Protein AF-0000000066858018 (afdb_homodimer)

Structure (mmCIF, N/CA/C/O backbone):
data_AF-0000000066858018-model_v1
#
loop_
_entity.id
_entity.type
_entity.pdbx_description
1 polymer Lipoxygenase
#
loop_
_atom_site.group_PDB
_atom_site.id
_atom_site.type_symbol
_atom_site.label_atom_id
_atom_site.label_alt_id
_atom_site.label_comp_id
_atom_site.label_asym_id
_atom_site.label_entity_id
_atom_site.label_seq_id
_atom_site.pdbx_PDB_ins_code
_atom_site.Cartn_x
_atom_site.Cartn_y
_atom_site.Cartn_z
_atom_site.occupancy
_atom_site.B_iso_or_equiv
_atom_site.auth_seq_id
_atom_site.auth_comp_id
_atom_site.auth_asym_id
_atom_site.auth_atom_id
_atom_site.pdbx_PDB_model_num
ATOM 1 N N . MET A 1 1 ? 3.594 65 8.43 1 32.03 1 MET A N 1
ATOM 2 C CA . MET A 1 1 ? 4.879 64.75 9.07 1 32.03 1 MET A CA 1
ATOM 3 C C . MET A 1 1 ? 4.898 63.344 9.711 1 32.03 1 MET A C 1
ATOM 5 O O . MET A 1 1 ? 4.059 63.031 10.555 1 32.03 1 MET A O 1
ATOM 9 N N . ARG A 1 2 ? 5.199 62.438 8.922 1 50.25 2 ARG A N 1
ATOM 10 C CA . ARG A 1 2 ? 5.184 61.031 9.383 1 50.25 2 ARG A CA 1
ATOM 11 C C . ARG A 1 2 ? 6.047 60.875 10.625 1 50.25 2 ARG A C 1
ATOM 13 O O . ARG A 1 2 ? 7.258 61.094 10.586 1 50.25 2 ARG A O 1
ATOM 20 N N . LEU A 1 3 ? 5.473 61.062 11.734 1 61.03 3 LEU A N 1
ATOM 21 C CA . LEU A 1 3 ? 6.168 60.938 13.016 1 61.03 3 LEU A CA 1
ATOM 22 C C . LEU A 1 3 ? 6.844 59.594 13.133 1 61.03 3 LEU A C 1
ATOM 24 O O . LEU A 1 3 ? 6.168 58.562 13.195 1 61.03 3 LEU A O 1
ATOM 28 N N . ILE A 1 4 ? 8.117 59.562 12.773 1 71.19 4 ILE A N 1
ATOM 29 C CA . ILE A 1 4 ? 8.898 58.344 12.594 1 71.19 4 ILE A CA 1
ATOM 30 C C . ILE A 1 4 ? 9.484 57.906 13.93 1 71.19 4 ILE A C 1
ATOM 32 O O . ILE A 1 4 ? 9.758 56.719 14.133 1 71.19 4 ILE A O 1
ATOM 36 N N . GLN A 1 5 ? 9.422 58.875 14.906 1 83.19 5 GLN A N 1
ATOM 37 C CA . GLN A 1 5 ? 10.023 58.5 16.188 1 83.19 5 GLN A CA 1
ATOM 38 C C . GLN A 1 5 ? 8.984 57.906 17.125 1 83.19 5 GLN A C 1
ATOM 40 O O . GLN A 1 5 ? 7.844 58.375 17.188 1 83.19 5 GLN A O 1
ATOM 45 N N . SER A 1 6 ? 9.414 56.906 17.875 1 91.56 6 SER A N 1
ATOM 46 C CA . SER A 1 6 ? 8.547 56.281 18.859 1 91.56 6 SER A CA 1
ATOM 47 C C . SER A 1 6 ? 8.633 56.969 20.219 1 91.56 6 SER A C 1
ATOM 49 O O . SER A 1 6 ? 9.711 57.406 20.625 1 91.56 6 SER A O 1
ATOM 51 N N . TYR A 1 7 ? 7.461 57.125 20.797 1 92.38 7 TYR A N 1
ATOM 52 C CA . TYR A 1 7 ? 7.414 57.719 22.125 1 92.38 7 TYR A CA 1
ATOM 53 C C . TYR A 1 7 ? 6.535 56.906 23.078 1 92.38 7 TYR A C 1
ATOM 55 O O . TYR A 1 7 ? 5.391 56.594 22.734 1 92.38 7 TYR A O 1
ATOM 63 N N . LEU A 1 8 ? 7.078 56.656 24.25 1 93.81 8 LEU A N 1
ATOM 64 C CA . LEU A 1 8 ? 6.191 56.219 25.344 1 93.81 8 LEU A CA 1
ATOM 65 C C . LEU A 1 8 ? 5.227 57.344 25.719 1 93.81 8 LEU A C 1
ATOM 67 O O . LEU A 1 8 ? 5.508 58.531 25.469 1 93.81 8 LEU A O 1
ATOM 71 N N . PRO A 1 9 ? 4.168 56.906 26.312 1 93.5 9 PRO A N 1
ATOM 72 C CA . PRO A 1 9 ? 3.197 57.969 26.641 1 93.5 9 PRO A CA 1
ATOM 73 C C . PRO A 1 9 ? 3.799 59.062 27.5 1 93.5 9 PRO A C 1
ATOM 75 O O . PRO A 1 9 ? 3.568 60.25 27.234 1 93.5 9 PRO A O 1
ATOM 78 N N . SER A 1 10 ? 4.664 58.781 28.453 1 91.62 10 SER A N 1
ATOM 79 C CA . SER A 1 10 ? 5.25 59.75 29.375 1 91.62 10 SER A CA 1
ATOM 80 C C . SER A 1 10 ? 6.301 60.625 28.672 1 91.62 10 SER A C 1
ATOM 82 O O . SER A 1 10 ? 6.66 61.688 29.156 1 91.62 10 SER A O 1
ATOM 84 N N . GLN A 1 11 ? 6.707 60.156 27.516 1 91.75 11 GLN A N 1
ATOM 85 C CA . GLN A 1 11 ? 7.785 60.844 26.812 1 91.75 11 GLN A CA 1
ATOM 86 C C . GLN A 1 11 ? 7.25 61.594 25.609 1 91.75 11 GLN A C 1
ATOM 88 O O . GLN A 1 11 ? 8.023 62.188 24.844 1 91.75 11 GLN A O 1
ATOM 93 N N . THR A 1 12 ? 6.016 61.594 25.5 1 93.75 12 THR A N 1
ATOM 94 C CA . THR A 1 12 ? 5.414 62.281 24.359 1 93.75 12 THR A CA 1
ATOM 95 C C . THR A 1 12 ? 5.605 63.781 24.438 1 93.75 12 THR A C 1
ATOM 97 O O . THR A 1 12 ? 5.23 64.375 25.438 1 93.75 12 THR A O 1
ATOM 100 N N . PRO A 1 13 ? 6.086 64.312 23.344 1 93.31 13 PRO A N 1
ATOM 101 C CA . PRO A 1 13 ? 6.215 65.75 23.344 1 93.31 13 PRO A CA 1
ATOM 102 C C . PRO A 1 13 ? 4.875 66.5 23.5 1 93.31 13 PRO A C 1
ATOM 104 O O . PRO A 1 13 ? 3.855 66 22.984 1 93.31 13 PRO A O 1
ATOM 107 N N . SER A 1 14 ? 4.91 67.688 24.125 1 92.5 14 SER A N 1
ATOM 108 C CA . SER A 1 14 ? 3.695 68.375 24.5 1 92.5 14 SER A CA 1
ATOM 109 C C . SER A 1 14 ? 2.854 68.688 23.266 1 92.5 14 SER A C 1
ATOM 111 O O . SER A 1 14 ? 1.623 68.625 23.312 1 92.5 14 SER A O 1
ATOM 113 N N . GLY A 1 15 ? 3.504 69 22.188 1 91.88 15 GLY A N 1
ATOM 114 C CA . GLY A 1 15 ? 2.793 69.375 20.969 1 91.88 15 GLY A CA 1
ATOM 115 C C . GLY A 1 15 ? 2.088 68.188 20.328 1 91.88 15 GLY A C 1
ATOM 116 O O . GLY A 1 15 ? 1.194 68.375 19.5 1 91.88 15 GLY A O 1
ATOM 117 N N . LEU A 1 16 ? 2.404 67 20.781 1 93.31 16 LEU A N 1
ATOM 118 C CA . LEU A 1 16 ? 1.874 65.812 20.125 1 93.31 16 LEU A CA 1
ATOM 119 C C . LEU A 1 16 ? 0.867 65.062 21.031 1 93.31 16 LEU A C 1
ATOM 121 O O . LEU A 1 16 ? 0.206 64.125 20.609 1 93.31 16 LEU A O 1
ATOM 125 N N . ARG A 1 17 ? 0.722 65.5 22.219 1 93.81 17 ARG A N 1
ATOM 126 C CA . ARG A 1 17 ? -0.115 64.812 23.203 1 93.81 17 ARG A CA 1
ATOM 127 C C . ARG A 1 17 ? -1.58 64.812 22.781 1 93.81 17 ARG A C 1
ATOM 129 O O . ARG A 1 17 ? -2.279 63.812 22.906 1 93.81 17 ARG A O 1
ATOM 136 N N . LYS A 1 18 ? -1.97 66 22.344 1 93.94 18 LYS A N 1
ATOM 137 C CA . LYS A 1 18 ? -3.359 66.062 21.922 1 93.94 18 LYS A CA 1
ATOM 138 C C . LYS A 1 18 ? -3.633 65.188 20.719 1 93.94 18 LYS A C 1
ATOM 140 O O . LYS A 1 18 ? -4.68 64.562 20.656 1 93.94 18 LYS A O 1
ATOM 145 N N . LEU A 1 19 ? -2.738 65.188 19.859 1 93.56 19 LEU A N 1
ATOM 146 C CA . LEU A 1 19 ? -2.873 64.312 18.688 1 93.56 19 LEU A CA 1
ATOM 147 C C . LEU A 1 19 ? -2.912 62.875 19.062 1 93.56 19 LEU A C 1
ATOM 149 O O . LEU A 1 19 ? -3.691 62.094 18.5 1 93.56 19 LEU A O 1
ATOM 153 N N . ARG A 1 20 ? -2.066 62.438 19.906 1 94.56 20 ARG A N 1
ATOM 154 C CA . ARG A 1 20 ? -2.018 61.062 20.438 1 94.56 20 ARG A CA 1
ATOM 155 C C . ARG A 1 20 ? -3.367 60.656 21.016 1 94.56 20 ARG A C 1
ATOM 157 O O . ARG A 1 20 ? -3.896 59.594 20.656 1 94.56 20 ARG A O 1
ATOM 164 N N . GLU A 1 21 ? -3.91 61.469 21.812 1 94.25 21 GLU A N 1
ATOM 165 C CA . GLU A 1 21 ? -5.176 61.188 22.484 1 94.25 21 GLU A CA 1
ATOM 166 C C . GLU A 1 21 ? -6.332 61.188 21.484 1 94.25 21 GLU A C 1
ATOM 168 O O . GLU A 1 21 ? -7.219 60.312 21.562 1 94.25 21 GLU A O 1
ATOM 173 N N . GLU A 1 22 ? -6.328 62.125 20.578 1 94.31 22 GLU A N 1
ATOM 174 C CA . GLU A 1 22 ? -7.406 62.25 19.609 1 94.31 22 GLU A CA 1
ATOM 175 C C . GLU A 1 22 ? -7.434 61.062 18.641 1 94.31 22 GLU A C 1
ATOM 177 O O . GLU A 1 22 ? -8.508 60.594 18.266 1 94.31 22 GLU A O 1
ATOM 182 N N . GLU A 1 23 ? -6.316 60.625 18.25 1 93.44 23 GLU A N 1
ATOM 183 C CA . GLU A 1 23 ? -6.238 59.469 17.359 1 93.44 23 GLU A CA 1
ATOM 184 C C . GLU A 1 23 ? -6.816 58.219 18.031 1 93.44 23 GLU A C 1
ATOM 186 O O . GLU A 1 23 ? -7.539 57.469 17.391 1 93.44 23 GLU A O 1
ATOM 191 N N . LEU A 1 24 ? -6.477 57.969 19.234 1 95.69 24 LEU A N 1
ATOM 192 C CA . LEU A 1 24 ? -6.984 56.812 19.969 1 95.69 24 LEU A CA 1
ATOM 193 C C . LEU A 1 24 ? -8.5 56.875 20.141 1 95.69 24 LEU A C 1
ATOM 195 O O . LEU A 1 24 ? -9.195 55.875 20 1 95.69 24 LEU A O 1
ATOM 199 N N . LYS A 1 25 ? -8.938 58.094 20.438 1 95.06 25 LYS A N 1
ATOM 200 C CA . LYS A 1 25 ? -10.375 58.281 20.594 1 95.06 25 LYS A CA 1
ATOM 201 C C . LYS A 1 25 ? -11.109 58 19.281 1 95.06 25 LYS A C 1
ATOM 203 O O . LYS A 1 25 ? -12.195 57.406 19.297 1 95.06 25 LYS A O 1
ATOM 208 N N . GLN A 1 26 ? -10.555 58.406 18.234 1 93.69 26 GLN A N 1
ATOM 209 C CA . GLN A 1 26 ? -11.148 58.156 16.922 1 93.69 26 GLN A CA 1
ATOM 210 C C . GLN A 1 26 ? -11.211 56.688 16.609 1 93.69 26 GLN A C 1
ATOM 212 O O . GLN A 1 26 ? -12.227 56.188 16.094 1 93.69 26 GLN A O 1
ATOM 217 N N . LYS A 1 27 ? -10.164 55.938 16.859 1 95.94 27 LYS A N 1
ATOM 218 C CA . LYS A 1 27 ? -10.094 54.5 16.562 1 95.94 27 LYS A CA 1
ATOM 219 C C . LYS A 1 27 ? -11.023 53.719 17.469 1 95.94 27 LYS A C 1
ATOM 221 O O . LYS A 1 27 ? -11.531 52.656 17.078 1 95.94 27 LYS A O 1
ATOM 226 N N . ARG A 1 28 ? -11.289 54.156 18.656 1 96.38 28 ARG A N 1
ATOM 227 C CA . ARG A 1 28 ? -12.156 53.469 19.594 1 96.38 28 ARG A CA 1
ATOM 228 C C . ARG A 1 28 ? -13.625 53.625 19.203 1 96.38 28 ARG A C 1
ATOM 230 O O . ARG A 1 28 ? -14.438 52.75 19.453 1 96.38 28 ARG A O 1
ATOM 237 N N . GLY A 1 29 ? -13.938 54.688 18.578 1 91.81 29 GLY A N 1
ATOM 238 C CA . GLY A 1 29 ? -15.328 54.969 18.234 1 91.81 29 GLY A CA 1
ATOM 239 C C . GLY A 1 29 ? -16.203 55.156 19.453 1 91.81 29 GLY A C 1
ATOM 240 O O . GLY A 1 29 ? -15.703 55.375 20.562 1 91.81 29 GLY A O 1
ATOM 241 N N . ASN A 1 30 ? -17.578 55.094 19.234 1 90.88 30 ASN A N 1
ATOM 242 C CA . ASN A 1 30 ? -18.516 55.344 20.297 1 90.88 30 ASN A CA 1
ATOM 243 C C . ASN A 1 30 ? -19.422 54.156 20.547 1 90.88 30 ASN A C 1
ATOM 245 O O . ASN A 1 30 ? -20.406 54.25 21.297 1 90.88 30 ASN A O 1
ATOM 249 N N . GLY A 1 31 ? -19.125 53.031 19.844 1 89.06 31 GLY A N 1
ATOM 250 C CA . GLY A 1 31 ? -19.812 51.781 20.094 1 89.06 31 GLY A CA 1
ATOM 251 C C . GLY A 1 31 ? -21.156 51.688 19.375 1 89.06 31 GLY A C 1
ATOM 252 O O . GLY A 1 31 ? -21.875 50.688 19.531 1 89.06 31 GLY A O 1
ATOM 253 N N . GLU A 1 32 ? -21.469 52.625 18.547 1 90.31 32 GLU A N 1
ATOM 254 C CA . GLU A 1 32 ? -22.797 52.656 17.953 1 90.31 32 GLU A CA 1
ATOM 255 C C . GLU A 1 32 ? -22.719 52.719 16.422 1 90.31 32 GLU A C 1
ATOM 257 O O . GLU A 1 32 ? -21.672 53.062 15.867 1 90.31 32 GLU A O 1
ATOM 262 N N . GLY A 1 33 ? -23.859 52.188 15.82 1 90.56 33 GLY A N 1
ATOM 263 C CA . GLY A 1 33 ? -24.062 52.406 14.398 1 90.56 33 GLY A CA 1
ATOM 264 C C . GLY A 1 33 ? -23.359 51.375 13.539 1 90.56 33 GLY A C 1
ATOM 265 O O . GLY A 1 33 ? -22.469 50.656 14.008 1 90.56 33 GLY A O 1
ATOM 266 N N . GLU A 1 34 ? -23.797 51.312 12.297 1 92.94 34 GLU A N 1
ATOM 267 C CA . GLU A 1 34 ? -23.156 50.469 11.289 1 92.94 34 GLU A CA 1
ATOM 268 C C . GLU A 1 34 ? -21.906 51.125 10.734 1 92.94 34 GLU A C 1
ATOM 270 O O . GLU A 1 34 ? -21.922 52.312 10.383 1 92.94 34 GLU A O 1
ATOM 275 N N . ARG A 1 35 ? -20.859 50.344 10.664 1 93.69 35 ARG A N 1
ATOM 276 C CA . ARG A 1 35 ? -19.578 50.875 10.211 1 93.69 35 ARG A CA 1
ATOM 277 C C . ARG A 1 35 ? -19.562 51.031 8.695 1 93.69 35 ARG A C 1
ATOM 279 O O . ARG A 1 35 ? -20.172 50.219 7.98 1 93.69 35 ARG A O 1
ATOM 286 N N . LYS A 1 36 ? -18.812 51.969 8.25 1 91.88 36 LYS A N 1
ATOM 287 C CA . LYS A 1 36 ? -18.594 52.25 6.832 1 91.88 36 LYS A CA 1
ATOM 288 C C . LYS A 1 36 ? -17.156 51.906 6.418 1 91.88 36 LYS A C 1
ATOM 290 O O . LYS A 1 36 ? -16.25 51.969 7.242 1 91.88 36 LYS A O 1
ATOM 295 N N . SER A 1 37 ? -17.016 51.656 5.176 1 87.12 37 SER A N 1
ATOM 296 C CA . SER A 1 37 ? -15.711 51.25 4.656 1 87.12 37 SER A CA 1
ATOM 297 C C . SER A 1 37 ? -14.656 52.312 4.883 1 87.12 37 SER A C 1
ATOM 299 O O . SER A 1 37 ? -13.453 52.031 4.91 1 87.12 37 SER A O 1
ATOM 301 N N . THR A 1 38 ? -15.055 53.562 5.082 1 89.5 38 THR A N 1
ATOM 302 C CA . THR A 1 38 ? -14.117 54.656 5.254 1 89.5 38 THR A CA 1
ATOM 303 C C . THR A 1 38 ? -13.742 54.844 6.723 1 89.5 38 THR A C 1
ATOM 305 O O . THR A 1 38 ? -12.797 55.562 7.047 1 89.5 38 THR A O 1
ATOM 308 N N . ASP A 1 39 ? -14.445 54.094 7.566 1 92 39 ASP A N 1
ATOM 309 C CA . ASP A 1 39 ? -14.188 54.25 9 1 92 39 ASP A CA 1
ATOM 310 C C . ASP A 1 39 ? -12.844 53.625 9.375 1 92 39 ASP A C 1
ATOM 312 O O . ASP A 1 39 ? -12.352 52.719 8.68 1 92 39 ASP A O 1
ATOM 316 N N . ARG A 1 40 ? -12.25 54.094 10.43 1 94.62 40 ARG A N 1
ATOM 317 C CA . ARG A 1 40 ? -11.031 53.562 11.008 1 94.62 40 ARG A CA 1
ATOM 318 C C . ARG A 1 40 ? -11.266 53.062 12.438 1 94.62 40 ARG A C 1
ATOM 320 O O . ARG A 1 40 ? -10.367 53.125 13.281 1 94.62 40 ARG A O 1
ATOM 327 N N . ILE A 1 41 ? -12.492 52.625 12.703 1 95.88 41 ILE A N 1
ATOM 328 C CA . ILE A 1 41 ? -12.914 52.312 14.062 1 95.88 41 ILE A CA 1
ATOM 329 C C . ILE A 1 41 ? -12.68 50.812 14.336 1 95.88 41 ILE A C 1
ATOM 331 O O . ILE A 1 41 ? -13.047 49.969 13.523 1 95.88 41 ILE A O 1
ATOM 335 N N . TYR A 1 42 ? -12.078 50.562 15.406 1 97.12 42 TYR A N 1
ATOM 336 C CA . TYR A 1 42 ? -11.898 49.219 15.922 1 97.12 42 TYR A CA 1
ATOM 337 C C . TYR A 1 42 ? -12.781 48.969 17.141 1 97.12 42 TYR A C 1
ATOM 339 O O . TYR A 1 42 ? -12.711 49.719 18.125 1 97.12 42 TYR A O 1
ATOM 347 N N . ASP A 1 43 ? -13.625 48 17.031 1 96.69 43 ASP A N 1
ATOM 348 C CA . ASP A 1 43 ? -14.531 47.625 18.125 1 96.69 43 ASP A CA 1
ATOM 349 C C . ASP A 1 43 ? -14.836 46.125 18.094 1 96.69 43 ASP A C 1
ATOM 351 O O . ASP A 1 43 ? -14.422 45.438 17.172 1 96.69 43 ASP A O 1
ATOM 355 N N . TYR A 1 44 ? -15.398 45.688 19.203 1 97.25 44 TYR A N 1
ATOM 356 C CA . TYR A 1 44 ? -15.562 44.25 19.406 1 97.25 44 TYR A CA 1
ATOM 357 C C . TYR A 1 44 ? -17.016 43.812 19.219 1 97.25 44 TYR A C 1
ATOM 359 O O . TYR A 1 44 ? -17.938 44.594 19.516 1 97.25 44 TYR A O 1
ATOM 367 N N . ASP A 1 45 ? -17.188 42.656 18.672 1 97 45 ASP A N 1
ATOM 368 C CA . ASP A 1 45 ? -18.469 41.969 18.688 1 97 45 ASP A CA 1
ATOM 369 C C . ASP A 1 45 ? -18.281 40.438 18.734 1 97 45 ASP A C 1
ATOM 371 O O . ASP A 1 45 ? -17.156 39.938 18.609 1 97 45 ASP A O 1
ATOM 375 N N . VAL A 1 46 ? -19.328 39.75 19.094 1 97.88 46 VAL A N 1
ATOM 376 C CA . VAL A 1 46 ? -19.359 38.281 19.062 1 97.88 46 VAL A CA 1
ATOM 377 C C . VAL A 1 46 ? -19.547 37.812 17.625 1 97.88 46 VAL A C 1
ATOM 379 O O . VAL A 1 46 ? -19.734 38.625 16.719 1 97.88 46 VAL A O 1
ATOM 382 N N . TYR A 1 47 ? -19.391 36.531 17.375 1 98.25 47 TYR A N 1
ATOM 383 C CA . TYR A 1 47 ? -19.641 35.938 16.062 1 98.25 47 TYR A CA 1
ATOM 384 C C . TYR A 1 47 ? -21.141 35.688 15.859 1 98.25 47 TYR A C 1
ATOM 386 O O . TYR A 1 47 ? -21.594 34.562 15.898 1 98.25 47 TYR A O 1
ATOM 394 N N . ASN A 1 48 ? -21.859 36.688 15.68 1 97.5 48 ASN A N 1
ATOM 395 C CA . ASN A 1 48 ? -23.297 36.625 15.422 1 97.5 48 ASN A CA 1
ATOM 396 C C . ASN A 1 48 ? -23.609 36.875 13.953 1 97.5 48 ASN A C 1
ATOM 398 O O . ASN A 1 48 ? -24.734 37.25 13.609 1 97.5 48 ASN A O 1
ATOM 402 N N . ASP A 1 49 ? -22.625 36.75 13.078 1 96 49 ASP A N 1
ATOM 403 C CA . ASP A 1 49 ? -22.766 37.094 11.664 1 96 49 ASP A CA 1
ATOM 404 C C . ASP A 1 49 ? -22.438 35.906 10.766 1 96 49 ASP A C 1
ATOM 406 O O . ASP A 1 49 ? -22.078 36.094 9.602 1 96 49 ASP A O 1
ATOM 410 N N . LEU A 1 50 ? -22.453 34.719 11.289 1 96.06 50 LEU A N 1
ATOM 411 C CA . LEU A 1 50 ? -22.094 33.531 10.508 1 96.06 50 LEU A CA 1
ATOM 412 C C . LEU A 1 50 ? -23.297 32.938 9.789 1 96.06 50 LEU A C 1
ATOM 414 O O . LEU A 1 50 ? -23.156 32.188 8.844 1 96.06 50 LEU A O 1
ATOM 418 N N . GLY A 1 51 ? -24.5 33.219 10.273 1 95.56 51 GLY A N 1
ATOM 419 C CA . GLY A 1 51 ? -25.703 32.656 9.703 1 95.56 51 GLY A CA 1
ATOM 420 C C . GLY A 1 51 ? -26.406 33.625 8.75 1 95.56 51 GLY A C 1
ATOM 421 O O . GLY A 1 51 ? -25.969 34.75 8.562 1 95.56 51 GLY A O 1
ATOM 422 N N . ASP A 1 52 ? -27.5 33.094 8.109 1 93.5 52 ASP A N 1
ATOM 423 C CA . ASP A 1 52 ? -28.375 33.875 7.25 1 93.5 52 ASP A CA 1
ATOM 424 C C . ASP A 1 52 ? -29.828 33.438 7.422 1 93.5 52 ASP A C 1
ATOM 426 O O . ASP A 1 52 ? -30.469 32.969 6.473 1 93.5 52 ASP A O 1
ATOM 430 N N . PRO A 1 53 ? -30.297 33.594 8.586 1 95.94 53 PRO A N 1
ATOM 431 C CA . PRO A 1 53 ? -31.656 33.125 8.875 1 95.94 53 PRO A CA 1
ATOM 432 C C . PRO A 1 53 ? -32.719 33.875 8.078 1 95.94 53 PRO A C 1
ATOM 434 O O . PRO A 1 53 ? -33.844 33.375 7.91 1 95.94 53 PRO A O 1
ATOM 437 N N . ASP A 1 54 ? -32.5 35.094 7.633 1 94.94 54 ASP A N 1
ATOM 438 C CA . ASP A 1 54 ? -33.469 35.875 6.859 1 94.94 54 ASP A CA 1
ATOM 439 C C . ASP A 1 54 ? -33.75 35.219 5.508 1 94.94 54 ASP A C 1
ATOM 441 O O . ASP A 1 54 ? -34.844 35.25 4.992 1 94.94 54 ASP A O 1
ATOM 445 N N . SER A 1 55 ? -32.688 34.688 4.926 1 93.19 55 SER A N 1
ATOM 446 C CA . SER A 1 55 ? -32.844 33.969 3.668 1 93.19 55 SER A CA 1
ATOM 447 C C . SER A 1 55 ? -33.531 32.625 3.891 1 93.19 55 SER A C 1
ATOM 449 O O . SER A 1 55 ? -34.281 32.156 3.037 1 93.19 55 SER A O 1
ATOM 451 N N . ASN A 1 56 ? -33.125 31.891 4.824 1 94.5 56 ASN A N 1
ATOM 452 C CA . ASN A 1 56 ? -33.625 30.594 5.23 1 94.5 56 ASN A CA 1
ATOM 453 C C . ASN A 1 56 ? -33.375 30.312 6.707 1 94.5 56 ASN A C 1
ATOM 455 O O . ASN A 1 56 ? -32.219 30.344 7.156 1 94.5 56 ASN A O 1
ATOM 459 N N . ILE A 1 57 ? -34.375 30.062 7.422 1 95.25 57 ILE A N 1
ATOM 460 C CA . ILE A 1 57 ? -34.281 29.906 8.867 1 95.25 57 ILE A CA 1
ATOM 461 C C . ILE A 1 57 ? -33.312 28.766 9.203 1 95.25 57 ILE A C 1
ATOM 463 O O . ILE A 1 57 ? -32.688 28.766 10.266 1 95.25 57 ILE A O 1
ATOM 467 N N . ASP A 1 58 ? -33.156 27.828 8.297 1 94.25 58 ASP A N 1
ATOM 468 C CA . ASP A 1 58 ? -32.25 26.703 8.508 1 94.25 58 ASP A CA 1
ATOM 469 C C . ASP A 1 58 ? -30.781 27.156 8.492 1 94.25 58 ASP A C 1
ATOM 471 O O . ASP A 1 58 ? -29.906 26.406 8.906 1 94.25 58 ASP A O 1
ATOM 475 N N . LEU A 1 59 ? -30.547 28.312 8.055 1 96.19 59 LEU A N 1
ATOM 476 C CA . LEU A 1 59 ? -29.188 28.844 7.996 1 96.19 59 LEU A CA 1
ATOM 477 C C . LEU A 1 59 ? -28.859 29.641 9.25 1 96.19 59 LEU A C 1
ATOM 479 O O . LEU A 1 59 ? -27.859 30.359 9.289 1 96.19 59 LEU A O 1
ATOM 483 N N . LYS A 1 60 ? -29.734 29.531 10.156 1 96.75 60 LYS A N 1
ATOM 484 C CA . LYS A 1 60 ? -29.406 30.094 11.469 1 96.75 60 LYS A CA 1
ATOM 485 C C . LYS A 1 60 ? -28.234 29.359 12.102 1 96.75 60 LYS A C 1
ATOM 487 O O . LYS A 1 60 ? -28.109 28.141 11.984 1 96.75 60 LYS A O 1
ATOM 492 N N . ARG A 1 61 ? -27.375 30.062 12.734 1 97.38 61 ARG A N 1
ATOM 493 C CA . ARG A 1 61 ? -26.234 29.516 13.492 1 97.38 61 ARG A CA 1
ATOM 494 C C . ARG A 1 61 ? -26.156 30.141 14.875 1 97.38 61 ARG A C 1
ATOM 496 O O . ARG A 1 61 ? -26.547 31.297 15.07 1 97.38 61 ARG A O 1
ATOM 503 N N . PRO A 1 62 ? -25.625 29.375 15.828 1 96.75 62 PRO A N 1
ATOM 504 C CA . PRO A 1 62 ? -25.484 29.969 17.156 1 96.75 62 PRO A CA 1
ATOM 505 C C . PRO A 1 62 ? -24.5 31.141 17.188 1 96.75 62 PRO A C 1
ATOM 507 O O . PRO A 1 62 ? -23.531 31.156 16.406 1 96.75 62 PRO A O 1
ATOM 510 N N . VAL A 1 63 ? -24.797 32.062 18.047 1 97.69 63 VAL A N 1
ATOM 511 C CA . VAL A 1 63 ? -23.844 33.156 18.297 1 97.69 63 VAL A CA 1
ATOM 512 C C . VAL A 1 63 ? -22.656 32.625 19.109 1 97.69 63 VAL A C 1
ATOM 514 O O . VAL A 1 63 ? -22.844 32 20.172 1 97.69 63 VAL A O 1
ATOM 517 N N . LEU A 1 64 ? -21.516 32.812 18.656 1 98.62 64 LEU A N 1
ATOM 518 C CA . LEU A 1 64 ? -20.328 32.375 19.375 1 98.62 64 LEU A CA 1
ATOM 519 C C . LEU A 1 64 ? -19.672 33.531 20.109 1 98.62 64 LEU A C 1
ATOM 521 O O . LEU A 1 64 ? -19.391 34.562 19.5 1 98.62 64 LEU A O 1
ATOM 525 N N . GLY A 1 65 ? -19.406 33.344 21.406 1 98 65 GLY A N 1
ATOM 526 C CA . GLY A 1 65 ? -18.859 34.375 22.266 1 98 65 GLY A CA 1
ATOM 527 C C . GLY A 1 65 ? -19.906 35 23.172 1 98 65 GLY A C 1
ATOM 528 O O . GLY A 1 65 ? -21.062 35.188 22.766 1 98 65 GLY A O 1
ATOM 529 N N . GLY A 1 66 ? -19.578 35.312 24.359 1 95.62 66 GLY A N 1
ATOM 530 C CA . GLY A 1 66 ? -20.438 36.062 25.281 1 95.62 66 GLY A CA 1
ATOM 531 C C . GLY A 1 66 ? -21.312 35.156 26.125 1 95.62 66 GLY A C 1
ATOM 532 O O . GLY A 1 66 ? -22.078 35.656 26.969 1 95.62 66 GLY A O 1
ATOM 533 N N . THR A 1 67 ? -21.219 33.875 25.844 1 95 67 THR A N 1
ATOM 534 C CA . THR A 1 67 ? -21.984 32.938 26.656 1 95 67 THR A CA 1
ATOM 535 C C . THR A 1 67 ? -21.109 31.781 27.125 1 95 67 THR A C 1
ATOM 537 O O . THR A 1 67 ? -20.094 31.484 26.516 1 95 67 THR A O 1
ATOM 540 N N . ARG A 1 68 ? -21.594 31.109 28.156 1 95.06 68 ARG A N 1
ATOM 541 C CA . ARG A 1 68 ? -20.875 29.953 28.688 1 95.06 68 ARG A CA 1
ATOM 542 C C . ARG A 1 68 ? -21.031 28.75 27.781 1 95.06 68 ARG A C 1
ATOM 544 O O . ARG A 1 68 ? -20.141 27.891 27.703 1 95.06 68 ARG A O 1
ATOM 551 N N . GLN A 1 69 ? -22.062 28.75 27.094 1 95.88 69 GLN A N 1
ATOM 552 C CA . GLN A 1 69 ? -22.344 27.625 26.203 1 95.88 69 GLN A CA 1
ATOM 553 C C . GLN A 1 69 ? -21.453 27.656 24.984 1 95.88 69 GLN A C 1
ATOM 555 O O . GLN A 1 69 ? -20.984 26.609 24.516 1 95.88 69 GLN A O 1
ATOM 560 N N . TYR A 1 70 ? -21.25 28.781 24.438 1 97.94 70 TYR A N 1
ATOM 561 C CA . TYR A 1 70 ? -20.438 28.922 23.234 1 97.94 70 TYR A CA 1
ATOM 562 C C . TYR A 1 70 ? -19.422 30.047 23.391 1 97.94 70 TYR A C 1
ATOM 564 O O . TYR A 1 70 ? -19.469 31.047 22.672 1 97.94 70 TYR A O 1
ATOM 572 N N . PRO A 1 71 ? -18.438 29.859 24.281 1 98.62 71 PRO A N 1
ATOM 573 C CA . PRO A 1 71 ? -17.391 30.875 24.406 1 98.62 71 PRO A CA 1
ATOM 574 C C . PRO A 1 71 ? -16.531 30.984 23.156 1 98.62 71 PRO A C 1
ATOM 576 O O . PRO A 1 71 ? -16.359 30 22.422 1 98.62 71 PRO A O 1
ATOM 579 N N . TYR A 1 72 ? -16.094 32.125 22.922 1 98.75 72 TYR A N 1
ATOM 580 C CA . TYR A 1 72 ? -15.312 32.375 21.703 1 98.75 72 TYR A CA 1
ATOM 581 C C . TYR A 1 72 ? -14.641 33.719 21.734 1 98.75 72 TYR A C 1
ATOM 583 O O . TYR A 1 72 ? -15.117 34.656 22.422 1 98.75 72 TYR A O 1
ATOM 591 N N . PRO A 1 73 ? -13.508 33.938 21.062 1 98.62 73 PRO A N 1
ATOM 592 C CA . PRO A 1 73 ? -12.93 35.281 20.953 1 98.62 73 PRO A CA 1
ATOM 593 C C . PRO A 1 73 ? -13.859 36.25 20.234 1 98.62 73 PRO A C 1
ATOM 595 O O . PRO A 1 73 ? -14.766 35.844 19.516 1 98.62 73 PRO A O 1
ATOM 598 N N . ARG A 1 74 ? -13.594 37.562 20.547 1 98.56 74 ARG A N 1
ATOM 599 C CA . ARG A 1 74 ? -14.375 38.562 19.859 1 98.56 74 ARG A CA 1
ATOM 600 C C . ARG A 1 74 ? -13.82 38.844 18.469 1 98.56 74 ARG A C 1
ATOM 602 O O . ARG A 1 74 ? -12.656 38.531 18.188 1 98.56 74 ARG A O 1
ATOM 609 N N . ARG A 1 75 ? -14.672 39.344 17.609 1 97.69 75 ARG A N 1
ATOM 610 C CA . ARG A 1 75 ? -14.297 39.781 16.266 1 97.69 75 ARG A CA 1
ATOM 611 C C . ARG A 1 75 ? -14.594 41.281 16.078 1 97.69 75 ARG A C 1
ATOM 613 O O . ARG A 1 75 ? -15.203 41.906 16.953 1 97.69 75 ARG A O 1
ATOM 620 N N . CYS A 1 76 ? -14.148 41.781 15.023 1 96.69 76 CYS A N 1
ATOM 621 C CA . CYS A 1 76 ? -14.383 43.188 14.727 1 96.69 76 CYS A CA 1
ATOM 622 C C . CYS A 1 76 ? -15.867 43.469 14.492 1 96.69 76 CYS A C 1
ATOM 624 O O . CYS A 1 76 ? -16.516 42.75 13.703 1 96.69 76 CYS A O 1
ATOM 626 N N . ARG A 1 77 ? -16.375 44.438 15.141 1 96.31 77 ARG A N 1
ATOM 627 C CA . ARG A 1 77 ? -17.781 44.812 15.062 1 96.31 77 ARG A CA 1
ATOM 628 C C . ARG A 1 77 ? -18.094 45.469 13.734 1 96.31 77 ARG A C 1
ATOM 630 O O . ARG A 1 77 ? -17.375 46.375 13.297 1 96.31 77 ARG A O 1
ATOM 637 N N . THR A 1 78 ? -19.188 45.062 13.133 1 94.38 78 THR A N 1
ATOM 638 C CA . THR A 1 78 ? -19.672 45.688 11.914 1 94.38 78 THR A CA 1
ATOM 639 C C . THR A 1 78 ? -20.828 46.656 12.227 1 94.38 78 THR A C 1
ATOM 641 O O . THR A 1 78 ? -20.969 47.688 11.594 1 94.38 78 THR A O 1
ATOM 644 N N . GLY A 1 79 ? -21.625 46.188 13.125 1 93.25 79 GLY A N 1
ATOM 645 C CA . GLY A 1 79 ? -22.734 47.031 13.594 1 93.25 79 GLY A CA 1
ATOM 646 C C . GLY A 1 79 ? -23.938 47 12.672 1 93.25 79 GLY A C 1
ATOM 647 O O . GLY A 1 79 ? -24.75 47.906 12.672 1 93.25 79 GLY A O 1
ATOM 648 N N . ARG A 1 80 ? -24.062 46 11.867 1 93.88 80 ARG A N 1
ATOM 649 C CA . ARG A 1 80 ? -25.219 45.844 10.984 1 93.88 80 ARG A CA 1
ATOM 650 C C . ARG A 1 80 ? -26.484 45.594 11.781 1 93.88 80 ARG A C 1
ATOM 652 O O . ARG A 1 80 ? -26.422 45.188 12.945 1 93.88 80 ARG A O 1
ATOM 659 N N . LYS A 1 81 ? -27.641 45.812 11.039 1 94 81 LYS A N 1
ATOM 660 C CA . LYS A 1 81 ? -28.922 45.531 11.688 1 94 81 LYS A CA 1
ATOM 661 C C . LYS A 1 81 ? -29.094 44.062 12.008 1 94 81 LYS A C 1
ATOM 663 O O . LYS A 1 81 ? -28.453 43.219 11.398 1 94 81 LYS A O 1
ATOM 668 N N . HIS A 1 82 ? -29.922 43.875 12.969 1 95.62 82 HIS A N 1
ATOM 669 C CA . HIS A 1 82 ? -30.234 42.5 13.344 1 95.62 82 HIS A CA 1
ATOM 670 C C . HIS A 1 82 ? -31.141 41.844 12.312 1 95.62 82 HIS A C 1
ATOM 672 O O . HIS A 1 82 ? -31.953 42.531 11.68 1 95.62 82 HIS A O 1
ATOM 678 N N . SER A 1 83 ? -30.906 40.594 12.211 1 95.31 83 SER A N 1
ATOM 679 C CA . SER A 1 83 ? -31.781 39.781 11.367 1 95.31 83 SER A CA 1
ATOM 680 C C . SER A 1 83 ? -33.219 39.812 11.852 1 95.31 83 SER A C 1
ATOM 682 O O . SER A 1 83 ? -33.469 39.844 13.062 1 95.31 83 SER A O 1
ATOM 684 N N . GLU A 1 84 ? -34.188 39.781 10.938 1 96.19 84 GLU A N 1
ATOM 685 C CA . GLU A 1 84 ? -35.625 39.75 11.289 1 96.19 84 GLU A CA 1
ATOM 686 C C . GLU A 1 84 ? -36.031 38.406 11.852 1 96.19 84 GLU A C 1
ATOM 688 O O . GLU A 1 84 ? -36.812 38.344 12.812 1 96.19 84 GLU A O 1
ATOM 693 N N . ALA A 1 85 ? -35.531 37.406 11.266 1 96.56 85 ALA A N 1
ATOM 694 C CA . ALA A 1 85 ? -35.906 36.062 11.617 1 96.56 85 ALA A CA 1
ATOM 695 C C . ALA A 1 85 ? -35.219 35.625 12.922 1 96.56 85 ALA A C 1
ATOM 697 O O . ALA A 1 85 ? -35.781 34.781 13.648 1 96.56 85 ALA A O 1
ATOM 698 N N . ASP A 1 86 ? -34.094 36.188 13.258 1 96.12 86 ASP A N 1
ATOM 699 C CA . ASP A 1 86 ? -33.375 35.906 14.484 1 96.12 86 ASP A CA 1
ATOM 700 C C . ASP A 1 86 ? -32.688 37.156 15.023 1 96.12 86 ASP A C 1
ATOM 702 O O . ASP A 1 86 ? -31.531 37.438 14.68 1 96.12 86 ASP A O 1
ATOM 706 N N . PRO A 1 87 ? -33.188 37.781 15.906 1 95.06 87 PRO A N 1
ATOM 707 C CA . PRO A 1 87 ? -32.688 39.062 16.375 1 95.06 87 PRO A CA 1
ATOM 708 C C . PRO A 1 87 ? -31.297 38.969 17.031 1 95.06 87 PRO A C 1
ATOM 710 O O . PRO A 1 87 ? -30.641 39.969 17.234 1 95.06 87 PRO A O 1
ATOM 713 N N . SER A 1 88 ? -30.875 37.844 17.406 1 94.75 88 SER A N 1
ATOM 714 C CA . SER A 1 88 ? -29.547 37.656 18.016 1 94.75 88 SER A CA 1
ATOM 715 C C . SER A 1 88 ? -28.453 37.656 16.953 1 94.75 88 SER A C 1
ATOM 717 O O . SER A 1 88 ? -27.281 37.844 17.281 1 94.75 88 SER A O 1
ATOM 719 N N . SER A 1 89 ? -28.859 37.531 15.695 1 95.38 89 SER A N 1
ATOM 720 C CA . SER A 1 89 ? -27.906 37.5 14.586 1 95.38 89 SER A CA 1
ATOM 721 C C . SER A 1 89 ? -27.844 38.812 13.859 1 95.38 89 SER A C 1
ATOM 723 O O . SER A 1 89 ? -28.859 39.531 13.781 1 95.38 89 SER A O 1
ATOM 725 N N . GLU A 1 90 ? -26.672 39.094 13.352 1 95.06 90 GLU A N 1
ATOM 726 C CA . GLU A 1 90 ? -26.562 40.219 12.445 1 95.06 90 GLU A CA 1
ATOM 727 C C . GLU A 1 90 ? -27.094 39.875 11.055 1 95.06 90 GLU A C 1
ATOM 729 O O . GLU A 1 90 ? -26.906 38.75 10.578 1 95.06 90 GLU A O 1
ATOM 734 N N . LYS A 1 91 ? -27.719 40.906 10.5 1 94 91 LYS A N 1
ATOM 735 C CA . LYS A 1 91 ? -28.188 40.688 9.133 1 94 91 LYS A CA 1
ATOM 736 C C . LYS A 1 91 ? -27.031 40.469 8.172 1 94 91 LYS A C 1
ATOM 738 O O . LYS A 1 91 ? -26.016 41.156 8.234 1 94 91 LYS A O 1
ATOM 743 N N . LYS A 1 92 ? -27.234 39.469 7.355 1 89.81 92 LYS A N 1
ATOM 744 C CA . LYS A 1 92 ? -26.188 39.188 6.383 1 89.81 92 LYS A CA 1
ATOM 745 C C . LYS A 1 92 ? -26.094 40.281 5.332 1 89.81 92 LYS A C 1
ATOM 747 O O . LYS A 1 92 ? -27.109 40.812 4.898 1 89.81 92 LYS A O 1
ATOM 752 N N . ALA A 1 93 ? -24.922 40.719 5.023 1 81.69 93 ALA A N 1
ATOM 753 C CA . ALA A 1 93 ? -24.672 41.688 3.986 1 81.69 93 ALA A CA 1
ATOM 754 C C . ALA A 1 93 ? -23.438 41.312 3.17 1 81.69 93 ALA A C 1
ATOM 756 O O . ALA A 1 93 ? -22.734 40.375 3.49 1 81.69 93 ALA A O 1
ATOM 757 N N . SER A 1 94 ? -23.453 42.094 2.029 1 75.44 94 SER A N 1
ATOM 758 C CA . SER A 1 94 ? -22.25 41.906 1.236 1 75.44 94 SER A CA 1
ATOM 759 C C . SER A 1 94 ? -21.109 42.781 1.756 1 75.44 94 SER A C 1
ATOM 761 O O . SER A 1 94 ? -21.344 43.906 2.219 1 75.44 94 SER A O 1
ATOM 763 N N . ASN A 1 95 ? -19.938 42.312 1.924 1 74.56 95 ASN A N 1
ATOM 764 C CA . ASN A 1 95 ? -18.719 43.031 2.268 1 74.56 95 ASN A CA 1
ATOM 765 C C . ASN A 1 95 ? -18.656 43.344 3.76 1 74.56 95 ASN A C 1
ATOM 767 O O . ASN A 1 95 ? -19.078 44.406 4.188 1 74.56 95 ASN A O 1
ATOM 771 N N . PHE A 1 96 ? -18.125 42.625 4.555 1 83.62 96 PHE A N 1
ATOM 772 C CA . PHE A 1 96 ? -17.953 42.812 5.992 1 83.62 96 PHE A CA 1
ATOM 773 C C . PHE A 1 96 ? -16.938 43.906 6.273 1 83.62 96 PHE A C 1
ATOM 775 O O . PHE A 1 96 ? -15.898 43.969 5.613 1 83.62 96 PHE A O 1
ATOM 782 N N . TYR A 1 97 ? -17.266 44.688 7.148 1 89.06 97 TYR A N 1
ATOM 783 C CA . TYR A 1 97 ? -16.453 45.844 7.523 1 89.06 97 TYR A CA 1
ATOM 784 C C . TYR A 1 97 ? -15.109 45.375 8.078 1 89.06 97 TYR A C 1
ATOM 786 O O . TYR A 1 97 ? -15.047 44.438 8.891 1 89.06 97 TYR A O 1
ATOM 794 N N . VAL A 1 98 ? -14.102 46 7.598 1 91.38 98 VAL A N 1
ATOM 795 C CA . VAL A 1 98 ? -12.758 46.031 8.18 1 91.38 98 VAL A CA 1
ATOM 796 C C . VAL A 1 98 ? -12.25 47.469 8.18 1 91.38 98 VAL A C 1
ATOM 798 O O . VAL A 1 98 ? -12.492 48.219 7.242 1 91.38 98 VAL A O 1
ATOM 801 N N . PRO A 1 99 ? -11.609 47.844 9.273 1 92 99 PRO A N 1
ATOM 802 C CA . PRO A 1 99 ? -11.07 49.219 9.266 1 92 99 PRO A CA 1
ATOM 803 C C . PRO A 1 99 ? -10.219 49.5 8.031 1 92 99 PRO A C 1
ATOM 805 O O . PRO A 1 99 ? -9.453 48.625 7.594 1 92 99 PRO A O 1
ATOM 808 N N . ARG A 1 100 ? -10.336 50.656 7.523 1 86.12 100 ARG A N 1
ATOM 809 C CA . ARG A 1 100 ? -9.688 51.062 6.281 1 86.12 100 ARG A CA 1
ATOM 810 C C . ARG A 1 100 ? -8.188 50.781 6.34 1 86.12 100 ARG A C 1
ATOM 812 O O . ARG A 1 100 ? -7.578 50.406 5.332 1 86.12 100 ARG A O 1
ATOM 819 N N . ASP A 1 101 ? -7.598 50.844 7.441 1 82.44 101 ASP A N 1
ATOM 820 C CA . ASP A 1 101 ? -6.164 50.688 7.633 1 82.44 101 ASP A CA 1
ATOM 821 C C . ASP A 1 101 ? -5.758 49.219 7.41 1 82.44 101 ASP A C 1
ATOM 823 O O . ASP A 1 101 ? -4.574 48.938 7.25 1 82.44 101 ASP A O 1
ATOM 827 N N . GLU A 1 102 ? -6.715 48.406 7.406 1 82.56 102 GLU A N 1
ATOM 828 C CA . GLU A 1 102 ? -6.441 46.969 7.379 1 82.56 102 GLU A CA 1
ATOM 829 C C . GLU A 1 102 ? -6.746 46.375 6.008 1 82.56 102 GLU A C 1
ATOM 831 O O . GLU A 1 102 ? -6.535 45.188 5.785 1 82.56 102 GLU A O 1
ATOM 836 N N . ILE A 1 103 ? -7.168 47.156 5.051 1 74.62 103 ILE A N 1
ATOM 837 C CA . ILE A 1 103 ? -7.586 46.656 3.746 1 74.62 103 ILE A CA 1
ATOM 838 C C . ILE A 1 103 ? -6.359 46.281 2.918 1 74.62 103 ILE A C 1
ATOM 840 O O . ILE A 1 103 ? -5.285 46.844 3.102 1 74.62 103 ILE A O 1
ATOM 844 N N . PHE A 1 104 ? -6.523 45.344 2.004 1 72.5 104 PHE A N 1
ATOM 845 C CA . PHE A 1 104 ? -5.449 44.844 1.149 1 72.5 104 PHE A CA 1
ATOM 846 C C . PHE A 1 104 ? -4.875 45.969 0.298 1 72.5 104 PHE A C 1
ATOM 848 O O . PHE A 1 104 ? -5.594 46.906 -0.079 1 72.5 104 PHE A O 1
ATOM 855 N N . SER A 1 105 ? -3.607 45.75 0.122 1 67.69 105 SER A N 1
ATOM 856 C CA . SER A 1 105 ? -3.047 46.562 -0.963 1 67.69 105 SER A CA 1
ATOM 857 C C . SER A 1 105 ? -3.652 46.156 -2.307 1 67.69 105 SER A C 1
ATOM 859 O O . SER A 1 105 ? -4.305 45.125 -2.422 1 67.69 105 SER A O 1
ATOM 861 N N . GLU A 1 106 ? -3.58 47 -3.242 1 55.81 106 GLU A N 1
ATOM 862 C CA . GLU A 1 106 ? -4.164 46.75 -4.559 1 55.81 106 GLU A CA 1
ATOM 863 C C . GLU A 1 106 ? -3.703 45.406 -5.125 1 55.81 106 GLU A C 1
ATOM 865 O O . GLU A 1 106 ? -4.5 44.656 -5.699 1 55.81 106 GLU A O 1
ATOM 870 N N . ILE A 1 107 ? -2.453 45.125 -4.969 1 50.44 107 ILE A N 1
ATOM 871 C CA . ILE A 1 107 ? -1.875 43.906 -5.516 1 50.44 107 ILE A CA 1
ATOM 872 C C . ILE A 1 107 ? -2.451 42.688 -4.793 1 50.44 107 ILE A C 1
ATOM 874 O O . ILE A 1 107 ? -2.883 41.75 -5.434 1 50.44 107 ILE A O 1
ATOM 878 N N . LYS A 1 108 ? -2.434 42.688 -3.564 1 64.31 108 LYS A N 1
ATOM 879 C CA . LYS A 1 108 ? -2.959 41.562 -2.77 1 64.31 108 LYS A CA 1
ATOM 880 C C . LYS A 1 108 ? -4.461 41.406 -2.986 1 64.31 108 LYS A C 1
ATOM 882 O O . LYS A 1 108 ? -4.965 40.281 -3.029 1 64.31 108 LYS A O 1
ATOM 887 N N . GLN A 1 109 ? -4.992 42.562 -3.146 1 53.5 109 GLN A N 1
ATOM 888 C CA . GLN A 1 109 ? -6.434 42.531 -3.393 1 53.5 109 GLN A CA 1
ATOM 889 C C . GLN A 1 109 ? -6.762 41.781 -4.672 1 53.5 109 GLN A C 1
ATOM 891 O O . GLN A 1 109 ? -7.719 41 -4.711 1 53.5 109 GLN A O 1
ATOM 896 N N . THR A 1 110 ? -5.906 42.062 -5.613 1 49.78 110 THR A N 1
ATOM 897 C CA . THR A 1 110 ? -6.129 41.438 -6.898 1 49.78 110 THR A CA 1
ATOM 898 C C . THR A 1 110 ? -5.914 39.906 -6.789 1 49.78 110 THR A C 1
ATOM 900 O O . THR A 1 110 ? -6.609 39.125 -7.438 1 49.78 110 THR A O 1
ATOM 903 N N . GLN A 1 111 ? -4.98 39.656 -5.969 1 52.75 111 GLN A N 1
ATOM 904 C CA . GLN A 1 111 ? -4.676 38.219 -5.82 1 52.75 111 GLN A CA 1
ATOM 905 C C . GLN A 1 111 ? -5.715 37.531 -4.953 1 52.75 111 GLN A C 1
ATOM 907 O O . GLN A 1 111 ? -6.031 36.344 -5.176 1 52.75 111 GLN A O 1
ATOM 912 N N . PHE A 1 112 ? -5.988 38.25 -3.898 1 49.16 112 PHE A N 1
ATOM 913 C CA . PHE A 1 112 ? -6.898 37.656 -2.92 1 49.16 112 PHE A CA 1
ATOM 914 C C . PHE A 1 112 ? -8.32 38.156 -3.143 1 49.16 112 PHE A C 1
ATOM 916 O O . PHE A 1 112 ? -9.258 37.688 -2.484 1 49.16 112 PHE A O 1
ATOM 923 N N . THR A 1 113 ? -8.531 39.062 -3.826 1 44.31 113 THR A N 1
ATOM 924 C CA . THR A 1 113 ? -9.82 39.75 -3.82 1 44.31 113 THR A CA 1
ATOM 925 C C . THR A 1 113 ? -10.961 38.75 -3.668 1 44.31 113 THR A C 1
ATOM 927 O O . THR A 1 113 ? -10.93 37.656 -4.254 1 44.31 113 THR A O 1
ATOM 930 N N . THR A 1 114 ? -11.75 39.094 -2.486 1 43.66 114 THR A N 1
ATOM 931 C CA . THR A 1 114 ? -13.055 38.562 -2.102 1 43.66 114 THR A CA 1
ATOM 932 C C . THR A 1 114 ? -13.789 38 -3.314 1 43.66 114 THR A C 1
ATOM 934 O O . THR A 1 114 ? -14.406 36.938 -3.232 1 43.66 114 THR A O 1
ATOM 937 N N . THR A 1 115 ? -13.633 38.812 -4.211 1 40.75 115 THR A N 1
ATOM 938 C CA . THR A 1 115 ? -14.25 38.469 -5.488 1 40.75 115 THR A CA 1
ATOM 939 C C . THR A 1 115 ? -13.648 37.188 -6.074 1 40.75 115 THR A C 1
ATOM 941 O O . THR A 1 115 ? -14.352 36.375 -6.668 1 40.75 115 THR A O 1
ATOM 944 N N . THR A 1 116 ? -12.375 37 -5.688 1 45.88 116 THR A N 1
ATOM 945 C CA . THR A 1 116 ? -11.703 35.844 -6.301 1 45.88 116 THR A CA 1
ATOM 946 C C . THR A 1 116 ? -12.055 34.562 -5.559 1 45.88 116 THR A C 1
ATOM 948 O O . THR A 1 116 ? -12.469 33.594 -6.176 1 45.88 116 THR A O 1
ATOM 951 N N . ILE A 1 117 ? -11.867 34.656 -4.176 1 52.66 117 ILE A N 1
ATOM 952 C CA . ILE A 1 117 ? -12.234 33.406 -3.492 1 52.66 117 ILE A CA 1
ATOM 953 C C . ILE A 1 117 ? -13.734 33.188 -3.609 1 52.66 117 ILE A C 1
ATOM 955 O O . ILE A 1 117 ? -14.188 32.062 -3.916 1 52.66 117 ILE A O 1
ATOM 959 N N . SER A 1 118 ? -14.445 34.344 -3.264 1 52.19 118 SER A N 1
ATOM 960 C CA . SER A 1 118 ? -15.898 34.219 -3.361 1 52.19 118 SER A CA 1
ATOM 961 C C . SER A 1 118 ? -16.328 33.906 -4.785 1 52.19 118 SER A C 1
ATOM 963 O O . SER A 1 118 ? -17.188 33.031 -4.992 1 52.19 118 SER A O 1
ATOM 965 N N . SER A 1 119 ? -15.656 34.562 -5.648 1 51 119 SER A N 1
ATOM 966 C CA . SER A 1 119 ? -15.984 34.312 -7.051 1 51 119 SER A CA 1
ATOM 967 C C . SER A 1 119 ? -15.508 32.938 -7.496 1 51 119 SER A C 1
ATOM 969 O O . SER A 1 119 ? -16.219 32.25 -8.227 1 51 119 SER A O 1
ATOM 971 N N . ALA A 1 120 ? -14.352 32.594 -6.883 1 56.22 120 ALA A N 1
ATOM 972 C CA . ALA A 1 120 ? -13.844 31.281 -7.238 1 56.22 120 ALA A CA 1
ATOM 973 C C . ALA A 1 120 ? -14.75 30.172 -6.703 1 56.22 120 ALA A C 1
ATOM 975 O O . ALA A 1 120 ? -15.109 29.25 -7.434 1 56.22 120 ALA A O 1
ATOM 976 N N . VAL A 1 121 ? -15.094 30.391 -5.465 1 59.69 121 VAL A N 1
ATOM 977 C CA . VAL A 1 121 ? -15.977 29.406 -4.848 1 59.69 121 VAL A CA 1
ATOM 978 C C . VAL A 1 121 ? -17.328 29.406 -5.559 1 59.69 121 VAL A C 1
ATOM 980 O O . VAL A 1 121 ? -17.875 28.359 -5.871 1 59.69 121 VAL A O 1
ATOM 983 N N . SER A 1 122 ? -17.766 30.625 -5.695 1 55.84 122 SER A N 1
ATOM 984 C CA . SER A 1 122 ? -19.062 30.719 -6.352 1 55.84 122 SER A CA 1
ATOM 985 C C . SER A 1 122 ? -19.016 30.156 -7.766 1 55.84 122 SER A C 1
ATOM 987 O O . SER A 1 122 ? -19.953 29.469 -8.188 1 55.84 122 SER A O 1
ATOM 989 N N . LEU A 1 123 ? -17.953 30.391 -8.414 1 55.97 123 LEU A N 1
ATOM 990 C CA . LEU A 1 123 ? -17.797 29.891 -9.781 1 55.97 123 LEU A CA 1
ATOM 991 C C . LEU A 1 123 ? -17.688 28.375 -9.789 1 55.97 123 LEU A C 1
ATOM 993 O O . LEU A 1 123 ? -18.266 27.703 -10.648 1 55.97 123 LEU A O 1
ATOM 997 N N . VAL A 1 124 ? -16.859 27.953 -8.875 1 58.78 124 VAL A N 1
ATOM 998 C CA . VAL A 1 124 ? -16.734 26.5 -8.781 1 58.78 124 VAL A CA 1
ATOM 999 C C . VAL A 1 124 ? -18.109 25.891 -8.5 1 58.78 124 VAL A C 1
ATOM 1001 O O . VAL A 1 124 ? -18.5 24.922 -9.156 1 58.78 124 VAL A O 1
ATOM 1004 N N . LEU A 1 125 ? -18.703 26.531 -7.574 1 57.53 125 LEU A N 1
ATOM 1005 C CA . LEU A 1 125 ? -20.016 26 -7.195 1 57.53 125 LEU A CA 1
ATOM 1006 C C . LEU A 1 125 ? -20.984 26.078 -8.367 1 57.53 125 LEU A C 1
ATOM 1008 O O . LEU A 1 125 ? -21.719 25.125 -8.625 1 57.53 125 LEU A O 1
ATOM 1012 N N . GLU A 1 126 ? -21.016 27.141 -8.953 1 57.06 126 GLU A N 1
ATOM 1013 C CA . GLU A 1 126 ? -21.906 27.312 -10.094 1 57.06 126 GLU A CA 1
ATOM 1014 C C . GLU A 1 126 ? -21.562 26.328 -11.211 1 57.06 126 GLU A C 1
ATOM 1016 O O . GLU A 1 126 ? -22.453 25.766 -11.852 1 57.06 126 GLU A O 1
ATOM 1021 N N . SER A 1 127 ? -20.281 26.203 -11.438 1 57.25 127 SER A N 1
ATOM 1022 C CA . SER A 1 127 ? -19.844 25.281 -12.484 1 57.25 127 SER A CA 1
ATOM 1023 C C . SER A 1 127 ? -20.172 23.828 -12.117 1 57.25 127 SER A C 1
ATOM 1025 O O . SER A 1 127 ? -20.609 23.047 -12.969 1 57.25 127 SER A O 1
ATOM 1027 N N . LEU A 1 128 ? -19.891 23.625 -10.945 1 57.41 128 LEU A N 1
ATOM 1028 C CA . LEU A 1 128 ? -20.141 22.25 -10.5 1 57.41 128 LEU A CA 1
ATOM 1029 C C . LEU A 1 128 ? -21.625 21.938 -10.516 1 57.41 128 LEU A C 1
ATOM 1031 O O . LEU A 1 128 ? -22.031 20.844 -10.898 1 57.41 128 LEU A O 1
ATOM 1035 N N . ASP A 1 129 ? -22.359 22.844 -10.016 1 53.41 129 ASP A N 1
ATOM 1036 C CA . ASP A 1 129 ? -23.812 22.672 -10.062 1 53.41 129 ASP A CA 1
ATOM 1037 C C . ASP A 1 129 ? -24.281 22.406 -11.492 1 53.41 129 ASP A C 1
ATOM 1039 O O . ASP A 1 129 ? -25.219 21.641 -11.711 1 53.41 129 ASP A O 1
ATOM 1043 N N . ALA A 1 130 ? -23.641 23.062 -12.32 1 52.53 130 ALA A N 1
ATOM 1044 C CA . ALA A 1 130 ? -24.016 22.875 -13.719 1 52.53 130 ALA A CA 1
ATOM 1045 C C . ALA A 1 130 ? -23.562 21.516 -14.234 1 52.53 130 ALA A C 1
ATOM 1047 O O . ALA A 1 130 ? -24.219 20.906 -15.086 1 52.53 130 ALA A O 1
ATOM 1048 N N . ILE A 1 131 ? -22.438 21.141 -13.891 1 52.34 131 ILE A N 1
ATOM 1049 C CA . ILE A 1 131 ? -21.875 19.906 -14.406 1 52.34 131 ILE A CA 1
ATOM 1050 C C . ILE A 1 131 ? -22.422 18.719 -13.625 1 52.34 131 ILE A C 1
ATOM 1052 O O . ILE A 1 131 ? -22.75 17.672 -14.203 1 52.34 131 ILE A O 1
ATOM 1056 N N . LEU A 1 132 ? -22.391 19.016 -12.289 1 55.66 132 LEU A N 1
ATOM 1057 C CA . LEU A 1 132 ? -22.75 17.859 -11.477 1 55.66 132 LEU A CA 1
ATOM 1058 C C . LEU A 1 132 ? -24.188 17.969 -11 1 55.66 132 LEU A C 1
ATOM 1060 O O . LEU A 1 132 ? -24.531 18.891 -10.258 1 55.66 132 LEU A O 1
ATOM 1064 N N . THR A 1 133 ? -25.125 17.406 -11.641 1 56.91 133 THR A N 1
ATOM 1065 C CA . THR A 1 133 ? -26.547 17.406 -11.289 1 56.91 133 THR A CA 1
ATOM 1066 C C . THR A 1 133 ? -26.75 16.844 -9.883 1 56.91 133 THR A C 1
ATOM 1068 O O . THR A 1 133 ? -27.688 17.25 -9.188 1 56.91 133 THR A O 1
ATOM 1071 N N . ASP A 1 134 ? -25.766 16.016 -9.484 1 74.81 134 ASP A N 1
ATOM 1072 C CA . ASP A 1 134 ? -25.906 15.359 -8.188 1 74.81 134 ASP A CA 1
ATOM 1073 C C . ASP A 1 134 ? -24.734 15.727 -7.266 1 74.81 134 ASP A C 1
ATOM 1075 O O . ASP A 1 134 ? -23.609 15.297 -7.484 1 74.81 134 ASP A O 1
ATOM 1079 N N . GLN A 1 135 ? -25.078 16.547 -6.195 1 75.88 135 GLN A N 1
ATOM 1080 C CA . GLN A 1 135 ? -24.062 17.031 -5.266 1 75.88 135 GLN A CA 1
ATOM 1081 C C . GLN A 1 135 ? -23.453 15.898 -4.461 1 75.88 135 GLN A C 1
ATOM 1083 O O . GLN A 1 135 ? -22.375 16.047 -3.875 1 75.88 135 GLN A O 1
ATOM 1088 N N . SER A 1 136 ? -24.109 14.836 -4.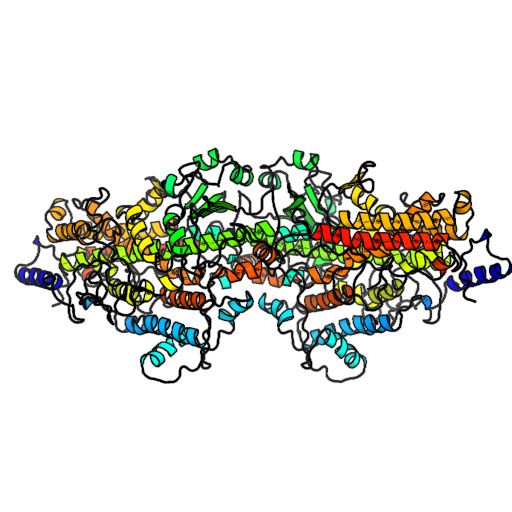469 1 84.69 136 SER A N 1
ATOM 1089 C CA . SER A 1 136 ? -23.641 13.719 -3.656 1 84.69 136 SER A CA 1
ATOM 1090 C C . SER A 1 136 ? -22.891 12.695 -4.5 1 84.69 136 SER A C 1
ATOM 1092 O O . SER A 1 136 ? -22.406 11.688 -3.98 1 84.69 136 SER A O 1
ATOM 1094 N N . LEU A 1 137 ? -22.734 13.039 -5.758 1 88.06 137 LEU A N 1
ATOM 1095 C CA . LEU A 1 137 ? -22.094 12.086 -6.656 1 88.06 137 LEU A CA 1
ATOM 1096 C C . LEU A 1 137 ? -20.625 11.883 -6.285 1 88.06 137 LEU A C 1
ATOM 1098 O O . LEU A 1 137 ? -19.859 12.852 -6.23 1 88.06 137 LEU A O 1
ATOM 1102 N N . GLY A 1 138 ? -20.25 10.625 -5.957 1 91.19 138 GLY A N 1
ATOM 1103 C CA . GLY A 1 138 ? -18.859 10.281 -5.656 1 91.19 138 GLY A CA 1
ATOM 1104 C C . GLY A 1 138 ? -18.062 9.891 -6.883 1 91.19 138 GLY A C 1
ATOM 1105 O O . GLY A 1 138 ? -18.547 10.008 -8.008 1 91.19 138 GLY A O 1
ATOM 1106 N N . PHE A 1 139 ? -16.859 9.57 -6.676 1 92.44 139 PHE A N 1
ATOM 1107 C CA . PHE A 1 139 ? -16 9.062 -7.738 1 92.44 139 PHE A CA 1
ATOM 1108 C C . PHE A 1 139 ? -16.219 7.566 -7.941 1 92.44 139 PHE A C 1
ATOM 1110 O O . PHE A 1 139 ? -16.438 6.828 -6.98 1 92.44 139 PHE A O 1
ATOM 1117 N N . VAL A 1 140 ? -16.094 7.156 -9.203 1 90.94 140 VAL A N 1
ATOM 1118 C CA . VAL A 1 140 ? -16.375 5.758 -9.523 1 90.94 140 VAL A CA 1
ATOM 1119 C C . VAL A 1 140 ? -15.07 4.957 -9.5 1 90.94 140 VAL A C 1
ATOM 1121 O O . VAL A 1 140 ? -15.078 3.75 -9.258 1 90.94 140 VAL A O 1
ATOM 1124 N N . SER A 1 141 ? -14.008 5.621 -9.812 1 91.75 141 SER A N 1
ATOM 1125 C CA . SER A 1 141 ? -12.711 4.961 -9.844 1 91.75 141 SER A CA 1
ATOM 1126 C C . SER A 1 141 ? -11.594 5.926 -9.453 1 91.75 141 SER A C 1
ATOM 1128 O O . SER A 1 141 ? -11.773 7.145 -9.492 1 91.75 141 SER A O 1
ATOM 1130 N N . PHE A 1 142 ? -10.492 5.375 -9.039 1 92.5 142 PHE A N 1
ATOM 1131 C CA . PHE A 1 142 ? -9.328 6.203 -8.734 1 92.5 142 PHE A CA 1
ATOM 1132 C C . PHE A 1 142 ? -8.789 6.863 -9.992 1 92.5 142 PHE A C 1
ATOM 1134 O O . PHE A 1 142 ? -8.172 7.926 -9.922 1 92.5 142 PHE A O 1
ATOM 1141 N N . GLU A 1 143 ? -9.008 6.312 -11.133 1 86.81 143 GLU A N 1
ATOM 1142 C CA . GLU A 1 143 ? -8.641 6.926 -12.398 1 86.81 143 GLU A CA 1
ATOM 1143 C C . GLU A 1 143 ? -9.375 8.25 -12.609 1 86.81 143 GLU A C 1
ATOM 1145 O O . GLU A 1 143 ? -8.805 9.195 -13.156 1 86.81 143 GLU A O 1
ATOM 1150 N N . ASP A 1 144 ? -10.609 8.188 -12.172 1 88.06 144 ASP A N 1
ATOM 1151 C CA . ASP A 1 144 ? -11.383 9.422 -12.266 1 88.06 144 ASP A CA 1
ATOM 1152 C C . ASP A 1 144 ? -10.742 10.531 -11.438 1 88.06 144 ASP A C 1
ATOM 1154 O O . ASP A 1 144 ? -10.75 11.695 -11.836 1 88.06 144 ASP A O 1
ATOM 1158 N N . ILE A 1 145 ? -10.227 10.188 -10.328 1 92.19 145 ILE A N 1
ATOM 1159 C CA . ILE A 1 145 ? -9.555 11.156 -9.469 1 92.19 145 ILE A CA 1
ATOM 1160 C C . ILE A 1 145 ? -8.281 11.656 -10.148 1 92.19 145 ILE A C 1
ATOM 1162 O O . ILE A 1 145 ? -8.008 12.859 -10.164 1 92.19 145 ILE A O 1
ATOM 1166 N N . ASP A 1 146 ? -7.578 10.758 -10.766 1 88.44 146 ASP A N 1
ATOM 1167 C CA . ASP A 1 146 ? -6.324 11.102 -11.422 1 88.44 146 ASP A CA 1
ATOM 1168 C C . ASP A 1 146 ? -6.559 12.07 -12.586 1 88.44 146 ASP A C 1
ATOM 1170 O O . ASP A 1 146 ? -5.699 12.898 -12.898 1 88.44 146 ASP A O 1
ATOM 1174 N N . THR A 1 147 ? -7.691 11.984 -13.227 1 84.19 147 THR A N 1
ATOM 1175 C CA . THR A 1 147 ? -8.016 12.82 -14.367 1 84.19 147 THR A CA 1
ATOM 1176 C C . THR A 1 147 ? -8.086 14.289 -13.961 1 84.19 147 THR A C 1
ATOM 1178 O O . THR A 1 147 ? -7.898 15.18 -14.789 1 84.19 147 THR A O 1
ATOM 1181 N N . LEU A 1 148 ? -8.266 14.523 -12.703 1 85.69 148 LEU A N 1
ATOM 1182 C CA . LEU A 1 148 ? -8.328 15.891 -12.203 1 85.69 148 LEU A CA 1
ATOM 1183 C C . LEU A 1 148 ? -6.992 16.594 -12.375 1 85.69 148 LEU A C 1
ATOM 1185 O O . LEU A 1 148 ? -6.941 17.828 -12.453 1 85.69 148 LEU A O 1
ATOM 1189 N N . TYR A 1 149 ? -5.965 15.844 -12.453 1 87.56 149 TYR A N 1
ATOM 1190 C CA . TYR A 1 149 ? -4.621 16.406 -12.508 1 87.56 149 TYR A CA 1
ATOM 1191 C C . TYR A 1 149 ? -4.039 16.281 -13.914 1 87.56 149 TYR A C 1
ATOM 1193 O O . TYR A 1 149 ? -3.127 17.031 -14.281 1 87.56 149 TYR A O 1
ATOM 1201 N N . LYS A 1 150 ? -4.469 15.336 -14.68 1 81.06 150 LYS A N 1
ATOM 1202 C CA . LYS A 1 150 ? -3.914 15.055 -16 1 81.06 150 LYS A CA 1
ATOM 1203 C C . LYS A 1 150 ? -4.695 15.789 -17.094 1 81.06 150 LYS A C 1
ATOM 1205 O O . LYS A 1 150 ? -4.129 16.578 -17.844 1 81.06 150 LYS A O 1
ATOM 1210 N N . GLU A 1 151 ? -6.043 15.523 -17.188 1 76.38 151 GLU A N 1
ATOM 1211 C CA . GLU A 1 151 ? -6.883 16.031 -18.266 1 76.38 151 GLU A CA 1
ATOM 1212 C C . GLU A 1 151 ? -7.715 17.219 -17.797 1 76.38 151 GLU A C 1
ATOM 1214 O O . GLU A 1 151 ? -7.941 18.172 -18.562 1 76.38 151 GLU A O 1
ATOM 1219 N N . GLY A 1 152 ? -7.977 17.25 -16.578 1 75.12 152 GLY A N 1
ATOM 1220 C CA . GLY A 1 152 ? -8.906 18.25 -16.078 1 75.12 152 GLY A CA 1
ATOM 1221 C C . GLY A 1 152 ? -10.344 18 -16.516 1 75.12 152 GLY A C 1
ATOM 1222 O O . GLY A 1 152 ? -10.648 16.953 -17.078 1 75.12 152 GLY A O 1
ATOM 1223 N N . PHE A 1 153 ? -11.281 18.641 -16.062 1 68.44 153 PHE A N 1
ATOM 1224 C CA . PHE A 1 153 ? -12.664 18.453 -16.5 1 68.44 153 PHE A CA 1
ATOM 1225 C C . PHE A 1 153 ? -13.211 19.75 -17.094 1 68.44 153 PHE A C 1
ATOM 1227 O O . PHE A 1 153 ? -12.797 20.844 -16.703 1 68.44 153 PHE A O 1
ATOM 1234 N N . HIS A 1 154 ? -14 19.562 -18.188 1 63.06 154 HIS A N 1
ATOM 1235 C CA . HIS A 1 154 ? -14.555 20.688 -18.953 1 63.06 154 HIS A CA 1
ATOM 1236 C C . HIS A 1 154 ? -15.57 21.453 -18.125 1 63.06 154 HIS A C 1
ATOM 1238 O O . HIS A 1 154 ? -16.453 20.859 -17.5 1 63.06 154 HIS A O 1
ATOM 1244 N N . VAL A 1 155 ? -15.312 22.719 -17.953 1 59.38 155 VAL A N 1
ATOM 1245 C CA . VAL A 1 155 ? -16.266 23.594 -17.297 1 59.38 155 VAL A CA 1
ATOM 1246 C C . VAL A 1 155 ? -17.203 24.234 -18.328 1 59.38 155 VAL A C 1
ATOM 1248 O O . VAL A 1 155 ? -16.75 24.797 -19.328 1 59.38 155 VAL A O 1
ATOM 1251 N N . PRO A 1 156 ? -18.484 23.875 -18.438 1 53.56 156 PRO A N 1
ATOM 1252 C CA . PRO A 1 156 ? -19.391 24.453 -19.438 1 53.56 156 PRO A CA 1
ATOM 1253 C C . PRO A 1 156 ? -19.281 25.984 -19.516 1 53.56 156 PRO A C 1
ATOM 1255 O O . PRO A 1 156 ? -18.922 26.625 -18.531 1 53.56 156 PRO A O 1
ATOM 1258 N N . ALA A 1 157 ? -19.328 26.484 -20.953 1 47.5 157 ALA A N 1
ATOM 1259 C CA . ALA A 1 157 ? -19.328 27.906 -21.219 1 47.5 157 ALA A CA 1
ATOM 1260 C C . ALA A 1 157 ? -20.375 28.625 -20.359 1 47.5 157 ALA A C 1
ATOM 1262 O O . ALA A 1 157 ? -21.516 28.188 -20.281 1 47.5 157 ALA A O 1
ATOM 1263 N N . LEU A 1 158 ? -19.906 29.156 -19.406 1 44.41 158 LEU A N 1
ATOM 1264 C CA . LEU A 1 158 ? -20.797 29.953 -18.562 1 44.41 158 LEU A CA 1
ATOM 1265 C C . LEU A 1 158 ? -21.641 30.891 -19.406 1 44.41 158 LEU A C 1
ATOM 1267 O O . LEU A 1 158 ? -21.141 31.531 -20.344 1 44.41 158 LEU A O 1
ATOM 1271 N N . GLN A 1 159 ? -22.844 30.672 -19.875 1 40.88 159 GLN A N 1
ATOM 1272 C CA . GLN A 1 159 ? -23.641 31.766 -20.469 1 40.88 159 GLN A CA 1
ATOM 1273 C C . GLN A 1 159 ? -23.219 33.125 -19.875 1 40.88 159 GLN A C 1
ATOM 1275 O O . GLN A 1 159 ? -23.094 33.25 -18.656 1 40.88 159 GLN A O 1
ATOM 1280 N N . ALA A 1 160 ? -22.703 33.969 -20.812 1 37.66 160 ALA A N 1
ATOM 1281 C CA . ALA A 1 160 ? -22.203 35.312 -20.688 1 37.66 160 ALA A CA 1
ATOM 1282 C C . ALA A 1 160 ? -23.078 36.156 -19.766 1 37.66 160 ALA A C 1
ATOM 1284 O O . ALA A 1 160 ? -23.625 37.188 -20.172 1 37.66 160 ALA A O 1
ATOM 1285 N N . ASN A 1 161 ? -23.953 35.812 -19.109 1 31.52 161 ASN A N 1
ATOM 1286 C CA . ASN A 1 161 ? -24.422 37.031 -18.438 1 31.52 161 ASN A CA 1
ATOM 1287 C C . ASN A 1 161 ? -23.297 37.719 -17.672 1 31.52 161 ASN A C 1
ATOM 1289 O O . ASN A 1 161 ? -22.312 37.094 -17.312 1 31.52 161 ASN A O 1
ATOM 1293 N N . GLY A 1 162 ? -23.375 38.969 -17.094 1 30.52 162 GLY A N 1
ATOM 1294 C CA . GLY A 1 162 ? -22.516 40.062 -16.688 1 30.52 162 GLY A CA 1
ATOM 1295 C C . GLY A 1 162 ? -21.266 39.594 -15.953 1 30.52 162 GLY A C 1
ATOM 1296 O O . GLY A 1 162 ? -21.062 38.406 -15.758 1 30.52 162 GLY A O 1
ATOM 1297 N N . ASN A 1 163 ? -20.719 40.344 -14.836 1 32.84 163 ASN A N 1
ATOM 1298 C CA . ASN A 1 163 ? -19.484 41.031 -14.438 1 32.84 163 ASN A CA 1
ATOM 1299 C C . ASN A 1 163 ? -18.516 40.062 -13.75 1 32.84 163 ASN A C 1
ATOM 1301 O O . ASN A 1 163 ? -17.328 40.031 -14.062 1 32.84 163 ASN A O 1
ATOM 1305 N N . ALA A 1 164 ? -18.922 39.5 -12.727 1 33.16 164 ALA A N 1
ATOM 1306 C CA . ALA A 1 164 ? -17.984 38.969 -11.734 1 33.16 164 ALA A CA 1
ATOM 1307 C C . ALA A 1 164 ? -17.359 37.656 -12.203 1 33.16 164 ALA A C 1
ATOM 1309 O O . ALA A 1 164 ? -16.203 37.375 -11.891 1 33.16 164 ALA A O 1
ATOM 1310 N N . LEU A 1 165 ? -18.062 36.969 -13 1 36 165 LEU A N 1
ATOM 1311 C CA . LEU A 1 165 ? -17.625 35.656 -13.469 1 36 165 LEU A CA 1
ATOM 1312 C C . LEU A 1 165 ? -16.484 35.781 -14.469 1 36 165 LEU A C 1
ATOM 1314 O O . LEU A 1 165 ? -15.555 34.969 -14.453 1 36 165 LEU A O 1
ATOM 1318 N N . GLN A 1 166 ? -16.562 36.75 -15.352 1 38.47 166 GLN A N 1
ATOM 1319 C CA . GLN A 1 166 ? -15.586 36.938 -16.406 1 38.47 166 GLN A CA 1
ATOM 1320 C C . GLN A 1 166 ? -14.211 37.312 -15.844 1 38.47 166 GLN A C 1
ATOM 1322 O O . GLN A 1 166 ? -13.188 37.094 -16.5 1 38.47 166 GLN A O 1
ATOM 1327 N N . ARG A 1 167 ? -14.227 37.969 -14.688 1 39.53 167 ARG A N 1
ATOM 1328 C CA . ARG A 1 167 ? -12.953 38.438 -14.148 1 39.53 167 ARG A CA 1
ATOM 1329 C C . ARG A 1 167 ? -12.242 37.344 -13.383 1 39.53 167 ARG A C 1
ATOM 1331 O O . ARG A 1 167 ? -11.016 37.344 -13.258 1 39.53 167 ARG A O 1
ATOM 1338 N N . VAL A 1 168 ? -12.992 36.594 -12.68 1 37.44 168 VAL A N 1
ATOM 1339 C CA . VAL A 1 168 ? -12.422 35.594 -11.781 1 37.44 168 VAL A CA 1
ATOM 1340 C C . VAL A 1 168 ? -12.109 34.312 -12.562 1 37.44 168 VAL A C 1
ATOM 1342 O O . VAL A 1 168 ? -11.195 33.562 -12.195 1 37.44 168 VAL A O 1
ATOM 1345 N N . ILE A 1 169 ? -12.797 34.188 -13.672 1 42.06 169 ILE A N 1
ATOM 1346 C CA . ILE A 1 169 ? -12.641 32.969 -14.477 1 42.06 169 ILE A CA 1
ATOM 1347 C C . ILE A 1 169 ? -11.211 32.906 -15.008 1 42.06 169 ILE A C 1
ATOM 1349 O O . ILE A 1 169 ? -10.578 31.844 -14.953 1 42.06 169 ILE A O 1
ATOM 1353 N N . PRO A 1 170 ? -10.812 34 -15.5 1 39.66 170 PRO A N 1
ATOM 1354 C CA . PRO A 1 170 ? -9.453 33.812 -16.016 1 39.66 170 PRO A CA 1
ATOM 1355 C C . PRO A 1 170 ? -8.461 33.375 -14.93 1 39.66 170 PRO A C 1
ATOM 1357 O O . PRO A 1 170 ? -7.574 32.562 -15.195 1 39.66 170 PRO A O 1
ATOM 1360 N N . LYS A 1 171 ? -8.539 33.875 -13.773 1 40.78 171 LYS A N 1
ATOM 1361 C CA . LYS A 1 171 ? -7.562 33.562 -12.734 1 40.78 171 LYS A CA 1
ATOM 1362 C C . LYS A 1 171 ? -7.781 32.156 -12.203 1 40.78 171 LYS A C 1
ATOM 1364 O O . LYS A 1 171 ? -6.816 31.438 -11.906 1 40.78 171 LYS A O 1
ATOM 1369 N N . LEU A 1 172 ? -9.055 31.891 -11.945 1 43.81 172 LEU A N 1
ATOM 1370 C CA . LEU A 1 172 ? -9.336 30.5 -11.672 1 43.81 172 LEU A CA 1
ATOM 1371 C C . LEU A 1 172 ? -8.828 29.609 -12.805 1 43.81 172 LEU A C 1
ATOM 1373 O O . LEU A 1 172 ? -8.281 28.531 -12.562 1 43.81 172 LEU A O 1
ATOM 1377 N N . LEU A 1 173 ? -9.125 30.219 -13.961 1 44.44 173 LEU A N 1
ATOM 1378 C CA . LEU A 1 173 ? -8.625 29.562 -15.156 1 44.44 173 LEU A CA 1
ATOM 1379 C C . LEU A 1 173 ? -7.098 29.578 -15.188 1 44.44 173 LEU A C 1
ATOM 1381 O O . LEU A 1 173 ? -6.48 28.734 -15.844 1 44.44 173 LEU A O 1
ATOM 1385 N N . SER A 1 174 ? -6.637 30.641 -14.719 1 42.19 174 SER A N 1
ATOM 1386 C CA . SER A 1 174 ? -5.176 30.578 -14.703 1 42.19 174 SER A CA 1
ATOM 1387 C C . SER A 1 174 ? -4.684 29.422 -13.82 1 42.19 174 SER A C 1
ATOM 1389 O O . SER A 1 174 ? -3.523 29.016 -13.922 1 42.19 174 SER A O 1
ATOM 1391 N N . VAL A 1 175 ? -5.32 29.297 -12.633 1 44.25 175 VAL A N 1
ATOM 1392 C CA . VAL A 1 175 ? -5.09 28 -12.008 1 44.25 175 VAL A CA 1
ATOM 1393 C C . VAL A 1 175 ? -5.434 26.875 -12.992 1 44.25 175 VAL A C 1
ATOM 1395 O O . VAL A 1 175 ? -4.883 25.781 -12.914 1 44.25 175 VAL A O 1
ATOM 1398 N N . VAL A 1 176 ? -6.594 27.047 -13.641 1 43 176 VAL A N 1
ATOM 1399 C CA . VAL A 1 176 ? -7.02 26.281 -14.812 1 43 176 VAL A CA 1
ATOM 1400 C C . VAL A 1 176 ? -6.297 26.812 -16.047 1 43 176 VAL A C 1
ATOM 1402 O O . VAL A 1 176 ? -6.453 27.969 -16.438 1 43 176 VAL A O 1
ATOM 1405 N N . ASN A 1 177 ? -5.266 26.422 -16.312 1 40.62 177 ASN A N 1
ATOM 1406 C CA . ASN A 1 177 ? -4.477 26.875 -17.453 1 40.62 177 ASN A CA 1
ATOM 1407 C C . ASN A 1 177 ? -5.367 27.266 -18.625 1 40.62 177 ASN A C 1
ATOM 1409 O O . ASN A 1 177 ? -5.207 28.344 -19.203 1 40.62 177 ASN A O 1
ATOM 1413 N N . ASP A 1 178 ? -5.746 26.281 -19.578 1 42.34 178 ASP A N 1
ATOM 1414 C CA . ASP A 1 178 ? -5.711 26.438 -21.031 1 42.34 178 ASP A CA 1
ATOM 1415 C C . ASP A 1 178 ? -6.996 27.078 -21.547 1 42.34 178 ASP A C 1
ATOM 1417 O O . ASP A 1 178 ? -8.016 27.078 -20.859 1 42.34 178 ASP A O 1
ATOM 1421 N N . LYS A 1 179 ? -7.043 27.719 -22.953 1 45.53 179 LYS A N 1
ATOM 1422 C CA . LYS A 1 179 ? -7.98 28.203 -23.969 1 45.53 179 LYS A CA 1
ATOM 1423 C C . LYS A 1 179 ? -9.227 27.312 -24.016 1 45.53 179 LYS A C 1
ATOM 1425 O O . LYS A 1 179 ? -10.211 27.672 -24.672 1 45.53 179 LYS A O 1
ATOM 1430 N N . GLN A 1 180 ? -9.242 26.156 -23.562 1 50.06 180 GLN A N 1
ATOM 1431 C CA . GLN A 1 180 ? -10.305 25.188 -23.859 1 50.06 180 GLN A CA 1
ATOM 1432 C C . GLN A 1 180 ? -11.242 25.031 -22.656 1 50.06 180 GLN A C 1
ATOM 1434 O O . GLN A 1 180 ? -12 24.047 -22.594 1 50.06 180 GLN A O 1
ATOM 1439 N N . ASN A 1 181 ? -11.477 26.047 -21.672 1 55.69 181 ASN A N 1
ATOM 1440 C CA . ASN A 1 181 ? -12.445 25.953 -20.578 1 55.69 181 ASN A CA 1
ATOM 1441 C C . ASN A 1 181 ? -12.227 24.688 -19.75 1 55.69 181 ASN A C 1
ATOM 1443 O O . ASN A 1 181 ? -13.18 23.969 -19.438 1 55.69 181 ASN A O 1
ATOM 1447 N N . LEU A 1 182 ? -11 24.281 -19.453 1 62.16 182 LEU A N 1
ATOM 1448 C CA . LEU A 1 182 ? -10.641 23.078 -18.719 1 62.16 182 LEU A CA 1
ATOM 1449 C C . LEU A 1 182 ? -10.102 23.422 -17.328 1 62.16 182 LEU A C 1
ATOM 1451 O O . LEU A 1 182 ? -9.234 24.297 -17.203 1 62.16 182 LEU A O 1
ATOM 1455 N N . LEU A 1 183 ? -10.844 22.953 -16.156 1 69.19 183 LEU A N 1
ATOM 1456 C CA . LEU A 1 183 ? -10.297 23.031 -14.812 1 69.19 183 LEU A CA 1
ATOM 1457 C C . LEU A 1 183 ? -9.336 21.875 -14.547 1 69.19 183 LEU A C 1
ATOM 1459 O O . LEU A 1 183 ? -9.75 20.703 -14.516 1 69.19 183 LEU A O 1
ATOM 1463 N N . ARG A 1 184 ? -8.086 22.156 -14.469 1 79.81 184 ARG A N 1
ATOM 1464 C CA . ARG A 1 184 ? -7.051 21.156 -14.203 1 79.81 184 ARG A CA 1
ATOM 1465 C C . ARG A 1 184 ? -6.199 21.562 -13 1 79.81 184 ARG A C 1
ATOM 1467 O O . ARG A 1 184 ? -5.684 22.688 -12.945 1 79.81 184 ARG A O 1
ATOM 1474 N N . PHE A 1 185 ? -6.09 20.766 -12.031 1 85.5 185 PHE A N 1
ATOM 1475 C CA . PHE A 1 185 ? -5.301 21.031 -10.836 1 85.5 185 PHE A CA 1
ATOM 1476 C C . PHE A 1 185 ? -3.852 20.609 -11.039 1 85.5 185 PHE A C 1
ATOM 1478 O O . PHE A 1 185 ? -3.574 19.641 -11.75 1 85.5 185 PHE A O 1
ATOM 1485 N N . ASP A 1 186 ? -2.98 21.391 -10.477 1 87.88 186 ASP A N 1
ATOM 1486 C CA . ASP A 1 186 ? -1.594 20.938 -10.422 1 87.88 186 ASP A CA 1
ATOM 1487 C C . ASP A 1 186 ? -1.446 19.719 -9.516 1 87.88 186 ASP A C 1
ATOM 1489 O O . ASP A 1 186 ? -2.102 19.625 -8.469 1 87.88 186 ASP A O 1
ATOM 1493 N N . THR A 1 187 ? -0.63 18.797 -9.93 1 91.94 187 THR A N 1
ATOM 1494 C CA . THR A 1 187 ? -0.358 17.656 -9.078 1 91.94 187 THR A CA 1
ATOM 1495 C C . THR A 1 187 ? 0.369 18.078 -7.805 1 91.94 187 THR A C 1
ATOM 1497 O O . THR A 1 187 ? 1.401 18.75 -7.867 1 91.94 187 THR A O 1
ATOM 1500 N N . PRO A 1 188 ? -0.137 17.75 -6.66 1 95.44 188 PRO A N 1
ATOM 1501 C CA . PRO A 1 188 ? 0.555 18.109 -5.418 1 95.44 188 PRO A CA 1
ATOM 1502 C C . PRO A 1 188 ? 1.942 17.484 -5.312 1 95.44 188 PRO A C 1
ATOM 1504 O O . PRO A 1 188 ? 2.156 16.359 -5.797 1 95.44 188 PRO A O 1
ATOM 1507 N N . ASP A 1 189 ? 2.811 18.125 -4.613 1 95.38 189 ASP A N 1
ATOM 1508 C CA . ASP A 1 189 ? 4.211 17.734 -4.543 1 95.38 189 ASP A CA 1
ATOM 1509 C C . ASP A 1 189 ? 4.355 16.312 -3.971 1 95.38 189 ASP A C 1
ATOM 1511 O O . ASP A 1 189 ? 5.152 15.523 -4.465 1 95.38 189 ASP A O 1
ATOM 1515 N N . ALA A 1 190 ? 3.66 16.031 -2.883 1 96.5 190 ALA A N 1
ATOM 1516 C CA . ALA A 1 190 ? 3.744 14.711 -2.27 1 96.5 190 ALA A CA 1
ATOM 1517 C C . ALA A 1 190 ? 3.352 13.617 -3.262 1 96.5 190 ALA A C 1
ATOM 1519 O O . ALA A 1 190 ? 3.992 12.57 -3.326 1 96.5 190 ALA A O 1
ATOM 1520 N N . PHE A 1 191 ? 2.301 13.82 -4.066 1 96 191 PHE A N 1
ATOM 1521 C CA . PHE A 1 191 ? 1.812 12.875 -5.07 1 96 191 PHE A CA 1
ATOM 1522 C C . PHE A 1 191 ? 2.811 12.734 -6.211 1 96 191 PHE A C 1
ATOM 1524 O O . PHE A 1 191 ? 3 11.641 -6.746 1 96 191 PHE A O 1
ATOM 1531 N N . LYS A 1 192 ? 3.438 13.797 -6.605 1 94.38 192 LYS A N 1
ATOM 1532 C CA . LYS A 1 192 ? 4.441 13.773 -7.668 1 94.38 192 LYS A CA 1
ATOM 1533 C C . LYS A 1 192 ? 5.633 12.906 -7.277 1 94.38 192 LYS A C 1
ATOM 1535 O O . LYS A 1 192 ? 6.203 12.211 -8.117 1 94.38 192 LYS A O 1
ATOM 1540 N N . ARG A 1 193 ? 5.973 12.953 -6.07 1 95.38 193 ARG A N 1
ATOM 1541 C CA . ARG A 1 193 ? 7.148 12.234 -5.586 1 95.38 193 ARG A CA 1
ATOM 1542 C C . ARG A 1 193 ? 6.848 10.758 -5.387 1 95.38 193 ARG A C 1
ATOM 1544 O O . ARG A 1 193 ? 7.711 9.906 -5.621 1 95.38 193 ARG A O 1
ATOM 1551 N N . ASP A 1 194 ? 5.711 10.469 -4.922 1 96.19 194 ASP A N 1
ATOM 1552 C CA . ASP A 1 194 ? 5.234 9.102 -4.684 1 96.19 194 ASP A CA 1
ATOM 1553 C C . ASP A 1 194 ? 3.719 9.016 -4.836 1 96.19 194 ASP A C 1
ATOM 1555 O O . ASP A 1 194 ? 2.975 9.391 -3.928 1 96.19 194 ASP A O 1
ATOM 1559 N N . ARG A 1 195 ? 3.26 8.469 -5.887 1 94.81 195 ARG A N 1
ATOM 1560 C CA . ARG A 1 195 ? 1.828 8.43 -6.164 1 94.81 195 ARG A CA 1
ATOM 1561 C C . ARG A 1 195 ? 1.101 7.527 -5.172 1 94.81 195 ARG A C 1
ATOM 1563 O O . ARG A 1 195 ? -0.12 7.609 -5.031 1 94.81 195 ARG A O 1
ATOM 1570 N N . PHE A 1 196 ? 1.791 6.645 -4.473 1 96.12 196 PHE A N 1
ATOM 1571 C CA . PHE A 1 196 ? 1.168 5.684 -3.57 1 96.12 196 PHE A CA 1
ATOM 1572 C C . PHE A 1 196 ? 1.323 6.121 -2.119 1 96.12 196 PHE A C 1
ATOM 1574 O O . PHE A 1 196 ? 1.04 5.352 -1.199 1 96.12 196 PHE A O 1
ATOM 1581 N N . PHE A 1 197 ? 1.777 7.363 -1.848 1 96.75 197 PHE A N 1
ATOM 1582 C CA . PHE A 1 197 ? 2.127 7.82 -0.508 1 96.75 197 PHE A CA 1
ATOM 1583 C C . PHE A 1 197 ? 0.92 7.754 0.42 1 96.75 197 PHE A C 1
ATOM 1585 O O . PHE A 1 197 ? 1.065 7.508 1.619 1 96.75 197 PHE A O 1
ATOM 1592 N N . TRP A 1 198 ? -0.277 7.906 -0.117 1 97.19 198 TRP A N 1
ATOM 1593 C CA . TRP A 1 198 ? -1.487 7.996 0.693 1 97.19 198 TRP A CA 1
ATOM 1594 C C . TRP A 1 198 ? -1.862 6.633 1.266 1 97.19 198 TRP A C 1
ATOM 1596 O O . TRP A 1 198 ? -2.619 6.547 2.236 1 97.19 198 TRP A O 1
ATOM 1606 N N . LEU A 1 199 ? -1.326 5.559 0.733 1 96.5 199 LEU A N 1
ATOM 1607 C CA . LEU A 1 199 ? -1.582 4.195 1.191 1 96.5 199 LEU A CA 1
ATOM 1608 C C . LEU A 1 199 ? -0.618 3.809 2.309 1 96.5 199 LEU A C 1
ATOM 1610 O O . LEU A 1 199 ? -0.883 2.871 3.064 1 96.5 199 LEU A O 1
ATOM 1614 N N . SER A 1 200 ? 0.474 4.508 2.445 1 96.19 200 SER A N 1
ATOM 1615 C CA . SER A 1 200 ? 1.605 4.125 3.283 1 96.19 200 SER A CA 1
ATOM 1616 C C . SER A 1 200 ? 1.352 4.473 4.746 1 96.19 200 SER A C 1
ATOM 1618 O O . SER A 1 200 ? 0.963 5.602 5.062 1 96.19 200 SER A O 1
ATOM 1620 N N . ASP A 1 201 ? 1.582 3.508 5.652 1 97.19 201 ASP A N 1
ATOM 1621 C CA . ASP A 1 201 ? 1.527 3.781 7.086 1 97.19 201 ASP A CA 1
ATOM 1622 C C . ASP A 1 201 ? 2.68 4.688 7.52 1 97.19 201 ASP A C 1
ATOM 1624 O O . ASP A 1 201 ? 2.537 5.477 8.453 1 97.19 201 ASP A O 1
ATOM 1628 N N . GLU A 1 202 ? 3.818 4.566 6.836 1 97.25 202 GLU A N 1
ATOM 1629 C CA . GLU A 1 202 ? 4.984 5.395 7.121 1 97.25 202 GLU A CA 1
ATOM 1630 C C . GLU A 1 202 ? 4.688 6.871 6.887 1 97.25 202 GLU A C 1
ATOM 1632 O O . GLU A 1 202 ? 5.016 7.719 7.723 1 97.25 202 GLU A O 1
ATOM 1637 N N . GLN A 1 203 ? 4.008 7.121 5.738 1 97.81 203 GLN A N 1
ATOM 1638 C CA . GLN A 1 203 ? 3.645 8.5 5.426 1 97.81 203 GLN A CA 1
ATOM 1639 C C . GLN A 1 203 ? 2.561 9.008 6.371 1 97.81 203 GLN A C 1
ATOM 1641 O O . GLN A 1 203 ? 2.602 10.164 6.809 1 97.81 203 GLN A O 1
ATOM 1646 N N . PHE A 1 204 ? 1.556 8.148 6.691 1 98.44 204 PHE A N 1
ATOM 1647 C CA . PHE A 1 204 ? 0.481 8.461 7.625 1 98.44 204 PHE A CA 1
ATOM 1648 C C . PHE A 1 204 ? 1.045 8.938 8.961 1 98.44 204 PHE A C 1
ATOM 1650 O O . PHE A 1 204 ? 0.631 9.977 9.484 1 98.44 204 PHE A O 1
ATOM 1657 N N . ALA A 1 205 ? 2.01 8.25 9.453 1 98.5 205 ALA A N 1
ATOM 1658 C CA . ALA A 1 205 ? 2.648 8.578 10.727 1 98.5 205 ALA A CA 1
ATOM 1659 C C . ALA A 1 205 ? 3.539 9.812 10.594 1 98.5 205 ALA A C 1
ATOM 1661 O O . ALA A 1 205 ? 3.521 10.695 11.453 1 98.5 205 ALA A O 1
ATOM 1662 N N . ARG A 1 206 ? 4.332 9.914 9.523 1 98.44 206 ARG A N 1
ATOM 1663 C CA . ARG A 1 206 ? 5.273 11.008 9.312 1 98.44 206 ARG A CA 1
ATOM 1664 C C . ARG A 1 206 ? 4.555 12.352 9.273 1 98.44 206 ARG A C 1
ATOM 1666 O O . ARG A 1 206 ? 5.066 13.352 9.781 1 98.44 206 ARG A O 1
ATOM 1673 N N . GLU A 1 207 ? 3.346 12.383 8.688 1 98.38 207 GLU A N 1
ATOM 1674 C CA . GLU A 1 207 ? 2.621 13.633 8.508 1 98.38 207 GLU A CA 1
ATOM 1675 C C . GLU A 1 207 ? 2.139 14.188 9.844 1 98.38 207 GLU A C 1
ATOM 1677 O O . GLU A 1 207 ? 1.804 15.375 9.945 1 98.38 207 GLU A O 1
ATOM 1682 N N . THR A 1 208 ? 2.1 13.391 10.906 1 98.56 208 THR A N 1
ATOM 1683 C CA . THR A 1 208 ? 1.746 13.914 12.219 1 98.56 208 THR A CA 1
ATOM 1684 C C . THR A 1 208 ? 2.879 14.758 12.789 1 98.56 208 THR A C 1
ATOM 1686 O O . THR A 1 208 ? 2.654 15.602 13.656 1 98.56 208 THR A O 1
ATOM 1689 N N . LEU A 1 209 ? 4.117 14.578 12.305 1 98.56 209 LEU A N 1
ATOM 1690 C CA . LEU A 1 209 ? 5.305 15.266 12.797 1 98.56 209 LEU A CA 1
ATOM 1691 C C . LEU A 1 209 ? 5.738 16.359 11.836 1 98.56 209 LEU A C 1
ATOM 1693 O O . LEU A 1 209 ? 6.305 17.375 12.25 1 98.56 209 LEU A O 1
ATOM 1697 N N . ALA A 1 210 ? 5.52 16.062 10.57 1 98.25 210 ALA A N 1
ATOM 1698 C CA . ALA A 1 210 ? 6.121 16.906 9.531 1 98.25 210 ALA A CA 1
ATOM 1699 C C . ALA A 1 210 ? 5.102 17.266 8.453 1 98.25 210 ALA A C 1
ATOM 1701 O O . ALA A 1 210 ? 5.473 17.625 7.34 1 98.25 210 ALA A O 1
ATOM 1702 N N . GLY A 1 211 ? 3.818 17.094 8.719 1 97.56 211 GLY A N 1
ATOM 1703 C CA . GLY A 1 211 ? 2.76 17.469 7.797 1 97.56 211 GLY A CA 1
ATOM 1704 C C . GLY A 1 211 ? 2.141 18.812 8.117 1 97.56 211 GLY A C 1
ATOM 1705 O O . GLY A 1 211 ? 2.84 19.734 8.523 1 97.56 211 GLY A O 1
ATOM 1706 N N . VAL A 1 212 ? 0.813 18.922 7.902 1 97.38 212 VAL A N 1
ATOM 1707 C CA . VAL A 1 212 ? 0.145 20.219 8 1 97.38 212 VAL A CA 1
ATOM 1708 C C . VAL A 1 212 ? -0.483 20.375 9.383 1 97.38 212 VAL A C 1
ATOM 1710 O O . VAL A 1 212 ? -0.893 21.484 9.766 1 97.38 212 VAL A O 1
ATOM 1713 N N . ASN A 1 213 ? -0.513 19.328 10.164 1 98.31 213 ASN A N 1
ATOM 1714 C CA . ASN A 1 213 ? -1.068 19.422 11.508 1 98.31 213 ASN A CA 1
ATOM 1715 C C . ASN A 1 213 ? -0.135 18.797 12.547 1 98.31 213 ASN A C 1
ATOM 1717 O O . ASN A 1 213 ? -0.535 17.906 13.289 1 98.31 213 ASN A O 1
ATOM 1721 N N . PRO A 1 214 ? 1.034 19.359 12.648 1 98 214 PRO A N 1
ATOM 1722 C CA . PRO A 1 214 ? 2.023 18.797 13.57 1 98 214 PRO A CA 1
ATOM 1723 C C . PRO A 1 214 ? 1.729 19.125 15.031 1 98 214 PRO A C 1
ATOM 1725 O O . PRO A 1 214 ? 2.48 18.719 15.922 1 98 214 PRO A O 1
ATOM 1728 N N . TYR A 1 215 ? 0.627 19.828 15.344 1 97.94 215 TYR A N 1
ATOM 1729 C CA . TYR A 1 215 ? 0.279 20.328 16.672 1 97.94 215 TYR A CA 1
ATOM 1730 C C . TYR A 1 215 ? -0.579 19.312 17.422 1 97.94 215 TYR A C 1
ATOM 1732 O O . TYR A 1 215 ? -0.793 19.438 18.625 1 97.94 215 TYR A O 1
ATOM 1740 N N . SER A 1 216 ? -0.976 18.203 16.75 1 98.25 216 SER A N 1
ATOM 1741 C CA . SER A 1 216 ? -2.008 17.375 17.359 1 98.25 216 SER A CA 1
ATOM 1742 C C . SER A 1 216 ? -1.398 16.156 18.047 1 98.25 216 SER A C 1
ATOM 1744 O O . SER A 1 216 ? -1.978 15.617 19 1 98.25 216 SER A O 1
ATOM 1746 N N . ILE A 1 217 ? -0.245 15.672 17.609 1 98.69 217 ILE A N 1
ATOM 1747 C CA . ILE A 1 217 ? 0.382 14.492 18.188 1 98.69 217 ILE A CA 1
ATOM 1748 C C . ILE A 1 217 ? 0.835 14.789 19.609 1 98.69 217 ILE A C 1
ATOM 1750 O O . ILE A 1 217 ? 1.326 15.883 19.891 1 98.69 217 ILE A O 1
ATOM 1754 N N . GLN A 1 218 ? 0.655 13.898 20.531 1 98.69 218 GLN A N 1
ATOM 1755 C CA . GLN A 1 218 ? 1.039 14.094 21.922 1 98.69 218 GLN A CA 1
ATOM 1756 C C . GLN A 1 218 ? 1.508 12.781 22.562 1 98.69 218 GLN A C 1
ATOM 1758 O O . GLN A 1 218 ? 1.15 11.703 22.094 1 98.69 218 GLN A O 1
ATOM 1763 N N . LEU A 1 219 ? 2.236 12.891 23.562 1 98.62 219 LEU A N 1
ATOM 1764 C CA . LEU A 1 219 ? 2.709 11.75 24.344 1 98.62 219 LEU A CA 1
ATOM 1765 C C . LEU A 1 219 ? 1.568 11.125 25.141 1 98.62 219 LEU A C 1
ATOM 1767 O O . LEU A 1 219 ? 0.708 11.828 25.672 1 98.62 219 LEU A O 1
ATOM 1771 N N . VAL A 1 220 ? 1.485 9.805 25.156 1 97.88 220 VAL A N 1
ATOM 1772 C CA . VAL A 1 220 ? 0.555 9.109 26.047 1 97.88 220 VAL A CA 1
ATOM 1773 C C . VAL A 1 220 ? 1.056 9.195 27.5 1 97.88 220 VAL A C 1
ATOM 1775 O O . VAL A 1 220 ? 2.074 8.594 27.844 1 97.88 220 VAL A O 1
ATOM 1778 N N . LYS A 1 221 ? 0.387 9.836 28.328 1 93.5 221 LYS A N 1
ATOM 1779 C CA . LYS A 1 221 ? 0.824 10.078 29.703 1 93.5 221 LYS A CA 1
ATOM 1780 C C . LYS A 1 221 ? 0.099 9.156 30.672 1 93.5 221 LYS A C 1
ATOM 1782 O O . LYS A 1 221 ? 0.59 8.906 31.781 1 93.5 221 LYS A O 1
ATOM 1787 N N . GLU A 1 222 ? -1.072 8.812 30.25 1 92.31 222 GLU A N 1
ATOM 1788 C CA . GLU A 1 222 ? -1.901 7.973 31.109 1 92.31 222 GLU A CA 1
ATOM 1789 C C . GLU A 1 222 ? -2.297 6.68 30.406 1 92.31 222 GLU A C 1
ATOM 1791 O O . GLU A 1 222 ? -2.561 6.68 29.203 1 92.31 222 GLU A O 1
ATOM 1796 N N . TRP A 1 223 ? -2.373 5.625 31.203 1 93.56 223 TRP A N 1
ATOM 1797 C CA . TRP A 1 223 ? -2.779 4.309 30.719 1 93.56 223 TRP A CA 1
ATOM 1798 C C . TRP A 1 223 ? -3.51 3.533 31.812 1 93.56 223 TRP A C 1
ATOM 1800 O O . TRP A 1 223 ? -3.113 3.566 32.969 1 93.56 223 TRP A O 1
ATOM 1810 N N . PRO A 1 224 ? -4.543 2.73 31.531 1 95.12 224 PRO A N 1
ATOM 1811 C CA . PRO A 1 224 ? -5.148 2.617 30.203 1 95.12 224 PRO A CA 1
ATOM 1812 C C . PRO A 1 224 ? -5.84 3.904 29.766 1 95.12 224 PRO A C 1
ATOM 1814 O O . PRO A 1 224 ? -6.145 4.766 30.594 1 95.12 224 PRO A O 1
ATOM 1817 N N . LEU A 1 225 ? -6.047 4.035 28.5 1 96.94 225 LEU A N 1
ATOM 1818 C CA . LEU A 1 225 ? -6.723 5.207 27.953 1 96.94 225 LEU A CA 1
ATOM 1819 C C . LEU A 1 225 ? -8.188 5.238 28.359 1 96.94 225 LEU A C 1
ATOM 1821 O O . LEU A 1 225 ? -8.844 4.195 28.406 1 96.94 225 LEU A O 1
ATOM 1825 N N . ARG A 1 226 ? -8.711 6.41 28.703 1 96.94 226 ARG A N 1
ATOM 1826 C CA . ARG A 1 226 ? -10.086 6.562 29.156 1 96.94 226 ARG A CA 1
ATOM 1827 C C . ARG A 1 226 ? -10.68 7.887 28.688 1 96.94 226 ARG A C 1
ATOM 1829 O O . ARG A 1 226 ? -9.977 8.898 28.625 1 96.94 226 ARG A O 1
ATOM 1836 N N . SER A 1 227 ? -11.945 7.855 28.375 1 97.75 227 SER A N 1
ATOM 1837 C CA . SER A 1 227 ? -12.703 9.07 28.094 1 97.75 227 SER A CA 1
ATOM 1838 C C . SER A 1 227 ? -13.023 9.82 29.391 1 97.75 227 SER A C 1
ATOM 1840 O O . SER A 1 227 ? -13.258 9.211 30.422 1 97.75 227 SER A O 1
ATOM 1842 N N . LYS A 1 228 ? -13.078 11.117 29.328 1 96.88 228 LYS A N 1
ATOM 1843 C CA . LYS A 1 228 ? -13.43 11.938 30.484 1 96.88 228 LYS A CA 1
ATOM 1844 C C . LYS A 1 228 ? -14.898 12.352 30.438 1 96.88 228 LYS A C 1
ATOM 1846 O O . LYS A 1 228 ? -15.383 13.031 31.344 1 96.88 228 LYS A O 1
ATOM 1851 N N . LEU A 1 229 ? -15.625 11.969 29.422 1 97.81 229 LEU A N 1
ATOM 1852 C CA . LEU A 1 229 ? -17.016 12.336 29.25 1 97.81 229 LEU A CA 1
ATOM 1853 C C . LEU A 1 229 ? -17.922 11.523 30.188 1 97.81 229 LEU A C 1
ATOM 1855 O O . LEU A 1 229 ? -17.516 10.477 30.688 1 97.81 229 LEU A O 1
ATOM 1859 N N . ASP A 1 230 ? -19.094 11.992 30.453 1 97.25 230 ASP A N 1
ATOM 1860 C CA . ASP A 1 230 ? -20.062 11.336 31.328 1 97.25 230 ASP A CA 1
ATOM 1861 C C . ASP A 1 230 ? -20.453 9.969 30.781 1 97.25 230 ASP A C 1
ATOM 1863 O O . ASP A 1 230 ? -21.125 9.875 29.75 1 97.25 230 ASP A O 1
ATOM 1867 N N . PRO A 1 231 ? -20.109 8.953 31.484 1 96.38 231 PRO A N 1
ATOM 1868 C CA . PRO A 1 231 ? -20.375 7.602 30.984 1 96.38 231 PRO A CA 1
ATOM 1869 C C . PRO A 1 231 ? -21.875 7.312 30.859 1 96.38 231 PRO A C 1
ATOM 1871 O O . PRO A 1 231 ? -22.281 6.445 30.078 1 96.38 231 PRO A O 1
ATOM 1874 N N . GLN A 1 232 ? -22.703 7.965 31.625 1 95.56 232 GLN A N 1
ATOM 1875 C CA . GLN A 1 232 ? -24.141 7.758 31.531 1 95.56 232 GLN A CA 1
ATOM 1876 C C . GLN A 1 232 ? -24.703 8.227 30.188 1 95.56 232 GLN A C 1
ATOM 1878 O O . GLN A 1 232 ? -25.688 7.688 29.703 1 95.56 232 GLN A O 1
ATOM 1883 N N . ILE A 1 233 ? -23.969 9.164 29.656 1 95.5 233 ILE A N 1
ATOM 1884 C CA . ILE A 1 233 ? -24.438 9.758 28.406 1 95.5 233 ILE A CA 1
ATOM 1885 C C . ILE A 1 233 ? -23.719 9.109 27.234 1 95.5 233 ILE A C 1
ATOM 1887 O O . ILE A 1 233 ? -24.344 8.812 26.203 1 95.5 233 ILE A O 1
ATOM 1891 N N . TYR A 1 234 ? -22.438 8.844 27.359 1 97.06 234 TYR A N 1
ATOM 1892 C CA . TYR A 1 234 ? -21.641 8.523 26.188 1 97.06 234 TYR A CA 1
ATOM 1893 C C . TYR A 1 234 ? -21.172 7.082 26.219 1 97.06 234 TYR A C 1
ATOM 1895 O O . TYR A 1 234 ? -20.547 6.602 25.266 1 97.06 234 TYR A O 1
ATOM 1903 N N . GLY A 1 235 ? -21.453 6.316 27.281 1 96.06 235 GLY A N 1
ATOM 1904 C CA . GLY A 1 235 ? -21.062 4.926 27.406 1 96.06 235 GLY A CA 1
ATOM 1905 C C . GLY A 1 235 ? -19.797 4.734 28.234 1 96.06 235 GLY A C 1
ATOM 1906 O O . GLY A 1 235 ? -19.25 5.703 28.766 1 96.06 235 GLY A O 1
ATOM 1907 N N . PRO A 1 236 ? -19.344 3.447 28.375 1 97 236 PRO A N 1
ATOM 1908 C CA . PRO A 1 236 ? -18.156 3.145 29.203 1 97 236 PRO A CA 1
ATOM 1909 C C . PRO A 1 236 ? -16.922 3.934 28.766 1 97 236 PRO A C 1
ATOM 1911 O O . PRO A 1 236 ? -16.625 4.016 27.578 1 97 236 PRO A O 1
ATOM 1914 N N . PRO A 1 237 ? -16.172 4.477 29.672 1 97.06 237 PRO A N 1
ATOM 1915 C CA . PRO A 1 237 ? -15.078 5.395 29.359 1 97.06 237 PRO A CA 1
ATOM 1916 C C . PRO A 1 237 ? -13.805 4.672 28.906 1 97.06 237 PRO A C 1
ATOM 1918 O O . PRO A 1 237 ? -12.883 5.301 28.391 1 97.06 237 PRO A O 1
ATOM 1921 N N . GLU A 1 238 ? -13.711 3.355 29.156 1 97.12 238 GLU A N 1
ATOM 1922 C CA . GLU A 1 238 ? -12.492 2.615 28.844 1 97.12 238 GLU A CA 1
ATOM 1923 C C . GLU A 1 238 ? -12.281 2.523 27.328 1 97.12 238 GLU A C 1
ATOM 1925 O O . GLU A 1 238 ? -13.211 2.201 26.578 1 97.12 238 GLU A O 1
ATOM 1930 N N . SER A 1 239 ? -11.094 2.787 26.875 1 97.75 239 SER A N 1
ATOM 1931 C CA . SER A 1 239 ? -10.75 2.633 25.469 1 97.75 239 SER A CA 1
ATOM 1932 C C . SER A 1 239 ? -10.688 1.162 25.062 1 97.75 239 SER A C 1
ATOM 1934 O O . SER A 1 239 ? -10.375 0.302 25.891 1 97.75 239 SER A O 1
ATOM 1936 N N . ALA A 1 240 ? -10.992 0.887 23.828 1 97.56 240 ALA A N 1
ATOM 1937 C CA . ALA A 1 240 ? -10.867 -0.464 23.297 1 97.56 240 ALA A CA 1
ATOM 1938 C C . ALA A 1 240 ? -9.414 -0.782 22.953 1 97.56 240 ALA A C 1
ATOM 1940 O O . ALA A 1 240 ? -9.055 -1.943 22.734 1 97.56 240 ALA A O 1
ATOM 1941 N N . ILE A 1 241 ? -8.547 0.187 22.891 1 97.69 241 ILE A N 1
ATOM 1942 C CA . ILE A 1 241 ? -7.117 -0.043 22.75 1 97.69 241 ILE A CA 1
ATOM 1943 C C . ILE A 1 241 ? -6.531 -0.524 24.078 1 97.69 241 ILE A C 1
ATOM 1945 O O . ILE A 1 241 ? -6.223 0.283 24.953 1 97.69 241 ILE A O 1
ATOM 1949 N N . THR A 1 242 ? -6.285 -1.773 24.141 1 95.62 242 THR A N 1
ATOM 1950 C CA . THR A 1 242 ? -5.82 -2.391 25.375 1 95.62 242 THR A CA 1
ATOM 1951 C C . THR A 1 242 ? -4.391 -2.904 25.219 1 95.62 242 THR A C 1
ATOM 1953 O O . THR A 1 242 ? -3.82 -2.85 24.141 1 95.62 242 THR A O 1
ATOM 1956 N N . LYS A 1 243 ? -3.871 -3.342 26.328 1 92.62 243 LYS A N 1
ATOM 1957 C CA . LYS A 1 243 ? -2.541 -3.943 26.344 1 92.62 243 LYS A CA 1
ATOM 1958 C C . LYS A 1 243 ? -2.475 -5.156 25.422 1 92.62 243 LYS A C 1
ATOM 1960 O O . LYS A 1 243 ? -1.481 -5.359 24.719 1 92.62 243 LYS A O 1
ATOM 1965 N N . GLU A 1 244 ? -3.469 -5.941 25.375 1 89.31 244 GLU A N 1
ATOM 1966 C CA . GLU A 1 244 ? -3.527 -7.172 24.594 1 89.31 244 GLU A CA 1
ATOM 1967 C C . GLU A 1 244 ? -3.457 -6.883 23.094 1 89.31 244 GLU A C 1
ATOM 1969 O O . GLU A 1 244 ? -2.922 -7.684 22.328 1 89.31 244 GLU A O 1
ATOM 1974 N N . VAL A 1 245 ? -3.924 -5.703 22.734 1 90 245 VAL A N 1
ATOM 1975 C CA . VAL A 1 245 ? -3.945 -5.312 21.328 1 90 245 VAL A CA 1
ATOM 1976 C C . VAL A 1 245 ? -2.57 -4.797 20.906 1 90 245 VAL A C 1
ATOM 1978 O O . VAL A 1 245 ? -2.109 -5.059 19.797 1 90 245 VAL A O 1
ATOM 1981 N N . ILE A 1 246 ? -1.912 -4.137 21.812 1 90.38 246 ILE A N 1
ATOM 1982 C CA . ILE A 1 246 ? -0.751 -3.334 21.438 1 90.38 246 ILE A CA 1
ATOM 1983 C C . ILE A 1 246 ? 0.526 -4.137 21.672 1 90.38 246 ILE A C 1
ATOM 1985 O O . ILE A 1 246 ? 1.478 -4.047 20.906 1 90.38 246 ILE A O 1
ATOM 1989 N N . GLU A 1 247 ? 0.599 -4.887 22.641 1 86 247 GLU A N 1
ATOM 1990 C CA . GLU A 1 247 ? 1.846 -5.488 23.109 1 86 247 GLU A CA 1
ATOM 1991 C C . GLU A 1 247 ? 2.416 -6.441 22.062 1 86 247 GLU A C 1
ATOM 1993 O O . GLU A 1 247 ? 3.629 -6.48 21.844 1 86 247 GLU A O 1
ATOM 1998 N N . PRO A 1 248 ? 1.616 -7.223 21.453 1 80.81 248 PRO A N 1
ATOM 1999 C CA . PRO A 1 248 ? 2.184 -8.117 20.453 1 80.81 248 PRO A CA 1
ATOM 2000 C C . PRO A 1 248 ? 2.904 -7.359 19.328 1 80.81 248 PRO A C 1
ATOM 2002 O O . PRO A 1 248 ? 3.764 -7.926 18.656 1 80.81 248 PRO A O 1
ATOM 2005 N N . GLN A 1 249 ? 2.602 -6.148 19.172 1 83.75 249 GLN A N 1
ATOM 2006 C CA . GLN A 1 249 ? 3.174 -5.352 18.094 1 83.75 249 GLN A CA 1
ATOM 2007 C C . GLN A 1 249 ? 4.5 -4.727 18.516 1 83.75 249 GLN A C 1
ATOM 2009 O O . GLN A 1 249 ? 5.281 -4.289 17.656 1 83.75 249 GLN A O 1
ATOM 2014 N N . ILE A 1 250 ? 4.781 -4.711 19.844 1 77.12 250 ILE A N 1
ATOM 2015 C CA . ILE A 1 250 ? 5.953 -3.953 20.25 1 77.12 250 ILE A CA 1
ATOM 2016 C C . ILE A 1 250 ? 6.836 -4.816 21.156 1 77.12 250 ILE A C 1
ATOM 2018 O O . ILE A 1 250 ? 7.945 -4.414 21.516 1 77.12 250 ILE A O 1
ATOM 2022 N N . ILE A 1 251 ? 6.41 -5.941 21.484 1 66.44 251 ILE A N 1
ATOM 2023 C CA . ILE A 1 251 ? 7.031 -6.766 22.516 1 66.44 251 ILE A CA 1
ATOM 2024 C C . ILE A 1 251 ? 8.453 -7.137 22.094 1 66.44 251 ILE A C 1
ATOM 2026 O O . ILE A 1 251 ? 9.297 -7.449 22.938 1 66.44 251 ILE A O 1
ATOM 2030 N N . GLY A 1 252 ? 8.664 -7.191 20.875 1 60.03 252 GLY A N 1
ATOM 2031 C CA . GLY A 1 252 ? 10.039 -7.406 20.438 1 60.03 252 GLY A CA 1
ATOM 2032 C C . GLY A 1 252 ? 10.984 -6.324 20.922 1 60.03 252 GLY A C 1
ATOM 2033 O O . GLY A 1 252 ? 12.195 -6.539 20.984 1 60.03 252 GLY A O 1
ATOM 2034 N N . TYR A 1 253 ? 10.406 -5.348 21.359 1 63.16 253 TYR A N 1
ATOM 2035 C CA . TYR A 1 253 ? 11.172 -4.23 21.891 1 63.16 253 TYR A CA 1
ATOM 2036 C C . TYR A 1 253 ? 10.969 -4.098 23.391 1 63.16 253 TYR A C 1
ATOM 2038 O O . TYR A 1 253 ? 11.938 -4.105 24.156 1 63.16 253 TYR A O 1
ATOM 2046 N N . CYS A 1 254 ? 9.633 -4.008 23.703 1 74.94 254 CYS A N 1
ATOM 2047 C CA . CYS A 1 254 ? 9.359 -3.809 25.125 1 74.94 254 CYS A CA 1
ATOM 2048 C C . CYS A 1 254 ? 7.891 -4.07 25.438 1 74.94 254 CYS A C 1
ATOM 2050 O O . CYS A 1 254 ? 7.105 -4.363 24.531 1 74.94 254 CYS A O 1
ATOM 2052 N N . THR A 1 255 ? 7.555 -4.039 26.734 1 83.31 255 THR A N 1
ATOM 2053 C CA . THR A 1 255 ? 6.164 -4.113 27.188 1 83.31 255 THR A CA 1
ATOM 2054 C C . THR A 1 255 ? 5.488 -2.752 27.062 1 83.31 255 THR A C 1
ATOM 2056 O O . THR A 1 255 ? 6.152 -1.738 26.844 1 83.31 255 THR A O 1
ATOM 2059 N N . VAL A 1 256 ? 4.23 -2.738 27.219 1 88.56 256 VAL A N 1
ATOM 2060 C CA . VAL A 1 256 ? 3.488 -1.483 27.156 1 88.56 256 VAL A CA 1
ATOM 2061 C C . VAL A 1 256 ? 3.904 -0.572 28.297 1 88.56 256 VAL A C 1
ATOM 2063 O O . VAL A 1 256 ? 4.062 0.637 28.125 1 88.56 256 VAL A O 1
ATOM 2066 N N . GLU A 1 257 ? 4.062 -1.153 29.453 1 90.25 257 GLU A N 1
ATOM 2067 C CA . GLU A 1 257 ? 4.477 -0.382 30.625 1 90.25 257 GLU A CA 1
ATOM 2068 C C . GLU A 1 257 ? 5.848 0.254 30.406 1 90.25 257 GLU A C 1
ATOM 2070 O O . GLU A 1 257 ? 6.059 1.42 30.75 1 90.25 257 GLU A O 1
ATOM 2075 N N . GLU A 1 258 ? 6.68 -0.499 29.859 1 91.12 258 GLU A N 1
ATOM 2076 C CA . GLU A 1 258 ? 8.008 0.026 29.562 1 91.12 258 GLU A CA 1
ATOM 2077 C C . GLU A 1 258 ? 7.945 1.123 28.5 1 91.12 258 GLU A C 1
ATOM 2079 O O . GLU A 1 258 ? 8.672 2.115 28.578 1 91.12 258 GLU A O 1
ATOM 2084 N N . ALA A 1 259 ? 7.117 0.898 27.531 1 92.5 259 ALA A N 1
ATOM 2085 C CA . ALA A 1 259 ? 6.957 1.89 26.469 1 92.5 259 ALA A CA 1
ATOM 2086 C C . ALA A 1 259 ? 6.457 3.217 27.031 1 92.5 259 ALA A C 1
ATOM 2088 O O . ALA A 1 259 ? 6.891 4.285 26.594 1 92.5 259 ALA A O 1
ATOM 2089 N N . ILE A 1 260 ? 5.578 3.158 27.953 1 93.38 260 ILE A N 1
ATOM 2090 C CA . ILE A 1 260 ? 5.047 4.359 28.594 1 93.38 260 ILE A CA 1
ATOM 2091 C C . ILE A 1 260 ? 6.137 5.031 29.422 1 93.38 260 ILE A C 1
ATOM 2093 O O . ILE A 1 260 ? 6.328 6.246 29.344 1 93.38 260 ILE A O 1
ATOM 2097 N N . LYS A 1 261 ? 6.852 4.262 30.172 1 93.25 261 LYS A N 1
ATOM 2098 C CA . LYS A 1 261 ? 7.926 4.777 31.016 1 93.25 261 LYS A CA 1
ATOM 2099 C C . LYS A 1 261 ? 9.016 5.434 30.172 1 93.25 261 LYS A C 1
ATOM 2101 O O . LYS A 1 261 ? 9.555 6.477 30.547 1 93.25 261 LYS A O 1
ATOM 2106 N N . GLU A 1 262 ? 9.234 4.828 29.062 1 94.25 262 GLU A N 1
ATOM 2107 C CA . GLU A 1 262 ? 10.305 5.316 28.203 1 94.25 262 GLU A CA 1
ATOM 2108 C C . GLU A 1 262 ? 9.781 6.359 27.219 1 94.25 262 GLU A C 1
ATOM 2110 O O . GLU A 1 262 ? 10.523 6.824 26.344 1 94.25 262 GLU A O 1
ATOM 2115 N N . LYS A 1 263 ? 8.539 6.727 27.281 1 95.94 263 LYS A N 1
ATOM 2116 C CA . LYS A 1 263 ? 7.922 7.762 26.453 1 95.94 263 LYS A CA 1
ATOM 2117 C C . LYS A 1 263 ? 7.988 7.398 24.984 1 95.94 263 LYS A C 1
ATOM 2119 O O . LYS A 1 263 ? 8.453 8.195 24.156 1 95.94 263 LYS A O 1
ATOM 2124 N N . LYS A 1 264 ? 7.461 6.238 24.734 1 96.12 264 LYS A N 1
ATOM 2125 C CA . LYS A 1 264 ? 7.551 5.742 23.359 1 96.12 264 LYS A CA 1
ATOM 2126 C C . LYS A 1 264 ? 6.168 5.637 22.719 1 96.12 264 LYS A C 1
ATOM 2128 O O . LYS A 1 264 ? 6.043 5.277 21.547 1 96.12 264 LYS A O 1
ATOM 2133 N N . LEU A 1 265 ? 5.09 5.914 23.422 1 97.31 265 LEU A N 1
ATOM 2134 C CA . LEU A 1 265 ? 3.738 5.855 22.891 1 97.31 265 LEU A CA 1
ATOM 2135 C C . LEU A 1 265 ? 3.17 7.258 22.688 1 97.31 265 LEU A C 1
ATOM 2137 O O . LEU A 1 265 ? 3.227 8.086 23.594 1 97.31 265 LEU A O 1
ATOM 2141 N N . PHE A 1 266 ? 2.688 7.492 21.562 1 98.44 266 PHE A N 1
ATOM 2142 C CA . PHE A 1 266 ? 2.084 8.773 21.203 1 98.44 266 PHE A CA 1
ATOM 2143 C C . PHE A 1 266 ? 0.684 8.57 20.641 1 98.44 266 PHE A C 1
ATOM 2145 O O . PHE A 1 266 ? 0.325 7.457 20.234 1 98.44 266 PHE A O 1
ATOM 2152 N N . MET A 1 267 ? -0.122 9.68 20.594 1 98.44 267 MET A N 1
ATOM 2153 C CA . MET A 1 267 ? -1.49 9.461 20.125 1 98.44 267 MET A CA 1
ATOM 2154 C C . MET A 1 267 ? -2.061 10.734 19.516 1 98.44 267 MET A C 1
ATOM 2156 O O . MET A 1 267 ? -1.646 11.836 19.859 1 98.44 267 MET A O 1
ATOM 2160 N N . LEU A 1 268 ? -2.879 10.617 18.5 1 98.69 268 LEU A N 1
ATOM 2161 C CA . LEU A 1 268 ? -3.918 11.578 18.141 1 98.69 268 LEU A CA 1
ATOM 2162 C C . LEU A 1 268 ? -5.219 11.273 18.859 1 98.69 268 LEU A C 1
ATOM 2164 O O . LEU A 1 268 ? -5.789 10.195 18.703 1 98.69 268 LEU A O 1
ATOM 2168 N N . ASP A 1 269 ? -5.672 12.172 19.656 1 98.38 269 ASP A N 1
ATOM 2169 C CA . ASP A 1 269 ? -6.867 11.945 20.453 1 98.38 269 ASP A CA 1
ATOM 2170 C C . ASP A 1 269 ? -7.977 12.93 20.078 1 98.38 269 ASP A C 1
ATOM 2172 O O . ASP A 1 269 ? -8.023 14.039 20.609 1 98.38 269 ASP A O 1
ATOM 2176 N N . TYR A 1 270 ? -8.883 12.477 19.266 1 98.56 270 TYR A N 1
ATOM 2177 C CA . TYR A 1 270 ? -10.031 13.273 18.844 1 98.56 270 TYR A CA 1
ATOM 2178 C C . TYR A 1 270 ? -11.328 12.734 19.438 1 98.56 270 TYR A C 1
ATOM 2180 O O . TYR A 1 270 ? -12.422 13.148 19.047 1 98.56 270 TYR A O 1
ATOM 2188 N N . HIS A 1 271 ? -11.188 11.828 20.359 1 98.5 271 HIS A N 1
ATOM 2189 C CA . HIS A 1 271 ? -12.312 11.062 20.906 1 98.5 271 HIS A CA 1
ATOM 2190 C C . HIS A 1 271 ? -13.289 11.961 21.641 1 98.5 271 HIS A C 1
ATOM 2192 O O . HIS A 1 271 ? -14.453 12.086 21.234 1 98.5 271 HIS A O 1
ATOM 2198 N N . ASP A 1 272 ? -12.875 12.656 22.672 1 98.25 272 ASP A N 1
ATOM 2199 C CA . ASP A 1 272 ? -13.789 13.367 23.562 1 98.25 272 ASP A CA 1
ATOM 2200 C C . ASP A 1 272 ? -14.297 14.656 22.906 1 98.25 272 ASP A C 1
ATOM 2202 O O . ASP A 1 272 ? -15.383 15.141 23.25 1 98.25 272 ASP A O 1
ATOM 2206 N N . LEU A 1 273 ? -13.492 15.211 22 1 98.31 273 LEU A N 1
ATOM 2207 C CA . LEU A 1 273 ? -13.93 16.438 21.328 1 98.31 273 LEU A CA 1
ATOM 2208 C C . LEU A 1 273 ? -15.07 16.141 20.359 1 98.31 273 LEU A C 1
ATOM 2210 O O . LEU A 1 273 ? -16.016 16.922 20.266 1 98.31 273 LEU A O 1
ATOM 2214 N N . PHE A 1 274 ? -15 15.023 19.625 1 98.5 274 PHE A N 1
ATOM 2215 C CA . PHE A 1 274 ? -15.938 14.773 18.531 1 98.5 274 PHE A CA 1
ATOM 2216 C C . PHE A 1 274 ? -17.094 13.898 19 1 98.5 274 PHE A C 1
ATOM 2218 O O . PHE A 1 274 ? -18.203 13.984 18.469 1 98.5 274 PHE A O 1
ATOM 2225 N N . LEU A 1 275 ? -16.922 13.086 20.031 1 98.5 275 LEU A N 1
ATOM 2226 C CA . LEU A 1 275 ? -17.906 12.086 20.422 1 98.5 275 LEU A CA 1
ATOM 2227 C C . LEU A 1 275 ? -19.25 12.742 20.75 1 98.5 275 LEU A C 1
ATOM 2229 O O . LEU A 1 275 ? -20.297 12.234 20.359 1 98.5 275 LEU A O 1
ATOM 2233 N N . PRO A 1 276 ? -19.312 13.891 21.422 1 98 276 PRO A N 1
ATOM 2234 C CA . PRO A 1 276 ? -20.578 14.531 21.766 1 98 276 PRO A CA 1
ATOM 2235 C C . PRO A 1 276 ? -21.359 14.992 20.531 1 98 276 PRO A C 1
ATOM 2237 O O . PRO A 1 276 ? -22.547 15.281 20.609 1 98 276 PRO A O 1
ATOM 2240 N N . TYR A 1 277 ? -20.688 15.125 19.391 1 98.31 277 TYR A N 1
ATOM 2241 C CA . TYR A 1 277 ? -21.328 15.68 18.203 1 98.31 277 TYR A CA 1
ATOM 2242 C C . TYR A 1 277 ? -21.719 14.57 17.234 1 98.31 277 TYR A C 1
ATOM 2244 O O . TYR A 1 277 ? -22.391 14.828 16.234 1 98.31 277 TYR A O 1
ATOM 2252 N N . VAL A 1 278 ? -21.359 13.32 17.5 1 98.44 278 VAL A N 1
ATOM 2253 C CA . VAL A 1 278 ? -21.594 12.203 16.594 1 98.44 278 VAL A CA 1
ATOM 2254 C C . VAL A 1 278 ? -23.078 12.078 16.281 1 98.44 278 VAL A C 1
ATOM 2256 O O . VAL A 1 278 ? -23.469 12.008 15.109 1 98.44 278 VAL A O 1
ATOM 2259 N N . ARG A 1 279 ? -23.953 12.133 17.297 1 96.94 279 ARG A N 1
ATOM 2260 C CA . ARG A 1 279 ? -25.391 11.961 17.109 1 96.94 279 ARG A CA 1
ATOM 2261 C C . ARG A 1 279 ? -25.969 13.039 16.188 1 96.94 279 ARG A C 1
ATOM 2263 O O . ARG A 1 279 ? -26.656 12.734 15.219 1 96.94 279 ARG A O 1
ATOM 2270 N N . LYS A 1 280 ? -25.625 14.297 16.469 1 96.5 280 LYS A N 1
ATOM 2271 C CA . LYS A 1 280 ? -26.188 15.406 15.711 1 96.5 280 LYS A CA 1
ATOM 2272 C C . LYS A 1 280 ? -25.672 15.398 14.273 1 96.5 280 LYS A C 1
ATOM 2274 O O . LYS A 1 280 ? -26.438 15.641 13.336 1 96.5 280 LYS A O 1
ATOM 2279 N N . VAL A 1 281 ? -24.406 15.141 14.102 1 98.12 281 VAL A N 1
ATOM 2280 C CA . VAL A 1 281 ? -23.812 15.125 12.773 1 98.12 281 VAL A CA 1
ATOM 2281 C C . VAL A 1 281 ? -24.453 14.031 11.922 1 98.12 281 VAL A C 1
ATOM 2283 O O . VAL A 1 281 ? -24.75 14.234 10.742 1 98.12 281 VAL A O 1
ATOM 2286 N N . ARG A 1 282 ? -24.75 12.891 12.492 1 97 282 ARG A N 1
ATOM 2287 C CA . ARG A 1 282 ? -25.25 11.734 11.75 1 97 282 ARG A CA 1
ATOM 2288 C C . ARG A 1 282 ? -26.719 11.898 11.398 1 97 282 ARG A C 1
ATOM 2290 O O . ARG A 1 282 ? -27.281 11.102 10.641 1 97 282 ARG A O 1
ATOM 2297 N N . GLU A 1 283 ? -27.359 12.898 11.906 1 96.44 283 GLU A N 1
ATOM 2298 C CA . GLU A 1 283 ? -28.688 13.258 11.445 1 96.44 283 GLU A CA 1
ATOM 2299 C C . GLU A 1 283 ? -28.656 13.891 10.062 1 96.44 283 GLU A C 1
ATOM 2301 O O . GLU A 1 283 ? -29.672 13.969 9.375 1 96.44 283 GLU A O 1
ATOM 2306 N N . ILE A 1 284 ? -27.484 14.375 9.75 1 96.12 284 ILE A N 1
ATOM 2307 C CA . ILE A 1 284 ? -27.312 14.977 8.43 1 96.12 284 ILE A CA 1
ATOM 2308 C C . ILE A 1 284 ? -26.953 13.891 7.414 1 96.12 284 ILE A C 1
ATOM 2310 O O . ILE A 1 284 ? -26.047 13.086 7.645 1 96.12 284 ILE A O 1
ATOM 2314 N N . LYS A 1 285 ? -27.641 13.883 6.25 1 94.19 285 LYS A N 1
ATOM 2315 C CA . LYS A 1 285 ? -27.391 12.883 5.223 1 94.19 285 LYS A CA 1
ATOM 2316 C C . LYS A 1 285 ? -26.031 13.117 4.543 1 94.19 285 LYS A C 1
ATOM 2318 O O . LYS A 1 285 ? -25.641 14.266 4.32 1 94.19 285 LYS A O 1
ATOM 2323 N N . GLY A 1 286 ? -25.359 12.086 4.195 1 94.75 286 GLY A N 1
ATOM 2324 C CA . GLY A 1 286 ? -24.156 12.164 3.385 1 94.75 286 GLY A CA 1
ATOM 2325 C C . GLY A 1 286 ? -22.906 12.453 4.195 1 94.75 286 GLY A C 1
ATOM 2326 O O . GLY A 1 286 ? -21.891 12.891 3.65 1 94.75 286 GLY A O 1
ATOM 2327 N N . THR A 1 287 ? -22.984 12.312 5.465 1 97.56 287 THR A N 1
ATOM 2328 C CA . THR A 1 287 ? -21.828 12.477 6.336 1 97.56 287 THR A CA 1
ATOM 2329 C C . THR A 1 287 ? -21.922 11.555 7.547 1 97.56 287 THR A C 1
ATOM 2331 O O . THR A 1 287 ? -22.969 10.938 7.785 1 97.56 287 THR A O 1
ATOM 2334 N N . THR A 1 288 ? -20.812 11.344 8.203 1 98.12 288 THR A N 1
ATOM 2335 C CA . THR A 1 288 ? -20.75 10.609 9.461 1 98.12 288 THR A CA 1
ATOM 2336 C C . THR A 1 288 ? -19.625 11.148 10.344 1 98.12 288 THR A C 1
ATOM 2338 O O . THR A 1 288 ? -18.922 12.086 9.953 1 98.12 288 THR A O 1
ATOM 2341 N N . LEU A 1 289 ? -19.578 10.641 11.539 1 98.56 289 LEU A N 1
ATOM 2342 C CA . LEU A 1 289 ? -18.547 11.055 12.492 1 98.56 289 LEU A CA 1
ATOM 2343 C C . LEU A 1 289 ? -18.344 9.992 13.57 1 98.56 289 LEU A C 1
ATOM 2345 O O . LEU A 1 289 ? -19.234 9.195 13.844 1 98.56 289 LEU A O 1
ATOM 2349 N N . TYR A 1 290 ? -17.141 9.898 14.109 1 98.75 290 TYR A N 1
ATOM 2350 C CA . TYR A 1 290 ? -16.781 9.07 15.25 1 98.75 290 TYR A CA 1
ATOM 2351 C C . TYR A 1 290 ? -15.906 9.844 16.234 1 98.75 290 TYR A C 1
ATOM 2353 O O . TYR A 1 290 ? -15.312 10.867 15.867 1 98.75 290 TYR A O 1
ATOM 2361 N N . GLY A 1 291 ? -15.977 9.461 17.531 1 98.62 291 GLY A N 1
ATOM 2362 C CA . GLY A 1 291 ? -14.773 9.688 18.312 1 98.62 291 GLY A CA 1
ATOM 2363 C C . GLY A 1 291 ? -13.633 8.766 17.922 1 98.62 291 GLY A C 1
ATOM 2364 O O . GLY A 1 291 ? -13.844 7.586 17.641 1 98.62 291 GLY A O 1
ATOM 2365 N N . SER A 1 292 ? -12.422 9.305 17.922 1 98.75 292 SER A N 1
ATOM 2366 C CA . SER A 1 292 ? -11.352 8.43 17.453 1 98.75 292 SER A CA 1
ATOM 2367 C C . SER A 1 292 ? -10.07 8.641 18.25 1 98.75 292 SER A C 1
ATOM 2369 O O . SER A 1 292 ? -9.836 9.727 18.781 1 98.75 292 SER A O 1
ATOM 2371 N N . ARG A 1 293 ? -9.297 7.625 18.422 1 98.75 293 ARG A N 1
ATOM 2372 C CA . ARG A 1 293 ? -7.934 7.602 18.938 1 98.75 293 ARG A CA 1
ATOM 2373 C C . ARG A 1 293 ? -7 6.84 18 1 98.75 293 ARG A C 1
ATOM 2375 O O . ARG A 1 293 ? -7.379 5.809 17.438 1 98.75 293 ARG A O 1
ATOM 2382 N N . THR A 1 294 ? -5.902 7.359 17.719 1 98.81 294 THR A N 1
ATOM 2383 C CA . THR A 1 294 ? -4.863 6.672 16.969 1 98.81 294 THR A CA 1
ATOM 2384 C C . THR A 1 294 ? -3.574 6.574 17.781 1 98.81 294 THR A C 1
ATOM 2386 O O . THR A 1 294 ? -3.029 7.586 18.219 1 98.81 294 THR A O 1
ATOM 2389 N N . LEU A 1 295 ? -3.078 5.398 17.938 1 98.44 295 LEU A N 1
ATOM 2390 C CA . LEU A 1 295 ? -1.894 5.148 18.75 1 98.44 295 LEU A CA 1
ATOM 2391 C C . LEU A 1 295 ? -0.681 4.863 17.875 1 98.44 295 LEU A C 1
ATOM 2393 O O . LEU A 1 295 ? -0.785 4.141 16.875 1 98.44 295 LEU A O 1
ATOM 2397 N N . PHE A 1 296 ? 0.474 5.438 18.25 1 97.88 296 PHE A N 1
ATOM 2398 C CA . PHE A 1 296 ? 1.73 5.27 17.531 1 97.88 296 PHE A CA 1
ATOM 2399 C C . PHE A 1 296 ? 2.838 4.812 18.469 1 97.88 296 PHE A C 1
ATOM 2401 O O . PHE A 1 296 ? 2.811 5.125 19.672 1 97.88 296 PHE A O 1
ATOM 2408 N N . PHE A 1 297 ? 3.812 4.141 17.922 1 96.31 297 PHE A N 1
ATOM 2409 C CA . PHE A 1 297 ? 5.02 3.727 18.625 1 96.31 297 PHE A CA 1
ATOM 2410 C C . PHE A 1 297 ? 6.246 4.422 18.047 1 96.31 297 PHE A C 1
ATOM 2412 O O . PHE A 1 297 ? 6.41 4.504 16.828 1 96.31 297 PHE A O 1
ATOM 2419 N N . LEU A 1 298 ? 7.102 4.965 18.922 1 96.75 298 LEU A N 1
ATOM 2420 C CA . LEU A 1 298 ? 8.344 5.609 18.5 1 96.75 298 LEU A CA 1
ATOM 2421 C C . LEU A 1 298 ? 9.43 4.57 18.25 1 96.75 298 LEU A C 1
ATOM 2423 O O . LEU A 1 298 ? 9.836 3.854 19.156 1 96.75 298 LEU A O 1
ATOM 2427 N N . THR A 1 299 ? 9.906 4.539 17.031 1 93.25 299 THR A N 1
ATOM 2428 C CA . THR A 1 299 ? 10.938 3.574 16.672 1 93.25 299 THR A CA 1
ATOM 2429 C C . THR A 1 299 ? 12.32 4.082 17.078 1 93.25 299 THR A C 1
ATOM 2431 O O . THR A 1 299 ? 12.461 5.227 17.516 1 93.25 299 THR A O 1
ATOM 2434 N N . GLU A 1 300 ? 13.328 3.264 16.828 1 91.25 300 GLU A N 1
ATOM 2435 C CA . GLU A 1 300 ? 14.703 3.605 17.172 1 91.25 300 GLU A CA 1
ATOM 2436 C C . GLU A 1 300 ? 15.266 4.664 16.234 1 91.25 300 GLU A C 1
ATOM 2438 O O . GLU A 1 300 ? 16.234 5.352 16.562 1 91.25 300 GLU A O 1
ATOM 2443 N N . GLN A 1 301 ? 14.656 4.871 15.148 1 93.06 301 GLN A N 1
ATOM 2444 C CA . GLN A 1 301 ? 15.141 5.832 14.164 1 93.06 301 GLN A CA 1
ATOM 2445 C C . GLN A 1 301 ? 14.344 7.129 14.219 1 93.06 301 GLN A C 1
ATOM 2447 O O . GLN A 1 301 ? 14.289 7.871 13.234 1 93.06 301 GLN A O 1
ATOM 2452 N N . SER A 1 302 ? 13.617 7.344 15.297 1 95.94 302 SER A N 1
ATOM 2453 C CA . SER A 1 302 ? 12.891 8.578 15.594 1 95.94 302 SER A CA 1
ATOM 2454 C C . SER A 1 302 ? 11.711 8.766 14.641 1 95.94 302 SER A C 1
ATOM 2456 O O . SER A 1 302 ? 11.352 9.891 14.312 1 95.94 302 SER A O 1
ATOM 2458 N N . THR A 1 303 ? 11.227 7.637 14.109 1 97.06 303 THR A N 1
ATOM 2459 C CA . THR A 1 303 ? 10 7.648 13.32 1 97.06 303 THR A CA 1
ATOM 2460 C C . THR A 1 303 ? 8.852 7.016 14.109 1 97.06 303 THR A C 1
ATOM 2462 O O . THR A 1 303 ? 9.078 6.348 15.117 1 97.06 303 THR A O 1
ATOM 2465 N N . LEU A 1 304 ? 7.695 7.32 13.688 1 97.62 304 LEU A N 1
ATOM 2466 C CA . LEU A 1 304 ? 6.523 6.75 14.344 1 97.62 304 LEU A CA 1
ATOM 2467 C C . LEU A 1 304 ? 5.934 5.617 13.508 1 97.62 304 LEU A C 1
ATOM 2469 O O . LEU A 1 304 ? 5.914 5.695 12.273 1 97.62 304 LEU A O 1
ATOM 2473 N N . LYS A 1 305 ? 5.52 4.59 14.164 1 96 305 LYS A N 1
ATOM 2474 C CA . LYS A 1 305 ? 4.785 3.482 13.555 1 96 305 LYS A CA 1
ATOM 2475 C C . LYS A 1 305 ? 3.367 3.391 14.117 1 96 305 LYS A C 1
ATOM 2477 O O . LYS A 1 305 ? 3.182 3.281 15.328 1 96 305 LYS A O 1
ATOM 2482 N N . PRO A 1 306 ? 2.342 3.447 13.258 1 97.38 306 PRO A N 1
ATOM 2483 C CA . PRO A 1 306 ? 0.982 3.307 13.781 1 97.38 306 PRO A CA 1
ATOM 2484 C C . PRO A 1 306 ? 0.712 1.916 14.352 1 97.38 306 PRO A C 1
ATOM 2486 O O . PRO A 1 306 ? 1.151 0.914 13.781 1 97.38 306 PRO A O 1
ATOM 2489 N N . LEU A 1 307 ? -0.017 1.87 15.438 1 96.19 307 LEU A N 1
ATOM 2490 C CA . LEU A 1 307 ? -0.301 0.607 16.109 1 96.19 307 LEU A CA 1
ATOM 2491 C C . LEU A 1 307 ? -1.781 0.258 16 1 96.19 307 LEU A C 1
ATOM 2493 O O . LEU A 1 307 ? -2.137 -0.905 15.805 1 96.19 307 LEU A O 1
ATOM 2497 N N . ALA A 1 308 ? -2.648 1.309 16.219 1 98.06 308 ALA A N 1
ATOM 2498 C CA . ALA A 1 308 ? -4.078 1.026 16.328 1 98.06 308 ALA A CA 1
ATOM 2499 C C . ALA A 1 308 ? -4.902 2.293 16.125 1 98.06 308 ALA A C 1
ATOM 2501 O O . ALA A 1 308 ? -4.441 3.396 16.422 1 98.06 308 ALA A O 1
ATOM 2502 N N . ILE A 1 309 ? -6.102 2.137 15.617 1 98.81 309 ILE A N 1
ATOM 2503 C CA . ILE A 1 309 ? -7.125 3.172 15.523 1 98.81 309 ILE A CA 1
ATOM 2504 C C . ILE A 1 309 ? -8.406 2.693 16.219 1 98.81 309 ILE A C 1
ATOM 2506 O O . ILE A 1 309 ? -8.883 1.588 15.945 1 98.81 309 ILE A O 1
ATOM 2510 N N . GLU A 1 310 ? -8.883 3.443 17.109 1 98.81 310 GLU A N 1
ATOM 2511 C CA . GLU A 1 310 ? -10.195 3.201 17.719 1 98.81 310 GLU A CA 1
ATOM 2512 C C . GLU A 1 310 ? -11.242 4.164 17.156 1 98.81 310 GLU A C 1
ATOM 2514 O O . GLU A 1 310 ? -11.016 5.379 17.125 1 98.81 310 GLU A O 1
ATOM 2519 N N . LEU A 1 311 ? -12.328 3.666 16.656 1 98.81 311 LEU A N 1
ATOM 2520 C CA . LEU A 1 311 ? -13.508 4.449 16.328 1 98.81 311 LEU A CA 1
ATOM 2521 C C . LEU A 1 311 ? -14.641 4.164 17.312 1 98.81 311 LEU A C 1
ATOM 2523 O O . LEU A 1 311 ? -14.891 3.01 17.656 1 98.81 311 LEU A O 1
ATOM 2527 N N . THR A 1 312 ? -15.297 5.207 17.766 1 98.75 312 THR A N 1
ATOM 2528 C CA . THR A 1 312 ? -16.328 5.062 18.797 1 98.75 312 THR A CA 1
ATOM 2529 C C . THR A 1 312 ? -17.594 5.82 18.406 1 98.75 312 THR A C 1
ATOM 2531 O O . THR A 1 312 ? -17.516 6.969 17.969 1 98.75 312 THR A O 1
ATOM 2534 N N . ARG A 1 313 ? -18.688 5.199 18.469 1 98.31 313 ARG A N 1
ATOM 2535 C CA . ARG A 1 313 ? -20.016 5.789 18.406 1 98.31 313 ARG A CA 1
ATOM 2536 C C . ARG A 1 313 ? -20.703 5.75 19.781 1 98.31 313 ARG A C 1
ATOM 2538 O O . ARG A 1 313 ? -20.766 4.695 20.406 1 98.31 313 ARG A O 1
ATOM 2545 N N . PRO A 1 314 ? -21.172 6.879 20.25 1 97.69 314 PRO A N 1
ATOM 2546 C CA . PRO A 1 314 ? -21.828 6.875 21.562 1 97.69 314 PRO A CA 1
ATOM 2547 C C . PRO A 1 314 ? -23.188 6.164 21.547 1 97.69 314 PRO A C 1
ATOM 2549 O O . PRO A 1 314 ? -23.641 5.715 20.5 1 97.69 314 PRO A O 1
ATOM 2552 N N . ASP A 1 315 ? -23.719 6.016 22.781 1 94.31 315 ASP A N 1
ATOM 2553 C CA . ASP A 1 315 ? -25.109 5.555 22.875 1 94.31 315 ASP A CA 1
ATOM 2554 C C . ASP A 1 315 ? -26.047 6.473 22.109 1 94.31 315 ASP A C 1
ATOM 2556 O O . ASP A 1 315 ? -26.094 7.68 22.344 1 94.31 315 ASP A O 1
ATOM 2560 N N . MET A 1 316 ? -26.672 5.871 21.125 1 91.75 316 MET A N 1
ATOM 2561 C CA . MET A 1 316 ? -27.594 6.695 20.344 1 91.75 316 MET A CA 1
ATOM 2562 C C . MET A 1 316 ? -28.609 5.832 19.609 1 91.75 316 MET A C 1
ATOM 2564 O O . MET A 1 316 ? -28.312 4.691 19.25 1 91.75 316 MET A O 1
ATOM 2568 N N . GLU A 1 317 ? -29.812 6.426 19.438 1 88.44 317 GLU A N 1
ATOM 2569 C CA . GLU A 1 317 ? -30.891 5.797 18.656 1 88.44 317 GLU A CA 1
ATOM 2570 C C . GLU A 1 317 ? -31.203 4.402 19.188 1 88.44 317 GLU A C 1
ATOM 2572 O O . GLU A 1 317 ? -31.375 3.457 18.422 1 88.44 317 GLU A O 1
ATOM 2577 N N . GLY A 1 318 ? -31.109 4.211 20.422 1 89.19 318 GLY A N 1
ATOM 2578 C CA . GLY A 1 318 ? -31.469 2.953 21.062 1 89.19 318 GLY A CA 1
ATOM 2579 C C . GLY A 1 318 ? -30.375 1.903 20.969 1 89.19 318 GLY A C 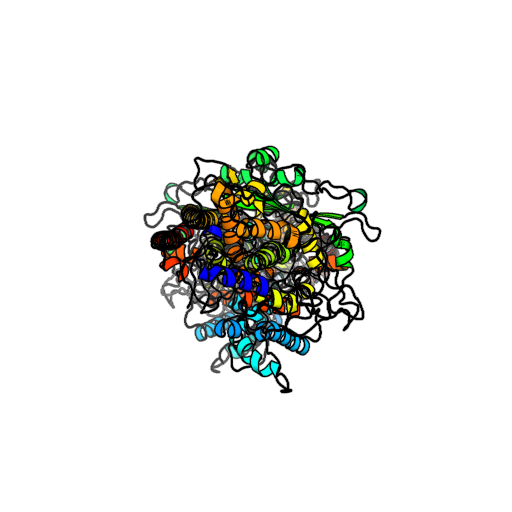1
ATOM 2580 O O . GLY A 1 318 ? -30.578 0.756 21.375 1 89.19 318 GLY A O 1
ATOM 2581 N N . LYS A 1 319 ? -29.203 2.242 20.438 1 92.12 319 LYS A N 1
ATOM 2582 C CA . LYS A 1 319 ? -28.062 1.324 20.359 1 92.12 319 LYS A CA 1
ATOM 2583 C C . LYS A 1 319 ? -26.984 1.7 21.359 1 92.12 319 LYS A C 1
ATOM 2585 O O . LYS A 1 319 ? -26.688 2.883 21.562 1 92.12 319 LYS A O 1
ATOM 2590 N N . PRO A 1 320 ? -26.547 0.722 22.016 1 95.06 320 PRO A N 1
ATOM 2591 C CA . PRO A 1 320 ? -25.453 1.01 22.953 1 95.06 320 PRO A CA 1
ATOM 2592 C C . PRO A 1 320 ? -24.203 1.511 22.25 1 95.06 320 PRO A C 1
ATOM 2594 O O . PRO A 1 320 ? -24.094 1.423 21.016 1 95.06 320 PRO A O 1
ATOM 2597 N N . GLN A 1 321 ? -23.234 2.014 23.031 1 97.38 321 GLN A N 1
ATOM 2598 C CA . GLN A 1 321 ? -21.953 2.459 22.484 1 97.38 321 GLN A CA 1
ATOM 2599 C C . GLN A 1 321 ? -21.312 1.363 21.656 1 97.38 321 GLN A C 1
ATOM 2601 O O . GLN A 1 321 ? -21.344 0.188 22.016 1 97.38 321 GLN A O 1
ATOM 2606 N N . TRP A 1 322 ? -20.859 1.766 20.578 1 97.75 322 TRP A N 1
ATOM 2607 C CA . TRP A 1 322 ? -20.062 0.894 19.719 1 97.75 322 TRP A CA 1
ATOM 2608 C C . TRP A 1 322 ? -18.625 1.371 19.641 1 97.75 322 TRP A C 1
ATOM 2610 O O . TRP A 1 322 ? -18.359 2.57 19.531 1 97.75 322 TRP A O 1
ATOM 2620 N N . LYS A 1 323 ? -17.703 0.55 19.875 1 97.5 323 LYS A N 1
ATOM 2621 C CA . LYS A 1 323 ? -16.297 0.863 19.641 1 97.5 323 LYS A CA 1
ATOM 2622 C C . LYS A 1 323 ? -15.57 -0.322 19.031 1 97.5 323 LYS A C 1
ATOM 2624 O O . LYS A 1 323 ? -15.852 -1.476 19.344 1 97.5 323 LYS A O 1
ATOM 2629 N N . GLN A 1 324 ? -14.68 -0.051 18.156 1 98 324 GLN A N 1
ATOM 2630 C CA . GLN A 1 324 ? -13.859 -1.068 17.5 1 98 324 GLN A CA 1
ATOM 2631 C C . GLN A 1 324 ? -12.438 -0.566 17.281 1 98 324 GLN A C 1
ATOM 2633 O O . GLN A 1 324 ? -12.227 0.615 16.984 1 98 324 GLN A O 1
ATOM 2638 N N . VAL A 1 325 ? -11.461 -1.519 17.5 1 98.31 325 VAL A N 1
ATOM 2639 C CA . VAL A 1 325 ? -10.055 -1.218 17.234 1 98.31 325 VAL A CA 1
ATOM 2640 C C . VAL A 1 325 ? -9.625 -1.837 15.914 1 98.31 325 VAL A C 1
ATOM 2642 O O . VAL A 1 325 ? -9.969 -2.984 15.617 1 98.31 325 VAL A O 1
ATOM 2645 N N . PHE A 1 326 ? -9.023 -1.125 15.125 1 98.19 326 PHE A N 1
ATOM 2646 C CA . PHE A 1 326 ? -8.414 -1.553 13.867 1 98.19 326 PHE A CA 1
ATOM 2647 C C . PHE A 1 326 ? -6.898 -1.496 13.953 1 98.19 326 PHE A C 1
ATOM 2649 O O . PHE A 1 326 ? -6.336 -0.562 14.531 1 98.19 326 PHE A O 1
ATOM 2656 N N . THR A 1 327 ? -6.184 -2.49 13.469 1 96.25 327 THR A N 1
ATOM 2657 C CA . THR A 1 327 ? -4.727 -2.543 13.492 1 96.25 327 THR A CA 1
ATOM 2658 C C . THR A 1 327 ? -4.18 -2.891 12.109 1 96.25 327 THR A C 1
ATOM 2660 O O . THR A 1 327 ? -4.895 -3.451 11.273 1 96.25 327 THR A O 1
ATOM 2663 N N . PRO A 1 328 ? -2.898 -2.498 11.836 1 93.94 328 PRO A N 1
ATOM 2664 C CA . PRO A 1 328 ? -2.229 -3.104 10.68 1 93.94 328 PRO A CA 1
ATOM 2665 C C . PRO A 1 328 ? -2.033 -4.609 10.836 1 93.94 328 PRO A C 1
ATOM 2667 O O . PRO A 1 328 ? -2.447 -5.188 11.844 1 93.94 328 PRO A O 1
ATOM 2670 N N . ALA A 1 329 ? -1.458 -5.207 9.766 1 89.12 329 ALA A N 1
ATOM 2671 C CA . ALA A 1 329 ? -1.19 -6.641 9.836 1 89.12 329 ALA A CA 1
ATOM 2672 C C . ALA A 1 329 ? -0.372 -6.988 11.078 1 89.12 329 ALA A C 1
ATOM 2674 O O . ALA A 1 329 ? 0.55 -6.254 11.445 1 89.12 329 ALA A O 1
ATOM 2675 N N . THR A 1 330 ? -0.72 -8.086 11.781 1 82.5 330 THR A N 1
ATOM 2676 C CA . THR A 1 330 ? -0.029 -8.586 12.961 1 82.5 330 THR A CA 1
ATOM 2677 C C . THR A 1 330 ? 0.302 -10.07 12.812 1 82.5 330 THR A C 1
ATOM 2679 O O . THR A 1 330 ? -0.033 -10.688 11.797 1 82.5 330 THR A O 1
ATOM 2682 N N . HIS A 1 331 ? 0.988 -10.586 13.758 1 78.5 331 HIS A N 1
ATOM 2683 C CA . HIS A 1 331 ? 1.309 -12.008 13.734 1 78.5 331 HIS A CA 1
ATOM 2684 C C . HIS A 1 331 ? 0.058 -12.859 13.93 1 78.5 331 HIS A C 1
ATOM 2686 O O . HIS A 1 331 ? 0.03 -14.031 13.539 1 78.5 331 HIS A O 1
ATOM 2692 N N . SER A 1 332 ? -0.953 -12.242 14.422 1 80.88 332 SER A N 1
ATOM 2693 C CA . SER A 1 332 ? -2.176 -13 14.664 1 80.88 332 SER A CA 1
ATOM 2694 C C . SER A 1 332 ? -3.107 -12.953 13.461 1 80.88 332 SER A C 1
ATOM 2696 O O . SER A 1 332 ? -3.902 -13.875 13.25 1 80.88 332 SER A O 1
ATOM 2698 N N . SER A 1 333 ? -2.957 -11.922 12.766 1 86.94 333 SER A N 1
ATOM 2699 C CA . SER A 1 333 ? -3.914 -11.758 11.672 1 86.94 333 SER A CA 1
ATOM 2700 C C . SER A 1 333 ? -3.336 -10.906 10.555 1 86.94 333 SER A C 1
ATOM 2702 O O . SER A 1 333 ? -2.922 -9.766 10.781 1 86.94 333 SER A O 1
ATOM 2704 N N . SER A 1 334 ? -3.307 -11.422 9.414 1 91.62 334 SER A N 1
ATOM 2705 C CA . SER A 1 334 ? -2.82 -10.758 8.211 1 91.62 334 SER A CA 1
ATOM 2706 C C . SER A 1 334 ? -3.574 -11.227 6.973 1 91.62 334 SER A C 1
ATOM 2708 O O . SER A 1 334 ? -3.213 -12.242 6.367 1 91.62 334 SER A O 1
ATOM 2710 N N . HIS A 1 335 ? -4.641 -10.508 6.629 1 94.56 335 HIS A N 1
ATOM 2711 C CA . HIS A 1 335 ? -5.445 -10.867 5.465 1 94.56 335 HIS A CA 1
ATOM 2712 C C . HIS A 1 335 ? -6.098 -9.641 4.844 1 94.56 335 HIS A C 1
ATOM 2714 O O . HIS A 1 335 ? -6.098 -8.562 5.438 1 94.56 335 HIS A O 1
ATOM 2720 N N . ALA A 1 336 ? -6.703 -9.766 3.717 1 96.5 336 ALA A N 1
ATOM 2721 C CA . ALA A 1 336 ? -7.148 -8.68 2.852 1 96.5 336 ALA A CA 1
ATOM 2722 C C . ALA A 1 336 ? -8.242 -7.859 3.525 1 96.5 336 ALA A C 1
ATOM 2724 O O . ALA A 1 336 ? -8.25 -6.629 3.434 1 96.5 336 ALA A O 1
ATOM 2725 N N . THR A 1 337 ? -9.219 -8.5 4.148 1 97.31 337 THR A N 1
ATOM 2726 C CA . THR A 1 337 ? -10.32 -7.785 4.789 1 97.31 337 THR A CA 1
ATOM 2727 C C . THR A 1 337 ? -9.797 -6.863 5.891 1 97.31 337 THR A C 1
ATOM 2729 O O . THR A 1 337 ? -10.234 -5.719 6.008 1 97.31 337 THR A O 1
ATOM 2732 N N . LYS A 1 338 ? -8.867 -7.387 6.703 1 96.44 338 LYS A N 1
ATOM 2733 C CA . LYS A 1 338 ? -8.25 -6.574 7.746 1 96.44 338 LYS A CA 1
ATOM 2734 C C . LYS A 1 338 ? -7.547 -5.359 7.152 1 96.44 338 LYS A C 1
ATOM 2736 O O . LYS A 1 338 ? -7.648 -4.254 7.688 1 96.44 338 LYS A O 1
ATOM 2741 N N . LEU A 1 339 ? -6.832 -5.562 6.102 1 97.62 339 LEU A N 1
ATOM 2742 C CA . LEU A 1 339 ? -6.109 -4.488 5.434 1 97.62 339 LEU A CA 1
ATOM 2743 C C . LEU A 1 339 ? -7.062 -3.387 4.984 1 97.62 339 LEU A C 1
ATOM 2745 O O . LEU A 1 339 ? -6.805 -2.203 5.219 1 97.62 339 LEU A O 1
ATOM 2749 N N . TRP A 1 340 ? -8.148 -3.711 4.332 1 98.06 340 TRP A N 1
ATOM 2750 C CA . TRP A 1 340 ? -9.078 -2.721 3.809 1 98.06 340 TRP A CA 1
ATOM 2751 C C . TRP A 1 340 ? -9.805 -2 4.941 1 98.06 340 TRP A C 1
ATOM 2753 O O . TRP A 1 340 ? -10.086 -0.805 4.844 1 98.06 340 TRP A O 1
ATOM 2763 N N . LEU A 1 341 ? -10.125 -2.723 5.996 1 98.12 341 LEU A N 1
ATOM 2764 C CA . LEU A 1 341 ? -10.734 -2.078 7.156 1 98.12 341 LEU A CA 1
ATOM 2765 C C . LEU A 1 341 ? -9.766 -1.087 7.793 1 98.12 341 LEU A C 1
ATOM 2767 O O . LEU A 1 341 ? -10.18 -0.016 8.242 1 98.12 341 LEU A O 1
ATOM 2771 N N . TRP A 1 342 ? -8.516 -1.45 7.867 1 98.44 342 TRP A N 1
ATOM 2772 C CA . TRP A 1 342 ? -7.477 -0.543 8.352 1 98.44 342 TRP A CA 1
ATOM 2773 C C . TRP A 1 342 ? -7.41 0.713 7.488 1 98.44 342 TRP A C 1
ATOM 2775 O O . TRP A 1 342 ? -7.336 1.828 8.008 1 98.44 342 TRP A O 1
ATOM 2785 N N . ARG A 1 343 ? -7.496 0.569 6.152 1 98.38 343 ARG A N 1
ATOM 2786 C CA . ARG A 1 343 ? -7.469 1.702 5.23 1 98.38 343 ARG A CA 1
ATOM 2787 C C . ARG A 1 343 ? -8.68 2.609 5.445 1 98.38 343 ARG A C 1
ATOM 2789 O O . ARG A 1 343 ? -8.547 3.836 5.43 1 98.38 343 ARG A O 1
ATOM 2796 N N . LEU A 1 344 ? -9.828 2.014 5.656 1 98.56 344 LEU A N 1
ATOM 2797 C CA . LEU A 1 344 ? -11.047 2.777 5.906 1 98.56 344 LEU A CA 1
ATOM 2798 C C . LEU A 1 344 ? -10.953 3.521 7.234 1 98.56 344 LEU A C 1
ATOM 2800 O O . LEU A 1 344 ? -11.367 4.684 7.328 1 98.56 344 LEU A O 1
ATOM 2804 N N . ALA A 1 345 ? -10.438 2.873 8.25 1 98.81 345 ALA A N 1
ATOM 2805 C CA . ALA A 1 345 ? -10.258 3.525 9.539 1 98.81 345 ALA A CA 1
ATOM 2806 C C . ALA A 1 345 ? -9.32 4.723 9.43 1 98.81 345 ALA A C 1
ATOM 2808 O O . ALA A 1 345 ? -9.57 5.773 10.023 1 98.81 345 ALA A O 1
ATOM 2809 N N . LYS A 1 346 ? -8.227 4.574 8.719 1 98.62 346 LYS A N 1
ATOM 2810 C CA . LYS A 1 346 ? -7.309 5.684 8.477 1 98.62 346 LYS A CA 1
ATOM 2811 C C . LYS A 1 346 ? -8.016 6.859 7.82 1 98.62 346 LYS A C 1
ATOM 2813 O O . LYS A 1 346 ? -7.77 8.016 8.164 1 98.62 346 LYS A O 1
ATOM 2818 N N . ALA A 1 347 ? -8.922 6.57 6.848 1 98.62 347 ALA A N 1
ATOM 2819 C CA . ALA A 1 347 ? -9.664 7.641 6.184 1 98.62 347 ALA A CA 1
ATOM 2820 C C . ALA A 1 347 ? -10.523 8.414 7.18 1 98.62 347 ALA A C 1
ATOM 2822 O O . ALA A 1 347 ? -10.594 9.641 7.121 1 98.62 347 ALA A O 1
ATOM 2823 N N . HIS A 1 348 ? -11.156 7.695 8.07 1 98.81 348 HIS A N 1
ATOM 2824 C CA . HIS A 1 348 ? -11.977 8.344 9.094 1 98.81 348 HIS A CA 1
ATOM 2825 C C . HIS A 1 348 ? -11.133 9.266 9.969 1 98.81 348 HIS A C 1
ATOM 2827 O O . HIS A 1 348 ? -11.5 10.422 10.195 1 98.81 348 HIS A O 1
ATOM 2833 N N . VAL A 1 349 ? -10.047 8.781 10.469 1 98.69 349 VAL A N 1
ATOM 2834 C CA . VAL A 1 349 ? -9.219 9.562 11.383 1 98.69 349 VAL A CA 1
ATOM 2835 C C . VAL A 1 349 ? -8.641 10.766 10.641 1 98.69 349 VAL A C 1
ATOM 2837 O O . VAL A 1 349 ? -8.484 11.844 11.219 1 98.69 349 VAL A O 1
ATOM 2840 N N . LEU A 1 350 ? -8.281 10.539 9.383 1 98.69 350 LEU A N 1
ATOM 2841 C CA . LEU A 1 350 ? -7.715 11.641 8.609 1 98.69 350 LEU A CA 1
ATOM 2842 C C . LEU A 1 350 ? -8.766 12.719 8.352 1 98.69 350 LEU A C 1
ATOM 2844 O O . LEU A 1 350 ? -8.438 13.906 8.297 1 98.69 350 LEU A O 1
ATOM 2848 N N . ALA A 1 351 ? -10.016 12.328 8.18 1 98.69 351 ALA A N 1
ATOM 2849 C CA . ALA A 1 351 ? -11.086 13.312 8.094 1 98.69 351 ALA A CA 1
ATOM 2850 C C . ALA A 1 351 ? -11.234 14.078 9.406 1 98.69 351 ALA A C 1
ATOM 2852 O O . ALA A 1 351 ? -11.453 15.297 9.398 1 98.69 351 ALA A O 1
ATOM 2853 N N . HIS A 1 352 ? -11.117 13.336 10.531 1 98.75 352 HIS A N 1
ATOM 2854 C CA . HIS A 1 352 ? -11.125 13.992 11.836 1 98.75 352 HIS A CA 1
ATOM 2855 C C . HIS A 1 352 ? -9.969 14.977 11.977 1 98.75 352 HIS A C 1
ATOM 2857 O O . HIS A 1 352 ? -10.156 16.094 12.438 1 98.75 352 HIS A O 1
ATOM 2863 N N . ASP A 1 353 ? -8.844 14.508 11.562 1 98.75 353 ASP A N 1
ATOM 2864 C CA . ASP A 1 353 ? -7.633 15.32 11.648 1 98.75 353 ASP A CA 1
ATOM 2865 C C . ASP A 1 353 ? -7.746 16.562 10.773 1 98.75 353 ASP A C 1
ATOM 2867 O O . ASP A 1 353 ? -7.301 17.656 11.164 1 98.75 353 ASP A O 1
ATOM 2871 N N . SER A 1 354 ? -8.312 16.438 9.594 1 98.5 354 SER A N 1
ATOM 2872 C CA . SER A 1 354 ? -8.523 17.578 8.711 1 98.5 354 SER A CA 1
ATOM 2873 C C . SER A 1 354 ? -9.469 18.594 9.336 1 98.5 354 SER A C 1
ATOM 2875 O O . SER A 1 354 ? -9.242 19.812 9.242 1 98.5 354 SER A O 1
ATOM 2877 N N . GLY A 1 355 ? -10.484 18.078 9.945 1 98.19 355 GLY A N 1
ATOM 2878 C CA . GLY A 1 355 ? -11.391 18.969 10.656 1 98.19 355 GLY A CA 1
ATOM 2879 C C . GLY A 1 355 ? -10.727 19.703 11.805 1 98.19 355 GLY A C 1
ATOM 2880 O O . GLY A 1 355 ? -10.852 20.922 11.93 1 98.19 355 GLY A O 1
ATOM 2881 N N . TYR A 1 356 ? -10.031 18.953 12.609 1 98.62 356 TYR A N 1
ATOM 2882 C CA . TYR A 1 356 ? -9.336 19.547 13.734 1 98.62 356 TYR A CA 1
ATOM 2883 C C . TYR A 1 356 ? -8.305 20.578 13.266 1 98.62 356 TYR A C 1
ATOM 2885 O O . TYR A 1 356 ? -8.18 21.656 13.852 1 98.62 356 TYR A O 1
ATOM 2893 N N . HIS A 1 357 ? -7.57 20.203 12.273 1 98.56 357 HIS A N 1
ATOM 2894 C CA . HIS A 1 357 ? -6.559 21.078 11.695 1 98.56 357 HIS A CA 1
ATOM 2895 C C . HIS A 1 357 ? -7.164 22.422 11.273 1 98.56 357 HIS A C 1
ATOM 2897 O O . HIS A 1 357 ? -6.688 23.484 11.688 1 98.56 357 HIS A O 1
ATOM 2903 N N . GLU A 1 358 ? -8.219 22.406 10.523 1 98.19 358 GLU A N 1
ATOM 2904 C CA . GLU A 1 358 ? -8.789 23.641 9.969 1 98.19 358 GLU A CA 1
ATOM 2905 C C . GLU A 1 358 ? -9.531 24.422 11.039 1 98.19 358 GLU A C 1
ATOM 2907 O O . GLU A 1 358 ? -9.414 25.656 11.102 1 98.19 358 GLU A O 1
ATOM 2912 N N . LEU A 1 359 ? -10.219 23.766 11.938 1 98.12 359 LEU A N 1
ATOM 2913 C CA . LEU A 1 359 ? -11.125 24.438 12.859 1 98.12 359 LEU A CA 1
ATOM 2914 C C . LEU A 1 359 ? -10.391 24.891 14.109 1 98.12 359 LEU A C 1
ATOM 2916 O O . LEU A 1 359 ? -10.812 25.844 14.773 1 98.12 359 LEU A O 1
ATOM 2920 N N . VAL A 1 360 ? -9.328 24.203 14.406 1 98.56 360 VAL A N 1
ATOM 2921 C CA . VAL A 1 360 ? -8.695 24.453 15.703 1 98.56 360 VAL A CA 1
ATOM 2922 C C . VAL A 1 360 ? -7.266 24.938 15.492 1 98.56 360 VAL A C 1
ATOM 2924 O O . VAL A 1 360 ? -6.965 26.125 15.68 1 98.56 360 VAL A O 1
ATOM 2927 N N . SER A 1 361 ? -6.426 24.141 14.906 1 98.56 361 SER A N 1
ATOM 2928 C CA . SER A 1 361 ? -5.012 24.469 14.789 1 98.56 361 SER A CA 1
ATOM 2929 C C . SER A 1 361 ? -4.797 25.672 13.883 1 98.56 361 SER A C 1
ATOM 2931 O O . SER A 1 361 ? -3.873 26.453 14.102 1 98.56 361 SER A O 1
ATOM 2933 N N . HIS A 1 362 ? -5.648 25.812 12.891 1 98.38 362 HIS A N 1
ATOM 2934 C CA . HIS A 1 362 ? -5.492 26.859 11.891 1 98.38 362 HIS A CA 1
ATOM 2935 C C . HIS A 1 362 ? -6.414 28.047 12.18 1 98.38 362 HIS A C 1
ATOM 2937 O O . HIS A 1 362 ? -5.965 29.078 12.664 1 98.38 362 HIS A O 1
ATOM 2943 N N . TRP A 1 363 ? -7.695 27.875 12.148 1 98.19 363 TRP A N 1
ATOM 2944 C CA . TRP A 1 363 ? -8.648 28.984 12.305 1 98.19 363 TRP A CA 1
ATOM 2945 C C . TRP A 1 363 ? -8.648 29.5 13.734 1 98.19 363 TRP A C 1
ATOM 2947 O O . TRP A 1 363 ? -8.367 30.688 13.969 1 98.19 363 TRP A O 1
ATOM 2957 N N . LEU A 1 364 ? -8.906 28.703 14.711 1 98.75 364 LEU A N 1
ATOM 2958 C CA . LEU A 1 364 ? -9.086 29.141 16.094 1 98.75 364 LEU A CA 1
ATOM 2959 C C . LEU A 1 364 ? -7.789 29.688 16.656 1 98.75 364 LEU A C 1
ATOM 2961 O O . LEU A 1 364 ? -7.754 30.828 17.141 1 98.75 364 LEU A O 1
ATOM 2965 N N . ARG A 1 365 ? -6.711 28.938 16.562 1 98.69 365 ARG A N 1
ATOM 2966 C CA . ARG A 1 365 ? -5.484 29.281 17.266 1 98.69 365 ARG A CA 1
ATOM 2967 C C . ARG A 1 365 ? -4.762 30.438 16.594 1 98.69 365 ARG A C 1
ATOM 2969 O O . ARG A 1 365 ? -3.986 31.156 17.234 1 98.69 365 ARG A O 1
ATOM 2976 N N . THR A 1 366 ? -5.039 30.625 15.32 1 98.44 366 THR A N 1
ATOM 2977 C CA . THR A 1 366 ? -4.348 31.703 14.609 1 98.44 366 THR A CA 1
ATOM 2978 C C . THR A 1 366 ? -5.32 32.812 14.242 1 98.44 366 THR A C 1
ATOM 2980 O O . THR A 1 366 ? -5.457 33.812 14.984 1 98.44 366 THR A O 1
ATOM 2983 N N . HIS A 1 367 ? -6.156 32.688 13.305 1 97.69 367 HIS A N 1
ATOM 2984 C CA . HIS A 1 367 ? -7.031 33.75 12.789 1 97.69 367 HIS A CA 1
ATOM 2985 C C . HIS A 1 367 ? -7.914 34.312 13.883 1 97.69 367 HIS A C 1
ATOM 2987 O O . HIS A 1 367 ? -7.809 35.5 14.219 1 97.69 367 HIS A O 1
ATOM 2993 N N . CYS A 1 368 ? -8.617 33.469 14.461 1 97.88 368 CYS A N 1
ATOM 2994 C CA . CYS A 1 368 ? -9.664 33.812 15.406 1 97.88 368 CYS A CA 1
ATOM 2995 C C . CYS A 1 368 ? -9.062 34.406 16.688 1 97.88 368 CYS A C 1
ATOM 2997 O O . CYS A 1 368 ? -9.461 35.469 17.141 1 97.88 368 CYS A O 1
ATOM 2999 N N . ALA A 1 369 ? -8.125 33.781 17.234 1 98.5 369 ALA A N 1
ATOM 3000 C CA . ALA A 1 369 ? -7.582 34.156 18.531 1 98.5 369 ALA A CA 1
ATOM 3001 C C . ALA A 1 369 ? -6.68 35.375 18.406 1 98.5 369 ALA A C 1
ATOM 3003 O O . ALA A 1 369 ? -6.453 36.094 19.391 1 98.5 369 ALA A O 1
ATOM 3004 N N . VAL A 1 370 ? -6.25 35.719 17.234 1 98.5 370 VAL A N 1
ATOM 3005 C CA . VAL A 1 370 ? -5.309 36.812 17.031 1 98.5 370 VAL A CA 1
ATOM 3006 C C . VAL A 1 370 ? -6.07 38.094 16.781 1 98.5 370 VAL A C 1
ATOM 3008 O O . VAL A 1 370 ? -5.582 39.188 17.109 1 98.5 370 VAL A O 1
ATOM 3011 N N . GLU A 1 371 ? -7.254 38.062 16.266 1 98.38 371 GLU A N 1
ATOM 3012 C CA . GLU A 1 371 ? -7.996 39.25 15.875 1 98.38 371 GLU A CA 1
ATOM 3013 C C . GLU A 1 371 ? -8.211 40.156 17.062 1 98.38 371 GLU A C 1
ATOM 3015 O O . GLU A 1 371 ? -8.055 41.375 16.953 1 98.38 371 GLU A O 1
ATOM 3020 N N . PRO A 1 372 ? -8.516 39.688 18.281 1 98.56 372 PRO A N 1
ATOM 3021 C CA . PRO A 1 372 ? -8.641 40.594 19.438 1 98.56 372 PRO A CA 1
ATOM 3022 C C . PRO A 1 372 ? -7.344 41.344 19.75 1 98.56 372 PRO A C 1
ATOM 3024 O O . PRO A 1 372 ? -7.375 42.469 20.25 1 98.56 372 PRO A O 1
ATOM 3027 N N . PHE A 1 373 ? -6.191 40.688 19.5 1 98.69 373 PHE A N 1
ATOM 3028 C CA . PHE A 1 373 ? -4.918 41.375 19.703 1 98.69 373 PHE A CA 1
ATOM 3029 C C . PHE A 1 373 ? -4.812 42.594 18.797 1 98.69 373 PHE A C 1
ATOM 3031 O O . PHE A 1 373 ? -4.32 43.656 19.219 1 98.69 373 PHE A O 1
ATOM 3038 N N . ILE A 1 374 ? -5.258 42.438 17.609 1 98.31 374 ILE A N 1
ATOM 3039 C CA . ILE A 1 374 ? -5.176 43.531 16.625 1 98.31 374 ILE A CA 1
ATOM 3040 C C . ILE A 1 374 ? -6.098 44.656 17.031 1 98.31 374 ILE A C 1
ATOM 3042 O O . ILE A 1 374 ? -5.695 45.844 17.016 1 98.31 374 ILE A O 1
ATOM 3046 N N . ILE A 1 375 ? -7.324 44.344 17.406 1 98.38 375 ILE A N 1
ATOM 3047 C CA . ILE A 1 375 ? -8.297 45.344 17.797 1 98.38 375 ILE A CA 1
ATOM 3048 C C . ILE A 1 375 ? -7.785 46.125 19 1 98.38 375 ILE A C 1
ATOM 3050 O O . ILE A 1 375 ? -7.758 47.344 19 1 98.38 375 ILE A O 1
ATOM 3054 N N . ALA A 1 376 ? -7.344 45.438 20.016 1 98.62 376 ALA A N 1
ATOM 3055 C CA . ALA A 1 376 ? -6.852 46.062 21.234 1 98.62 376 ALA A CA 1
ATOM 3056 C C . ALA A 1 376 ? -5.633 46.938 20.938 1 98.62 376 ALA A C 1
ATOM 3058 O O . ALA A 1 376 ? -5.461 48 21.547 1 98.62 376 ALA A O 1
ATOM 3059 N N . THR A 1 377 ? -4.766 46.469 20.109 1 98.56 377 THR A N 1
ATOM 3060 C CA . THR A 1 377 ? -3.562 47.219 19.766 1 98.56 377 THR A CA 1
ATOM 3061 C C . THR A 1 377 ? -3.928 48.562 19.125 1 98.56 377 THR A C 1
ATOM 3063 O O . THR A 1 377 ? -3.348 49.594 19.469 1 98.56 377 THR A O 1
ATOM 3066 N N . ASN A 1 378 ? -4.855 48.562 18.297 1 97.69 378 ASN A N 1
ATOM 3067 C CA . ASN A 1 378 ? -5.27 49.812 17.625 1 97.69 378 ASN A CA 1
ATOM 3068 C C . ASN A 1 378 ? -6.082 50.719 18.547 1 97.69 378 ASN A C 1
ATOM 3070 O O . ASN A 1 378 ? -6.062 51.938 18.406 1 97.69 378 ASN A O 1
ATOM 3074 N N . ARG A 1 379 ? -6.723 50.156 19.516 1 97.75 379 ARG A N 1
ATOM 3075 C CA . ARG A 1 379 ? -7.594 50.906 20.422 1 97.75 379 ARG A CA 1
ATOM 3076 C C . ARG A 1 379 ? -6.793 51.531 21.562 1 97.75 379 ARG A C 1
ATOM 3078 O O . ARG A 1 379 ? -7.16 52.594 22.078 1 97.75 379 ARG A O 1
ATOM 3085 N N . GLN A 1 380 ? -5.711 50.875 21.938 1 98.25 380 GLN A N 1
ATOM 3086 C CA . GLN A 1 380 ? -5.121 51.281 23.203 1 98.25 380 GLN A CA 1
ATOM 3087 C C . GLN A 1 380 ? -3.693 51.781 23.016 1 98.25 380 GLN A C 1
ATOM 3089 O O . GLN A 1 380 ? -3.168 52.5 23.875 1 98.25 380 GLN A O 1
ATOM 3094 N N . LEU A 1 381 ? -3.039 51.406 21.969 1 98.06 381 LEU A N 1
ATOM 3095 C CA . LEU A 1 381 ? -1.682 51.875 21.703 1 98.06 381 LEU A CA 1
ATOM 3096 C C . LEU A 1 381 ? -1.665 52.906 20.562 1 98.06 381 LEU A C 1
ATOM 3098 O O . LEU A 1 381 ? -2.119 52.594 19.453 1 98.06 381 LEU A O 1
ATOM 3102 N N . SER A 1 382 ? -1.104 54 20.844 1 96.19 382 SER A N 1
ATOM 3103 C CA . SER A 1 382 ? -0.901 55 19.797 1 96.19 382 SER A CA 1
ATOM 3104 C C . SER A 1 382 ? 0.056 54.5 18.734 1 96.19 382 SER A C 1
ATOM 3106 O O . SER A 1 382 ? 0.952 53.688 19.016 1 96.19 382 SER A O 1
ATOM 3108 N N . THR A 1 383 ? -0.091 55.031 17.516 1 93.88 383 THR A N 1
ATOM 3109 C CA . THR A 1 383 ? 0.809 54.656 16.422 1 93.88 383 THR A CA 1
ATOM 3110 C C . THR A 1 383 ? 2.238 55.094 16.734 1 93.88 383 THR A C 1
ATOM 3112 O O . THR A 1 383 ? 3.188 54.594 16.109 1 93.88 383 THR A O 1
ATOM 3115 N N . MET A 1 384 ? 2.371 55.938 17.719 1 94.25 384 MET A N 1
ATOM 3116 C CA . MET A 1 384 ? 3.693 56.406 18.141 1 94.25 384 MET A CA 1
ATOM 3117 C C . MET A 1 384 ? 4.301 55.469 19.156 1 94.25 384 MET A C 1
ATOM 3119 O O . MET A 1 384 ? 5.5 55.531 19.438 1 94.25 384 MET A O 1
ATOM 3123 N N . HIS A 1 385 ? 3.475 54.688 19.781 1 96.62 385 HIS A N 1
ATOM 3124 C CA . HIS A 1 385 ? 3.938 53.781 20.828 1 96.62 385 HIS A CA 1
ATOM 3125 C C . HIS A 1 385 ? 4.91 52.75 20.281 1 96.62 385 HIS A C 1
ATOM 3127 O O . HIS A 1 385 ? 4.641 52.125 19.25 1 96.62 385 HIS A O 1
ATOM 3133 N N . PRO A 1 386 ? 5.992 52.469 20.891 1 96.5 386 PRO A N 1
ATOM 3134 C CA . PRO A 1 386 ? 6.98 51.531 20.375 1 96.5 386 PRO A CA 1
ATOM 3135 C C . PRO A 1 386 ? 6.414 50.094 20.203 1 96.5 386 PRO A C 1
ATOM 3137 O O . PRO A 1 386 ? 6.738 49.406 19.25 1 96.5 386 PRO A O 1
ATOM 3140 N N . ILE A 1 387 ? 5.586 49.688 21.094 1 98.19 387 ILE A N 1
ATOM 3141 C CA . ILE A 1 387 ? 5.039 48.344 21.016 1 98.19 387 ILE A CA 1
ATOM 3142 C C . ILE A 1 387 ? 4.055 48.25 19.859 1 98.19 387 ILE A C 1
ATOM 3144 O O . ILE A 1 387 ? 3.961 47.219 19.188 1 98.19 387 ILE A O 1
ATOM 3148 N N . TYR A 1 388 ? 3.293 49.281 19.562 1 97.5 388 TYR A N 1
ATOM 3149 C CA . TYR A 1 388 ? 2.479 49.312 18.359 1 97.5 388 TYR A CA 1
ATOM 3150 C C . TYR A 1 388 ? 3.332 49.094 17.125 1 97.5 388 TYR A C 1
ATOM 3152 O O . TYR A 1 388 ? 2.98 48.281 16.266 1 97.5 388 TYR A O 1
ATOM 3160 N N . ARG A 1 389 ? 4.414 49.75 17.047 1 96.19 389 ARG A N 1
ATOM 3161 C CA . ARG A 1 389 ? 5.301 49.688 15.898 1 96.19 389 ARG A CA 1
ATOM 3162 C C . ARG A 1 389 ? 5.918 48.281 15.773 1 96.19 389 ARG A C 1
ATOM 3164 O O . ARG A 1 389 ? 6.176 47.812 14.664 1 96.19 389 ARG A O 1
ATOM 3171 N N . LEU A 1 390 ? 6.23 47.688 16.875 1 97.56 390 LEU A N 1
ATOM 3172 C CA . LEU A 1 390 ? 6.797 46.344 16.891 1 97.56 390 LEU A CA 1
ATOM 3173 C C . LEU A 1 390 ? 5.781 45.312 16.406 1 97.56 390 LEU A C 1
ATOM 3175 O O . LEU A 1 390 ? 6.129 44.406 15.664 1 97.56 390 LEU A O 1
ATOM 3179 N N . LEU A 1 391 ? 4.488 45.469 16.75 1 97.62 391 LEU A N 1
ATOM 3180 C CA . LEU A 1 391 ? 3.455 44.469 16.5 1 97.62 391 LEU A CA 1
ATOM 3181 C C . LEU A 1 391 ? 2.795 44.688 15.148 1 97.62 391 LEU A C 1
ATOM 3183 O O . LEU A 1 391 ? 2.195 43.781 14.578 1 97.62 391 LEU A O 1
ATOM 3187 N N . HIS A 1 392 ? 2.859 45.844 14.633 1 95.38 392 HIS A N 1
ATOM 3188 C CA . HIS A 1 392 ? 2.084 46.25 13.469 1 95.38 392 HIS A CA 1
ATOM 3189 C C . HIS A 1 392 ? 2.309 45.312 12.297 1 95.38 392 HIS A C 1
ATOM 3191 O O . HIS A 1 392 ? 1.351 44.844 11.664 1 95.38 392 HIS A O 1
ATOM 3197 N N . PRO A 1 393 ? 3.561 44.906 11.922 1 95.31 393 PRO A N 1
ATOM 3198 C CA . PRO A 1 393 ? 3.744 43.969 10.812 1 95.31 393 PRO A CA 1
ATOM 3199 C C . PRO A 1 393 ? 3.047 42.625 11.047 1 95.31 393 PRO A C 1
ATOM 3201 O O . PRO A 1 393 ? 2.611 41.969 10.086 1 95.31 393 PRO A O 1
ATOM 3204 N N . HIS A 1 394 ? 2.939 42.219 12.289 1 96.88 394 HIS A N 1
ATOM 3205 C CA . HIS A 1 394 ? 2.348 40.938 12.648 1 96.88 394 HIS A CA 1
ATOM 3206 C C . HIS A 1 394 ? 0.826 41 12.578 1 96.88 394 HIS A C 1
ATOM 3208 O O . HIS A 1 394 ? 0.153 39.969 12.75 1 96.88 394 HIS A O 1
ATOM 3214 N N . MET A 1 395 ? 0.252 42.094 12.297 1 94.75 395 MET A N 1
ATOM 3215 C CA . MET A 1 395 ? -1.195 42.281 12.352 1 94.75 395 MET A CA 1
ATOM 3216 C C . MET A 1 395 ? -1.768 42.531 10.961 1 94.75 395 MET A C 1
ATOM 3218 O O . MET A 1 395 ? -2.973 42.375 10.75 1 94.75 395 MET A O 1
ATOM 3222 N N . ARG A 1 396 ? -0.926 42.781 10.031 1 91.56 396 ARG A N 1
ATOM 3223 C CA . ARG A 1 396 ? -1.341 43.281 8.719 1 91.56 396 ARG A CA 1
ATOM 3224 C C . ARG A 1 396 ? -2.203 42.219 8.008 1 91.56 396 ARG A C 1
ATOM 3226 O O . ARG A 1 396 ? -1.905 41.031 8.055 1 91.56 396 ARG A O 1
ATOM 3233 N N . TYR A 1 397 ? -3.344 42.625 7.418 1 89.38 397 TYR A N 1
ATOM 3234 C CA . TYR A 1 397 ? -4.195 41.906 6.469 1 89.38 397 TYR A CA 1
ATOM 3235 C C . TYR A 1 397 ? -5.02 40.844 7.172 1 89.38 397 TYR A C 1
ATOM 3237 O O . TYR A 1 397 ? -5.945 40.281 6.586 1 89.38 397 TYR A O 1
ATOM 3245 N N . THR A 1 398 ? -4.715 40.469 8.406 1 94.38 398 THR A N 1
ATOM 3246 C CA . THR A 1 398 ? -5.406 39.406 9.117 1 94.38 398 THR A CA 1
ATOM 3247 C C . THR A 1 398 ? -6.906 39.688 9.188 1 94.38 398 THR A C 1
ATOM 3249 O O . THR A 1 398 ? -7.715 38.781 8.922 1 94.38 398 THR A O 1
ATOM 3252 N N . MET A 1 399 ? -7.309 40.906 9.492 1 94.44 399 MET A N 1
ATOM 3253 C CA . MET A 1 399 ? -8.719 41.219 9.68 1 94.44 399 MET A CA 1
ATOM 3254 C C . MET A 1 399 ? -9.477 41.125 8.367 1 94.44 399 MET A C 1
ATOM 3256 O O . MET A 1 399 ? -10.641 40.719 8.344 1 94.44 399 MET A O 1
ATOM 3260 N N . GLU A 1 400 ? -8.867 41.5 7.281 1 89.62 400 GLU A N 1
ATOM 3261 C CA . GLU A 1 400 ? -9.508 41.344 5.973 1 89.62 400 GLU A CA 1
ATOM 3262 C C . GLU A 1 400 ? -9.742 39.875 5.625 1 89.62 400 GLU A C 1
ATOM 3264 O O . GLU A 1 400 ? -10.812 39.531 5.141 1 89.62 400 GLU A O 1
ATOM 3269 N N . ILE A 1 401 ? -8.734 39.125 5.809 1 90.19 401 ILE A N 1
ATOM 3270 C CA . ILE A 1 401 ? -8.844 37.688 5.531 1 90.19 401 ILE A CA 1
ATOM 3271 C C . ILE A 1 401 ? -9.914 37.062 6.422 1 90.19 401 ILE A C 1
ATOM 3273 O O . ILE A 1 401 ? -10.695 36.219 5.973 1 90.19 401 ILE A O 1
ATOM 3277 N N . ASN A 1 402 ? -9.922 37.469 7.711 1 93.88 402 ASN A N 1
ATOM 3278 C CA . ASN A 1 402 ? -10.93 36.969 8.641 1 93.88 402 ASN A CA 1
ATOM 3279 C C . ASN A 1 402 ? -12.336 37.344 8.188 1 93.88 402 ASN A C 1
ATOM 3281 O O . ASN A 1 402 ? -13.273 36.531 8.344 1 93.88 402 ASN A O 1
ATOM 3285 N N . SER A 1 403 ? -12.477 38.531 7.723 1 90.5 403 SER A N 1
ATOM 3286 C CA . SER A 1 403 ? -13.789 38.969 7.234 1 90.5 403 SER A CA 1
ATOM 3287 C C . SER A 1 403 ? -14.25 38.125 6.059 1 90.5 403 SER A C 1
ATOM 3289 O O . SER A 1 403 ? -15.414 37.719 5.988 1 90.5 403 SER A O 1
ATOM 3291 N N . LEU A 1 404 ? -13.359 37.844 5.191 1 84.94 404 LEU A N 1
ATOM 3292 C CA . LEU A 1 404 ? -13.68 37 4.043 1 84.94 404 LEU A CA 1
ATOM 3293 C C . LEU A 1 404 ? -14.023 35.562 4.492 1 84.94 404 LEU A C 1
ATOM 3295 O O . LEU A 1 404 ? -14.906 34.938 3.918 1 84.94 404 LEU A O 1
ATOM 3299 N N . ALA A 1 405 ? -13.289 35.062 5.426 1 91.25 405 ALA A N 1
ATOM 3300 C CA . ALA A 1 405 ? -13.57 33.719 5.961 1 91.25 405 ALA A CA 1
ATOM 3301 C C . ALA A 1 405 ? -14.984 33.656 6.52 1 91.25 405 ALA A C 1
ATOM 3303 O O . ALA A 1 405 ? -15.703 32.688 6.293 1 91.25 405 ALA A O 1
ATOM 3304 N N . ARG A 1 406 ? -15.406 34.656 7.25 1 92 406 ARG A N 1
ATOM 3305 C CA . ARG A 1 406 ? -16.75 34.688 7.84 1 92 406 ARG A CA 1
ATOM 3306 C C . ARG A 1 406 ? -17.812 34.812 6.762 1 92 406 ARG A C 1
ATOM 3308 O O . ARG A 1 406 ? -18.938 34.344 6.945 1 92 406 ARG A O 1
ATOM 3315 N N . GLU A 1 407 ? -17.391 35.312 5.688 1 85.94 407 GLU A N 1
ATOM 3316 C CA . GLU A 1 407 ? -18.344 35.5 4.602 1 85.94 407 GLU A CA 1
ATOM 3317 C C . GLU A 1 407 ? -18.562 34.219 3.82 1 85.94 407 GLU A C 1
ATOM 3319 O O . GLU A 1 407 ? -19.688 33.906 3.434 1 85.94 407 GLU A O 1
ATOM 3324 N N . VAL A 1 408 ? -17.422 33.438 3.625 1 83.62 408 VAL A N 1
ATOM 3325 C CA . VAL A 1 408 ? -17.609 32.406 2.602 1 83.62 408 VAL A CA 1
ATOM 3326 C C . VAL A 1 408 ? -17.062 31.078 3.104 1 83.62 408 VAL A C 1
ATOM 3328 O O . VAL A 1 408 ? -17.422 30.016 2.582 1 83.62 408 VAL A O 1
ATOM 3331 N N . LEU A 1 409 ? -16.219 31.078 4.051 1 90.5 409 LEU A N 1
ATOM 3332 C CA . LEU A 1 409 ? -15.555 29.844 4.441 1 90.5 409 LEU A CA 1
ATOM 3333 C C . LEU A 1 409 ? -16.25 29.203 5.641 1 90.5 409 LEU A C 1
ATOM 3335 O O . LEU A 1 409 ? -16.734 28.078 5.551 1 90.5 409 LEU A O 1
ATOM 3339 N N . ILE A 1 410 ? -16.344 29.969 6.734 1 94.31 410 ILE A N 1
ATOM 3340 C CA . ILE A 1 410 ? -16.828 29.375 7.98 1 94.31 410 ILE A CA 1
ATOM 3341 C C . ILE A 1 410 ? -18.281 29.766 8.203 1 94.31 410 ILE A C 1
ATOM 3343 O O . ILE A 1 410 ? -18.859 29.453 9.258 1 94.31 410 ILE A O 1
ATOM 3347 N N . SER A 1 411 ? -18.984 30.391 7.262 1 92.94 411 SER A N 1
ATOM 3348 C CA . SER A 1 411 ? -20.375 30.828 7.352 1 92.94 411 SER A CA 1
ATOM 3349 C C . SER A 1 411 ? -21.328 29.672 7.078 1 92.94 411 SER A C 1
ATOM 3351 O O . SER A 1 411 ? -20.906 28.609 6.605 1 92.94 411 SER A O 1
ATOM 3353 N N . ALA A 1 412 ? -22.562 29.906 7.43 1 94.31 412 ALA A N 1
ATOM 3354 C CA . ALA A 1 412 ? -23.609 28.953 7.055 1 94.31 412 ALA A CA 1
ATOM 3355 C C . ALA A 1 412 ? -23.578 28.656 5.559 1 94.31 412 ALA A C 1
ATOM 3357 O O . ALA A 1 412 ? -23.516 29.578 4.738 1 94.31 412 ALA A O 1
ATOM 3358 N N . ASN A 1 413 ? -23.5 27.344 5.254 1 88.81 413 ASN A N 1
ATOM 3359 C CA . ASN A 1 413 ? -23.422 26.844 3.883 1 88.81 413 ASN A CA 1
ATOM 3360 C C . ASN A 1 413 ? -22.125 27.25 3.211 1 88.81 413 ASN A C 1
ATOM 3362 O O . ASN A 1 413 ? -22 27.188 1.987 1 88.81 413 ASN A O 1
ATOM 3366 N N . GLY A 1 414 ? -21.188 27.703 3.967 1 90.12 414 GLY A N 1
ATOM 3367 C CA . GLY A 1 414 ? -19.859 27.984 3.424 1 90.12 414 GLY A CA 1
ATOM 3368 C C . GLY A 1 414 ? -19.078 26.734 3.074 1 90.12 414 GLY A C 1
ATOM 3369 O O . GLY A 1 414 ? -19.594 25.625 3.139 1 90.12 414 GLY A O 1
ATOM 3370 N N . VAL A 1 415 ? -17.859 26.938 2.703 1 89.31 415 VAL A N 1
ATOM 3371 C CA . VAL A 1 415 ? -17 25.875 2.23 1 89.31 415 VAL A CA 1
ATOM 3372 C C . VAL A 1 415 ? -16.828 24.812 3.324 1 89.31 415 VAL A C 1
ATOM 3374 O O . VAL A 1 415 ? -16.922 23.625 3.059 1 89.31 415 VAL A O 1
ATOM 3377 N N . ILE A 1 416 ? -16.562 25.234 4.598 1 95.12 416 ILE A N 1
ATOM 3378 C CA . ILE A 1 416 ? -16.312 24.312 5.707 1 95.12 416 ILE A CA 1
ATOM 3379 C C . ILE A 1 416 ? -17.562 23.469 5.949 1 95.12 416 ILE A C 1
ATOM 3381 O O . ILE A 1 416 ? -17.484 22.234 6.02 1 95.12 416 ILE A O 1
ATOM 3385 N N . GLU A 1 417 ? -18.719 24.078 6.023 1 94.69 417 GLU A N 1
ATOM 3386 C CA . GLU A 1 417 ? -19.953 23.344 6.301 1 94.69 417 GLU A CA 1
ATOM 3387 C C . GLU A 1 417 ? -20.312 22.422 5.148 1 94.69 417 GLU A C 1
ATOM 3389 O O . GLU A 1 417 ? -20.953 21.375 5.359 1 94.69 417 GLU A O 1
ATOM 3394 N N . SER A 1 418 ? -19.859 22.734 3.949 1 91 418 SER A N 1
ATOM 3395 C CA . SER A 1 418 ? -20.234 21.953 2.773 1 91 418 SER A CA 1
ATOM 3396 C C . SER A 1 418 ? -19.297 20.766 2.578 1 91 418 SER A C 1
ATOM 3398 O O . SER A 1 418 ? -19.672 19.797 1.92 1 91 418 SER A O 1
ATOM 3400 N N . SER A 1 419 ? -18.172 20.828 3.205 1 94.62 419 SER A N 1
ATOM 3401 C CA . SER A 1 419 ? -17.172 19.891 2.713 1 94.62 419 SER A CA 1
ATOM 3402 C C . SER A 1 419 ? -16.484 19.172 3.865 1 94.62 419 SER A C 1
ATOM 3404 O O . SER A 1 419 ? -15.648 18.281 3.641 1 94.62 419 SER A O 1
ATOM 3406 N N . PHE A 1 420 ? -16.75 19.469 5.098 1 97.44 420 PHE A N 1
ATOM 3407 C CA . PHE A 1 420 ? -16.125 18.812 6.242 1 97.44 420 PHE A CA 1
ATOM 3408 C C . PHE A 1 420 ? -17.156 17.984 7.008 1 97.44 420 PHE A C 1
ATOM 3410 O O . PHE A 1 420 ? -18.344 18.312 7.02 1 97.44 420 PHE A O 1
ATOM 3417 N N . SER A 1 421 ? -16.75 16.984 7.703 1 96.56 421 SER A N 1
ATOM 3418 C CA . SER A 1 421 ? -17.609 15.969 8.312 1 96.56 421 SER A CA 1
ATOM 3419 C C . SER A 1 421 ? -18.594 16.594 9.281 1 96.56 421 SER A C 1
ATOM 3421 O O . SER A 1 421 ? -19.766 16.219 9.312 1 96.56 421 SER A O 1
ATOM 3423 N N . PRO A 1 422 ? -18.281 17.609 10.07 1 97.69 422 PRO A N 1
ATOM 3424 C CA . PRO A 1 422 ? -19.219 18.125 11.07 1 97.69 422 PRO A CA 1
ATOM 3425 C C . PRO A 1 422 ? -20.297 19.016 10.461 1 97.69 422 PRO A C 1
ATOM 3427 O O . PRO A 1 422 ? -21.25 19.391 11.141 1 97.69 422 PRO A O 1
ATOM 3430 N N . ARG A 1 423 ? -20.125 19.438 9.227 1 97.12 423 ARG A N 1
ATOM 3431 C CA . ARG A 1 423 ? -21.125 20.219 8.523 1 97.12 423 ARG A CA 1
ATOM 3432 C C . ARG A 1 423 ? -21.516 21.469 9.32 1 97.12 423 ARG A C 1
ATOM 3434 O O . ARG A 1 423 ? -20.672 22.281 9.68 1 97.12 423 ARG A O 1
ATOM 3441 N N . LYS A 1 424 ? -22.766 21.672 9.57 1 97.38 424 LYS A N 1
ATOM 3442 C CA . LYS A 1 424 ? -23.266 22.906 10.18 1 97.38 424 LYS A CA 1
ATOM 3443 C C . LYS A 1 424 ? -22.781 23.047 11.617 1 97.38 424 LYS A C 1
ATOM 3445 O O . LYS A 1 424 ? -22.891 24.109 12.219 1 97.38 424 LYS A O 1
ATOM 3450 N N . TYR A 1 425 ? -22.156 22.031 12.211 1 98.31 425 TYR A N 1
ATOM 3451 C CA . TYR A 1 425 ? -21.734 22.062 13.609 1 98.31 425 TYR A CA 1
ATOM 3452 C C . TYR A 1 425 ? -20.25 22.406 13.711 1 98.31 425 TYR A C 1
ATOM 3454 O O . TYR A 1 425 ? -19.688 22.406 14.805 1 98.31 425 TYR A O 1
ATOM 3462 N N . SER A 1 426 ? -19.578 22.625 12.625 1 98.25 426 SER A N 1
ATOM 3463 C CA . SER A 1 426 ? -18.141 22.844 12.586 1 98.25 426 SER A CA 1
ATOM 3464 C C . SER A 1 426 ? -17.719 23.969 13.531 1 98.25 426 SER A C 1
ATOM 3466 O O . SER A 1 426 ? -16.828 23.781 14.359 1 98.25 426 SER A O 1
ATOM 3468 N N . MET A 1 427 ? -18.375 25.109 13.477 1 98.31 427 MET A N 1
ATOM 3469 C CA . MET A 1 427 ? -17.953 26.25 14.281 1 98.31 427 MET A CA 1
ATOM 3470 C C . MET A 1 427 ? -18.328 26.047 15.742 1 98.31 427 MET A C 1
ATOM 3472 O O . MET A 1 427 ? -17.688 26.609 16.641 1 98.31 427 MET A O 1
ATOM 3476 N N . GLU A 1 428 ? -19.391 25.281 16.016 1 98.19 428 GLU A N 1
ATOM 3477 C CA . GLU A 1 428 ? -19.656 24.891 17.391 1 98.19 428 GLU A CA 1
ATOM 3478 C C . GLU A 1 428 ? -18.484 24.125 17.984 1 98.19 428 GLU A C 1
ATOM 3480 O O . GLU A 1 428 ? -18.078 24.359 19.125 1 98.19 428 GLU A O 1
ATOM 3485 N N . ILE A 1 429 ? -17.984 23.234 17.203 1 98.31 429 ILE A N 1
ATOM 3486 C CA . ILE A 1 429 ? -16.859 22.422 17.641 1 98.31 429 ILE A CA 1
ATOM 3487 C C . ILE A 1 429 ? -15.648 23.312 17.891 1 98.31 429 ILE A C 1
ATOM 3489 O O . ILE A 1 429 ? -14.898 23.109 18.844 1 98.31 429 ILE A O 1
ATOM 3493 N N . SER A 1 430 ? -15.438 24.297 17.047 1 98.69 430 SER A N 1
ATOM 3494 C CA . SER A 1 430 ? -14.367 25.266 17.266 1 98.69 430 SER A CA 1
ATOM 3495 C C . SER A 1 430 ? -14.539 26 18.594 1 98.69 430 SER A C 1
ATOM 3497 O O . SER A 1 430 ? -13.562 26.234 19.312 1 98.69 430 SER A O 1
ATOM 3499 N N . SER A 1 431 ? -15.758 26.359 18.938 1 98.81 431 SER A N 1
ATOM 3500 C CA . SER A 1 431 ? -16.062 27 20.219 1 98.81 431 SER A CA 1
ATOM 3501 C C . SER A 1 431 ? -15.758 26.078 21.391 1 98.81 431 SER A C 1
ATOM 3503 O O . SER A 1 431 ? -15.188 26.516 22.391 1 98.81 431 SER A O 1
ATOM 3505 N N . VAL A 1 432 ? -16.141 24.859 21.281 1 98.44 432 VAL A N 1
ATOM 3506 C CA . VAL A 1 432 ? -15.867 23.891 22.328 1 98.44 432 VAL A CA 1
ATOM 3507 C C . VAL A 1 432 ? -14.359 23.75 22.516 1 98.44 432 VAL A C 1
ATOM 3509 O O . VAL A 1 432 ? -13.875 23.672 23.641 1 98.44 432 VAL A O 1
ATOM 3512 N N . ALA A 1 433 ? -13.656 23.672 21.422 1 98.56 433 ALA A N 1
ATOM 3513 C CA . ALA A 1 433 ? -12.203 23.578 21.5 1 98.56 433 ALA A CA 1
ATOM 3514 C C . ALA A 1 433 ? -11.609 24.812 22.188 1 98.56 433 ALA A C 1
ATOM 3516 O O . ALA A 1 433 ? -10.656 24.703 22.953 1 98.56 433 ALA A O 1
ATOM 3517 N N . TYR A 1 434 ? -12.141 26 21.859 1 98.69 434 TYR A N 1
ATOM 3518 C CA . TYR A 1 434 ? -11.711 27.219 22.531 1 98.69 434 TYR A CA 1
ATOM 3519 C C . TYR A 1 434 ? -11.898 27.094 24.031 1 98.69 434 TYR A C 1
ATOM 3521 O O . TYR A 1 434 ? -11.008 27.453 24.812 1 98.69 434 TYR A O 1
ATOM 3529 N N . ASP A 1 435 ? -13.008 26.656 24.391 1 98.12 435 ASP A N 1
ATOM 3530 C CA . ASP A 1 435 ? -13.359 26.516 25.797 1 98.12 435 ASP A CA 1
ATOM 3531 C C . ASP A 1 435 ? -12.438 25.516 26.5 1 98.12 435 ASP A C 1
ATOM 3533 O O . ASP A 1 435 ? -11.852 25.844 27.547 1 98.12 435 ASP A O 1
ATOM 3537 N N . GLN A 1 436 ? -12.18 24.422 25.859 1 96.88 436 GLN A N 1
ATOM 3538 C CA . GLN A 1 436 ? -11.562 23.297 26.562 1 96.88 436 GLN A CA 1
ATOM 3539 C C . GLN A 1 436 ? -10.055 23.281 26.359 1 96.88 436 GLN A C 1
ATOM 3541 O O . GLN A 1 436 ? -9.312 22.766 27.203 1 96.88 436 GLN A O 1
ATOM 3546 N N . LEU A 1 437 ? -9.617 23.891 25.281 1 97.38 437 LEU A N 1
ATOM 3547 C CA . LEU A 1 437 ? -8.25 23.562 24.906 1 97.38 437 LEU A CA 1
ATOM 3548 C C . LEU A 1 437 ? -7.402 24.828 24.797 1 97.38 437 LEU A C 1
ATOM 3550 O O . LEU A 1 437 ? -6.195 24.797 25.047 1 97.38 437 LEU A O 1
ATOM 3554 N N . TRP A 1 438 ? -7.898 25.984 24.453 1 98.5 438 TRP A N 1
ATOM 3555 C CA . TRP A 1 438 ? -7.09 27.156 24.141 1 98.5 438 TRP A CA 1
ATOM 3556 C C . TRP A 1 438 ? -6.648 27.875 25.406 1 98.5 438 TRP A C 1
ATOM 3558 O O . TRP A 1 438 ? -7.473 28.203 26.266 1 98.5 438 TRP A O 1
ATOM 3568 N N . GLN A 1 439 ? -5.43 28.141 25.594 1 98.62 439 GLN A N 1
ATOM 3569 C CA . GLN A 1 439 ? -4.77 28.953 26.625 1 98.62 439 GLN A CA 1
ATOM 3570 C C . GLN A 1 439 ? -3.68 29.828 26.016 1 98.62 439 GLN A C 1
ATOM 3572 O O . GLN A 1 439 ? -2.885 29.359 25.188 1 98.62 439 GLN A O 1
ATOM 3577 N N . PHE A 1 440 ? -3.631 31.031 26.391 1 98.62 440 PHE A N 1
ATOM 3578 C CA . PHE A 1 440 ? -2.66 31.953 25.797 1 98.62 440 PHE A CA 1
ATOM 3579 C C . PHE A 1 440 ? -1.239 31.438 26.016 1 98.62 440 PHE A C 1
ATOM 3581 O O . PHE A 1 440 ? -0.424 31.453 25.094 1 98.62 440 PHE A O 1
ATOM 3588 N N . ASP A 1 441 ? -0.946 31.047 27.203 1 97.81 441 ASP A N 1
ATOM 3589 C CA . ASP A 1 441 ? 0.418 30.641 27.547 1 97.81 441 ASP A CA 1
ATOM 3590 C C . ASP A 1 441 ? 0.843 29.406 26.75 1 97.81 441 ASP A C 1
ATOM 3592 O O . ASP A 1 441 ? 2.014 29.281 26.375 1 97.81 441 ASP A O 1
ATOM 3596 N N . LEU A 1 442 ? -0.09 28.562 26.406 1 98.19 442 LEU A N 1
ATOM 3597 C CA . LEU A 1 442 ? 0.207 27.328 25.672 1 98.19 442 LEU A CA 1
ATOM 3598 C C . LEU A 1 442 ? 0.348 27.609 24.172 1 98.19 442 LEU A C 1
ATOM 3600 O O . LEU A 1 442 ? 0.66 26.719 23.406 1 98.19 442 LEU A O 1
ATOM 3604 N N . GLN A 1 443 ? 0.138 28.844 23.781 1 98.62 443 GLN A N 1
ATOM 3605 C CA . GLN A 1 443 ? 0.371 29.203 22.391 1 98.62 443 GLN A CA 1
ATOM 3606 C C . GLN A 1 443 ? 1.853 29.453 22.125 1 98.62 443 GLN A C 1
ATOM 3608 O O . GLN A 1 443 ? 2.285 29.484 20.969 1 98.62 443 GLN A O 1
ATOM 3613 N N . ALA A 1 444 ? 2.643 29.672 23.172 1 98.69 444 ALA A N 1
ATOM 3614 C CA . ALA A 1 444 ? 4.094 29.672 23.031 1 98.69 444 ALA A CA 1
ATOM 3615 C C . ALA A 1 444 ? 4.602 28.281 22.656 1 98.69 444 ALA A C 1
ATOM 3617 O O . ALA A 1 444 ? 4.234 27.281 23.297 1 98.69 444 ALA A O 1
ATOM 3618 N N . LEU A 1 445 ? 5.441 28.203 21.672 1 98.75 445 LEU A N 1
ATOM 3619 C CA . LEU A 1 445 ? 5.859 26.922 21.141 1 98.75 445 LEU A CA 1
ATOM 3620 C C . LEU A 1 445 ? 6.492 26.062 22.234 1 98.75 445 LEU A C 1
ATOM 3622 O O . LEU A 1 445 ? 6.129 24.891 22.391 1 98.75 445 LEU A O 1
ATOM 3626 N N . PRO A 1 446 ? 7.484 26.547 23.031 1 98.62 446 PRO A N 1
ATOM 3627 C CA . PRO A 1 446 ? 8.078 25.703 24.062 1 98.62 446 PRO A CA 1
ATOM 3628 C C . PRO A 1 446 ? 7.035 25.156 25.047 1 98.62 446 PRO A C 1
ATOM 3630 O O . PRO A 1 446 ? 7.07 23.984 25.406 1 98.62 446 PRO A O 1
ATOM 3633 N N . ASN A 1 447 ? 6.113 26.078 25.469 1 98.5 447 ASN A N 1
ATOM 3634 C CA . ASN A 1 447 ? 5.086 25.656 26.422 1 98.5 447 ASN A CA 1
ATOM 3635 C C . ASN A 1 447 ? 4.16 24.609 25.812 1 98.5 447 ASN A C 1
ATOM 3637 O O . ASN A 1 447 ? 3.748 23.672 26.5 1 98.5 447 ASN A O 1
ATOM 3641 N N . ASP A 1 448 ? 3.791 24.797 24.578 1 98.62 448 ASP A N 1
ATOM 3642 C CA . ASP A 1 448 ? 2.955 23.844 23.875 1 98.62 448 ASP A CA 1
ATOM 3643 C C . ASP A 1 448 ? 3.615 22.469 23.812 1 98.62 448 ASP A C 1
ATOM 3645 O O . ASP A 1 448 ? 2.977 21.453 24.109 1 98.62 448 ASP A O 1
ATOM 3649 N N . LEU A 1 449 ? 4.906 22.438 23.406 1 98.75 449 LEU A N 1
ATOM 3650 C CA . LEU A 1 449 ? 5.645 21.188 23.297 1 98.75 449 LEU A CA 1
ATOM 3651 C C . LEU A 1 449 ? 5.707 20.453 24.625 1 98.75 449 LEU A C 1
ATOM 3653 O O . LEU A 1 449 ? 5.527 19.234 24.688 1 98.75 449 LEU A O 1
ATOM 3657 N N . ILE A 1 450 ? 5.961 21.219 25.656 1 98.5 450 ILE A N 1
ATOM 3658 C CA . ILE A 1 450 ? 6.051 20.625 26.984 1 98.5 450 ILE A CA 1
ATOM 3659 C C . ILE A 1 450 ? 4.684 20.109 27.422 1 98.5 450 ILE A C 1
ATOM 3661 O O . ILE A 1 450 ? 4.57 19 27.953 1 98.5 450 ILE A O 1
ATOM 3665 N N . PHE A 1 451 ? 3.672 20.859 27.172 1 98.38 451 PHE A N 1
ATOM 3666 C CA . PHE A 1 451 ? 2.312 20.516 27.578 1 98.38 451 PHE A CA 1
ATOM 3667 C C . PHE A 1 451 ? 1.877 19.203 26.938 1 98.38 451 PHE A C 1
ATOM 3669 O O . PHE A 1 451 ? 1.276 18.359 27.594 1 98.38 451 PHE A O 1
ATOM 3676 N N . ARG A 1 452 ? 2.232 19 25.719 1 98.38 452 ARG A N 1
ATOM 3677 C CA . ARG A 1 452 ? 1.831 17.797 24.984 1 98.38 452 ARG A CA 1
ATOM 3678 C C . ARG A 1 452 ? 2.754 16.625 25.297 1 98.38 452 ARG A C 1
ATOM 3680 O O . ARG A 1 452 ? 2.531 15.516 24.812 1 98.38 452 ARG A O 1
ATOM 3687 N N . GLY A 1 453 ? 3.777 16.844 26.016 1 98.31 453 GLY A N 1
ATOM 3688 C CA . GLY A 1 453 ? 4.75 15.812 26.344 1 98.31 453 GLY A CA 1
ATOM 3689 C C . GLY A 1 453 ? 5.789 15.617 25.25 1 98.31 453 GLY A C 1
ATOM 3690 O O . GLY A 1 453 ? 6.57 14.656 25.297 1 98.31 453 GLY A O 1
ATOM 3691 N N . MET A 1 454 ? 5.887 16.516 24.312 1 98.56 454 MET A N 1
ATOM 3692 C CA . MET A 1 454 ? 6.793 16.375 23.172 1 98.56 454 MET A CA 1
ATOM 3693 C C . MET A 1 454 ? 8.18 16.922 23.516 1 98.56 454 MET A C 1
ATOM 3695 O O . MET A 1 454 ? 9.125 16.75 22.734 1 98.56 454 MET A O 1
ATOM 3699 N N . ALA A 1 455 ? 8.281 17.562 24.625 1 98.44 455 ALA A N 1
ATOM 3700 C CA . ALA A 1 455 ? 9.562 18.047 25.141 1 98.44 455 ALA A CA 1
ATOM 3701 C C . ALA A 1 455 ? 9.539 18.125 26.672 1 98.44 455 ALA A C 1
ATOM 3703 O O . ALA A 1 455 ? 8.477 18.062 27.281 1 98.44 455 ALA A O 1
ATOM 3704 N N . VAL A 1 456 ? 10.727 18.203 27.234 1 97.75 456 VAL A N 1
ATOM 3705 C CA . VAL A 1 456 ? 10.914 18.516 28.656 1 97.75 456 VAL A CA 1
ATOM 3706 C C . VAL A 1 456 ? 11.883 19.688 28.812 1 97.75 456 VAL A C 1
ATOM 3708 O O . VAL A 1 456 ? 12.805 19.844 28 1 97.75 456 VAL A O 1
ATOM 3711 N N . ALA A 1 457 ? 11.602 20.484 29.828 1 97.25 457 ALA A N 1
ATOM 3712 C CA . ALA A 1 457 ? 12.516 21.594 30.094 1 97.25 457 ALA A CA 1
ATOM 3713 C C . ALA A 1 457 ? 13.906 21.078 30.469 1 97.25 457 ALA A C 1
ATOM 3715 O O . ALA A 1 457 ? 14.031 20.141 31.281 1 97.25 457 ALA A O 1
ATOM 3716 N N . ASP A 1 458 ? 14.883 21.562 29.828 1 97.25 458 ASP A N 1
ATOM 3717 C CA . ASP A 1 458 ? 16.281 21.266 30.078 1 97.25 458 ASP A CA 1
ATOM 3718 C C . ASP A 1 458 ? 17.172 22.484 29.781 1 97.25 458 ASP A C 1
ATOM 3720 O O . ASP A 1 458 ? 17.547 22.719 28.625 1 97.25 458 ASP A O 1
ATOM 3724 N N . PRO A 1 459 ? 17.547 23.125 30.766 1 94.19 459 PRO A N 1
ATOM 3725 C CA . PRO A 1 459 ? 18.312 24.344 30.562 1 94.19 459 PRO A CA 1
ATOM 3726 C C . PRO A 1 459 ? 19.656 24.109 29.859 1 94.19 459 PRO A C 1
ATOM 3728 O O . PRO A 1 459 ? 20.25 25.031 29.312 1 94.19 459 PRO A O 1
ATOM 3731 N N . ASN A 1 460 ? 20.125 22.906 29.875 1 94.69 460 ASN A N 1
ATOM 3732 C CA . ASN A 1 460 ? 21.406 22.594 29.281 1 94.69 460 ASN A CA 1
ATOM 3733 C C . ASN A 1 460 ? 21.266 22.188 27.812 1 94.69 460 ASN A C 1
ATOM 3735 O O . ASN A 1 460 ? 22.266 22 27.109 1 94.69 460 ASN A O 1
ATOM 3739 N N . ALA A 1 461 ? 20.047 22.031 27.406 1 94.75 461 ALA A N 1
ATOM 3740 C CA . ALA A 1 461 ? 19.781 21.672 26.016 1 94.75 461 ALA A CA 1
ATOM 3741 C C . ALA A 1 461 ? 19.547 22.922 25.156 1 94.75 461 ALA A C 1
ATOM 3743 O O . ALA A 1 461 ? 19.203 23.984 25.688 1 94.75 461 ALA A O 1
ATOM 3744 N N . PRO A 1 462 ? 19.781 22.703 23.859 1 92.5 462 PRO A N 1
ATOM 3745 C CA . PRO A 1 462 ? 19.422 23.828 22.984 1 92.5 462 PRO A CA 1
ATOM 3746 C C . PRO A 1 462 ? 17.984 24.281 23.172 1 92.5 462 PRO A C 1
ATOM 3748 O O . PRO A 1 462 ? 17.078 23.469 23.359 1 92.5 462 PRO A O 1
ATOM 3751 N N . HIS A 1 463 ? 17.797 25.656 23.172 1 95.25 463 HIS A N 1
ATOM 3752 C CA . HIS A 1 463 ? 16.484 26.281 23.297 1 95.25 463 HIS A CA 1
ATOM 3753 C C . HIS A 1 463 ? 15.914 26.094 24.688 1 95.25 463 HIS A C 1
ATOM 3755 O O . HIS A 1 463 ? 14.773 26.469 24.969 1 95.25 463 HIS A O 1
ATOM 3761 N N . GLY A 1 464 ? 16.703 25.391 25.578 1 95.56 464 GLY A N 1
ATOM 3762 C CA . GLY A 1 464 ? 16.25 25.141 26.922 1 95.56 464 GLY A CA 1
ATOM 3763 C C . GLY A 1 464 ? 15.289 23.969 27.031 1 95.56 464 GLY A C 1
ATOM 3764 O O . GLY A 1 464 ? 14.555 23.828 28.016 1 95.56 464 GLY A O 1
ATOM 3765 N N . LEU A 1 465 ? 15.172 23.188 25.969 1 97 465 LEU A N 1
ATOM 3766 C CA . LEU A 1 465 ? 14.242 22.062 25.891 1 97 465 LEU A CA 1
ATOM 3767 C C . LEU A 1 465 ? 14.938 20.812 25.328 1 97 465 LEU A C 1
ATOM 3769 O O . LEU A 1 465 ? 15.781 20.922 24.438 1 97 465 LEU A O 1
ATOM 3773 N N . LYS A 1 466 ? 14.578 19.688 25.828 1 97.62 466 LYS A N 1
ATOM 3774 C CA . LYS A 1 466 ? 14.906 18.406 25.203 1 97.62 466 LYS A CA 1
ATOM 3775 C C . LYS A 1 466 ? 13.672 17.766 24.578 1 97.62 466 LYS A C 1
ATOM 3777 O O . LYS A 1 466 ? 12.688 17.5 25.281 1 97.62 466 LYS A O 1
ATOM 3782 N N . LEU A 1 467 ? 13.719 17.547 23.297 1 98.19 467 LEU A N 1
ATOM 3783 C CA . LEU A 1 467 ? 12.578 16.969 22.594 1 98.19 467 LEU A CA 1
ATOM 3784 C C . LEU A 1 467 ? 12.438 15.492 22.906 1 98.19 467 LEU A C 1
ATOM 3786 O O . LEU A 1 467 ? 13.438 14.781 23.016 1 98.19 467 LEU A O 1
ATOM 3790 N N . THR A 1 468 ? 11.234 15.016 23.031 1 98.12 468 THR A N 1
ATOM 3791 C CA . THR A 1 468 ? 10.938 13.609 23.25 1 98.12 468 THR A CA 1
ATOM 3792 C C . THR A 1 468 ? 11.195 12.797 21.984 1 98.12 468 THR A C 1
ATOM 3794 O O . THR A 1 468 ? 11.68 11.664 22.062 1 98.12 468 THR A O 1
ATOM 3797 N N . ILE A 1 469 ? 10.812 13.273 20.859 1 98.19 469 ILE A N 1
ATOM 3798 C CA . ILE A 1 469 ? 11.172 12.734 19.547 1 98.19 469 ILE A CA 1
ATOM 3799 C C . ILE A 1 469 ? 12.297 13.57 18.938 1 98.19 469 ILE A C 1
ATOM 3801 O O . ILE A 1 469 ? 12.086 14.734 18.578 1 98.19 469 ILE A O 1
ATOM 3805 N N . GLU A 1 470 ? 13.383 13.031 18.797 1 96.94 470 GLU A N 1
ATOM 3806 C CA . GLU A 1 470 ? 14.562 13.773 18.359 1 96.94 470 GLU A CA 1
ATOM 3807 C C . GLU A 1 470 ? 14.375 14.336 16.953 1 96.94 470 GLU A C 1
ATOM 3809 O O . GLU A 1 470 ? 14.703 15.492 16.703 1 96.94 470 GLU A O 1
ATOM 3814 N N . ASP A 1 471 ? 13.828 13.523 16.047 1 97.75 471 ASP A N 1
ATOM 3815 C CA . ASP A 1 471 ? 13.57 13.969 14.688 1 97.75 471 ASP A CA 1
ATOM 3816 C C . ASP A 1 471 ? 12.125 14.43 14.516 1 97.75 471 ASP A C 1
ATOM 3818 O O . ASP A 1 471 ? 11.344 13.781 13.82 1 97.75 471 ASP A O 1
ATOM 3822 N N . TYR A 1 472 ? 11.789 15.461 15.188 1 98.56 472 TYR A N 1
ATOM 3823 C CA . TYR A 1 472 ? 10.516 16.156 15.07 1 98.56 472 TYR A CA 1
ATOM 3824 C C . TYR A 1 472 ? 10.68 17.453 14.289 1 98.56 472 TYR A C 1
ATOM 3826 O O . TYR A 1 472 ? 10.844 18.531 14.883 1 98.56 472 TYR A O 1
ATOM 3834 N N . PRO A 1 473 ? 10.586 17.391 12.922 1 98.69 473 PRO A N 1
ATOM 3835 C CA . PRO A 1 473 ? 10.977 18.516 12.055 1 98.69 473 PRO A CA 1
ATOM 3836 C C . PRO A 1 473 ? 10.273 19.812 12.422 1 98.69 473 PRO A C 1
ATOM 3838 O O . PRO A 1 473 ? 10.906 20.875 12.484 1 98.69 473 PRO A O 1
ATOM 3841 N N . PHE A 1 474 ? 9.047 19.812 12.727 1 98.69 474 PHE A N 1
ATOM 3842 C CA . PHE A 1 474 ? 8.312 21.016 13.109 1 98.69 474 PHE A CA 1
ATOM 3843 C C . PHE A 1 474 ? 8.93 21.656 14.352 1 98.69 474 PHE A C 1
ATOM 3845 O O . PHE A 1 474 ? 9.211 22.859 14.359 1 98.69 474 PHE A O 1
ATOM 3852 N N . ALA A 1 475 ? 9.148 20.891 15.336 1 98.75 475 ALA A N 1
ATOM 3853 C CA . ALA A 1 475 ? 9.672 21.406 16.594 1 98.75 475 ALA A CA 1
ATOM 3854 C C . ALA A 1 475 ? 11.125 21.859 16.453 1 98.75 475 ALA A C 1
ATOM 3856 O O . ALA A 1 475 ? 11.508 22.922 16.938 1 98.75 475 ALA A O 1
ATOM 3857 N N . ASN A 1 476 ? 11.906 20.984 15.789 1 98.44 476 ASN A N 1
ATOM 3858 C CA . ASN A 1 476 ? 13.32 21.297 15.617 1 98.44 476 ASN A CA 1
ATOM 3859 C C . ASN A 1 476 ? 13.516 22.625 14.891 1 98.44 476 ASN A C 1
ATOM 3861 O O . ASN A 1 476 ? 14.305 23.453 15.328 1 98.44 476 ASN A O 1
ATOM 3865 N N . ASP A 1 477 ? 12.828 22.766 13.812 1 98.75 477 ASP A N 1
ATOM 3866 C CA . ASP A 1 477 ? 12.969 23.984 13.016 1 98.75 477 ASP A CA 1
ATOM 3867 C C . ASP A 1 477 ? 12.203 25.141 13.648 1 98.75 477 ASP A C 1
ATOM 3869 O O . ASP A 1 477 ? 12.656 26.297 13.602 1 98.75 477 ASP A O 1
ATOM 3873 N N . GLY A 1 478 ? 11.031 24.844 14.242 1 98.81 478 GLY A N 1
ATOM 3874 C CA . GLY A 1 478 ? 10.219 25.875 14.875 1 98.81 478 GLY A CA 1
ATOM 3875 C C . GLY A 1 478 ? 10.93 26.562 16.031 1 98.81 478 GLY A C 1
ATOM 3876 O O . GLY A 1 478 ? 10.789 27.766 16.234 1 98.81 478 GLY A O 1
ATOM 3877 N N . LEU A 1 479 ? 11.688 25.812 16.797 1 98.81 479 LEU A N 1
ATOM 3878 C CA . LEU A 1 479 ? 12.375 26.359 17.953 1 98.81 479 LEU A CA 1
ATOM 3879 C C . LEU A 1 479 ? 13.484 27.312 17.531 1 98.81 479 LEU A C 1
ATOM 3881 O O . LEU A 1 479 ? 13.789 28.266 18.25 1 98.81 479 LEU A O 1
ATOM 3885 N N . LEU A 1 480 ? 14.07 27.109 16.328 1 98.75 480 LEU A N 1
ATOM 3886 C CA . LEU A 1 480 ? 15.023 28.078 15.789 1 98.75 480 LEU A CA 1
ATOM 3887 C C . LEU A 1 480 ? 14.344 29.422 15.539 1 98.75 480 LEU A C 1
ATOM 3889 O O . LEU A 1 480 ? 14.875 30.469 15.898 1 98.75 480 LEU A O 1
ATOM 3893 N N . ILE A 1 481 ? 13.195 29.359 14.914 1 98.81 481 ILE A N 1
ATOM 3894 C CA . ILE A 1 481 ? 12.453 30.578 14.602 1 98.81 481 ILE A CA 1
ATOM 3895 C C . ILE A 1 481 ? 11.977 31.25 15.883 1 98.81 481 ILE A C 1
ATOM 3897 O O . ILE A 1 481 ? 12.055 32.469 16.031 1 98.81 481 ILE A O 1
ATOM 3901 N N . TRP A 1 482 ? 11.492 30.469 16.844 1 98.75 482 TRP A N 1
ATOM 3902 C CA . TRP A 1 482 ? 11.039 30.984 18.125 1 98.75 482 TRP A CA 1
ATOM 3903 C C . TRP A 1 482 ? 12.148 31.766 18.828 1 98.75 482 TRP A C 1
ATOM 3905 O O . TRP A 1 482 ? 11.922 32.875 19.281 1 98.75 482 TRP A O 1
ATOM 3915 N N . ASP A 1 483 ? 13.305 31.203 18.875 1 98.62 483 ASP A N 1
ATOM 3916 C CA . ASP A 1 483 ? 14.438 31.844 19.531 1 98.62 483 ASP A CA 1
ATOM 3917 C C . ASP A 1 483 ? 14.82 33.125 18.828 1 98.62 483 ASP A C 1
ATOM 3919 O O . ASP A 1 483 ? 15.156 34.125 19.469 1 98.62 483 ASP A O 1
ATOM 3923 N N . ALA A 1 484 ? 14.836 33.062 17.516 1 98.81 484 ALA A N 1
ATOM 3924 C CA . ALA A 1 484 ? 15.164 34.25 16.734 1 98.81 484 ALA A CA 1
ATOM 3925 C C . ALA A 1 484 ? 14.18 35.375 17.031 1 98.81 484 ALA A C 1
ATOM 3927 O O . ALA A 1 484 ? 14.586 36.531 17.234 1 98.81 484 ALA A O 1
ATOM 3928 N N . ILE A 1 485 ? 12.891 35.094 17.062 1 98.88 485 ILE A N 1
ATOM 3929 C CA . ILE A 1 485 ? 11.859 36.094 17.375 1 98.88 485 ILE A CA 1
ATOM 3930 C C . ILE A 1 485 ? 12.062 36.625 18.781 1 98.88 485 ILE A C 1
ATOM 3932 O O . ILE A 1 485 ? 12.023 37.844 19.016 1 98.88 485 ILE A O 1
ATOM 3936 N N . LYS A 1 486 ? 12.305 35.75 19.703 1 98.75 486 LYS A N 1
ATOM 3937 C CA . LYS A 1 486 ? 12.438 36.125 21.109 1 98.75 486 LYS A CA 1
ATOM 3938 C C . LYS A 1 486 ? 13.633 37.062 21.312 1 98.75 486 LYS A C 1
ATOM 3940 O O . LYS A 1 486 ? 13.555 38.031 22.078 1 98.75 486 LYS A O 1
ATOM 3945 N N . GLU A 1 487 ? 14.719 36.75 20.688 1 98.56 487 GLU A N 1
ATOM 3946 C CA . GLU A 1 487 ? 15.898 37.594 20.781 1 98.56 487 GLU A CA 1
ATOM 3947 C C . GLU A 1 487 ? 15.625 38.969 20.234 1 98.56 487 GLU A C 1
ATOM 3949 O O . GLU A 1 487 ? 15.984 39.969 20.859 1 98.56 487 GLU A O 1
ATOM 3954 N N . TRP A 1 488 ? 15.023 39.031 19.062 1 98.56 488 TRP A N 1
ATOM 3955 C CA . TRP A 1 488 ? 14.656 40.281 18.453 1 98.56 488 TRP A CA 1
ATOM 3956 C C . TRP A 1 488 ? 13.734 41.094 19.359 1 98.56 488 TRP A C 1
ATOM 3958 O O . TRP A 1 488 ? 13.977 42.281 19.625 1 98.56 488 TRP A O 1
ATOM 3968 N N . VAL A 1 489 ? 12.703 40.5 19.906 1 98.75 489 VAL A N 1
ATOM 3969 C CA . VAL A 1 489 ? 11.734 41.125 20.781 1 98.75 489 VAL A CA 1
ATOM 3970 C C . VAL A 1 489 ? 12.414 41.594 22.078 1 98.75 489 VAL A C 1
ATOM 3972 O O . VAL A 1 489 ? 12.125 42.656 22.594 1 98.75 489 VAL A O 1
ATOM 3975 N N . SER A 1 490 ? 13.305 40.75 22.594 1 98.62 490 SER A N 1
ATOM 3976 C CA . SER A 1 490 ? 14.016 41.094 23.812 1 98.62 490 SER A CA 1
ATOM 3977 C C . SER A 1 490 ? 14.836 42.375 23.656 1 98.62 490 SER A C 1
ATOM 3979 O O . SER A 1 490 ? 14.797 43.25 24.5 1 98.62 490 SER A O 1
ATOM 3981 N N . GLU A 1 491 ? 15.586 42.438 22.609 1 98.19 491 GLU A N 1
ATOM 3982 C CA . GLU A 1 491 ? 16.406 43.625 22.375 1 98.19 491 GLU A CA 1
ATOM 3983 C C . GLU A 1 491 ? 15.531 44.875 22.203 1 98.19 491 GLU A C 1
ATOM 3985 O O . GLU A 1 491 ? 15.852 45.938 22.734 1 98.19 491 GLU A O 1
ATOM 3990 N N . TYR A 1 492 ? 14.477 44.719 21.484 1 98.19 492 TYR A N 1
ATOM 3991 C CA . TYR A 1 492 ? 13.555 45.812 21.234 1 98.19 492 TYR A CA 1
ATOM 3992 C C . TYR A 1 492 ? 12.93 46.312 22.531 1 98.19 492 TYR A C 1
ATOM 3994 O O . TYR A 1 492 ? 12.969 47.531 22.828 1 98.19 492 TYR A O 1
ATOM 4002 N N . VAL A 1 493 ? 12.375 45.406 23.344 1 98.38 493 VAL A N 1
ATOM 4003 C CA . VAL A 1 493 ? 11.656 45.75 24.578 1 98.38 493 VAL A CA 1
ATOM 4004 C C . VAL A 1 493 ? 12.633 46.312 25.609 1 98.38 493 VAL A C 1
ATOM 4006 O O . VAL A 1 493 ? 12.328 47.312 26.266 1 98.38 493 VAL A O 1
ATOM 4009 N N . ASN A 1 494 ? 13.812 45.75 25.719 1 97.56 494 ASN A N 1
ATOM 4010 C CA . ASN A 1 494 ? 14.781 46.188 26.703 1 97.56 494 ASN A CA 1
ATOM 4011 C C . ASN A 1 494 ? 15.281 47.594 26.391 1 97.56 494 ASN A C 1
ATOM 4013 O O . ASN A 1 494 ? 15.68 48.344 27.281 1 97.56 494 ASN A O 1
ATOM 4017 N N . HIS A 1 495 ? 15.266 47.938 25.172 1 96.81 495 HIS A N 1
ATOM 4018 C CA . HIS A 1 495 ? 15.664 49.281 24.781 1 96.81 495 HIS A CA 1
ATOM 4019 C C . HIS A 1 495 ? 14.664 50.312 25.281 1 96.81 495 HIS A C 1
ATOM 4021 O O . HIS A 1 495 ? 15.055 51.344 25.812 1 96.81 495 HIS A O 1
ATOM 4027 N N . TYR A 1 496 ? 13.375 50.062 25.156 1 96.25 496 TYR A N 1
ATOM 4028 C CA . TYR A 1 496 ? 12.352 51.031 25.484 1 96.25 496 TYR A CA 1
ATOM 4029 C C . TYR A 1 496 ? 11.898 50.906 26.938 1 96.25 496 TYR A C 1
ATOM 4031 O O . TYR A 1 496 ? 11.375 51.844 27.516 1 96.25 496 TYR A O 1
ATOM 4039 N N . TYR A 1 497 ? 12.023 49.688 27.469 1 97 497 TYR A N 1
ATOM 4040 C CA . TYR A 1 497 ? 11.609 49.438 28.844 1 97 497 TYR A CA 1
ATOM 4041 C C . TYR A 1 497 ? 12.773 48.906 29.672 1 97 497 TYR A C 1
ATOM 4043 O O . TYR A 1 497 ? 12.844 47.688 29.953 1 97 497 TYR A O 1
ATOM 4051 N N . PRO A 1 498 ? 13.539 49.75 30.219 1 92.62 498 PRO A N 1
ATOM 4052 C CA . PRO A 1 498 ? 14.719 49.281 30.953 1 92.62 498 PRO A CA 1
ATOM 4053 C C . PRO A 1 498 ? 14.383 48.781 32.344 1 92.62 498 PRO A C 1
ATOM 4055 O O . PRO A 1 498 ? 15.211 48.156 33 1 92.62 498 PRO A O 1
ATOM 4058 N N . SER A 1 499 ? 13.117 49.156 32.875 1 94.56 499 SER A N 1
ATOM 4059 C CA . SER A 1 499 ? 12.766 48.719 34.25 1 94.56 499 SER A CA 1
ATOM 4060 C C . SER A 1 499 ? 11.297 48.344 34.344 1 94.56 499 SER A C 1
ATOM 4062 O O . SER A 1 499 ? 10.492 48.75 33.469 1 94.56 499 SER A O 1
ATOM 4064 N N . SER A 1 500 ? 10.977 47.656 35.406 1 96.12 500 SER A N 1
ATOM 4065 C CA . SER A 1 500 ? 9.602 47.25 35.656 1 96.12 500 SER A CA 1
ATOM 4066 C C . SER A 1 500 ? 8.688 48.469 35.875 1 96.12 500 SER A C 1
ATOM 4068 O O . SER A 1 500 ? 7.516 48.438 35.5 1 96.12 500 SER A O 1
ATOM 4070 N N . SER A 1 501 ? 9.25 49.438 36.406 1 95.25 501 SER A N 1
ATOM 4071 C CA . SER A 1 501 ? 8.461 50.625 36.688 1 95.25 501 SER A CA 1
ATOM 4072 C C . SER A 1 501 ? 7.969 51.281 35.375 1 95.25 501 SER A C 1
ATOM 4074 O O . SER A 1 501 ? 6.844 51.781 35.312 1 95.25 501 SER A O 1
ATOM 4076 N N . THR A 1 502 ? 8.812 51.219 34.375 1 94.88 502 THR A N 1
ATOM 4077 C CA . THR A 1 502 ? 8.422 51.781 33.094 1 94.88 502 THR A CA 1
ATOM 4078 C C . THR A 1 502 ? 7.27 51 32.469 1 94.88 502 THR A C 1
ATOM 4080 O O . THR A 1 502 ? 6.43 51.562 31.766 1 94.88 502 THR A O 1
ATOM 4083 N N . ILE A 1 503 ? 7.172 49.688 32.75 1 96.44 503 ILE A N 1
ATOM 4084 C CA . ILE A 1 503 ? 6.074 48.875 32.281 1 96.44 503 ILE A CA 1
ATOM 4085 C C . ILE A 1 503 ? 4.801 49.219 33.062 1 96.44 503 ILE A C 1
ATOM 4087 O O . ILE A 1 503 ? 3.748 49.438 32.469 1 96.44 503 ILE A O 1
ATOM 4091 N N . GLU A 1 504 ? 4.93 49.281 34.281 1 95.38 504 GLU A N 1
ATOM 4092 C CA . GLU A 1 504 ? 3.775 49.469 35.156 1 95.38 504 GLU A CA 1
ATOM 4093 C C . GLU A 1 504 ? 3.158 50.875 34.969 1 95.38 504 GLU A C 1
ATOM 4095 O O . GLU A 1 504 ? 1.942 51.031 35.094 1 95.38 504 GLU A O 1
ATOM 4100 N N . PHE A 1 505 ? 3.979 51.844 34.625 1 95 505 PHE A N 1
ATOM 4101 C CA . PHE A 1 505 ? 3.5 53.219 34.531 1 95 505 PHE A CA 1
ATOM 4102 C C . PHE A 1 505 ? 3.051 53.562 33.125 1 95 505 PHE A C 1
ATOM 4104 O O . PHE A 1 505 ? 2.504 54.625 32.844 1 95 505 PHE A O 1
ATOM 4111 N N . ASP A 1 506 ? 3.334 52.656 32.219 1 97.69 506 ASP A N 1
ATOM 4112 C CA . ASP A 1 506 ? 2.836 52.844 30.859 1 97.69 506 ASP A CA 1
ATOM 4113 C C . ASP A 1 506 ? 1.342 52.562 30.781 1 97.69 506 ASP A C 1
ATOM 4115 O O . ASP A 1 506 ? 0.95 51.406 30.578 1 97.69 506 ASP A O 1
ATOM 4119 N N . GLN A 1 507 ? 0.539 53.5 30.828 1 96.12 507 GLN A N 1
ATOM 4120 C CA . GLN A 1 507 ? -0.909 53.344 30.922 1 96.12 507 GLN A CA 1
ATOM 4121 C C . GLN A 1 507 ? -1.489 52.75 29.641 1 96.12 507 GLN A C 1
ATOM 4123 O O . GLN A 1 507 ? -2.441 51.969 29.703 1 96.12 507 GLN A O 1
ATOM 4128 N N . GLU A 1 508 ? -0.937 53.125 28.5 1 98 508 GLU A N 1
ATOM 4129 C CA . GLU A 1 508 ? -1.416 52.562 27.25 1 98 508 GLU A CA 1
ATOM 4130 C C . GLU A 1 508 ? -1.137 51.062 27.188 1 98 508 GLU A C 1
ATOM 4132 O O . GLU A 1 508 ? -2.006 50.281 26.797 1 98 508 GLU A O 1
ATOM 4137 N N . LEU A 1 509 ? 0.032 50.656 27.594 1 98.44 509 LEU A N 1
ATOM 4138 C CA . LEU A 1 509 ? 0.441 49.281 27.578 1 98.44 509 LEU A CA 1
ATOM 4139 C C . LEU A 1 509 ? -0.417 48.438 28.516 1 98.44 509 LEU A C 1
ATOM 4141 O O . LEU A 1 509 ? -0.849 47.344 28.156 1 98.44 509 LEU A O 1
ATOM 4145 N N . GLN A 1 510 ? -0.615 48.938 29.688 1 98.25 510 GLN A N 1
ATOM 4146 C CA . GLN A 1 510 ? -1.439 48.25 30.672 1 98.25 510 GLN A CA 1
ATOM 4147 C C . GLN A 1 510 ? -2.883 48.125 30.188 1 98.25 510 GLN A C 1
ATOM 4149 O O . GLN A 1 510 ? -3.518 47.094 30.359 1 98.25 510 GLN A O 1
ATOM 4154 N N . ALA A 1 511 ? -3.408 49.156 29.578 1 98.25 511 ALA A N 1
ATOM 4155 C CA . ALA A 1 511 ? -4.762 49.125 29.031 1 98.25 511 ALA A CA 1
ATOM 4156 C C . ALA A 1 511 ? -4.859 48.094 27.875 1 98.25 511 ALA A C 1
ATOM 4158 O O . ALA A 1 511 ? -5.875 47.438 27.734 1 98.25 511 ALA A O 1
ATOM 4159 N N . TRP A 1 512 ? -3.842 48.094 27.125 1 98.69 512 TRP A N 1
ATOM 4160 C CA . TRP A 1 512 ? -3.754 47.188 26 1 98.69 512 TRP A CA 1
ATOM 4161 C C . TRP A 1 512 ? -3.885 45.75 26.453 1 98.69 512 TRP A C 1
ATOM 4163 O O . TRP A 1 512 ? -4.727 45 25.953 1 98.69 512 TRP A O 1
ATOM 4173 N N . TRP A 1 513 ? -3.135 45.344 27.375 1 98.62 513 TRP A N 1
ATOM 4174 C CA . TRP A 1 513 ? -3.129 43.938 27.859 1 98.62 513 TRP A CA 1
ATOM 4175 C C . TRP A 1 513 ? -4.43 43.625 28.578 1 98.62 513 TRP A C 1
ATOM 4177 O O . TRP A 1 513 ? -4.969 42.531 28.438 1 98.62 513 TRP A O 1
ATOM 4187 N N . THR A 1 514 ? -4.906 44.594 29.328 1 98.38 514 THR A N 1
ATOM 4188 C CA . THR A 1 514 ? -6.168 44.406 30.047 1 98.38 514 THR A CA 1
ATOM 4189 C C . THR A 1 514 ? -7.312 44.188 29.062 1 98.38 514 THR A C 1
ATOM 4191 O O . THR A 1 514 ? -8.141 43.281 29.266 1 98.38 514 THR A O 1
ATOM 4194 N N . GLU A 1 515 ? -7.348 44.969 28.016 1 98.5 515 GLU A N 1
ATOM 4195 C CA . GLU A 1 515 ? -8.43 44.875 27.031 1 98.5 515 GLU A CA 1
ATOM 4196 C C . GLU A 1 515 ? -8.375 43.531 26.281 1 98.5 515 GLU A C 1
ATOM 4198 O O . GLU A 1 515 ? -9.414 42.938 26 1 98.5 515 GLU A O 1
ATOM 4203 N N . ILE A 1 516 ? -7.219 43.062 25.953 1 98.62 516 ILE A N 1
ATOM 4204 C CA . ILE A 1 516 ? -7.059 41.781 25.297 1 98.62 516 ILE A CA 1
ATOM 4205 C C . ILE A 1 516 ? -7.668 40.688 26.172 1 98.62 516 ILE A C 1
ATOM 4207 O O . ILE A 1 516 ? -8.438 39.844 25.688 1 98.62 516 ILE A O 1
ATOM 4211 N N . ARG A 1 517 ? -7.395 40.688 27.391 1 98.44 517 ARG A N 1
ATOM 4212 C CA . ARG A 1 517 ? -7.781 39.594 28.312 1 98.44 517 ARG A CA 1
ATOM 4213 C C . ARG A 1 517 ? -9.266 39.688 28.656 1 98.44 517 ARG A C 1
ATOM 4215 O O . ARG A 1 517 ? -9.961 38.688 28.719 1 98.44 517 ARG A O 1
ATOM 4222 N N . THR A 1 518 ? -9.75 40.938 28.844 1 98.19 518 THR A N 1
ATOM 4223 C CA . THR A 1 518 ? -11.039 41.062 29.516 1 98.19 518 THR A CA 1
ATOM 4224 C C . THR A 1 518 ? -12.141 41.375 28.5 1 98.19 518 THR A C 1
ATOM 4226 O O . THR A 1 518 ? -13.32 41.188 28.766 1 98.19 518 THR A O 1
ATOM 4229 N N . VAL A 1 519 ? -11.789 41.906 27.312 1 98.19 519 VAL A N 1
ATOM 4230 C CA . VAL A 1 519 ? -12.789 42.219 26.312 1 98.19 519 VAL A CA 1
ATOM 4231 C C . VAL A 1 519 ? -12.602 41.312 25.094 1 98.19 519 VAL A C 1
ATOM 4233 O O . VAL A 1 519 ? -13.492 40.531 24.75 1 98.19 519 VAL A O 1
ATOM 4236 N N . GLY A 1 520 ? -11.414 41.344 24.5 1 98.56 520 GLY A N 1
ATOM 4237 C CA . GLY A 1 520 ? -11.141 40.531 23.328 1 98.56 520 GLY A CA 1
ATOM 4238 C C . GLY A 1 520 ? -11.359 39.031 23.578 1 98.56 520 GLY A C 1
ATOM 4239 O O . GLY A 1 520 ? -11.992 38.375 22.766 1 98.56 520 GLY A O 1
ATOM 4240 N N . HIS A 1 521 ? -10.805 38.562 24.656 1 98.69 521 HIS A N 1
ATOM 4241 C CA . HIS A 1 521 ? -11.016 37.219 25.125 1 98.69 521 HIS A CA 1
ATOM 4242 C C . HIS A 1 521 ? -11.836 37.188 26.406 1 98.69 521 HIS A C 1
ATOM 4244 O O . HIS A 1 521 ? -11.492 36.469 27.344 1 98.69 521 HIS A O 1
ATOM 4250 N N . GLY A 1 522 ? -12.883 37.938 26.328 1 98.38 522 GLY A N 1
ATOM 4251 C CA . GLY A 1 522 ? -13.688 38.188 27.516 1 98.38 522 GLY A CA 1
ATOM 4252 C C . GLY A 1 522 ? -14.242 36.906 28.125 1 98.38 522 GLY A C 1
ATOM 4253 O O . GLY A 1 522 ? -14.445 36.844 29.344 1 98.38 522 GLY A O 1
ATOM 4254 N N . ASP A 1 523 ? -14.484 35.906 27.359 1 98.25 523 ASP A N 1
ATOM 4255 C CA . ASP A 1 523 ? -15.07 34.656 27.844 1 98.25 523 ASP A CA 1
ATOM 4256 C C . ASP A 1 523 ? -14.07 33.875 28.688 1 98.25 523 ASP A C 1
ATOM 4258 O O . ASP A 1 523 ? -14.453 32.938 29.422 1 98.25 523 ASP A O 1
ATOM 4262 N N . LYS A 1 524 ? -12.812 34.281 28.641 1 97.94 524 LYS A N 1
ATOM 4263 C CA . LYS A 1 524 ? -11.773 33.625 29.422 1 97.94 524 LYS A CA 1
ATOM 4264 C C . LYS A 1 524 ? -11.016 34.594 30.297 1 97.94 524 LYS A C 1
ATOM 4266 O O . LYS A 1 524 ? -9.867 34.375 30.672 1 97.94 524 LYS A O 1
ATOM 4271 N N . SER A 1 525 ? -11.594 35.688 30.641 1 97.25 525 SER A N 1
ATOM 4272 C CA . SER A 1 525 ? -10.945 36.812 31.344 1 97.25 525 SER A CA 1
ATOM 4273 C C . SER A 1 525 ? -10.469 36.375 32.719 1 97.25 525 SER A C 1
ATOM 4275 O O . SER A 1 525 ? -9.492 36.938 33.25 1 97.25 525 SER A O 1
ATOM 4277 N N . GLU A 1 526 ? -11.094 35.375 33.344 1 95.69 526 GLU A N 1
ATOM 4278 C CA . GLU A 1 526 ? -10.82 35.031 34.719 1 95.69 526 GLU A CA 1
ATOM 4279 C C . GLU A 1 526 ? -9.867 33.812 34.844 1 95.69 526 GLU A C 1
ATOM 4281 O O . GLU A 1 526 ? -9.586 33.344 35.938 1 95.69 526 GLU A O 1
ATOM 4286 N N . GLU A 1 527 ? -9.438 33.344 33.719 1 97 527 GLU A N 1
ATOM 4287 C CA . GLU A 1 527 ? -8.562 32.156 33.719 1 97 527 GLU A CA 1
ATOM 4288 C C . GLU A 1 527 ? -7.207 32.5 34.344 1 97 527 GLU A C 1
ATOM 4290 O O . GLU A 1 527 ? -6.68 33.594 34.156 1 97 527 GLU A O 1
ATOM 4295 N N . PRO A 1 528 ? -6.625 31.609 35.062 1 96.44 528 PRO A N 1
ATOM 4296 C CA . PRO A 1 528 ? -5.418 31.906 35.844 1 96.44 528 PRO A CA 1
ATOM 4297 C C . PRO A 1 528 ? -4.148 31.859 35 1 96.44 528 PRO A C 1
ATOM 4299 O O . PRO A 1 528 ? -3.082 32.281 35.438 1 96.44 528 PRO A O 1
ATOM 4302 N N . TRP A 1 529 ? -4.242 31.359 33.844 1 97.12 529 TRP A N 1
ATOM 4303 C CA . TRP A 1 529 ? -3.027 31.109 33.062 1 97.12 529 TRP A CA 1
ATOM 4304 C C . TRP A 1 529 ? -2.627 32.344 32.25 1 97.12 529 TRP A C 1
ATOM 4306 O O . TRP A 1 529 ? -1.601 32.344 31.578 1 97.12 529 TRP A O 1
ATOM 4316 N N . TRP A 1 530 ? -3.379 33.469 32.281 1 97.81 530 TRP A N 1
ATOM 4317 C CA . TRP A 1 530 ? -2.979 34.719 31.609 1 97.81 530 TRP A CA 1
ATOM 4318 C C . TRP A 1 530 ? -1.684 35.25 32.219 1 97.81 530 TRP A C 1
ATOM 4320 O O . TRP A 1 530 ? -1.547 35.344 33.438 1 97.81 530 TRP A O 1
ATOM 4330 N N . PRO A 1 531 ? -0.728 35.625 31.406 1 97 531 PRO A N 1
ATOM 4331 C CA . PRO A 1 531 ? 0.489 36.25 31.953 1 97 531 PRO A CA 1
ATOM 4332 C C . PRO A 1 531 ? 0.237 37.594 32.594 1 97 531 PRO A C 1
ATOM 4334 O O . PRO A 1 531 ? -0.593 38.375 32.125 1 97 531 PRO A O 1
ATOM 4337 N N . ASN A 1 532 ? 1.083 37.812 33.594 1 93.5 532 ASN A N 1
ATOM 4338 C CA . ASN A 1 532 ? 1.116 39.188 34.125 1 93.5 532 ASN A CA 1
ATOM 4339 C C . ASN A 1 532 ? 1.919 40.125 33.219 1 93.5 532 ASN A C 1
ATOM 4341 O O . ASN A 1 532 ? 2.768 39.688 32.469 1 93.5 532 ASN A O 1
ATOM 4345 N N . LEU A 1 533 ? 1.558 41.344 33.281 1 97.88 533 LEU A N 1
ATOM 4346 C CA . LEU A 1 533 ? 2.367 42.375 32.625 1 97.88 533 LEU A CA 1
ATOM 4347 C C . LEU A 1 533 ? 2.953 43.344 33.594 1 97.88 533 LEU A C 1
ATOM 4349 O O . LEU A 1 533 ? 2.447 44.469 33.75 1 97.88 533 LEU A O 1
ATOM 4353 N N . LYS A 1 534 ? 4.109 42.938 34.219 1 97.25 534 LYS A N 1
ATOM 4354 C CA . LYS A 1 534 ? 4.703 43.75 35.281 1 97.25 534 LYS A CA 1
ATOM 4355 C C . LYS A 1 534 ? 6.18 44.031 35 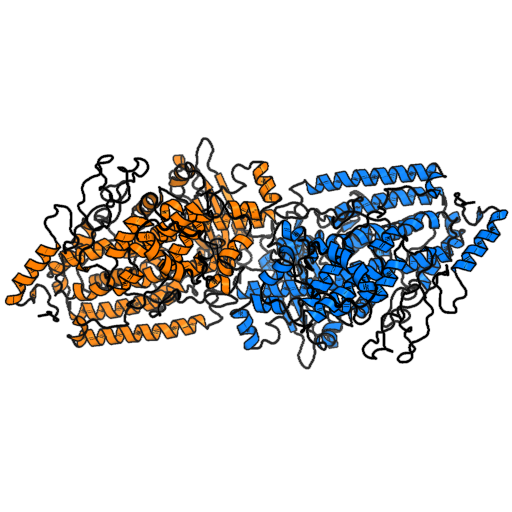1 97.25 534 LYS A C 1
ATOM 4357 O O . LYS A 1 534 ? 6.738 45 35.469 1 97.25 534 LYS A O 1
ATOM 4362 N N . THR A 1 535 ? 6.762 43.125 34.25 1 97.75 535 THR A N 1
ATOM 4363 C CA . THR A 1 535 ? 8.195 43.219 34 1 97.75 535 THR A CA 1
ATOM 4364 C C . THR A 1 535 ? 8.484 43.188 32.5 1 97.75 535 THR A C 1
ATOM 4366 O O . THR A 1 535 ? 7.637 42.75 31.703 1 97.75 535 THR A O 1
ATOM 4369 N N . PRO A 1 536 ? 9.68 43.656 32.156 1 97.81 536 PRO A N 1
ATOM 4370 C CA . PRO A 1 536 ? 10.078 43.5 30.75 1 97.81 536 PRO A CA 1
ATOM 4371 C C . PRO A 1 536 ? 10.047 42.031 30.297 1 97.81 536 PRO A C 1
ATOM 4373 O O . PRO A 1 536 ? 9.68 41.75 29.156 1 97.81 536 PRO A O 1
ATOM 4376 N N . LYS A 1 537 ? 10.406 41.156 31.203 1 97.56 537 LYS A N 1
ATOM 4377 C CA . LYS A 1 537 ? 10.375 39.719 30.875 1 97.56 537 LYS A CA 1
ATOM 4378 C C . LYS A 1 537 ? 8.961 39.281 30.516 1 97.56 537 LYS A C 1
ATOM 4380 O O . LYS A 1 537 ? 8.773 38.5 29.562 1 97.56 537 LYS A O 1
ATOM 4385 N N . ASP A 1 538 ? 7.98 39.75 31.281 1 98.12 538 ASP A N 1
ATOM 4386 C CA . ASP A 1 538 ? 6.582 39.438 30.984 1 98.12 538 ASP A CA 1
ATOM 4387 C C . ASP A 1 538 ? 6.207 39.906 29.578 1 98.12 538 ASP A C 1
ATOM 4389 O O . ASP A 1 538 ? 5.586 39.156 28.812 1 98.12 538 ASP A O 1
ATOM 4393 N N . LEU A 1 539 ? 6.605 41.156 29.297 1 98.62 539 LEU A N 1
ATOM 4394 C CA . LEU A 1 539 ? 6.254 41.75 28.016 1 98.62 539 LEU A CA 1
ATOM 4395 C C . LEU A 1 539 ? 6.922 41 26.875 1 98.62 539 LEU A C 1
ATOM 4397 O O . LEU A 1 539 ? 6.309 40.781 25.828 1 98.62 539 LEU A O 1
ATOM 4401 N N . ILE A 1 540 ? 8.141 40.625 27.062 1 98.62 540 ILE A N 1
ATOM 4402 C CA . ILE A 1 540 ? 8.898 39.906 26.047 1 98.62 540 ILE A CA 1
ATOM 4403 C C . ILE A 1 540 ? 8.195 38.594 25.734 1 98.62 540 ILE A C 1
ATOM 4405 O O . ILE A 1 540 ? 8.016 38.25 24.562 1 98.62 540 ILE A O 1
ATOM 4409 N N . GLU A 1 541 ? 7.738 37.844 26.688 1 98.38 541 GLU A N 1
ATOM 4410 C CA . GLU A 1 541 ? 7.062 36.562 26.484 1 98.38 541 GLU A CA 1
ATOM 4411 C C . GLU A 1 541 ? 5.727 36.75 25.766 1 98.38 541 GLU A C 1
ATOM 4413 O O . GLU A 1 541 ? 5.355 35.969 24.906 1 98.38 541 GLU A O 1
ATOM 4418 N N . ILE A 1 542 ? 5.035 37.75 26.188 1 98.75 542 ILE A N 1
ATOM 4419 C CA . ILE A 1 542 ? 3.727 38.031 25.609 1 98.75 542 ILE A CA 1
ATOM 4420 C C . ILE A 1 542 ? 3.875 38.344 24.125 1 98.75 542 ILE A C 1
ATOM 4422 O O . ILE A 1 542 ? 3.205 37.75 23.281 1 98.75 542 ILE A O 1
ATOM 4426 N N . ILE A 1 543 ? 4.805 39.281 23.812 1 98.81 543 ILE A N 1
ATOM 4427 C CA . ILE A 1 543 ? 4.969 39.75 22.438 1 98.81 543 ILE A CA 1
ATOM 4428 C C . ILE A 1 543 ? 5.551 38.625 21.578 1 98.81 543 ILE A C 1
ATOM 4430 O O . ILE A 1 543 ? 5.156 38.438 20.422 1 98.81 543 ILE A O 1
ATOM 4434 N N . THR A 1 544 ? 6.473 37.844 22.125 1 98.88 544 THR A N 1
ATOM 4435 C CA . THR A 1 544 ? 7.043 36.719 21.391 1 98.88 544 THR A CA 1
ATOM 4436 C C . THR A 1 544 ? 5.961 35.719 21.016 1 98.88 544 THR A C 1
ATOM 4438 O O . THR A 1 544 ? 5.938 35.188 19.891 1 98.88 544 THR A O 1
ATOM 4441 N N . THR A 1 545 ? 5.074 35.406 21.922 1 98.88 545 THR A N 1
ATOM 4442 C CA . THR A 1 545 ? 3.986 34.469 21.672 1 98.88 545 THR A CA 1
ATOM 4443 C C . THR A 1 545 ? 3.062 34.969 20.578 1 98.88 545 THR A C 1
ATOM 4445 O O . THR A 1 545 ? 2.705 34.25 19.656 1 98.88 545 THR A O 1
ATOM 4448 N N . ILE A 1 546 ? 2.689 36.25 20.641 1 98.81 546 ILE A N 1
ATOM 4449 C CA . ILE A 1 546 ? 1.802 36.844 19.656 1 98.81 546 ILE A CA 1
ATOM 4450 C C . ILE A 1 546 ? 2.473 36.812 18.281 1 98.81 546 ILE A C 1
ATOM 4452 O O . ILE A 1 546 ? 1.847 36.438 17.281 1 98.81 546 ILE A O 1
ATOM 4456 N N . ALA A 1 547 ? 3.768 37.188 18.219 1 98.69 547 ALA A N 1
ATOM 4457 C CA . ALA A 1 547 ? 4.52 37.188 16.969 1 98.69 547 ALA A CA 1
ATOM 4458 C C . ALA A 1 547 ? 4.66 35.781 16.406 1 98.69 547 ALA A C 1
ATOM 4460 O O . ALA A 1 547 ? 4.551 35.594 15.195 1 98.69 547 ALA A O 1
ATOM 4461 N N . TRP A 1 548 ? 4.875 34.844 17.25 1 98.69 548 TRP A N 1
ATOM 4462 C CA . TRP A 1 548 ? 4.988 33.438 16.844 1 98.69 548 TRP A CA 1
ATOM 4463 C C . TRP A 1 548 ? 3.686 32.938 16.219 1 98.69 548 TRP A C 1
ATOM 4465 O O . TRP A 1 548 ? 3.691 32.344 15.133 1 98.69 548 TRP A O 1
ATOM 4475 N N . VAL A 1 549 ? 2.574 33.156 16.859 1 98.75 549 VAL A N 1
ATOM 4476 C CA . VAL A 1 549 ? 1.283 32.625 16.422 1 98.75 549 VAL A CA 1
ATOM 4477 C C . VAL A 1 549 ? 0.912 33.219 15.07 1 98.75 549 VAL A C 1
ATOM 4479 O O . VAL A 1 549 ? 0.439 32.531 14.172 1 98.75 549 VAL A O 1
ATOM 4482 N N . SER A 1 550 ? 1.174 34.5 14.906 1 98.12 550 SER A N 1
ATOM 4483 C CA . SER A 1 550 ? 0.75 35.188 13.695 1 98.12 550 SER A CA 1
ATOM 4484 C C . SER A 1 550 ? 1.677 34.875 12.523 1 98.12 550 SER A C 1
ATOM 4486 O O . SER A 1 550 ? 1.318 35.094 11.367 1 98.12 550 SER A O 1
ATOM 4488 N N . SER A 1 551 ? 2.869 34.375 12.781 1 98.25 551 SER A N 1
ATOM 4489 C CA . SER A 1 551 ? 3.836 34.156 11.719 1 98.25 551 SER A CA 1
ATOM 4490 C C . SER A 1 551 ? 4.113 32.656 11.531 1 98.25 551 SER A C 1
ATOM 4492 O O . SER A 1 551 ? 3.344 31.953 10.875 1 98.25 551 SER A O 1
ATOM 4494 N N . ALA A 1 552 ? 4.969 32.125 12.367 1 98.56 552 ALA A N 1
ATOM 4495 C CA . ALA A 1 552 ? 5.512 30.781 12.141 1 98.56 552 ALA A CA 1
ATOM 4496 C C . ALA A 1 552 ? 4.461 29.703 12.43 1 98.56 552 ALA A C 1
ATOM 4498 O O . ALA A 1 552 ? 4.379 28.703 11.711 1 98.56 552 ALA A O 1
ATOM 4499 N N . HIS A 1 553 ? 3.701 29.875 13.539 1 98.62 553 HIS A N 1
ATOM 4500 C CA . HIS A 1 553 ? 2.607 28.953 13.781 1 98.62 553 HIS A CA 1
ATOM 4501 C C . HIS A 1 553 ? 1.665 28.875 12.578 1 98.62 553 HIS A C 1
ATOM 4503 O O . HIS A 1 553 ? 1.356 27.797 12.086 1 98.62 553 HIS A O 1
ATOM 4509 N N . HIS A 1 554 ? 1.229 29.984 12.125 1 98.44 554 HIS A N 1
ATOM 4510 C CA . HIS A 1 554 ? 0.316 30.016 10.984 1 98.44 554 HIS A CA 1
ATOM 4511 C C . HIS A 1 554 ? 0.95 29.391 9.75 1 98.44 554 HIS A C 1
ATOM 4513 O O . HIS A 1 554 ? 0.3 28.641 9.031 1 98.44 554 HIS A O 1
ATOM 4519 N N . ALA A 1 555 ? 2.182 29.734 9.477 1 98.06 555 ALA A N 1
ATOM 4520 C CA . ALA A 1 555 ? 2.873 29.172 8.312 1 98.06 555 ALA A CA 1
ATOM 4521 C C . ALA A 1 555 ? 2.914 27.656 8.375 1 98.06 555 ALA A C 1
ATOM 4523 O O . ALA A 1 555 ? 2.703 26.984 7.359 1 98.06 555 ALA A O 1
ATOM 4524 N N . ALA A 1 556 ? 3.166 27.125 9.531 1 98.12 556 ALA A N 1
ATOM 4525 C CA . ALA A 1 556 ? 3.322 25.688 9.734 1 98.12 556 ALA A CA 1
ATOM 4526 C C . ALA A 1 556 ? 2.031 24.938 9.398 1 98.12 556 ALA A C 1
ATOM 4528 O O . ALA A 1 556 ? 2.068 23.781 8.961 1 98.12 556 ALA A O 1
ATOM 4529 N N . VAL A 1 557 ? 0.908 25.547 9.602 1 98.19 557 VAL A N 1
ATOM 4530 C CA . VAL A 1 557 ? -0.357 24.844 9.43 1 98.19 557 VAL A CA 1
ATOM 4531 C C . VAL A 1 557 ? -1.046 25.328 8.156 1 98.19 557 VAL A C 1
ATOM 4533 O O . VAL A 1 557 ? -2.125 24.844 7.805 1 98.19 557 VAL A O 1
ATOM 4536 N N . ASN A 1 558 ? -0.423 26.219 7.402 1 97.5 558 ASN A N 1
ATOM 4537 C CA . ASN A 1 558 ? -1.134 26.828 6.277 1 97.5 558 ASN A CA 1
ATOM 4538 C C . ASN A 1 558 ? -0.509 26.422 4.945 1 97.5 558 ASN A C 1
ATOM 4540 O O . ASN A 1 558 ? -1.211 25.984 4.031 1 97.5 558 ASN A O 1
ATOM 4544 N N . PHE A 1 559 ? 0.719 26.469 4.758 1 96.94 559 PHE A N 1
ATOM 4545 C CA . PHE A 1 559 ? 1.283 26.594 3.416 1 96.94 559 PHE A CA 1
ATOM 4546 C C . PHE A 1 559 ? 1.561 25.203 2.828 1 96.94 559 PHE A C 1
ATOM 4548 O O . PHE A 1 559 ? 1.928 25.094 1.657 1 96.94 559 PHE A O 1
ATOM 4555 N N . ALA A 1 560 ? 1.348 24.141 3.584 1 96.75 560 ALA A N 1
ATOM 4556 C CA . ALA A 1 560 ? 1.469 22.812 3.014 1 96.75 560 ALA A CA 1
ATOM 4557 C C . ALA A 1 560 ? 0.1 22.156 2.854 1 96.75 560 ALA A C 1
ATOM 4559 O O . ALA A 1 560 ? 0.004 20.938 2.635 1 96.75 560 ALA A O 1
ATOM 4560 N N . GLN A 1 561 ? -0.961 22.875 2.963 1 97.19 561 GLN A N 1
ATOM 4561 C CA . GLN A 1 561 ? -2.303 22.312 2.85 1 97.19 561 GLN A CA 1
ATOM 4562 C C . GLN A 1 561 ? -2.508 21.656 1.486 1 97.19 561 GLN A C 1
ATOM 4564 O O . GLN A 1 561 ? -3.057 20.547 1.397 1 97.19 561 GLN A O 1
ATOM 4569 N N . TYR A 1 562 ? -2.07 22.281 0.407 1 96.06 562 TYR A N 1
ATOM 4570 C CA . TYR A 1 562 ? -2.248 21.688 -0.918 1 96.06 562 TYR A CA 1
ATOM 4571 C C . TYR A 1 562 ? -1.294 20.516 -1.129 1 96.06 562 TYR A C 1
ATOM 4573 O O . TYR A 1 562 ? -1.648 19.531 -1.775 1 96.06 562 TYR A O 1
ATOM 4581 N N . THR A 1 563 ? -0.104 20.641 -0.627 1 97.31 563 THR A N 1
ATOM 4582 C CA . THR A 1 563 ? 0.901 19.578 -0.769 1 97.31 563 THR A CA 1
ATOM 4583 C C . THR A 1 563 ? 0.351 18.234 -0.298 1 97.31 563 THR A C 1
ATOM 4585 O O . THR A 1 563 ? 0.55 17.219 -0.956 1 97.31 563 THR A O 1
ATOM 4588 N N . TYR A 1 564 ? -0.335 18.25 0.834 1 97.62 564 TYR A N 1
ATOM 4589 C CA . TYR A 1 564 ? -0.771 17 1.425 1 97.62 564 TYR A CA 1
ATOM 4590 C C . TYR A 1 564 ? -2.268 16.781 1.218 1 97.62 564 TYR A C 1
ATOM 4592 O O . TYR A 1 564 ? -2.74 15.648 1.187 1 97.62 564 TYR A O 1
ATOM 4600 N N . GLY A 1 565 ? -3.023 17.922 1.084 1 97.25 565 GLY A N 1
ATOM 4601 C CA . GLY A 1 565 ? -4.469 17.812 0.961 1 97.25 565 GLY A CA 1
ATOM 4602 C C . GLY A 1 565 ? -4.953 17.922 -0.472 1 97.25 565 GLY A C 1
ATOM 4603 O O . GLY A 1 565 ? -6.121 17.656 -0.759 1 97.25 565 GLY A O 1
ATOM 4604 N N . GLY A 1 566 ? -4.043 18.266 -1.41 1 95.56 566 GLY A N 1
ATOM 4605 C CA . GLY A 1 566 ? -4.426 18.375 -2.809 1 95.56 566 GLY A CA 1
ATOM 4606 C C . GLY A 1 566 ? -4.793 17.047 -3.441 1 95.56 566 GLY A C 1
ATOM 4607 O O . GLY A 1 566 ? -5.516 17.016 -4.441 1 95.56 566 GLY A O 1
ATOM 4608 N N . TYR A 1 567 ? -4.262 15.992 -2.988 1 96.69 567 TYR A N 1
ATOM 4609 C CA . TYR A 1 567 ? -4.758 14.648 -3.271 1 96.69 567 TYR A CA 1
ATOM 4610 C C . TYR A 1 567 ? -5.625 14.133 -2.129 1 96.69 567 TYR A C 1
ATOM 4612 O O . TYR A 1 567 ? -5.117 13.516 -1.186 1 96.69 567 TYR A O 1
ATOM 4620 N N . PHE A 1 568 ? -6.859 14.273 -2.254 1 96.69 568 PHE A N 1
ATOM 4621 C CA . PHE A 1 568 ? -7.773 14.242 -1.118 1 96.69 568 PHE A CA 1
ATOM 4622 C C . PHE A 1 568 ? -7.879 12.828 -0.554 1 96.69 568 PHE A C 1
ATOM 4624 O O . PHE A 1 568 ? -8.258 12.641 0.604 1 96.69 568 PHE A O 1
ATOM 4631 N N . PRO A 1 569 ? -7.555 11.742 -1.274 1 97.31 569 PRO A N 1
ATOM 4632 C CA . PRO A 1 569 ? -7.551 10.445 -0.589 1 97.31 569 PRO A CA 1
ATOM 4633 C C . PRO A 1 569 ? -6.535 10.383 0.55 1 97.31 569 PRO A C 1
ATOM 4635 O O . PRO A 1 569 ? -6.703 9.602 1.487 1 97.31 569 PRO A O 1
ATOM 4638 N N . ASN A 1 570 ? -5.504 11.203 0.475 1 97.88 570 ASN A N 1
ATOM 4639 C CA . ASN A 1 570 ? -4.52 11.258 1.551 1 97.88 570 ASN A CA 1
ATOM 4640 C C . ASN A 1 570 ? -5.074 11.969 2.783 1 97.88 570 ASN A C 1
ATOM 4642 O O . ASN A 1 570 ? -4.688 11.648 3.91 1 97.88 570 ASN A O 1
ATOM 4646 N N . ARG A 1 571 ? -5.832 13.016 2.551 1 97.38 571 ARG A N 1
ATOM 4647 C CA . ARG A 1 571 ? -6.352 13.836 3.641 1 97.38 571 ARG A CA 1
ATOM 4648 C C . ARG A 1 571 ? -7.777 14.297 3.352 1 97.38 571 ARG A C 1
ATOM 4650 O O . ARG A 1 571 ? -8.031 15.492 3.193 1 97.38 571 ARG A O 1
ATOM 4657 N N . PRO A 1 572 ? -8.688 13.305 3.354 1 98.31 572 PRO A N 1
ATOM 4658 C CA . PRO A 1 572 ? -10.07 13.703 3.107 1 98.31 572 PRO A CA 1
ATOM 4659 C C . PRO A 1 572 ? -10.617 14.633 4.191 1 98.31 572 PRO A C 1
ATOM 4661 O O . PRO A 1 572 ? -10.25 14.508 5.363 1 98.31 572 PRO A O 1
ATOM 4664 N N . THR A 1 573 ? -11.445 15.562 3.791 1 98.25 573 THR A N 1
ATOM 4665 C CA . THR A 1 573 ? -12.047 16.484 4.75 1 98.25 573 THR A CA 1
ATOM 4666 C C . THR A 1 573 ? -13.359 15.938 5.285 1 98.25 573 THR A C 1
ATOM 4668 O O . THR A 1 573 ? -13.898 16.438 6.277 1 98.25 573 THR A O 1
ATOM 4671 N N . ILE A 1 574 ? -13.867 14.906 4.594 1 98.38 574 ILE A N 1
ATOM 4672 C CA . ILE A 1 574 ? -15.125 14.297 4.996 1 98.38 574 ILE A CA 1
ATOM 4673 C C . ILE A 1 574 ? -15.125 12.812 4.637 1 98.38 574 ILE A C 1
ATOM 4675 O O . ILE A 1 574 ? -14.539 12.414 3.627 1 98.38 574 ILE A O 1
ATOM 4679 N N . VAL A 1 575 ? -15.578 11.984 5.504 1 98.38 575 VAL A N 1
ATOM 4680 C CA . VAL A 1 575 ? -15.969 10.609 5.215 1 98.38 575 VAL A CA 1
ATOM 4681 C C . VAL A 1 575 ? -17.484 10.477 5.312 1 98.38 575 VAL A C 1
ATOM 4683 O O . VAL A 1 575 ? -18.078 10.828 6.328 1 98.38 575 VAL A O 1
ATOM 4686 N N . ARG A 1 576 ? -18.062 9.93 4.32 1 97.75 576 ARG A N 1
ATOM 4687 C CA . ARG A 1 576 ? -19.5 10.086 4.148 1 97.75 576 ARG A CA 1
ATOM 4688 C C . ARG A 1 576 ? -20.25 8.883 4.707 1 97.75 576 ARG A C 1
ATOM 4690 O O . ARG A 1 576 ? -21.469 8.945 4.941 1 97.75 576 ARG A O 1
ATOM 4697 N N . ASN A 1 577 ? -19.562 7.758 4.832 1 96.88 577 ASN A N 1
ATOM 4698 C CA . ASN A 1 577 ? -20.25 6.531 5.234 1 96.88 577 ASN A CA 1
ATOM 4699 C C . ASN A 1 577 ? -19.656 5.961 6.52 1 96.88 577 ASN A C 1
ATOM 4701 O O . ASN A 1 577 ? -18.469 6.148 6.805 1 96.88 577 ASN A O 1
ATOM 4705 N N . ASN A 1 578 ? -20.484 5.273 7.277 1 97.38 578 ASN A N 1
ATOM 4706 C CA . ASN A 1 578 ? -20 4.527 8.438 1 97.38 578 ASN A CA 1
ATOM 4707 C C . ASN A 1 578 ? -19.062 3.396 8.031 1 97.38 578 ASN A C 1
ATOM 4709 O O . ASN A 1 578 ? -19.109 2.928 6.891 1 97.38 578 ASN A O 1
ATOM 4713 N N . ILE A 1 579 ? -18.203 3.057 8.945 1 97.75 579 ILE A N 1
ATOM 4714 C CA . ILE A 1 579 ? -17.391 1.87 8.695 1 97.75 579 ILE A CA 1
ATOM 4715 C C . ILE A 1 579 ? -18.297 0.65 8.547 1 97.75 579 ILE A C 1
ATOM 4717 O O . ILE A 1 579 ? -19.281 0.51 9.266 1 97.75 579 ILE A O 1
ATOM 4721 N N . PRO A 1 580 ? -17.984 -0.238 7.594 1 96.44 580 PRO A N 1
ATOM 4722 C CA . PRO A 1 580 ? -18.906 -1.321 7.25 1 96.44 580 PRO A CA 1
ATOM 4723 C C . PRO A 1 580 ? -19.141 -2.287 8.406 1 96.44 580 PRO A C 1
ATOM 4725 O O . PRO A 1 580 ? -20.156 -3 8.43 1 96.44 580 PRO A O 1
ATOM 4728 N N . THR A 1 581 ? -18.281 -2.361 9.359 1 96.25 581 THR A N 1
ATOM 4729 C CA . THR A 1 581 ? -18.391 -3.34 10.438 1 96.25 581 THR A CA 1
ATOM 4730 C C . THR A 1 581 ? -19.25 -2.803 11.578 1 96.25 581 THR A C 1
ATOM 4732 O O . THR A 1 581 ? -19.562 -3.527 12.523 1 96.25 581 THR A O 1
ATOM 4735 N N . GLU A 1 582 ? -19.562 -1.482 11.523 1 96.31 582 GLU A N 1
ATOM 4736 C CA . GLU A 1 582 ? -20.516 -0.955 12.5 1 96.31 582 GLU A CA 1
ATOM 4737 C C . GLU A 1 582 ? -21.938 -1.369 12.148 1 96.31 582 GLU A C 1
ATOM 4739 O O . GLU A 1 582 ? -22.484 -0.95 11.125 1 96.31 582 GLU A O 1
ATOM 4744 N N . ASP A 1 583 ? -22.594 -2.139 12.953 1 91.19 583 ASP A N 1
ATOM 4745 C CA . ASP A 1 583 ? -23.938 -2.658 12.68 1 91.19 583 ASP A CA 1
ATOM 4746 C C . ASP A 1 583 ? -24.062 -3.146 11.242 1 91.19 583 ASP A C 1
ATOM 4748 O O . ASP A 1 583 ? -24.875 -2.631 10.469 1 91.19 583 ASP A O 1
ATOM 4752 N N . PRO A 1 584 ? -23.375 -4.168 10.883 1 88.69 584 PRO A N 1
ATOM 4753 C CA . PRO A 1 584 ? -23.188 -4.578 9.484 1 88.69 584 PRO A CA 1
ATOM 4754 C C . PRO A 1 584 ? -24.469 -5.145 8.867 1 88.69 584 PRO A C 1
ATOM 4756 O O . PRO A 1 584 ? -25.203 -5.879 9.531 1 88.69 584 PRO A O 1
ATOM 4759 N N . SER A 1 585 ? -24.75 -4.66 7.684 1 91.44 585 SER A N 1
ATOM 4760 C CA . SER A 1 585 ? -25.734 -5.336 6.844 1 91.44 585 SER A CA 1
ATOM 4761 C C . SER A 1 585 ? -25.062 -6.305 5.875 1 91.44 585 SER A C 1
ATOM 4763 O O . SER A 1 585 ? -23.891 -6.156 5.562 1 91.44 585 SER A O 1
ATOM 4765 N N . LYS A 1 586 ? -25.781 -7.297 5.5 1 91.75 586 LYS A N 1
ATOM 4766 C CA . LYS A 1 586 ? -25.266 -8.273 4.547 1 91.75 586 LYS A CA 1
ATOM 4767 C C . LYS A 1 586 ? -24.828 -7.594 3.254 1 91.75 586 LYS A C 1
ATOM 4769 O O . LYS A 1 586 ? -23.781 -7.938 2.693 1 91.75 586 LYS A O 1
ATOM 4774 N N . GLU A 1 587 ? -25.531 -6.684 2.836 1 92.75 587 GLU A N 1
ATOM 4775 C CA . GLU A 1 587 ? -25.25 -5.984 1.586 1 92.75 587 GLU A CA 1
ATOM 4776 C C . GLU A 1 587 ? -23.953 -5.188 1.675 1 92.75 587 GLU A C 1
ATOM 4778 O O . GLU A 1 587 ? -23.141 -5.223 0.754 1 92.75 587 GLU A O 1
ATOM 4783 N N . GLU A 1 588 ? -23.766 -4.504 2.707 1 91.75 588 GLU A N 1
ATOM 4784 C CA . GLU A 1 588 ? -22.562 -3.691 2.895 1 91.75 588 GLU A CA 1
ATOM 4785 C C . GLU A 1 588 ? -21.312 -4.566 3.02 1 91.75 588 GLU A C 1
ATOM 4787 O O . GLU A 1 588 ? -20.266 -4.227 2.486 1 91.75 588 GLU A O 1
ATOM 4792 N N . LEU A 1 589 ? -21.5 -5.586 3.729 1 93.75 589 LEU A N 1
ATOM 4793 C CA . LEU A 1 589 ? -20.375 -6.504 3.883 1 93.75 589 LEU A CA 1
ATOM 4794 C C . LEU A 1 589 ? -20.031 -7.164 2.553 1 93.75 589 LEU A C 1
ATOM 4796 O O . LEU A 1 589 ? -18.859 -7.344 2.236 1 93.75 589 LEU A O 1
ATOM 4800 N N . GLU A 1 590 ? -21.047 -7.547 1.832 1 94.06 590 GLU A N 1
ATOM 4801 C CA . GLU A 1 590 ? -20.828 -8.141 0.516 1 94.06 590 GLU A CA 1
ATOM 4802 C C . GLU A 1 590 ? -20.141 -7.152 -0.421 1 94.06 590 GLU A C 1
ATOM 4804 O O . GLU A 1 590 ? -19.266 -7.539 -1.208 1 94.06 590 GLU A O 1
ATOM 4809 N N . LYS A 1 591 ? -20.531 -5.938 -0.345 1 94.69 591 LYS A N 1
ATOM 4810 C CA . LYS A 1 591 ? -19.891 -4.906 -1.156 1 94.69 591 LYS A CA 1
ATOM 4811 C C . LYS A 1 591 ? -18.422 -4.754 -0.787 1 94.69 591 LYS A C 1
ATOM 4813 O O . LYS A 1 591 ? -17.562 -4.641 -1.666 1 94.69 591 LYS A O 1
ATOM 4818 N N . LEU A 1 592 ? -18.172 -4.734 0.511 1 96.44 592 LEU A N 1
ATOM 4819 C CA . LEU A 1 592 ? -16.797 -4.648 0.965 1 96.44 592 LEU A CA 1
ATOM 4820 C C . LEU A 1 592 ? -15.969 -5.824 0.443 1 96.44 592 LEU A C 1
ATOM 4822 O O . LEU A 1 592 ? -14.844 -5.641 -0.03 1 96.44 592 LEU A O 1
ATOM 4826 N N . ILE A 1 593 ? -16.516 -6.988 0.51 1 96.06 593 ILE A N 1
ATOM 4827 C CA . ILE A 1 593 ? -15.812 -8.211 0.135 1 96.06 593 ILE A CA 1
ATOM 4828 C C . ILE A 1 593 ? -15.586 -8.242 -1.375 1 96.06 593 ILE A C 1
ATOM 4830 O O . ILE A 1 593 ? -14.484 -8.531 -1.841 1 96.06 593 ILE A O 1
ATOM 4834 N N . ASN A 1 594 ? -16.562 -7.867 -2.135 1 94.69 594 ASN A N 1
ATOM 4835 C CA . ASN A 1 594 ? -16.531 -8.039 -3.582 1 94.69 594 ASN A CA 1
ATOM 4836 C C . ASN A 1 594 ? -15.883 -6.844 -4.273 1 94.69 594 ASN A C 1
ATOM 4838 O O . ASN A 1 594 ? -15.312 -6.98 -5.359 1 94.69 594 ASN A O 1
ATOM 4842 N N . ASN A 1 595 ? -16.047 -5.652 -3.643 1 95.88 595 ASN A N 1
ATOM 4843 C CA . ASN A 1 595 ? -15.539 -4.426 -4.246 1 95.88 595 ASN A CA 1
ATOM 4844 C C . ASN A 1 595 ? -15.078 -3.426 -3.186 1 95.88 595 ASN A C 1
ATOM 4846 O O . ASN A 1 595 ? -15.672 -2.352 -3.047 1 95.88 595 ASN A O 1
ATOM 4850 N N . PRO A 1 596 ? -13.977 -3.742 -2.502 1 97.25 596 PRO A N 1
ATOM 4851 C CA . PRO A 1 596 ? -13.516 -2.869 -1.42 1 97.25 596 PRO A CA 1
ATOM 4852 C C . PRO A 1 596 ? -13.141 -1.473 -1.91 1 97.25 596 PRO A C 1
ATOM 4854 O O . PRO A 1 596 ? -13.305 -0.492 -1.181 1 97.25 596 PRO A O 1
ATOM 4857 N N . GLU A 1 597 ? -12.656 -1.294 -3.145 1 96.25 597 GLU A N 1
ATOM 4858 C CA . GLU A 1 597 ? -12.32 0.012 -3.707 1 96.25 597 GLU A CA 1
ATOM 4859 C C . GLU A 1 597 ? -13.555 0.908 -3.789 1 96.25 597 GLU A C 1
ATOM 4861 O O . GLU A 1 597 ? -13.492 2.094 -3.457 1 96.25 597 GLU A O 1
ATOM 4866 N N . LYS A 1 598 ? -14.602 0.292 -4.281 1 95.81 598 LYS A N 1
ATOM 4867 C CA . LYS A 1 598 ? -15.852 1.045 -4.383 1 95.81 598 LYS A CA 1
ATOM 4868 C C . LYS A 1 598 ? -16.328 1.494 -3.006 1 95.81 598 LYS A C 1
ATOM 4870 O O . LYS A 1 598 ? -16.781 2.633 -2.838 1 95.81 598 LYS A O 1
ATOM 4875 N N . THR A 1 599 ? -16.297 0.549 -2.062 1 97.06 599 THR A N 1
ATOM 4876 C CA . THR A 1 599 ? -16.656 0.893 -0.693 1 97.06 599 THR A CA 1
ATOM 4877 C C . THR A 1 599 ? -15.836 2.078 -0.196 1 97.06 599 THR A C 1
ATOM 4879 O O . THR A 1 599 ? -16.375 2.994 0.43 1 97.06 599 THR A O 1
ATOM 4882 N N . PHE A 1 600 ? -14.578 2.096 -0.445 1 98 600 PHE A N 1
ATOM 4883 C CA . PHE A 1 600 ? -13.664 3.162 -0.041 1 98 600 PHE A CA 1
ATOM 4884 C C . PHE A 1 600 ? -14.008 4.465 -0.753 1 98 600 PHE A C 1
ATOM 4886 O O . PHE A 1 600 ? -14.133 5.512 -0.115 1 98 600 PHE A O 1
ATOM 4893 N N . LEU A 1 601 ? -14.18 4.438 -2.059 1 97.5 601 LEU A N 1
ATOM 4894 C CA . LEU A 1 601 ? -14.445 5.609 -2.883 1 97.5 601 LEU A CA 1
ATOM 4895 C C . LEU A 1 601 ? -15.766 6.258 -2.492 1 97.5 601 LEU A C 1
ATOM 4897 O O . LEU A 1 601 ? -15.867 7.488 -2.455 1 97.5 601 LEU A O 1
ATOM 4901 N N . GLU A 1 602 ? -16.734 5.473 -2.178 1 96.31 602 GLU A N 1
ATOM 4902 C CA . GLU A 1 602 ? -18.047 5.988 -1.803 1 96.31 602 GLU A CA 1
ATOM 4903 C C . GLU A 1 602 ? -17.984 6.703 -0.456 1 96.31 602 GLU A C 1
ATOM 4905 O O . GLU A 1 602 ? -18.875 7.512 -0.141 1 96.31 602 GLU A O 1
ATOM 4910 N N . SER A 1 603 ? -16.969 6.387 0.337 1 97.25 603 SER A N 1
ATOM 4911 C CA . SER A 1 603 ? -16.812 7.027 1.638 1 97.25 603 SER A CA 1
ATOM 4912 C C . SER A 1 603 ? -16.078 8.367 1.509 1 97.25 603 SER A C 1
ATOM 4914 O O . SER A 1 603 ? -16.156 9.203 2.406 1 97.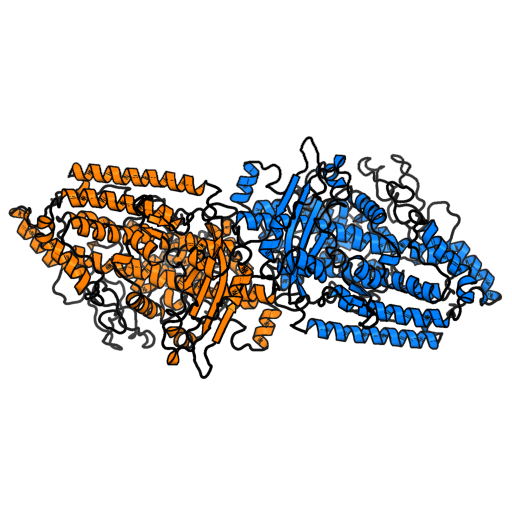25 603 SER A O 1
ATOM 4916 N N . LEU A 1 604 ? -15.398 8.641 0.479 1 97.94 604 LEU A N 1
ATOM 4917 C CA . LEU A 1 604 ? -14.609 9.852 0.267 1 97.94 604 LEU A CA 1
ATOM 4918 C C . LEU A 1 604 ? -15.508 11.016 -0.127 1 97.94 604 LEU A C 1
ATOM 4920 O O . LEU A 1 604 ? -16.703 10.836 -0.358 1 97.94 604 LEU A O 1
ATOM 4924 N N . PRO A 1 605 ? -14.922 12.234 -0.162 1 96.69 605 PRO A N 1
ATOM 4925 C CA . PRO A 1 605 ? -15.711 13.391 -0.606 1 96.69 605 PRO A CA 1
ATOM 4926 C C . PRO A 1 605 ? -16.312 13.195 -1.994 1 96.69 605 PRO A C 1
ATOM 4928 O O . PRO A 1 605 ? -15.711 12.539 -2.85 1 96.69 605 PRO A O 1
ATOM 4931 N N . SER A 1 606 ? -17.531 13.734 -2.154 1 92.88 606 SER A N 1
ATOM 4932 C CA . SER A 1 606 ? -18.109 13.766 -3.49 1 92.88 606 SER A CA 1
ATOM 4933 C C . SER A 1 606 ? -17.25 14.57 -4.453 1 92.88 606 SER A C 1
ATOM 4935 O O . SER A 1 606 ? -16.297 15.227 -4.035 1 92.88 606 SER A O 1
ATOM 4937 N N . GLN A 1 607 ? -17.531 14.523 -5.688 1 87.12 607 GLN A N 1
ATOM 4938 C CA . GLN A 1 607 ? -16.781 15.258 -6.699 1 87.12 607 GLN A CA 1
ATOM 4939 C C . GLN A 1 607 ? -16.797 16.75 -6.422 1 87.12 607 GLN A C 1
ATOM 4941 O O . GLN A 1 607 ? -15.773 17.422 -6.512 1 87.12 607 GLN A O 1
ATOM 4946 N N . ILE A 1 608 ? -17.938 17.281 -6.004 1 84.69 608 ILE A N 1
ATOM 4947 C CA . ILE A 1 608 ? -18.078 18.719 -5.746 1 84.69 608 ILE A CA 1
ATOM 4948 C C . ILE A 1 608 ? -17.312 19.094 -4.484 1 84.69 608 ILE A C 1
ATOM 4950 O O . ILE A 1 608 ? -16.609 20.109 -4.457 1 84.69 608 ILE A O 1
ATOM 4954 N N . GLN A 1 609 ? -17.453 18.297 -3.469 1 90.25 609 GLN A N 1
ATOM 4955 C CA . GLN A 1 609 ? -16.75 18.547 -2.219 1 90.25 609 GLN A CA 1
ATOM 4956 C C . GLN A 1 609 ? -15.234 18.547 -2.432 1 90.25 609 GLN A C 1
ATOM 4958 O O . GLN A 1 609 ? -14.531 19.438 -1.958 1 90.25 609 GLN A O 1
ATOM 4963 N N . ALA A 1 610 ? -14.789 17.531 -3.117 1 91.31 610 ALA A N 1
ATOM 4964 C CA . ALA A 1 610 ? -13.359 17.391 -3.371 1 91.31 610 ALA A CA 1
ATOM 4965 C C . ALA A 1 610 ? -12.836 18.578 -4.184 1 91.31 610 ALA A C 1
ATOM 4967 O O . ALA A 1 610 ? -11.797 19.156 -3.861 1 91.31 610 ALA A O 1
ATOM 4968 N N . THR A 1 611 ? -13.531 18.953 -5.219 1 84.94 611 THR A N 1
ATOM 4969 C CA . THR A 1 611 ? -13.117 20.047 -6.098 1 84.94 611 THR A CA 1
ATOM 4970 C C . THR A 1 611 ? -13.102 21.359 -5.34 1 84.94 611 THR A C 1
ATOM 4972 O O . THR A 1 611 ? -12.148 22.141 -5.465 1 84.94 611 THR A O 1
ATOM 4975 N N . LEU A 1 612 ? -14.117 21.594 -4.57 1 85.12 612 LEU A N 1
ATOM 4976 C CA . LEU A 1 612 ? -14.211 22.812 -3.781 1 85.12 612 LEU A CA 1
ATOM 4977 C C . LEU A 1 612 ? -13.039 22.938 -2.812 1 85.12 612 LEU A C 1
ATOM 4979 O O . LEU A 1 612 ? -12.398 23.984 -2.73 1 85.12 612 LEU A O 1
ATOM 4983 N N . VAL A 1 613 ? -12.773 21.906 -2.125 1 91.06 613 VAL A N 1
ATOM 4984 C CA . VAL A 1 613 ? -11.711 21.906 -1.125 1 91.06 613 VAL A CA 1
ATOM 4985 C C . VAL A 1 613 ? -10.359 22.062 -1.811 1 91.06 613 VAL A C 1
ATOM 4987 O O . VAL A 1 613 ? -9.5 22.812 -1.335 1 91.06 613 VAL A O 1
ATOM 4990 N N . MET A 1 614 ? -10.148 21.438 -2.895 1 89.44 614 MET A N 1
ATOM 4991 C CA . MET A 1 614 ? -8.875 21.531 -3.6 1 89.44 614 MET A CA 1
ATOM 4992 C C . MET A 1 614 ? -8.625 22.953 -4.094 1 89.44 614 MET A C 1
ATOM 4994 O O . MET A 1 614 ? -7.5 23.453 -4.02 1 89.44 614 MET A O 1
ATOM 4998 N N . VAL A 1 615 ? -9.641 23.594 -4.574 1 84.44 615 VAL A N 1
ATOM 4999 C CA . VAL A 1 615 ? -9.516 24.969 -5.02 1 84.44 615 VAL A CA 1
ATOM 5000 C C . VAL A 1 615 ? -9.125 25.859 -3.84 1 84.44 615 VAL A C 1
ATOM 5002 O O . VAL A 1 615 ? -8.203 26.672 -3.949 1 84.44 615 VAL A O 1
ATOM 5005 N N . VAL A 1 616 ? -9.773 25.672 -2.789 1 87.69 616 VAL A N 1
ATOM 5006 C CA . VAL A 1 616 ? -9.547 26.516 -1.62 1 87.69 616 VAL A CA 1
ATOM 5007 C C . VAL A 1 616 ? -8.156 26.266 -1.054 1 87.69 616 VAL A C 1
ATOM 5009 O O . VAL A 1 616 ? -7.441 27.203 -0.69 1 87.69 616 VAL A O 1
ATOM 5012 N N . LEU A 1 617 ? -7.785 24.969 -0.96 1 92.06 617 LEU A N 1
ATOM 5013 C CA . LEU A 1 617 ? -6.465 24.641 -0.431 1 92.06 617 LEU A CA 1
ATOM 5014 C C . LEU A 1 617 ? -5.367 25.234 -1.315 1 92.06 617 LEU A C 1
ATOM 5016 O O . LEU A 1 617 ? -4.328 25.656 -0.816 1 92.06 617 LEU A O 1
ATOM 5020 N N . ASN A 1 618 ? -5.582 25.188 -2.613 1 87 618 ASN A N 1
ATOM 5021 C CA . ASN A 1 618 ? -4.613 25.781 -3.537 1 87 618 ASN A CA 1
ATOM 5022 C C . ASN A 1 618 ? -4.465 27.281 -3.32 1 87 618 ASN A C 1
ATOM 5024 O O . ASN A 1 618 ? -3.35 27.797 -3.281 1 87 618 ASN A O 1
ATOM 5028 N N . LEU A 1 619 ? -5.527 27.922 -3.123 1 83.5 619 LEU A N 1
ATOM 5029 C CA . LEU A 1 619 ? -5.527 29.359 -2.9 1 83.5 619 LEU A CA 1
ATOM 5030 C C . LEU A 1 619 ? -4.863 29.719 -1.572 1 83.5 619 LEU A C 1
ATOM 5032 O O . LEU A 1 619 ? -4.074 30.656 -1.496 1 83.5 619 LEU A O 1
ATOM 5036 N N . LEU A 1 620 ? -5.188 28.953 -0.584 1 87.25 620 LEU A N 1
ATOM 5037 C CA . LEU A 1 620 ? -4.688 29.234 0.757 1 87.25 620 LEU A CA 1
ATOM 5038 C C . LEU A 1 620 ? -3.195 28.953 0.854 1 87.25 620 LEU A C 1
ATOM 5040 O O . LEU A 1 620 ? -2.49 29.547 1.664 1 87.25 620 LEU A O 1
ATOM 5044 N N . SER A 1 621 ? -2.754 28.062 0.061 1 91.12 621 SER A N 1
ATOM 5045 C CA . SER A 1 621 ? -1.353 27.656 0.117 1 91.12 621 SER A CA 1
ATOM 5046 C C . SER A 1 621 ? -0.486 28.531 -0.773 1 91.12 621 SER A C 1
ATOM 5048 O O . SER A 1 621 ? 0.741 28.422 -0.77 1 91.12 621 SER A O 1
ATOM 5050 N N . ASN A 1 622 ? -1.062 29.453 -1.507 1 87.62 622 ASN A N 1
ATOM 5051 C CA . ASN A 1 622 ? -0.37 30.281 -2.498 1 87.62 622 ASN A CA 1
ATOM 5052 C C . ASN A 1 622 ? 0.156 31.578 -1.889 1 87.62 622 ASN A C 1
ATOM 5054 O O . ASN A 1 622 ? -0.595 32.312 -1.25 1 87.62 622 ASN A O 1
ATOM 5058 N N . HIS A 1 623 ? 1.442 31.844 -2.08 1 90.38 623 HIS A N 1
ATOM 5059 C CA . HIS A 1 623 ? 2.021 33.125 -1.678 1 90.38 623 HIS A CA 1
ATOM 5060 C C . HIS A 1 623 ? 1.782 34.188 -2.736 1 90.38 623 HIS A C 1
ATOM 5062 O O . HIS A 1 623 ? 2.025 33.969 -3.924 1 90.38 623 HIS A O 1
ATOM 5068 N N . SER A 1 624 ? 1.363 35.312 -2.27 1 85.06 624 SER A N 1
ATOM 5069 C CA . SER A 1 624 ? 1.274 36.469 -3.168 1 85.06 624 SER A CA 1
ATOM 5070 C C . SER A 1 624 ? 2.658 37 -3.521 1 85.06 624 SER A C 1
ATOM 5072 O O . SER A 1 624 ? 3.598 36.875 -2.732 1 85.06 624 SER A O 1
ATOM 5074 N N . PRO A 1 625 ? 2.791 37.625 -4.699 1 84.38 625 PRO A N 1
ATOM 5075 C CA . PRO A 1 625 ? 4.09 38.156 -5.086 1 84.38 625 PRO A CA 1
ATOM 5076 C C . PRO A 1 625 ? 4.586 39.25 -4.113 1 84.38 625 PRO A C 1
ATOM 5078 O O . PRO A 1 625 ? 5.793 39.438 -3.977 1 84.38 625 PRO A O 1
ATOM 5081 N N . ASP A 1 626 ? 3.662 39.875 -3.408 1 84.94 626 ASP A N 1
ATOM 5082 C CA . ASP A 1 626 ? 4.043 40.969 -2.506 1 84.94 626 ASP A CA 1
ATOM 5083 C C . ASP A 1 626 ? 4.047 40.5 -1.054 1 84.94 626 ASP A C 1
ATOM 5085 O O . ASP A 1 626 ? 4.008 41.312 -0.13 1 84.94 626 ASP A O 1
ATOM 5089 N N . GLU A 1 627 ? 4.066 39.188 -0.901 1 89.5 627 GLU A N 1
ATOM 5090 C CA . GLU A 1 627 ? 4.078 38.656 0.458 1 89.5 627 GLU A CA 1
ATOM 5091 C C . GLU A 1 627 ? 5.297 39.156 1.232 1 89.5 627 GLU A C 1
ATOM 5093 O O . GLU A 1 627 ? 6.402 39.188 0.693 1 89.5 627 GLU A O 1
ATOM 5098 N N . GLU A 1 628 ? 5.062 39.594 2.496 1 91.94 628 GLU A N 1
ATOM 5099 C CA . GLU A 1 628 ? 6.141 40.031 3.373 1 91.94 628 GLU A CA 1
ATOM 5100 C C . GLU A 1 628 ? 6.531 38.938 4.363 1 91.94 628 GLU A C 1
ATOM 5102 O O . GLU A 1 628 ? 5.738 38.562 5.23 1 91.94 628 GLU A O 1
ATOM 5107 N N . TYR A 1 629 ? 7.781 38.562 4.223 1 96.5 629 TYR A N 1
ATOM 5108 C CA . TYR A 1 629 ? 8.258 37.5 5.098 1 96.5 629 TYR A CA 1
ATOM 5109 C C . TYR A 1 629 ? 8.961 38.094 6.324 1 96.5 629 TYR A C 1
ATOM 5111 O O . TYR A 1 629 ? 9.562 39.156 6.254 1 96.5 629 TYR A O 1
ATOM 5119 N N . ILE A 1 630 ? 8.859 37.406 7.402 1 97.31 630 ILE A N 1
ATOM 5120 C CA . ILE A 1 630 ? 9.43 37.844 8.672 1 97.31 630 ILE A CA 1
ATOM 5121 C C . ILE A 1 630 ? 10.922 38.125 8.508 1 97.31 630 ILE A C 1
ATOM 5123 O O . ILE A 1 630 ? 11.641 37.281 7.938 1 97.31 630 ILE A O 1
ATOM 5127 N N . GLY A 1 631 ? 11.367 39.281 8.914 1 95.69 631 GLY A N 1
ATOM 5128 C CA . GLY A 1 631 ? 12.781 39.656 8.93 1 95.69 631 GLY A CA 1
ATOM 5129 C C . GLY A 1 631 ? 13.312 40.031 7.562 1 95.69 631 GLY A C 1
ATOM 5130 O O . GLY A 1 631 ? 14.492 40.375 7.422 1 95.69 631 GLY A O 1
ATOM 5131 N N . GLN A 1 632 ? 12.531 40 6.559 1 94 632 GLN A N 1
ATOM 5132 C CA . GLN A 1 632 ? 13.008 40.25 5.199 1 94 632 GLN A CA 1
ATOM 5133 C C . GLN A 1 632 ? 13.266 41.719 4.965 1 94 632 GLN A C 1
ATOM 5135 O O . GLN A 1 632 ? 14.312 42.094 4.438 1 94 632 GLN A O 1
ATOM 5140 N N . TYR A 1 633 ? 12.281 42.594 5.406 1 91.12 633 TYR A N 1
ATOM 5141 C CA . TYR A 1 633 ? 12.406 44.031 5.199 1 91.12 633 TYR A CA 1
ATOM 5142 C C . TYR A 1 633 ? 12.273 44.781 6.52 1 91.12 633 TYR A C 1
ATOM 5144 O O . TYR A 1 633 ? 11.469 44.406 7.375 1 91.12 633 TYR A O 1
ATOM 5152 N N . VAL A 1 634 ? 12.961 45.844 6.648 1 93.12 634 VAL A N 1
ATOM 5153 C CA . VAL A 1 634 ? 12.953 46.656 7.855 1 93.12 634 VAL A CA 1
ATOM 5154 C C . VAL A 1 634 ? 11.828 47.688 7.766 1 93.12 634 VAL A C 1
ATOM 5156 O O . VAL A 1 634 ? 11.508 48.188 6.68 1 93.12 634 VAL A O 1
ATOM 5159 N N . GLU A 1 635 ? 11.203 47.938 8.961 1 91.94 635 GLU A N 1
ATOM 5160 C CA . GLU A 1 635 ? 10.227 49.031 9.039 1 91.94 635 GLU A CA 1
ATOM 5161 C C . GLU A 1 635 ? 10.906 50.375 9.164 1 91.94 635 GLU A C 1
ATOM 5163 O O . GLU A 1 635 ? 11.938 50.5 9.828 1 91.94 635 GLU A O 1
ATOM 5168 N N . GLN A 1 636 ? 10.344 51.406 8.594 1 89.44 636 GLN A N 1
ATOM 5169 C CA . GLN A 1 636 ? 10.922 52.719 8.633 1 89.44 636 GLN A CA 1
ATOM 5170 C C . GLN A 1 636 ? 11.102 53.219 10.07 1 89.44 636 GLN A C 1
ATOM 5172 O O . GLN A 1 636 ? 12.102 53.875 10.398 1 89.44 636 GLN A O 1
ATOM 5177 N N . SER A 1 637 ? 10.172 52.906 10.859 1 90.44 637 SER A N 1
ATOM 5178 C CA . SER A 1 637 ? 10.227 53.344 12.25 1 90.44 637 SER A CA 1
ATOM 5179 C C . SER A 1 637 ? 11.398 52.688 12.984 1 90.44 637 SER A C 1
ATOM 5181 O O . SER A 1 637 ? 11.891 53.219 13.977 1 90.44 637 SER A O 1
ATOM 5183 N N . TRP A 1 638 ? 11.82 51.562 12.602 1 93.56 638 TRP A N 1
ATOM 5184 C CA . TRP A 1 638 ? 12.906 50.844 13.258 1 93.56 638 TRP A CA 1
ATOM 5185 C C . TRP A 1 638 ? 14.266 51.375 12.812 1 93.56 638 TRP A C 1
ATOM 5187 O O . TRP A 1 638 ? 15.25 51.25 13.547 1 93.56 638 TRP A O 1
ATOM 5197 N N . VAL A 1 639 ? 14.312 51.938 11.648 1 91.94 639 VAL A N 1
ATOM 5198 C CA . VAL A 1 639 ? 15.562 52.438 11.078 1 91.94 639 VAL A CA 1
ATOM 5199 C C . VAL A 1 639 ? 15.984 53.719 11.797 1 91.94 639 VAL A C 1
ATOM 5201 O O . VAL A 1 639 ? 17.172 54 11.93 1 91.94 639 VAL A O 1
ATOM 5204 N N . GLU A 1 640 ? 15.109 54.438 12.258 1 87.69 640 GLU A N 1
ATOM 5205 C CA . GLU A 1 640 ? 15.359 55.75 12.867 1 87.69 640 GLU A CA 1
ATOM 5206 C C . GLU A 1 640 ? 16.156 55.625 14.164 1 87.69 640 GLU A C 1
ATOM 5208 O O . GLU A 1 640 ? 16.906 56.531 14.539 1 87.69 640 GLU A O 1
ATOM 5213 N N . ASN A 1 641 ? 15.961 54.625 14.852 1 91.5 641 ASN A N 1
ATOM 5214 C CA . ASN A 1 641 ? 16.719 54.312 16.047 1 91.5 641 ASN A CA 1
ATOM 5215 C C . ASN A 1 641 ? 17.844 53.344 15.766 1 91.5 641 ASN A C 1
ATOM 5217 O O . ASN A 1 641 ? 17.594 52.156 15.484 1 91.5 641 ASN A O 1
ATOM 5221 N N . GLN A 1 642 ? 19.047 53.781 15.93 1 93.88 642 GLN A N 1
ATOM 5222 C CA . GLN A 1 642 ? 20.203 53 15.516 1 93.88 642 GLN A CA 1
ATOM 5223 C C . GLN A 1 642 ? 20.297 51.688 16.297 1 93.88 642 GLN A C 1
ATOM 5225 O O . GLN A 1 642 ? 20.734 50.688 15.75 1 93.88 642 GLN A O 1
ATOM 5230 N N . THR A 1 643 ? 19.938 51.75 17.531 1 95.38 643 THR A N 1
ATOM 5231 C CA . THR A 1 643 ? 19.953 50.562 18.359 1 95.38 643 THR A CA 1
ATOM 5232 C C . THR A 1 643 ? 18.938 49.531 17.859 1 95.38 643 THR A C 1
ATOM 5234 O O . THR A 1 643 ? 19.25 48.344 17.766 1 95.38 643 THR A O 1
ATOM 5237 N N . ILE A 1 644 ? 17.812 49.969 17.547 1 96.56 644 ILE A N 1
ATOM 5238 C CA . ILE A 1 644 ? 16.75 49.125 17.062 1 96.56 644 ILE A CA 1
ATOM 5239 C C . ILE A 1 644 ? 17.094 48.594 15.672 1 96.56 644 ILE A C 1
ATOM 5241 O O . ILE A 1 644 ? 16.859 47.438 15.359 1 96.56 644 ILE A O 1
ATOM 5245 N N . LYS A 1 645 ? 17.594 49.438 14.836 1 96.69 645 LYS A N 1
ATOM 5246 C CA . LYS A 1 645 ? 18.016 49.031 13.5 1 96.69 645 LYS A CA 1
ATOM 5247 C C . LYS A 1 645 ? 19.031 47.906 13.562 1 96.69 645 LYS A C 1
ATOM 5249 O O . LYS A 1 645 ? 18.922 46.938 12.828 1 96.69 645 LYS A O 1
ATOM 5254 N N . ALA A 1 646 ? 20 48.094 14.391 1 97.5 646 ALA A N 1
ATOM 5255 C CA . ALA A 1 646 ? 21.031 47.094 14.539 1 97.5 646 ALA A CA 1
ATOM 5256 C C . ALA A 1 646 ? 20.453 45.781 15.047 1 97.5 646 ALA A C 1
ATOM 5258 O O . ALA A 1 646 ? 20.875 44.688 14.617 1 97.5 646 ALA A O 1
ATOM 5259 N N . ALA A 1 647 ? 19.562 45.875 15.977 1 97.69 647 ALA A N 1
ATOM 5260 C CA . ALA A 1 647 ? 18.891 44.656 16.5 1 97.69 647 ALA A CA 1
ATOM 5261 C C . ALA A 1 647 ? 18.141 43.938 15.398 1 97.69 647 ALA A C 1
ATOM 5263 O O . ALA A 1 647 ? 18.172 42.719 15.32 1 97.69 647 ALA A O 1
ATOM 5264 N N . PHE A 1 648 ? 17.453 44.656 14.562 1 97.94 648 PHE A N 1
ATOM 5265 C CA . PHE A 1 648 ? 16.719 44.062 13.453 1 97.94 648 PHE A CA 1
ATOM 5266 C C . PHE A 1 648 ? 17.656 43.375 12.477 1 97.94 648 PHE A C 1
ATOM 5268 O O . PHE A 1 648 ? 17.359 42.281 11.969 1 97.94 648 PHE A O 1
ATOM 5275 N N . GLU A 1 649 ? 18.734 44.031 12.164 1 97.81 649 GLU A N 1
ATOM 5276 C CA . GLU A 1 649 ? 19.703 43.438 11.25 1 97.81 649 GLU A CA 1
ATOM 5277 C C . GLU A 1 649 ? 20.219 42.094 11.773 1 97.81 649 GLU A C 1
ATOM 5279 O O . GLU A 1 649 ? 20.422 41.156 11 1 97.81 649 GLU A O 1
ATOM 5284 N N . ARG A 1 650 ? 20.406 42 13.055 1 98.06 650 ARG A N 1
ATOM 5285 C CA . ARG A 1 650 ? 20.812 40.719 13.648 1 98.06 650 ARG A CA 1
ATOM 5286 C C . ARG A 1 650 ? 19.719 39.688 13.508 1 98.06 650 ARG A C 1
ATOM 5288 O O . ARG A 1 650 ? 19.984 38.5 13.234 1 98.06 650 ARG A O 1
ATOM 5295 N N . PHE A 1 651 ? 18.531 40.125 13.727 1 98.12 651 PHE A N 1
ATOM 5296 C CA . PHE A 1 651 ? 17.375 39.25 13.555 1 98.12 651 PHE A CA 1
ATOM 5297 C C . PHE A 1 651 ? 17.297 38.719 12.125 1 98.12 651 PHE A C 1
ATOM 5299 O O . PHE A 1 651 ? 17.156 37.531 11.906 1 98.12 651 PHE A O 1
ATOM 5306 N N . SER A 1 652 ? 17.391 39.562 11.18 1 98.12 652 SER A N 1
ATOM 5307 C CA . SER A 1 652 ? 17.359 39.219 9.766 1 98.12 652 SER A CA 1
ATOM 5308 C C . SER A 1 652 ? 18.469 38.25 9.406 1 98.12 652 SER A C 1
ATOM 5310 O O . SER A 1 652 ? 18.234 37.281 8.664 1 98.12 652 SER A O 1
ATOM 5312 N N . THR A 1 653 ? 19.656 38.531 9.891 1 98.25 653 THR A N 1
ATOM 5313 C CA . THR A 1 653 ? 20.797 37.656 9.641 1 98.25 653 THR A CA 1
ATOM 5314 C C . THR A 1 653 ? 20.562 36.281 10.227 1 98.25 653 THR A C 1
ATOM 5316 O O . THR A 1 653 ? 20.875 35.281 9.594 1 98.25 653 THR A O 1
ATOM 5319 N N . LYS A 1 654 ? 20.016 36.25 11.383 1 98.25 654 LYS A N 1
ATOM 5320 C CA . LYS A 1 654 ? 19.703 34.969 12.023 1 98.25 654 LYS A CA 1
ATOM 5321 C C . LYS A 1 654 ? 18.719 34.156 11.195 1 98.25 654 LYS A C 1
ATOM 5323 O O . LYS A 1 654 ? 18.859 32.938 11.07 1 98.25 654 LYS A O 1
ATOM 5328 N N . LEU A 1 655 ? 17.719 34.781 10.688 1 98.56 655 LEU A N 1
ATOM 5329 C CA . LEU A 1 655 ? 16.734 34.094 9.875 1 98.56 655 LEU A CA 1
ATOM 5330 C C . LEU A 1 655 ? 17.359 33.531 8.602 1 98.56 655 LEU A C 1
ATOM 5332 O O . LEU A 1 655 ? 16.984 32.438 8.148 1 98.56 655 LEU A O 1
ATOM 5336 N N . LYS A 1 656 ? 18.297 34.219 7.996 1 98.12 656 LYS A N 1
ATOM 5337 C CA . LYS A 1 656 ? 19.031 33.719 6.836 1 98.12 656 LYS A CA 1
ATOM 5338 C C . LYS A 1 656 ? 19.875 32.5 7.207 1 98.12 656 LYS A C 1
ATOM 5340 O O . LYS A 1 656 ? 19.984 31.547 6.418 1 98.12 656 LYS A O 1
ATOM 5345 N N . GLU A 1 657 ? 20.469 32.562 8.352 1 98.44 657 GLU A N 1
ATOM 5346 C CA . GLU A 1 657 ? 21.234 31.422 8.836 1 98.44 657 GLU A CA 1
ATOM 5347 C C . GLU A 1 657 ? 20.328 30.203 9.016 1 98.44 657 GLU A C 1
ATOM 5349 O O . GLU A 1 657 ? 20.75 29.078 8.711 1 98.44 657 GLU A O 1
ATOM 5354 N N . ILE A 1 658 ? 19.172 30.406 9.5 1 98.56 658 ILE A N 1
ATOM 5355 C CA . ILE A 1 658 ? 18.219 29.328 9.742 1 98.56 658 ILE A CA 1
ATOM 5356 C C . ILE A 1 658 ? 17.859 28.641 8.422 1 98.56 658 ILE A C 1
ATOM 5358 O O . ILE A 1 658 ? 17.688 27.422 8.375 1 98.56 658 ILE A O 1
ATOM 5362 N N . GLU A 1 659 ? 17.797 29.359 7.301 1 97.62 659 GLU A N 1
ATOM 5363 C CA . GLU A 1 659 ? 17.578 28.766 5.984 1 97.62 659 GLU A CA 1
ATOM 5364 C C . GLU A 1 659 ? 18.625 27.688 5.699 1 97.62 659 GLU A C 1
ATOM 5366 O O . GLU A 1 659 ? 18.266 26.578 5.277 1 97.62 659 GLU A O 1
ATOM 5371 N N . GLY A 1 660 ? 19.828 28.047 5.906 1 98.06 660 GLY A N 1
ATOM 5372 C CA . GLY A 1 660 ? 20.906 27.094 5.672 1 98.06 660 GLY A CA 1
ATOM 5373 C C . GLY A 1 660 ? 20.844 25.891 6.582 1 98.06 660 GLY A C 1
ATOM 5374 O O . GLY A 1 660 ? 21.125 24.766 6.152 1 98.06 660 GLY A O 1
ATOM 5375 N N . ILE A 1 661 ? 20.516 26.094 7.836 1 98.5 661 ILE A N 1
ATOM 5376 C CA . ILE A 1 661 ? 20.406 25 8.805 1 98.5 661 ILE A CA 1
ATOM 5377 C C . ILE A 1 661 ? 19.328 24.016 8.352 1 98.5 661 ILE A C 1
ATOM 5379 O O . ILE A 1 661 ? 19.531 22.812 8.375 1 98.5 661 ILE A O 1
ATOM 5383 N N . ILE A 1 662 ? 18.188 24.516 7.941 1 98.62 662 ILE A N 1
ATOM 5384 C CA . ILE A 1 662 ? 17.078 23.672 7.516 1 98.62 662 ILE A CA 1
ATOM 5385 C C . ILE A 1 662 ? 17.453 22.906 6.258 1 98.62 662 ILE A C 1
ATOM 5387 O O . ILE A 1 662 ? 17.156 21.703 6.133 1 98.62 662 ILE A O 1
ATOM 5391 N N . ASP A 1 663 ? 18.156 23.562 5.316 1 98.31 663 ASP A N 1
ATOM 5392 C CA . ASP A 1 663 ? 18.625 22.875 4.117 1 98.31 663 ASP A CA 1
ATOM 5393 C C . ASP A 1 663 ? 19.562 21.719 4.48 1 98.31 663 ASP A C 1
ATOM 5395 O O . ASP A 1 663 ? 19.453 20.641 3.898 1 98.31 663 ASP A O 1
ATOM 5399 N N . SER A 1 664 ? 20.453 22 5.363 1 98.44 664 SER A N 1
ATOM 5400 C CA . SER A 1 664 ? 21.391 20.969 5.797 1 98.44 664 SER A CA 1
ATOM 5401 C C . SER A 1 664 ? 20.656 19.812 6.457 1 98.44 664 SER A C 1
ATOM 5403 O O . SER A 1 664 ? 21.016 18.641 6.258 1 98.44 664 SER A O 1
ATOM 5405 N N . ARG A 1 665 ? 19.688 20.094 7.312 1 98.5 665 ARG A N 1
ATOM 5406 C CA . ARG A 1 665 ? 18.891 19.062 7.969 1 98.5 665 ARG A CA 1
ATOM 5407 C C . ARG A 1 665 ? 18.125 18.234 6.949 1 98.5 665 ARG A C 1
ATOM 5409 O O . ARG A 1 665 ? 18.016 17.016 7.078 1 98.5 665 ARG A O 1
ATOM 5416 N N . ASN A 1 666 ? 17.547 18.875 5.945 1 98 666 ASN A N 1
ATOM 5417 C CA . ASN A 1 666 ? 16.781 18.188 4.914 1 98 666 ASN A CA 1
ATOM 5418 C C . ASN A 1 666 ? 17.656 17.312 4.031 1 98 666 ASN A C 1
ATOM 5420 O O . ASN A 1 666 ? 17.172 16.391 3.387 1 98 666 ASN A O 1
ATOM 5424 N N . ALA A 1 667 ? 18.969 17.562 3.973 1 96.75 667 ALA A N 1
ATOM 5425 C CA . ALA A 1 667 ? 19.922 16.797 3.172 1 96.75 667 ALA A CA 1
ATOM 5426 C C . ALA A 1 667 ? 20.484 15.625 3.969 1 96.75 667 ALA A C 1
ATOM 5428 O O . ALA A 1 667 ? 21.156 14.758 3.414 1 96.75 667 ALA A O 1
ATOM 5429 N N . ASN A 1 668 ? 20.25 15.586 5.285 1 96.94 668 ASN A N 1
ATOM 5430 C CA . ASN A 1 668 ? 20.766 14.539 6.164 1 96.94 668 ASN A CA 1
ATOM 5431 C C . ASN A 1 668 ? 19.922 13.273 6.082 1 96.94 668 ASN A C 1
ATOM 5433 O O . ASN A 1 668 ? 18.781 13.242 6.574 1 96.94 668 ASN A O 1
ATOM 5437 N N . CYS A 1 669 ? 20.422 12.203 5.625 1 93 669 CYS A N 1
ATOM 5438 C CA . CYS A 1 669 ? 19.688 10.969 5.363 1 93 669 CYS A CA 1
ATOM 5439 C C . CYS A 1 669 ? 19.375 10.242 6.664 1 93 669 CYS A C 1
ATOM 5441 O O . CYS A 1 669 ? 18.547 9.328 6.684 1 93 669 CYS A O 1
ATOM 5443 N N . ASP A 1 670 ? 19.906 10.688 7.762 1 95.06 670 ASP A N 1
ATOM 5444 C CA . ASP A 1 670 ? 19.625 10.07 9.055 1 95.06 670 ASP A CA 1
ATOM 5445 C C . ASP A 1 670 ? 18.344 10.633 9.664 1 95.06 670 ASP A C 1
ATOM 5447 O O . ASP A 1 670 ? 17.797 10.062 10.602 1 95.06 670 ASP A O 1
ATOM 5451 N N . LEU A 1 671 ? 17.906 11.734 9.18 1 97.81 671 LEU A N 1
ATOM 5452 C CA . LEU A 1 671 ? 16.656 12.336 9.617 1 97.81 671 LEU A CA 1
ATOM 5453 C C . LEU A 1 671 ? 15.5 11.867 8.742 1 97.81 671 LEU A C 1
ATOM 5455 O O . LEU A 1 671 ? 15.133 12.539 7.773 1 97.81 671 LEU A O 1
ATOM 5459 N N . LYS A 1 672 ? 14.867 10.852 9.211 1 97.56 672 LYS A N 1
ATOM 5460 C CA . LYS A 1 672 ? 13.969 10.055 8.383 1 97.56 672 LYS A CA 1
ATOM 5461 C C . LYS A 1 672 ? 12.617 10.742 8.219 1 97.56 672 LYS A C 1
ATOM 5463 O O . LYS A 1 672 ? 11.844 10.398 7.328 1 97.56 672 LYS A O 1
ATOM 5468 N N . ASN A 1 673 ? 12.273 11.688 9.039 1 98.31 673 ASN A N 1
ATOM 5469 C CA . ASN A 1 673 ? 10.977 12.344 8.945 1 98.31 673 ASN A CA 1
ATOM 5470 C C . ASN A 1 673 ? 11.008 13.523 7.98 1 98.31 673 ASN A C 1
ATOM 5472 O O . ASN A 1 673 ? 10.008 14.234 7.82 1 98.31 673 ASN A O 1
ATOM 5476 N N . ARG A 1 674 ? 12.188 13.812 7.352 1 98.06 674 ARG A N 1
ATOM 5477 C CA . ARG A 1 674 ? 12.289 14.914 6.402 1 98.06 674 ARG A CA 1
ATOM 5478 C C . ARG A 1 674 ? 13.148 14.523 5.203 1 98.06 674 ARG A C 1
ATOM 5480 O O . ARG A 1 674 ? 13.328 15.32 4.277 1 98.06 674 ARG A O 1
ATOM 5487 N N . ASN A 1 675 ? 13.672 13.344 5.203 1 97.06 675 ASN A N 1
ATOM 5488 C CA . ASN A 1 675 ? 14.469 12.805 4.105 1 97.06 675 ASN A CA 1
ATOM 5489 C C . ASN A 1 675 ? 14.188 11.32 3.895 1 97.06 675 ASN A C 1
ATOM 5491 O O . ASN A 1 675 ? 14.031 10.57 4.859 1 97.06 675 ASN A O 1
ATOM 5495 N N . GLY A 1 676 ? 14.172 10.875 2.645 1 97.38 676 GLY A N 1
ATOM 5496 C CA . GLY A 1 676 ? 13.914 9.492 2.277 1 97.38 676 GLY A CA 1
ATOM 5497 C C . GLY A 1 676 ? 13.234 9.352 0.93 1 97.38 676 GLY A C 1
ATOM 5498 O O . GLY A 1 676 ? 12.898 10.352 0.29 1 97.38 676 GLY A O 1
ATOM 5499 N N . ALA A 1 677 ? 13.016 8.164 0.492 1 97.94 677 ALA A N 1
ATOM 5500 C CA . ALA A 1 677 ? 12.453 7.887 -0.825 1 97.94 677 ALA A CA 1
ATOM 5501 C C . ALA A 1 677 ? 11.047 8.477 -0.958 1 97.94 677 ALA A C 1
ATOM 5503 O O . ALA A 1 677 ? 10.125 8.07 -0.244 1 97.94 677 ALA A O 1
ATOM 5504 N N . GLY A 1 678 ? 10.914 9.438 -1.822 1 97.69 678 GLY A N 1
ATOM 5505 C CA . GLY A 1 678 ? 9.625 10.047 -2.117 1 97.69 678 GLY A CA 1
ATOM 5506 C C . GLY A 1 678 ? 9.156 11.008 -1.041 1 97.69 678 GLY A C 1
ATOM 5507 O O . GLY A 1 678 ? 8.016 11.477 -1.075 1 97.69 678 GLY A O 1
ATOM 5508 N N . VAL A 1 679 ? 9.938 11.375 -0.059 1 97.5 679 VAL A N 1
ATOM 5509 C CA . VAL A 1 679 ? 9.562 12.211 1.076 1 97.5 679 VAL A CA 1
ATOM 5510 C C . VAL A 1 679 ? 9.688 13.688 0.699 1 97.5 679 VAL A C 1
ATOM 5512 O O . VAL A 1 679 ? 10.688 14.102 0.117 1 97.5 679 VAL A O 1
ATOM 5515 N N . VAL A 1 680 ? 8.633 14.438 0.951 1 97.31 680 VAL A N 1
ATOM 5516 C CA . VAL A 1 680 ? 8.719 15.891 0.816 1 97.31 680 VAL A CA 1
ATOM 5517 C C . VAL A 1 680 ? 9.539 16.469 1.967 1 97.31 680 VAL A C 1
ATOM 5519 O O . VAL A 1 680 ? 9.219 16.25 3.137 1 97.31 680 VAL A O 1
ATOM 5522 N N . PRO A 1 681 ? 10.602 17.156 1.684 1 97.62 681 PRO A N 1
ATOM 5523 C CA . PRO A 1 681 ? 11.344 17.812 2.773 1 97.62 681 PRO A CA 1
ATOM 5524 C C . PRO A 1 681 ? 10.477 18.766 3.588 1 97.62 681 PRO A C 1
ATOM 5526 O O . PRO A 1 681 ? 9.508 19.312 3.066 1 97.62 681 PRO A O 1
ATOM 5529 N N . TYR A 1 682 ? 10.797 18.906 4.836 1 98.31 682 TYR A N 1
ATOM 5530 C CA . TYR A 1 682 ? 10.062 19.844 5.672 1 98.31 682 TYR A CA 1
ATOM 5531 C C . TYR A 1 682 ? 10.633 21.25 5.543 1 98.31 682 TYR A C 1
ATOM 5533 O O . TYR A 1 682 ? 11.711 21.531 6.055 1 98.31 682 TYR A O 1
ATOM 5541 N N . GLU A 1 683 ? 9.859 22.125 4.926 1 98.25 683 GLU A N 1
ATOM 5542 C CA . GLU A 1 683 ? 10.391 23.453 4.641 1 98.25 683 GLU A CA 1
ATOM 5543 C C . GLU A 1 683 ? 9.43 24.547 5.09 1 98.25 683 GLU A C 1
ATOM 5545 O O . GLU A 1 683 ? 9.609 25.719 4.758 1 98.25 683 GLU A O 1
ATOM 5550 N N . LEU A 1 684 ? 8.461 24.188 5.898 1 97.94 684 LEU A N 1
ATOM 5551 C CA . LEU A 1 684 ? 7.41 25.109 6.305 1 97.94 684 LEU A CA 1
ATOM 5552 C C . LEU A 1 684 ? 7.957 26.172 7.246 1 97.94 684 LEU A C 1
ATOM 5554 O O . LEU A 1 684 ? 7.312 27.203 7.461 1 97.94 684 LEU A O 1
ATOM 5558 N N . MET A 1 685 ? 9.172 25.953 7.797 1 98.38 685 MET A N 1
ATOM 5559 C CA . MET A 1 685 ? 9.773 26.906 8.727 1 98.38 685 MET A CA 1
ATOM 5560 C C . MET A 1 685 ? 10.891 27.703 8.055 1 98.38 685 MET A C 1
ATOM 5562 O O . MET A 1 685 ? 11.57 28.5 8.695 1 98.38 685 MET A O 1
ATOM 5566 N N . LYS A 1 686 ? 11.109 27.391 6.77 1 98.31 686 LYS A N 1
ATOM 5567 C CA . LYS A 1 686 ? 12.008 28.281 6.039 1 98.31 686 LYS A CA 1
ATOM 5568 C C . LYS A 1 686 ? 11.438 29.688 5.965 1 98.31 686 LYS A C 1
ATOM 5570 O O . LYS A 1 686 ? 10.312 29.891 5.5 1 98.31 686 LYS A O 1
ATOM 5575 N N . PRO A 1 687 ? 12.203 30.656 6.34 1 98.12 687 PRO A N 1
ATOM 5576 C CA . PRO A 1 687 ? 11.648 32 6.527 1 98.12 687 PRO A CA 1
ATOM 5577 C C . PRO A 1 687 ? 11.219 32.656 5.215 1 98.12 687 PRO A C 1
ATOM 5579 O O . PRO A 1 687 ? 10.234 33.406 5.188 1 98.12 687 PRO A O 1
ATOM 5582 N N . PHE A 1 688 ? 11.914 32.344 4.141 1 97.12 688 PHE A N 1
ATOM 5583 C CA . PHE A 1 688 ? 11.68 33.094 2.902 1 97.12 688 PHE A CA 1
ATOM 5584 C C . PHE A 1 688 ? 11.133 32.156 1.819 1 97.12 688 PHE A C 1
ATOM 5586 O O . PHE A 1 688 ? 11.336 30.938 1.872 1 97.12 688 PHE A O 1
ATOM 5593 N N . SER A 1 689 ? 10.367 32.812 0.968 1 95.62 689 SER A N 1
ATOM 5594 C CA . SER A 1 689 ? 9.789 32.094 -0.159 1 95.62 689 SER A CA 1
ATOM 5595 C C . SER A 1 689 ? 9.578 33 -1.356 1 95.62 689 SER A C 1
ATOM 5597 O O . SER A 1 689 ? 9.969 34.188 -1.326 1 95.62 689 SER A O 1
ATOM 5599 N N . GLY A 1 690 ? 9.164 32.469 -2.531 1 92.12 690 GLY A N 1
ATOM 5600 C CA . GLY A 1 690 ? 8.633 33.156 -3.695 1 92.12 690 GLY A CA 1
ATOM 5601 C C . GLY A 1 690 ? 7.141 32.969 -3.877 1 92.12 690 GLY A C 1
ATOM 5602 O O . GLY A 1 690 ? 6.484 32.344 -3.043 1 92.12 690 GLY A O 1
ATOM 5603 N N . PRO A 1 691 ? 6.59 33.594 -4.832 1 90.81 691 PRO A N 1
ATOM 5604 C CA . PRO A 1 691 ? 5.156 33.438 -5.082 1 90.81 691 PRO A CA 1
ATOM 5605 C C . PRO A 1 691 ? 4.777 32 -5.492 1 90.81 691 PRO A C 1
ATOM 5607 O O . PRO A 1 691 ? 5.621 31.266 -5.98 1 90.81 691 PRO A O 1
ATOM 5610 N N . GLY A 1 692 ? 3.512 31.641 -5.262 1 89.69 692 GLY A N 1
ATOM 5611 C CA . GLY A 1 692 ? 3.006 30.344 -5.668 1 89.69 692 GLY A CA 1
ATOM 5612 C C . GLY A 1 692 ? 2.895 29.359 -4.516 1 89.69 692 GLY A C 1
ATOM 5613 O O . GLY A 1 692 ? 3.055 29.734 -3.354 1 89.69 692 GLY A O 1
ATOM 5614 N N . VAL A 1 693 ? 2.521 28.109 -4.855 1 92.62 693 VAL A N 1
ATOM 5615 C CA . VAL A 1 693 ? 2.453 27.031 -3.875 1 92.62 693 VAL A CA 1
ATOM 5616 C C . VAL A 1 693 ? 3.836 26.422 -3.691 1 92.62 693 VAL A C 1
ATOM 5618 O O . VAL A 1 693 ? 4.23 25.531 -4.453 1 92.62 693 VAL A O 1
ATOM 5621 N N . THR A 1 694 ? 4.566 26.844 -2.654 1 94.56 694 THR A N 1
ATOM 5622 C CA . THR A 1 694 ? 5.973 26.484 -2.537 1 94.56 694 THR A CA 1
ATOM 5623 C C . THR A 1 694 ? 6.195 25.578 -1.324 1 94.56 694 THR A C 1
ATOM 5625 O O . THR A 1 694 ? 7.223 24.906 -1.224 1 94.56 694 THR A O 1
ATOM 5628 N N . GLY A 1 695 ? 5.266 25.688 -0.336 1 94 695 GLY A N 1
ATOM 5629 C CA . GLY A 1 695 ? 5.445 24.922 0.896 1 94 695 GLY A CA 1
ATOM 5630 C C . GLY A 1 695 ? 6.523 25.5 1.795 1 94 695 GLY A C 1
ATOM 5631 O O . GLY A 1 695 ? 7.027 24.812 2.686 1 94 695 GLY A O 1
ATOM 5632 N N . LYS A 1 696 ? 6.906 26.797 1.575 1 96.19 696 LYS A N 1
ATOM 5633 C CA . LYS A 1 696 ? 7.891 27.547 2.354 1 96.19 696 LYS A CA 1
ATOM 5634 C C . LYS A 1 696 ? 7.371 28.938 2.705 1 96.19 696 LYS A C 1
ATOM 5636 O O . LYS A 1 696 ? 6.25 29.297 2.344 1 96.19 696 LYS A O 1
ATOM 5641 N N . GLY A 1 697 ? 8.203 29.578 3.531 1 97 697 GLY A N 1
ATOM 5642 C CA . GLY A 1 697 ? 7.91 30.984 3.822 1 97 697 GLY A CA 1
ATOM 5643 C C . GLY A 1 697 ? 7.168 31.172 5.133 1 97 697 GLY A C 1
ATOM 5644 O O . GLY A 1 697 ? 6.191 30.469 5.406 1 97 697 GLY A O 1
ATOM 5645 N N . VAL A 1 698 ? 7.652 32.094 5.91 1 98.12 698 VAL A N 1
ATOM 5646 C CA . VAL A 1 698 ? 7.004 32.5 7.148 1 98.12 698 VAL A CA 1
ATOM 5647 C C . VAL A 1 698 ? 6.645 34 7.066 1 98.12 698 VAL A C 1
ATOM 5649 O O . VAL A 1 698 ? 7.461 34.844 7.406 1 98.12 698 VAL A O 1
ATOM 5652 N N . PRO A 1 699 ? 5.449 34.281 6.684 1 97.19 699 PRO A N 1
ATOM 5653 C CA . PRO A 1 699 ? 5.035 35.688 6.672 1 97.19 699 PRO A CA 1
ATOM 5654 C C . PRO A 1 699 ? 4.977 36.312 8.07 1 97.19 699 PRO A C 1
ATOM 5656 O O . PRO A 1 699 ? 4.887 35.562 9.062 1 97.19 699 PRO A O 1
ATOM 5659 N N . TYR A 1 700 ? 4.973 37.656 8.141 1 95.5 700 TYR A N 1
ATOM 5660 C CA . TYR A 1 700 ? 4.852 38.375 9.414 1 95.5 700 TYR A CA 1
ATOM 5661 C C . TYR A 1 700 ? 3.488 38.094 10.047 1 95.5 700 TYR A C 1
ATOM 5663 O O . TYR A 1 700 ? 3.369 38.062 11.273 1 95.5 700 TYR A O 1
ATOM 5671 N N . SER A 1 701 ? 2.541 38.031 9.234 1 95.81 701 SER A N 1
ATOM 5672 C CA . SER A 1 701 ? 1.164 38.031 9.711 1 95.81 701 SER A CA 1
ATOM 5673 C C . SER A 1 701 ? 0.376 36.875 9.094 1 95.81 701 SER A C 1
ATOM 5675 O O . SER A 1 701 ? 0.936 36.062 8.367 1 95.81 701 SER A O 1
ATOM 5677 N N . ILE A 1 702 ? -0.803 36.75 9.578 1 94.69 702 ILE A N 1
ATOM 5678 C CA . ILE A 1 702 ? -1.701 35.75 9.039 1 94.69 702 ILE A CA 1
ATOM 5679 C C . ILE A 1 702 ? -2.223 36.188 7.676 1 94.69 702 ILE A C 1
ATOM 5681 O O . ILE A 1 702 ? -3.412 36.469 7.523 1 94.69 702 ILE A O 1
ATOM 5685 N N . SER A 1 703 ? -1.091 36.25 6.812 1 82.75 703 SER A N 1
ATOM 5686 C CA . SER A 1 703 ? -1.363 36.656 5.438 1 82.75 703 SER A CA 1
ATOM 5687 C C . SER A 1 703 ? -1.29 35.469 4.484 1 82.75 703 SER A C 1
ATOM 5689 O O . SER A 1 703 ? -0.701 34.438 4.812 1 82.75 703 SER A O 1
ATOM 5691 N N . ILE A 1 704 ? -2.219 35.438 3.568 1 73.88 704 ILE A N 1
ATOM 5692 C CA . ILE A 1 704 ? -2.238 34.375 2.566 1 73.88 704 ILE A CA 1
ATOM 5693 C C . ILE A 1 704 ? -1.912 34.938 1.193 1 73.88 704 ILE A C 1
ATOM 5695 O O . ILE A 1 704 ? -2.266 36.094 0.896 1 73.88 704 ILE A O 1
ATOM 5699 N N . MET B 1 1 ? -13.312 -51.812 -38.25 1 32.03 1 MET B N 1
ATOM 5700 C CA . MET B 1 1 ? -14 -52.375 -37.094 1 32.03 1 MET B CA 1
ATOM 5701 C C . MET B 1 1 ? -13.375 -51.844 -35.812 1 32.03 1 MET B C 1
ATOM 5703 O O . MET B 1 1 ? -12.172 -52.031 -35.562 1 32.03 1 MET B O 1
ATOM 5707 N N . ARG B 1 2 ? -13.805 -50.75 -35.406 1 50.09 2 ARG B N 1
ATOM 5708 C CA . ARG B 1 2 ? -13.242 -50.094 -34.219 1 50.09 2 ARG B CA 1
ATOM 5709 C C . ARG B 1 2 ? -13.273 -51.031 -33.031 1 50.09 2 ARG B C 1
ATOM 5711 O O . ARG B 1 2 ? -14.344 -51.469 -32.562 1 50.09 2 ARG B O 1
ATOM 5718 N N . LEU B 1 3 ? -12.289 -51.812 -32.906 1 60.91 3 LEU B N 1
ATOM 5719 C CA . LEU B 1 3 ? -12.18 -52.75 -31.797 1 60.91 3 LEU B CA 1
ATOM 5720 C C . LEU B 1 3 ? -12.344 -52.062 -30.453 1 60.91 3 LEU B C 1
ATOM 5722 O O . LEU B 1 3 ? -11.516 -51.25 -30.062 1 60.91 3 LEU B O 1
ATOM 5726 N N . ILE B 1 4 ? -13.586 -52.094 -29.969 1 71.38 4 ILE B N 1
ATOM 5727 C CA . ILE B 1 4 ? -14.031 -51.312 -28.812 1 71.38 4 ILE B CA 1
ATOM 5728 C C . ILE B 1 4 ? -13.703 -52.062 -27.531 1 71.38 4 ILE B C 1
ATOM 5730 O O . ILE B 1 4 ? -13.539 -51.469 -26.469 1 71.38 4 ILE B O 1
ATOM 5734 N N . GLN B 1 5 ? -13.359 -53.406 -27.734 1 83.19 5 GLN B N 1
ATOM 5735 C CA . GLN B 1 5 ? -13.094 -54.156 -26.516 1 83.19 5 GLN B CA 1
ATOM 5736 C C . GLN B 1 5 ? -11.609 -54.125 -26.172 1 83.19 5 GLN B C 1
ATOM 5738 O O . GLN B 1 5 ? -10.758 -54.219 -27.047 1 83.19 5 GLN B O 1
ATOM 5743 N N . SER B 1 6 ? -11.336 -54.062 -24.891 1 91.56 6 SER B N 1
ATOM 5744 C CA . SER B 1 6 ? -9.961 -54.062 -24.406 1 91.56 6 SER B CA 1
ATOM 5745 C C . SER B 1 6 ? -9.484 -55.5 -24.125 1 91.56 6 SER B C 1
ATOM 5747 O O . SER B 1 6 ? -10.242 -56.312 -23.641 1 91.56 6 SER B O 1
ATOM 5749 N N . TYR B 1 7 ? -8.25 -55.719 -24.547 1 92.31 7 TYR B N 1
ATOM 5750 C CA . TYR B 1 7 ? -7.66 -57.031 -24.312 1 92.31 7 TYR B CA 1
ATOM 5751 C C . TYR B 1 7 ? -6.25 -56.906 -23.734 1 92.31 7 TYR B C 1
ATOM 5753 O O . TYR B 1 7 ? -5.414 -56.188 -24.281 1 92.31 7 TYR B O 1
ATOM 5761 N N . LEU B 1 8 ? -6.016 -57.656 -22.672 1 93.88 8 LEU B N 1
ATOM 5762 C CA . LEU B 1 8 ? -4.625 -57.906 -22.281 1 93.88 8 LEU B CA 1
ATOM 5763 C C . LEU B 1 8 ? -3.895 -58.688 -23.359 1 93.88 8 LEU B C 1
ATOM 5765 O O . LEU B 1 8 ? -4.523 -59.406 -24.141 1 93.88 8 LEU B O 1
ATOM 5769 N N . PRO B 1 9 ? -2.615 -58.531 -23.328 1 93.56 9 PRO B N 1
ATOM 5770 C CA . PRO B 1 9 ? -1.884 -59.25 -24.375 1 93.56 9 PRO B CA 1
ATOM 5771 C C . PRO B 1 9 ? -2.184 -60.75 -24.375 1 93.56 9 PRO B C 1
ATOM 5773 O O . PRO B 1 9 ? -2.408 -61.344 -25.422 1 93.56 9 PRO B O 1
ATOM 5776 N N . SER B 1 10 ? -2.33 -61.406 -23.219 1 91.75 10 SER B N 1
ATOM 5777 C CA . SER B 1 10 ? -2.553 -62.844 -23.094 1 91.75 10 SER B CA 1
ATOM 5778 C C . SER B 1 10 ? -3.979 -63.219 -23.484 1 91.75 10 SER B C 1
ATOM 5780 O O . SER B 1 10 ? -4.266 -64.375 -23.781 1 91.75 10 SER B O 1
ATOM 5782 N N . GLN B 1 11 ? -4.809 -62.219 -23.547 1 91.81 11 GLN B N 1
ATOM 5783 C CA . GLN B 1 11 ? -6.223 -62.469 -23.812 1 91.81 11 GLN B CA 1
ATOM 5784 C C . GLN B 1 11 ? -6.602 -62.062 -25.234 1 91.81 11 GLN B C 1
ATOM 5786 O O . GLN B 1 11 ? -7.773 -62.125 -25.609 1 91.81 11 GLN B O 1
ATOM 5791 N N . THR B 1 12 ? -5.656 -61.688 -25.938 1 93.81 12 THR B N 1
ATOM 5792 C CA . THR B 1 12 ? -5.926 -61.219 -27.297 1 93.81 12 THR B CA 1
ATOM 5793 C C . THR B 1 12 ? -6.383 -62.375 -28.188 1 93.81 12 THR B C 1
ATOM 5795 O O . THR B 1 12 ? -5.691 -63.406 -28.297 1 93.81 12 THR B O 1
ATOM 5798 N N . PRO B 1 13 ? -7.469 -62.125 -28.844 1 93.38 13 PRO B N 1
ATOM 5799 C CA . PRO B 1 13 ? -7.914 -63.156 -29.781 1 93.38 13 PRO B CA 1
ATOM 5800 C C . PRO B 1 13 ? -6.898 -63.438 -30.875 1 93.38 13 PRO B C 1
ATOM 5802 O O . PRO B 1 13 ? -6.238 -62.531 -31.375 1 93.38 13 PRO B O 1
ATOM 5805 N N . SER B 1 14 ? -6.879 -64.688 -31.344 1 92.5 14 SER B N 1
ATOM 5806 C CA . SER B 1 14 ? -5.863 -65.188 -32.281 1 92.5 14 SER B CA 1
ATOM 5807 C C . SER B 1 14 ? -5.898 -64.375 -33.594 1 92.5 14 SER B C 1
ATOM 5809 O O . SER B 1 14 ? -4.852 -64.062 -34.156 1 92.5 14 SER B O 1
ATOM 5811 N N . GLY B 1 15 ? -7.066 -63.969 -33.969 1 91.88 15 GLY B N 1
ATOM 5812 C CA . GLY B 1 15 ? -7.211 -63.219 -35.219 1 91.88 15 GLY B CA 1
ATOM 5813 C C . GLY B 1 15 ? -6.703 -61.812 -35.125 1 91.88 15 GLY B C 1
ATOM 5814 O O . GLY B 1 15 ? -6.449 -61.156 -36.125 1 91.88 15 GLY B O 1
ATOM 5815 N N . LEU B 1 16 ? -6.438 -61.344 -33.906 1 93.38 16 LEU B N 1
ATOM 5816 C CA . LEU B 1 16 ? -6.062 -59.969 -33.688 1 93.38 16 LEU B CA 1
ATOM 5817 C C . LEU B 1 16 ? -4.602 -59.844 -33.281 1 93.38 16 LEU B C 1
ATOM 5819 O O . LEU B 1 16 ? -4.059 -58.719 -33.219 1 93.38 16 LEU B O 1
ATOM 5823 N N . ARG B 1 17 ? -3.953 -60.875 -33.031 1 93.75 17 ARG B N 1
ATOM 5824 C CA . ARG B 1 17 ? -2.59 -60.906 -32.5 1 93.75 17 ARG B CA 1
ATOM 5825 C C . ARG B 1 17 ? -1.62 -60.281 -33.5 1 93.75 17 ARG B C 1
ATOM 5827 O O . ARG B 1 17 ? -0.744 -59.5 -33.125 1 93.75 17 ARG B O 1
ATOM 5834 N N . LYS B 1 18 ? -1.81 -60.688 -34.719 1 93.94 18 LYS B N 1
ATOM 5835 C CA . LYS B 1 18 ? -0.927 -60.125 -35.75 1 93.94 18 LYS B CA 1
ATOM 5836 C C . LYS B 1 18 ? -1.118 -58.625 -35.906 1 93.94 18 LYS B C 1
ATOM 5838 O O . LYS B 1 18 ? -0.145 -57.875 -36.031 1 93.94 18 LYS B O 1
ATOM 5843 N N . LEU B 1 19 ? -2.299 -58.25 -35.875 1 93.62 19 LEU B N 1
ATOM 5844 C CA . LEU B 1 19 ? -2.611 -56.844 -35.969 1 93.62 19 LEU B CA 1
ATOM 5845 C C . LEU B 1 19 ? -2.031 -56.062 -34.781 1 93.62 19 LEU B C 1
ATOM 5847 O O . LEU B 1 19 ? -1.508 -54.969 -34.969 1 93.62 19 LEU B O 1
ATOM 5851 N N . ARG B 1 20 ? -2.17 -56.562 -33.625 1 94.56 20 ARG B N 1
ATOM 5852 C CA . ARG B 1 20 ? -1.616 -55.969 -32.406 1 94.56 20 ARG B CA 1
ATOM 5853 C C . ARG B 1 20 ? -0.112 -55.75 -32.531 1 94.56 20 ARG B C 1
ATOM 5855 O O . ARG B 1 20 ? 0.388 -54.656 -32.25 1 94.56 20 ARG B O 1
ATOM 5862 N N . GLU B 1 21 ? 0.57 -56.75 -32.969 1 94.19 21 GLU B N 1
ATOM 5863 C CA . GLU B 1 21 ? 2.023 -56.688 -33.094 1 94.19 21 GLU B CA 1
ATOM 5864 C C . GLU B 1 21 ? 2.445 -55.75 -34.188 1 94.19 21 GLU B C 1
ATOM 5866 O O . GLU B 1 21 ? 3.408 -55 -34.031 1 94.19 21 GLU B O 1
ATOM 5871 N N . GLU B 1 22 ? 1.736 -55.781 -35.312 1 94.31 22 GLU B N 1
ATOM 5872 C CA . GLU B 1 22 ? 2.074 -54.938 -36.469 1 94.31 22 GLU B CA 1
ATOM 5873 C C . GLU B 1 22 ? 1.875 -53.469 -36.156 1 94.31 22 GLU B C 1
ATOM 5875 O O . GLU B 1 22 ? 2.66 -52.625 -36.594 1 94.31 22 GLU B O 1
ATOM 5880 N N . GLU B 1 23 ? 0.853 -53.156 -35.469 1 93.31 23 GLU B N 1
ATOM 5881 C CA . GLU B 1 23 ? 0.591 -51.781 -35.094 1 93.31 23 GLU B CA 1
ATOM 5882 C C . GLU B 1 23 ? 1.706 -51.219 -34.219 1 93.31 23 GLU B C 1
ATOM 5884 O O . GLU B 1 23 ? 2.152 -50.094 -34.406 1 93.31 23 GLU B O 1
ATOM 5889 N N . LEU B 1 24 ? 2.133 -51.938 -33.25 1 95.62 24 LEU B N 1
ATOM 5890 C CA . LEU B 1 24 ? 3.207 -51.5 -32.344 1 95.62 24 LEU B CA 1
ATOM 5891 C C . LEU B 1 24 ? 4.512 -51.312 -33.125 1 95.62 24 LEU B C 1
ATOM 5893 O O . LEU B 1 24 ? 5.246 -50.375 -32.875 1 95.62 24 LEU B O 1
ATOM 5897 N N . LYS B 1 25 ? 4.75 -52.25 -34 1 95.06 25 LYS B N 1
ATOM 5898 C CA . LYS B 1 25 ? 5.957 -52.156 -34.812 1 95.06 25 LYS B CA 1
ATOM 5899 C C . LYS B 1 25 ? 5.934 -50.906 -35.656 1 95.06 25 LYS B C 1
ATOM 5901 O O . LYS B 1 25 ? 6.961 -50.219 -35.844 1 95.06 25 LYS B O 1
ATOM 5906 N N . GLN B 1 26 ? 4.828 -50.594 -36.188 1 93.62 26 GLN B N 1
ATOM 5907 C CA . GLN B 1 26 ? 4.68 -49.406 -37.031 1 93.62 26 GLN B CA 1
ATOM 5908 C C . GLN B 1 26 ? 4.918 -48.125 -36.188 1 93.62 26 GLN B C 1
ATOM 5910 O O . GLN B 1 26 ? 5.586 -47.219 -36.656 1 93.62 26 GLN B O 1
ATOM 5915 N N . LYS B 1 27 ? 4.379 -48.031 -35 1 95.94 27 LYS B N 1
ATOM 5916 C CA . LYS B 1 27 ? 4.496 -46.875 -34.156 1 95.94 27 LYS B CA 1
ATOM 5917 C C . LYS B 1 27 ? 5.922 -46.719 -33.625 1 95.94 27 LYS B C 1
ATOM 5919 O O . LYS B 1 27 ? 6.375 -45.594 -33.375 1 95.94 27 LYS B O 1
ATOM 5924 N N . ARG B 1 28 ? 6.652 -47.781 -33.5 1 96.38 28 ARG B N 1
ATOM 5925 C CA . ARG B 1 28 ? 8.023 -47.719 -33 1 96.38 28 ARG B CA 1
ATOM 5926 C C . ARG B 1 28 ? 8.977 -47.219 -34.062 1 96.38 28 ARG B C 1
ATOM 5928 O O . ARG B 1 28 ? 9.984 -46.562 -33.75 1 96.38 28 ARG B O 1
ATOM 5935 N N . GLY B 1 29 ? 8.656 -47.438 -35.281 1 91.75 29 GLY B N 1
ATOM 5936 C CA . GLY B 1 29 ? 9.555 -47.062 -36.344 1 91.75 29 GLY B CA 1
ATOM 5937 C C . GLY B 1 29 ? 10.867 -47.812 -36.312 1 91.75 29 GLY B C 1
ATOM 5938 O O . GLY B 1 29 ? 10.992 -48.844 -35.625 1 91.75 29 GLY B O 1
ATOM 5939 N N . ASN B 1 30 ? 11.883 -47.312 -37.125 1 90.81 30 ASN B N 1
ATOM 5940 C CA . ASN B 1 30 ? 13.164 -47.969 -37.25 1 90.81 30 ASN B CA 1
ATOM 5941 C C . ASN B 1 30 ? 14.312 -47.094 -36.75 1 90.81 30 ASN B C 1
ATOM 5943 O O . ASN B 1 30 ? 15.484 -47.438 -36.938 1 90.81 30 ASN B O 1
ATOM 5947 N N . GLY B 1 31 ? 13.969 -45.938 -36.219 1 88.94 31 GLY B N 1
ATOM 5948 C CA . GLY B 1 31 ? 14.961 -45.062 -35.594 1 88.94 31 GLY B CA 1
ATOM 5949 C C . GLY B 1 31 ? 15.695 -44.188 -36.594 1 88.94 31 GLY B C 1
ATOM 5950 O O . GLY B 1 31 ? 16.609 -43.438 -36.219 1 88.94 31 GLY B O 1
ATOM 5951 N N . GLU B 1 32 ? 15.281 -44.219 -37.812 1 90.31 32 GLU B N 1
ATOM 5952 C CA . GLU B 1 32 ? 16.062 -43.5 -38.844 1 90.31 32 GLU B CA 1
ATOM 5953 C C . GLU B 1 32 ? 15.18 -42.531 -39.625 1 90.31 32 GLU B C 1
ATOM 5955 O O . GLU B 1 32 ? 13.953 -42.625 -39.594 1 90.31 32 GLU B O 1
ATOM 5960 N N . GLY B 1 33 ? 15.922 -41.5 -40.156 1 90.56 33 GLY B N 1
ATOM 5961 C CA . GLY B 1 33 ? 15.281 -40.625 -41.156 1 90.56 33 GLY B CA 1
ATOM 5962 C C . GLY B 1 33 ? 14.5 -39.5 -40.5 1 90.56 33 GLY B C 1
ATOM 5963 O O . GLY B 1 33 ? 14.188 -39.531 -39.312 1 90.56 33 GLY B O 1
ATOM 5964 N N . GLU B 1 34 ? 14.234 -38.5 -41.344 1 92.81 34 GLU B N 1
ATOM 5965 C CA . GLU B 1 34 ? 13.375 -37.375 -40.938 1 92.81 34 GLU B CA 1
ATOM 5966 C C . GLU B 1 34 ? 11.898 -37.75 -41 1 92.81 34 GLU B C 1
ATOM 5968 O O . GLU B 1 34 ? 11.453 -38.344 -42 1 92.81 34 GLU B O 1
ATOM 5973 N N . ARG B 1 35 ? 11.203 -37.406 -39.969 1 93.56 35 ARG B N 1
ATOM 5974 C CA . ARG B 1 35 ? 9.789 -37.781 -39.906 1 93.56 35 ARG B CA 1
ATOM 5975 C C . ARG B 1 35 ? 8.938 -36.844 -40.75 1 93.56 35 ARG B C 1
ATOM 5977 O O . ARG B 1 35 ? 9.25 -35.656 -40.906 1 93.56 35 ARG B O 1
ATOM 5984 N N . LYS B 1 36 ? 7.863 -37.406 -41.25 1 91.69 36 LYS B N 1
ATOM 5985 C CA . LYS B 1 36 ? 6.887 -36.656 -42.031 1 91.69 36 LYS B CA 1
ATOM 5986 C C . LYS B 1 36 ? 5.57 -36.5 -41.281 1 91.69 36 LYS B C 1
ATOM 5988 O O . LYS B 1 36 ? 5.25 -37.312 -40.406 1 91.69 36 LYS B O 1
ATOM 5993 N N . SER B 1 37 ? 4.855 -35.531 -41.656 1 87 37 SER B N 1
ATOM 5994 C CA . SER B 1 37 ? 3.617 -35.188 -40.969 1 87 37 SER B CA 1
ATOM 5995 C C . SER B 1 37 ? 2.617 -36.344 -41.031 1 87 37 SER B C 1
ATOM 5997 O O . SER B 1 37 ? 1.722 -36.438 -40.188 1 87 37 SER B O 1
ATOM 5999 N N . THR B 1 38 ? 2.768 -37.219 -42 1 89.38 38 THR B N 1
ATOM 6000 C CA . THR B 1 38 ? 1.833 -38.312 -42.156 1 89.38 38 THR B CA 1
ATOM 6001 C C . THR B 1 38 ? 2.254 -39.531 -41.312 1 89.38 38 THR B C 1
ATOM 6003 O O . THR B 1 38 ? 1.483 -40.469 -41.156 1 89.38 38 THR B O 1
ATOM 6006 N N . ASP B 1 39 ? 3.439 -39.438 -40.75 1 91.88 39 ASP B N 1
ATOM 6007 C CA . ASP B 1 39 ? 3.943 -40.562 -39.969 1 91.88 39 ASP B CA 1
ATOM 6008 C C . ASP B 1 39 ? 3.191 -40.688 -38.656 1 91.88 39 ASP B C 1
ATOM 6010 O O . ASP B 1 39 ? 2.637 -39.719 -38.156 1 91.88 39 ASP B O 1
ATOM 6014 N N . ARG B 1 40 ? 3.139 -41.906 -38.125 1 94.56 40 ARG B N 1
ATOM 6015 C CA . ARG B 1 40 ? 2.574 -42.188 -36.812 1 94.56 40 ARG B CA 1
ATOM 6016 C C . ARG B 1 40 ? 3.631 -42.781 -35.906 1 94.56 40 ARG B C 1
ATOM 6018 O O . ARG B 1 40 ? 3.326 -43.625 -35.062 1 94.56 40 ARG B O 1
ATOM 6025 N N . ILE B 1 41 ? 4.875 -42.375 -36.094 1 95.81 41 ILE B N 1
ATOM 6026 C CA . ILE B 1 41 ? 6.012 -42.969 -35.406 1 95.81 41 ILE B CA 1
ATOM 6027 C C . ILE B 1 41 ? 6.316 -42.188 -34.125 1 95.81 41 ILE B C 1
ATOM 6029 O O . ILE B 1 41 ? 6.398 -40.938 -34.156 1 95.81 41 ILE B O 1
ATOM 6033 N N . TYR B 1 42 ? 6.438 -42.875 -33.094 1 97.06 42 TYR B N 1
ATOM 6034 C CA . TYR B 1 42 ? 6.879 -42.312 -31.812 1 97.06 42 TYR B CA 1
ATOM 6035 C C . TYR B 1 42 ? 8.297 -42.781 -31.5 1 97.06 42 TYR B C 1
ATOM 6037 O O . TYR B 1 42 ? 8.586 -43.969 -31.453 1 97.06 42 TYR B O 1
ATOM 6045 N N . ASP B 1 43 ? 9.172 -41.844 -31.328 1 96.62 43 ASP B N 1
ATOM 6046 C CA . ASP B 1 43 ? 10.57 -42.094 -31 1 96.62 43 ASP B CA 1
ATOM 6047 C C . ASP B 1 43 ? 11.156 -40.969 -30.156 1 96.62 43 ASP B C 1
ATOM 6049 O O . ASP B 1 43 ? 10.5 -39.969 -29.922 1 96.62 43 ASP B O 1
ATOM 6053 N N . TYR B 1 44 ? 12.305 -41.312 -29.562 1 97.25 44 TYR B N 1
ATOM 6054 C CA . TYR B 1 44 ? 12.875 -40.406 -28.578 1 97.25 44 TYR B CA 1
ATOM 6055 C C . TYR B 1 44 ? 14.062 -39.625 -29.156 1 97.25 44 TYR B C 1
ATOM 6057 O O . TYR B 1 44 ? 14.797 -40.156 -30 1 97.25 44 TYR B O 1
ATOM 6065 N N . ASP B 1 45 ? 14.203 -38.406 -28.703 1 97 45 ASP B N 1
ATOM 6066 C CA . ASP B 1 45 ? 15.43 -37.625 -28.906 1 97 45 ASP B CA 1
ATOM 6067 C C . ASP B 1 45 ? 15.656 -36.656 -27.75 1 97 45 ASP B C 1
ATOM 6069 O O . ASP B 1 45 ? 14.781 -36.5 -26.891 1 97 45 ASP B O 1
ATOM 6073 N N . VAL B 1 46 ? 16.859 -36.188 -27.641 1 97.88 46 VAL B N 1
ATOM 6074 C CA . VAL B 1 46 ? 17.203 -35.125 -26.672 1 97.88 46 VAL B CA 1
ATOM 6075 C C . VAL B 1 46 ? 16.719 -33.781 -27.188 1 97.88 46 VAL B C 1
ATOM 6077 O O . VAL B 1 46 ? 16.219 -33.656 -28.312 1 97.88 46 VAL B O 1
ATOM 6080 N N . TYR B 1 47 ? 16.766 -32.75 -26.359 1 98.19 47 TYR B N 1
ATOM 6081 C CA . TYR B 1 47 ? 16.422 -31.391 -26.766 1 98.19 47 TYR B CA 1
ATOM 6082 C C . TYR B 1 47 ? 17.594 -30.734 -27.484 1 98.19 47 TYR B C 1
ATOM 6084 O O . TYR B 1 47 ? 18.25 -29.859 -26.938 1 98.19 47 TYR B O 1
ATOM 6092 N N . ASN B 1 48 ? 17.859 -31.109 -28.625 1 97.5 48 ASN B N 1
ATOM 6093 C CA . ASN B 1 48 ? 18.906 -30.562 -29.484 1 97.5 48 ASN B CA 1
ATOM 6094 C C . ASN B 1 48 ? 18.328 -29.656 -30.562 1 97.5 48 ASN B C 1
ATOM 6096 O O . ASN B 1 48 ? 18.984 -29.406 -31.578 1 97.5 48 ASN B O 1
ATOM 6100 N N . ASP B 1 49 ? 17.094 -29.219 -30.406 1 96 49 ASP B N 1
ATOM 6101 C CA . ASP B 1 49 ? 16.391 -28.469 -31.438 1 96 49 ASP B CA 1
ATOM 6102 C C . ASP B 1 49 ? 15.93 -27.109 -30.922 1 96 49 ASP B C 1
ATOM 6104 O O . ASP B 1 49 ? 14.977 -26.531 -31.438 1 96 49 ASP B O 1
ATOM 6108 N N . LEU B 1 50 ? 16.516 -26.625 -29.828 1 95.94 50 LEU B N 1
ATOM 6109 C CA . LEU B 1 50 ? 16.078 -25.359 -29.234 1 95.94 50 LEU B CA 1
ATOM 6110 C C . LEU B 1 50 ? 16.828 -24.188 -29.844 1 95.94 50 LEU B C 1
ATOM 6112 O O . LEU B 1 50 ? 16.391 -23.047 -29.719 1 95.94 50 LEU B O 1
ATOM 6116 N N . GLY B 1 51 ? 18 -24.422 -30.406 1 95.56 51 GLY B N 1
ATOM 6117 C CA . GLY B 1 51 ? 18.812 -23.359 -30.953 1 95.56 51 GLY B CA 1
ATOM 6118 C C . GLY B 1 51 ? 18.672 -23.203 -32.469 1 95.56 51 GLY B C 1
ATOM 6119 O O . GLY B 1 51 ? 17.938 -23.969 -33.094 1 95.56 51 GLY B O 1
ATOM 6120 N N . ASP B 1 52 ? 19.344 -22.141 -33 1 93.44 52 ASP B N 1
ATOM 6121 C CA . ASP B 1 52 ? 19.438 -21.891 -34.438 1 93.44 52 ASP B CA 1
ATOM 6122 C C . ASP B 1 52 ? 20.812 -21.359 -34.812 1 93.44 52 ASP B C 1
ATOM 6124 O O . ASP B 1 52 ? 20.938 -20.25 -35.312 1 93.44 52 ASP B O 1
ATOM 6128 N N . PRO B 1 53 ? 21.766 -22.172 -34.562 1 95.94 53 PRO B N 1
ATOM 6129 C CA . PRO B 1 53 ? 23.141 -21.719 -34.812 1 95.94 53 PRO B CA 1
ATOM 6130 C C . PRO B 1 53 ? 23.438 -21.438 -36.281 1 95.94 53 PRO B C 1
ATOM 6132 O O . PRO B 1 53 ? 24.375 -20.703 -36.594 1 95.94 53 PRO B O 1
ATOM 6135 N N . ASP B 1 54 ? 22.719 -22.047 -37.219 1 94.88 54 ASP B N 1
ATOM 6136 C CA . ASP B 1 54 ? 22.922 -21.812 -38.656 1 94.88 54 ASP B CA 1
ATOM 6137 C C . ASP B 1 54 ? 22.578 -20.375 -39.031 1 94.88 54 ASP B C 1
ATOM 6139 O O . ASP B 1 54 ? 23.219 -19.797 -39.906 1 94.88 54 ASP B O 1
ATOM 6143 N N . SER B 1 55 ? 21.547 -19.875 -38.438 1 93.06 55 SER B N 1
ATOM 6144 C CA . SER B 1 55 ? 21.188 -18.484 -38.688 1 93.06 55 SER B CA 1
ATOM 6145 C C . SER B 1 55 ? 22.172 -17.531 -38 1 93.06 55 SER B C 1
ATOM 6147 O O . SER B 1 55 ? 22.453 -16.453 -38.531 1 93.06 55 SER B O 1
ATOM 6149 N N . ASN B 1 56 ? 22.5 -17.75 -36.812 1 94.38 56 ASN B N 1
ATOM 6150 C CA . ASN B 1 56 ? 23.438 -17 -36 1 94.38 56 ASN B CA 1
ATOM 6151 C C . ASN B 1 56 ? 24.062 -17.875 -34.906 1 94.38 56 ASN B C 1
ATOM 6153 O O . ASN B 1 56 ? 23.359 -18.469 -34.094 1 94.38 56 ASN B O 1
ATOM 6157 N N . ILE B 1 57 ? 25.312 -17.953 -34.906 1 95.19 57 ILE B N 1
ATOM 6158 C CA . ILE B 1 57 ? 26.031 -18.859 -34 1 95.19 57 ILE B CA 1
ATOM 6159 C C . ILE B 1 57 ? 25.688 -18.516 -32.562 1 95.19 57 ILE B C 1
ATOM 6161 O O . ILE B 1 57 ? 25.734 -19.391 -31.688 1 95.19 57 ILE B O 1
ATOM 6165 N N . ASP B 1 58 ? 25.297 -17.281 -32.312 1 94.19 58 ASP B N 1
ATOM 6166 C CA . ASP B 1 58 ? 24.953 -16.859 -30.953 1 94.19 58 ASP B CA 1
ATOM 6167 C C . ASP B 1 58 ? 23.641 -17.516 -30.5 1 94.19 58 ASP B C 1
ATOM 6169 O O . ASP B 1 58 ? 23.312 -17.484 -29.312 1 94.19 58 ASP B O 1
ATOM 6173 N N . LEU B 1 59 ? 22.938 -18.078 -31.375 1 96.12 59 LEU B N 1
ATOM 6174 C CA . LEU B 1 59 ? 21.672 -18.719 -31.062 1 96.12 59 LEU B CA 1
ATOM 6175 C C . LEU B 1 59 ? 21.875 -20.203 -30.781 1 96.12 59 LEU B C 1
ATOM 6177 O O . LEU B 1 59 ? 20.906 -20.969 -30.719 1 96.12 59 LEU B O 1
ATOM 6181 N N . LYS B 1 60 ? 23.094 -20.547 -30.703 1 96.75 60 LYS B N 1
ATOM 6182 C CA . LYS B 1 60 ? 23.391 -21.891 -30.25 1 96.75 60 LYS B CA 1
ATOM 6183 C C . LYS B 1 60 ? 22.922 -22.109 -28.812 1 96.75 60 LYS B C 1
ATOM 6185 O O . LYS B 1 60 ? 23.047 -21.203 -27.969 1 96.75 60 LYS B O 1
ATOM 6190 N N . ARG B 1 61 ? 22.375 -23.219 -28.516 1 97.38 61 ARG B N 1
ATOM 6191 C CA . ARG B 1 61 ? 21.984 -23.625 -27.172 1 97.38 61 ARG B CA 1
ATOM 6192 C C . ARG B 1 61 ? 22.484 -25.016 -26.828 1 97.38 61 ARG B C 1
ATOM 6194 O O . ARG B 1 61 ? 22.641 -25.859 -27.734 1 97.38 61 ARG B O 1
ATOM 6201 N N . PRO B 1 62 ? 22.719 -25.266 -25.547 1 96.69 62 PRO B N 1
ATOM 6202 C CA . PRO B 1 62 ? 23.172 -26.609 -25.203 1 96.69 62 PRO B CA 1
ATOM 6203 C C . PRO B 1 62 ? 22.109 -27.672 -25.453 1 96.69 62 PRO B C 1
ATOM 6205 O O . PRO B 1 62 ? 20.906 -27.391 -25.375 1 96.69 62 PRO B O 1
ATOM 6208 N N . VAL B 1 63 ? 22.578 -28.828 -25.812 1 97.69 63 VAL B N 1
ATOM 6209 C CA . VAL B 1 63 ? 21.688 -29.984 -25.922 1 97.69 63 VAL B CA 1
ATOM 6210 C C . VAL B 1 63 ? 21.266 -30.438 -24.516 1 97.69 63 VAL B C 1
ATOM 6212 O O . VAL B 1 63 ? 22.109 -30.703 -23.672 1 97.69 63 VAL B O 1
ATOM 6215 N N . LEU B 1 64 ? 20.047 -30.547 -24.281 1 98.62 64 LEU B N 1
ATOM 6216 C CA . LEU B 1 64 ? 19.547 -31.016 -22.984 1 98.62 64 LEU B CA 1
ATOM 6217 C C . LEU B 1 64 ? 19.125 -32.469 -23.078 1 98.62 64 LEU B C 1
ATOM 6219 O O . LEU B 1 64 ? 18.344 -32.844 -23.938 1 98.62 64 LEU B O 1
ATOM 6223 N N . GLY B 1 65 ? 19.625 -33.281 -22.141 1 98 65 GLY B N 1
ATOM 6224 C CA . GLY B 1 65 ? 19.406 -34.719 -22.125 1 98 65 GLY B CA 1
ATOM 6225 C C . GLY B 1 65 ? 20.594 -35.5 -22.641 1 98 65 GLY B C 1
ATOM 6226 O O . GLY B 1 65 ? 21.281 -35.062 -23.562 1 98 65 GLY B O 1
ATOM 6227 N N . GLY B 1 66 ? 20.875 -36.625 -22.078 1 95.56 66 GLY B N 1
ATOM 6228 C CA . GLY B 1 66 ? 21.875 -37.562 -22.562 1 95.56 66 GLY B CA 1
ATOM 6229 C C . GLY B 1 66 ? 23.25 -37.312 -21.969 1 95.56 66 GLY B C 1
ATOM 6230 O O . GLY B 1 66 ? 24.203 -38.031 -22.266 1 95.56 66 GLY B O 1
ATOM 6231 N N . THR B 1 67 ? 23.328 -36.25 -21.188 1 94.94 67 THR B N 1
ATOM 6232 C CA . THR B 1 67 ? 24.609 -35.969 -20.531 1 94.94 67 THR B CA 1
ATOM 6233 C C . THR B 1 67 ? 24.406 -35.688 -19.047 1 94.94 67 THR B C 1
ATOM 6235 O O . THR B 1 67 ? 23.312 -35.312 -18.625 1 94.94 67 THR B O 1
ATOM 6238 N N . ARG B 1 68 ? 25.5 -35.812 -18.328 1 94.94 68 ARG B N 1
ATOM 6239 C CA . ARG B 1 68 ? 25.469 -35.531 -16.891 1 94.94 68 ARG B CA 1
ATOM 6240 C C . ARG B 1 68 ? 25.391 -34.031 -16.609 1 94.94 68 ARG B C 1
ATOM 6242 O O . ARG B 1 68 ? 24.828 -33.625 -15.594 1 94.94 68 ARG B O 1
ATOM 6249 N N . GLN B 1 69 ? 25.875 -33.344 -17.5 1 95.88 69 GLN B N 1
ATOM 6250 C CA . GLN B 1 69 ? 25.906 -31.891 -17.328 1 95.88 69 GLN B CA 1
ATOM 6251 C C . GLN B 1 69 ? 24.516 -31.281 -17.5 1 95.88 69 GLN B C 1
ATOM 6253 O O . GLN B 1 69 ? 24.156 -30.344 -16.781 1 95.88 69 GLN B O 1
ATOM 6258 N N . TYR B 1 70 ? 23.812 -31.75 -18.453 1 97.94 70 TYR B N 1
ATOM 6259 C CA . TYR B 1 70 ? 22.484 -31.219 -18.734 1 97.94 70 TYR B CA 1
ATOM 6260 C C . TYR B 1 70 ? 21.469 -32.344 -18.875 1 97.94 70 TYR B C 1
ATOM 6262 O O . TYR B 1 70 ? 20.891 -32.531 -19.953 1 97.94 70 TYR B O 1
ATOM 6270 N N . PRO B 1 71 ? 21.188 -33.062 -17.797 1 98.62 71 PRO B N 1
ATOM 6271 C CA . PRO B 1 71 ? 20.156 -34.094 -17.859 1 98.62 71 PRO B CA 1
ATOM 6272 C C . PRO B 1 71 ? 18.766 -33.5 -18.141 1 98.62 71 PRO B C 1
ATOM 6274 O O . PRO B 1 71 ? 18.469 -32.375 -17.75 1 98.62 71 PRO B O 1
ATOM 6277 N N . TYR B 1 72 ? 18.016 -34.25 -18.812 1 98.75 72 TYR B N 1
ATOM 6278 C CA . TYR B 1 72 ? 16.688 -33.781 -19.172 1 98.75 72 TYR B CA 1
ATOM 6279 C C . TYR B 1 72 ? 15.828 -34.906 -19.734 1 98.75 72 TYR B C 1
ATOM 6281 O O . TYR B 1 72 ? 16.359 -35.906 -20.25 1 98.75 72 TYR B O 1
ATOM 6289 N N . PRO B 1 73 ? 14.5 -34.844 -19.625 1 98.69 73 PRO B N 1
ATOM 6290 C CA . PRO B 1 73 ? 13.648 -35.844 -20.297 1 98.69 73 PRO B CA 1
ATOM 6291 C C . PRO B 1 73 ? 13.805 -35.812 -21.812 1 98.69 73 PRO B C 1
ATOM 6293 O O . PRO B 1 73 ? 14.266 -34.812 -22.375 1 98.69 73 PRO B O 1
ATOM 6296 N N . ARG B 1 74 ? 13.438 -37 -22.391 1 98.56 74 ARG B N 1
ATOM 6297 C CA . ARG B 1 74 ? 13.477 -37.031 -23.844 1 98.56 74 ARG B CA 1
ATOM 6298 C C . ARG B 1 74 ? 12.234 -36.406 -24.453 1 98.56 74 ARG B C 1
ATOM 6300 O O . ARG B 1 74 ? 11.195 -36.312 -23.781 1 98.56 74 ARG B O 1
ATOM 6307 N N . ARG B 1 75 ? 12.359 -35.969 -25.672 1 97.62 75 ARG B N 1
ATOM 6308 C CA . ARG B 1 75 ? 11.25 -35.469 -26.469 1 97.62 75 ARG B CA 1
ATOM 6309 C C . ARG B 1 75 ? 11.039 -36.312 -27.734 1 97.62 75 ARG B C 1
ATOM 6311 O O . ARG B 1 75 ? 11.844 -37.188 -28.031 1 97.62 75 ARG B O 1
ATOM 6318 N N . CYS B 1 76 ? 9.992 -36.031 -28.391 1 96.62 76 CYS B N 1
ATOM 6319 C CA . CYS B 1 76 ? 9.703 -36.75 -29.625 1 96.62 76 CYS B CA 1
ATOM 6320 C C . CYS B 1 76 ? 10.727 -36.438 -30.703 1 96.62 76 CYS B C 1
ATOM 6322 O O . CYS B 1 76 ? 11 -35.25 -30.969 1 96.62 76 CYS B O 1
ATOM 6324 N N . ARG B 1 77 ? 11.25 -37.438 -31.312 1 96.31 77 ARG B N 1
ATOM 6325 C CA . ARG B 1 77 ? 12.273 -37.312 -32.344 1 96.31 77 ARG B CA 1
ATOM 6326 C C . ARG B 1 77 ? 11.68 -36.781 -33.656 1 96.31 77 ARG B C 1
ATOM 6328 O O . ARG B 1 77 ? 10.656 -37.281 -34.094 1 96.31 77 ARG B O 1
ATOM 6335 N N . THR B 1 78 ? 12.352 -35.812 -34.219 1 94.31 78 THR B N 1
ATOM 6336 C CA . THR B 1 78 ? 11.969 -35.312 -35.531 1 94.31 78 THR B CA 1
ATOM 6337 C C . THR B 1 78 ? 12.859 -35.906 -36.625 1 94.31 78 THR B C 1
ATOM 6339 O O . THR B 1 78 ? 12.398 -36.188 -37.75 1 94.31 78 THR B O 1
ATOM 6342 N N . GLY B 1 79 ? 14.086 -36 -36.281 1 93.31 79 GLY B N 1
ATOM 6343 C CA . GLY B 1 79 ? 15.047 -36.656 -37.188 1 93.31 79 GLY B CA 1
ATOM 6344 C C . GLY B 1 79 ? 15.547 -35.719 -38.25 1 93.31 79 GLY B C 1
ATOM 6345 O O . GLY B 1 79 ? 15.992 -36.156 -39.312 1 93.31 79 GLY B O 1
ATOM 6346 N N . ARG B 1 80 ? 15.477 -34.438 -38.062 1 93.88 80 ARG B N 1
ATOM 6347 C CA . ARG B 1 80 ? 15.992 -33.469 -39.031 1 93.88 80 ARG B CA 1
ATOM 6348 C C . ARG B 1 80 ? 17.516 -33.531 -39.094 1 93.88 80 ARG B C 1
ATOM 6350 O O . ARG B 1 80 ? 18.156 -34.062 -38.219 1 93.88 80 ARG B O 1
ATOM 6357 N N . LYS B 1 81 ? 18.016 -32.906 -40.219 1 94 81 LYS B N 1
ATOM 6358 C CA . LYS B 1 81 ? 19.469 -32.875 -40.406 1 94 81 LYS B CA 1
ATOM 6359 C C . LYS B 1 81 ? 20.125 -32.031 -39.312 1 94 81 LYS B C 1
ATOM 6361 O O . LYS B 1 81 ? 19.484 -31.172 -38.719 1 94 81 LYS B O 1
ATOM 6366 N N . HIS B 1 82 ? 21.344 -32.375 -39.125 1 95.62 82 HIS B N 1
ATOM 6367 C CA . HIS B 1 82 ? 22.109 -31.594 -38.156 1 95.62 82 HIS B CA 1
ATOM 6368 C C . HIS B 1 82 ? 22.469 -30.219 -38.719 1 95.62 82 HIS B C 1
ATOM 6370 O O . HIS B 1 82 ? 22.656 -30.062 -39.938 1 95.62 82 HIS B O 1
ATOM 6376 N N . SER B 1 83 ? 22.547 -29.328 -37.781 1 95.25 83 SER B N 1
ATOM 6377 C CA . SER B 1 83 ? 23 -27.984 -38.125 1 95.25 83 SER B CA 1
ATOM 6378 C C . SER B 1 83 ? 24.422 -28 -38.656 1 95.25 83 SER B C 1
ATOM 6380 O O . SER B 1 83 ? 25.25 -28.797 -38.219 1 95.25 83 SER B O 1
ATOM 6382 N N . GLU B 1 84 ? 24.734 -27.125 -39.594 1 96.12 84 GLU B N 1
ATOM 6383 C CA . GLU B 1 84 ? 26.078 -27.016 -40.156 1 96.12 84 GLU B CA 1
ATOM 6384 C C . GLU B 1 84 ? 27.047 -26.359 -39.156 1 96.12 84 GLU B C 1
ATOM 6386 O O . GLU B 1 84 ? 28.188 -26.797 -39.031 1 96.12 84 GLU B O 1
ATOM 6391 N N . ALA B 1 85 ? 26.547 -25.391 -38.531 1 96.56 85 ALA B N 1
ATOM 6392 C CA . ALA B 1 85 ? 27.375 -24.594 -37.625 1 96.56 85 ALA B CA 1
ATOM 6393 C C . ALA B 1 85 ? 27.609 -25.344 -36.312 1 96.56 85 ALA B C 1
ATOM 6395 O O . ALA B 1 85 ? 28.641 -25.125 -35.656 1 96.56 85 ALA B O 1
ATOM 6396 N N . ASP B 1 86 ? 26.719 -26.234 -35.938 1 96.12 86 ASP B N 1
ATOM 6397 C CA . ASP B 1 86 ? 26.828 -27.047 -34.719 1 96.12 86 ASP B CA 1
ATOM 6398 C C . ASP B 1 86 ? 26.25 -28.438 -34.938 1 96.12 86 ASP B C 1
ATOM 6400 O O . ASP B 1 86 ? 25.062 -28.672 -34.719 1 96.12 86 ASP B O 1
ATOM 6404 N N . PRO B 1 87 ? 26.984 -29.344 -35.188 1 95 87 PRO B N 1
ATOM 6405 C CA . PRO B 1 87 ? 26.5 -30.672 -35.562 1 95 87 PRO B CA 1
ATOM 6406 C C . PRO B 1 87 ? 25.75 -31.375 -34.438 1 95 87 PRO B C 1
ATOM 6408 O O . PRO B 1 87 ? 25.078 -32.375 -34.656 1 95 87 PRO B O 1
ATOM 6411 N N . SER B 1 88 ? 25.859 -30.969 -33.25 1 94.69 88 SER B N 1
ATOM 6412 C CA . SER B 1 88 ? 25.141 -31.578 -32.125 1 94.69 88 SER B CA 1
ATOM 6413 C C . SER B 1 88 ? 23.688 -31.125 -32.094 1 94.69 88 SER B C 1
ATOM 6415 O O . SER B 1 88 ? 22.859 -31.734 -31.438 1 94.69 88 SER B O 1
ATOM 6417 N N . SER B 1 89 ? 23.391 -30.062 -32.844 1 95.31 89 SER B N 1
ATOM 6418 C CA . SER B 1 89 ? 22.031 -29.5 -32.906 1 95.31 89 SER B CA 1
ATOM 6419 C C . SER B 1 89 ? 21.297 -29.938 -34.156 1 95.31 89 SER B C 1
ATOM 6421 O O . SER B 1 89 ? 21.906 -30.156 -35.219 1 95.31 89 SER B O 1
ATOM 6423 N N . GLU B 1 90 ? 20.016 -30.062 -33.969 1 95.06 90 GLU B N 1
ATOM 6424 C CA . GLU B 1 90 ? 19.188 -30.266 -35.156 1 95.06 90 GLU B CA 1
ATOM 6425 C C . GLU B 1 90 ? 18.969 -28.953 -35.906 1 95.06 90 GLU B C 1
ATOM 6427 O O . GLU B 1 90 ? 18.812 -27.891 -35.281 1 95.06 90 GLU B O 1
ATOM 6432 N N . LYS B 1 91 ? 18.938 -29.125 -37.219 1 94 91 LYS B N 1
ATOM 6433 C CA . LYS B 1 91 ? 18.672 -27.938 -38.031 1 94 91 LYS B CA 1
ATOM 6434 C C . LYS B 1 91 ? 17.266 -27.406 -37.75 1 94 91 LYS B C 1
ATOM 6436 O O . LYS B 1 91 ? 16.297 -28.172 -37.656 1 94 91 LYS B O 1
ATOM 6441 N N . LYS B 1 92 ? 17.25 -26.109 -37.594 1 89.75 92 LYS B N 1
ATOM 6442 C CA . LYS B 1 92 ? 15.953 -25.5 -37.344 1 89.75 92 LYS B CA 1
ATOM 6443 C C . LYS B 1 92 ? 15.062 -25.562 -38.594 1 89.75 92 LYS B C 1
ATOM 6445 O O . LYS B 1 92 ? 15.547 -25.406 -39.719 1 89.75 92 LYS B O 1
ATOM 6450 N N . ALA B 1 93 ? 13.844 -25.922 -38.438 1 81.62 93 ALA B N 1
ATOM 6451 C CA . ALA B 1 93 ? 12.859 -25.969 -39.5 1 81.62 93 ALA B CA 1
ATOM 6452 C C . ALA B 1 93 ? 11.508 -25.453 -39.031 1 81.62 93 ALA B C 1
ATOM 6454 O O . ALA B 1 93 ? 11.32 -25.172 -37.844 1 81.62 93 ALA B O 1
ATOM 6455 N N . SER B 1 94 ? 10.758 -25.203 -40.188 1 75.56 94 SER B N 1
ATOM 6456 C CA . SER B 1 94 ? 9.391 -24.812 -39.844 1 75.56 94 SER B CA 1
ATOM 6457 C C . SER B 1 94 ? 8.523 -26.031 -39.562 1 75.56 94 SER B C 1
ATOM 6459 O O . SER B 1 94 ? 8.695 -27.078 -40.188 1 75.56 94 SER B O 1
ATOM 6461 N N . ASN B 1 95 ? 7.797 -26.109 -38.5 1 74.19 95 ASN B N 1
ATOM 6462 C CA . ASN B 1 95 ? 6.809 -27.125 -38.156 1 74.19 95 ASN B CA 1
ATOM 6463 C C . ASN B 1 95 ? 7.465 -28.375 -37.562 1 74.19 95 ASN B C 1
ATOM 6465 O O . ASN B 1 95 ? 7.848 -29.281 -38.312 1 74.19 95 ASN B O 1
ATOM 6469 N N . PHE B 1 96 ? 7.574 -28.562 -36.406 1 83.25 96 PHE B N 1
ATOM 6470 C CA . PHE B 1 96 ? 8.133 -29.703 -35.719 1 83.25 96 PHE B CA 1
ATOM 6471 C C . PHE B 1 96 ? 7.188 -30.891 -35.781 1 83.25 96 PHE B C 1
ATOM 6473 O O . PHE B 1 96 ? 5.973 -30.734 -35.625 1 83.25 96 PHE B O 1
ATOM 6480 N N . TYR B 1 97 ? 7.754 -31.953 -36.031 1 88.88 97 TYR B N 1
ATOM 6481 C CA . TYR B 1 97 ? 7.008 -33.188 -36.188 1 88.88 97 TYR B CA 1
ATOM 6482 C C . TYR B 1 97 ? 6.305 -33.562 -34.906 1 88.88 97 TYR B C 1
ATOM 6484 O O . TYR B 1 97 ? 6.895 -33.5 -33.812 1 88.88 97 TYR B O 1
ATOM 6492 N N . VAL B 1 98 ? 5.074 -33.906 -35.031 1 91.38 98 VAL B N 1
ATOM 6493 C CA . VAL B 1 98 ? 4.273 -34.656 -34.062 1 91.38 98 VAL B CA 1
ATOM 6494 C C . VAL B 1 98 ? 3.518 -35.781 -34.781 1 91.38 98 VAL B C 1
ATOM 6496 O O . VAL B 1 98 ? 3.049 -35.594 -35.906 1 91.38 98 VAL B O 1
ATOM 6499 N N . PRO B 1 99 ? 3.486 -36.906 -34.125 1 91.88 99 PRO B N 1
ATOM 6500 C CA . PRO B 1 99 ? 2.721 -38 -34.781 1 91.88 99 PRO B CA 1
ATOM 6501 C C . PRO B 1 99 ? 1.306 -37.562 -35.156 1 91.88 99 PRO B C 1
ATOM 6503 O O . PRO B 1 99 ? 0.651 -36.844 -34.406 1 91.88 99 PRO B O 1
ATOM 6506 N N . ARG B 1 100 ? 0.857 -38 -36.281 1 85.69 100 ARG B N 1
ATOM 6507 C CA . ARG B 1 100 ? -0.424 -37.594 -36.844 1 85.69 100 ARG B CA 1
ATOM 6508 C C . ARG B 1 100 ? -1.555 -37.781 -35.844 1 85.69 100 ARG B C 1
ATOM 6510 O O . ARG B 1 100 ? -2.494 -36.969 -35.781 1 85.69 100 ARG B O 1
ATOM 6517 N N . ASP B 1 101 ? -1.474 -38.719 -35.031 1 82.31 101 ASP B N 1
ATOM 6518 C CA . ASP B 1 101 ? -2.508 -39.062 -34.031 1 82.31 101 ASP B CA 1
ATOM 6519 C C . ASP B 1 101 ? -2.607 -38 -32.969 1 82.31 101 ASP B C 1
ATOM 6521 O O . ASP B 1 101 ? -3.59 -37.969 -32.219 1 82.31 101 ASP B O 1
ATOM 6525 N N . GLU B 1 102 ? -1.638 -37.188 -32.906 1 82.56 102 GLU B N 1
ATOM 6526 C CA . GLU B 1 102 ? -1.534 -36.25 -31.797 1 82.56 102 GLU B CA 1
ATOM 6527 C C . GLU B 1 102 ? -1.855 -34.812 -32.25 1 82.56 102 GLU B C 1
ATOM 6529 O O . GLU B 1 102 ? -1.849 -33.906 -31.453 1 82.56 102 GLU B O 1
ATOM 6534 N N . ILE B 1 103 ? -2.193 -34.625 -33.5 1 74.75 103 ILE B N 1
ATOM 6535 C CA . ILE B 1 103 ? -2.42 -33.281 -34.031 1 74.75 103 ILE B CA 1
ATOM 6536 C C . ILE B 1 103 ? -3.773 -32.75 -33.562 1 74.75 103 ILE B C 1
ATOM 6538 O O . ILE B 1 103 ? -4.695 -33.531 -33.312 1 74.75 103 ILE B O 1
ATOM 6542 N N . PHE B 1 104 ? -3.896 -31.453 -33.469 1 72.5 104 PHE B N 1
ATOM 6543 C CA . PHE B 1 104 ? -5.105 -30.781 -33.031 1 72.5 104 PHE B CA 1
ATOM 6544 C C . PHE B 1 104 ? -6.289 -31.125 -33.906 1 72.5 104 PHE B C 1
ATOM 6546 O O . PHE B 1 104 ? -6.117 -31.328 -35.125 1 72.5 104 PHE B O 1
ATOM 6553 N N . SER B 1 105 ? -7.363 -31.156 -33.188 1 67.62 105 SER B N 1
ATOM 6554 C CA . SER B 1 105 ? -8.578 -31.094 -34 1 67.62 105 SER B CA 1
ATOM 6555 C C . SER B 1 105 ? -8.68 -29.766 -34.75 1 67.62 105 SER B C 1
ATOM 6557 O O . SER B 1 105 ? -7.961 -28.812 -34.438 1 67.62 105 SER B O 1
ATOM 6559 N N . GLU B 1 106 ? -9.422 -29.703 -35.75 1 56 106 GLU B N 1
ATOM 6560 C CA . GLU B 1 106 ? -9.57 -28.5 -36.562 1 56 106 GLU B CA 1
ATOM 6561 C C . GLU B 1 106 ? -9.93 -27.297 -35.719 1 56 106 GLU B C 1
ATOM 6563 O O . GLU B 1 106 ? -9.391 -26.203 -35.906 1 56 106 GLU B O 1
ATOM 6568 N N . ILE B 1 107 ? -10.805 -27.516 -34.812 1 50.62 107 ILE B N 1
ATOM 6569 C CA . ILE B 1 107 ? -11.281 -26.422 -33.938 1 50.62 107 ILE B CA 1
ATOM 6570 C C . ILE B 1 107 ? -10.148 -25.938 -33.062 1 50.62 107 ILE B C 1
ATOM 6572 O O . ILE B 1 107 ? -9.898 -24.734 -32.969 1 50.62 107 ILE B O 1
ATOM 6576 N N . LYS B 1 108 ? -9.508 -26.766 -32.406 1 63.91 108 LYS B N 1
ATOM 6577 C CA . LYS B 1 108 ? -8.406 -26.406 -31.5 1 63.91 108 LYS B CA 1
ATOM 6578 C C . LYS B 1 108 ? -7.246 -25.797 -32.281 1 63.91 108 LYS B C 1
ATOM 6580 O O . LYS B 1 108 ? -6.59 -24.875 -31.812 1 63.91 108 LYS B O 1
ATOM 6585 N N . GLN B 1 109 ? -7.152 -26.391 -33.438 1 53.22 109 GLN B N 1
ATOM 6586 C CA . GLN B 1 109 ? -6.094 -25.875 -34.281 1 53.22 109 GLN B CA 1
ATOM 6587 C C . GLN B 1 109 ? -6.312 -24.406 -34.625 1 53.22 109 GLN B C 1
ATOM 6589 O O . GLN B 1 109 ? -5.359 -23.625 -34.625 1 53.22 109 GLN B O 1
ATOM 6594 N N . THR B 1 110 ? -7.586 -24.156 -34.844 1 49.44 110 THR B N 1
ATOM 6595 C CA . THR B 1 110 ? -7.918 -22.766 -35.188 1 49.44 110 THR B CA 1
ATOM 6596 C C . THR B 1 110 ? -7.676 -21.844 -34 1 49.44 110 THR B C 1
ATOM 6598 O O . THR B 1 110 ? -7.262 -20.703 -34.156 1 49.44 110 THR B O 1
ATOM 6601 N N . GLN B 1 111 ? -7.969 -22.438 -32.875 1 52.41 111 GLN B N 1
ATOM 6602 C CA . GLN B 1 111 ? -7.812 -21.625 -31.688 1 52.41 111 GLN B CA 1
ATOM 6603 C C . GLN B 1 111 ? -6.344 -21.5 -31.297 1 52.41 111 GLN B C 1
ATOM 6605 O O . GLN B 1 111 ? -5.922 -20.453 -30.766 1 52.41 111 GLN B O 1
ATOM 6610 N N . PHE B 1 112 ? -5.742 -22.656 -31.375 1 48.69 112 PHE B N 1
ATOM 6611 C CA . PHE B 1 112 ? -4.359 -22.719 -30.922 1 48.69 112 PHE B CA 1
ATOM 6612 C C . PHE B 1 112 ? -3.398 -22.547 -32.094 1 48.69 112 PHE B C 1
ATOM 6614 O O . PHE B 1 112 ? -2.193 -22.375 -31.891 1 48.69 112 PHE B O 1
ATOM 6621 N N . THR B 1 113 ? -3.803 -22.844 -33.188 1 43.06 113 THR B N 1
ATOM 6622 C CA . THR B 1 113 ? -2.859 -23.016 -34.281 1 43.06 113 THR B CA 1
ATOM 6623 C C . THR B 1 113 ? -1.714 -22.016 -34.156 1 43.06 113 THR B C 1
ATOM 6625 O O . THR B 1 113 ? -1.913 -20.875 -33.719 1 43.06 113 THR B O 1
ATOM 6628 N N . THR B 1 114 ? -0.498 -22.797 -34.281 1 43.34 114 THR B N 1
ATOM 6629 C CA . THR B 1 114 ? 0.875 -22.328 -34.438 1 43.34 114 THR B CA 1
ATOM 6630 C C . THR B 1 114 ? 0.901 -20.938 -35.062 1 43.34 114 THR B C 1
ATOM 6632 O O . THR B 1 114 ? 1.713 -20.094 -34.656 1 43.34 114 THR B O 1
ATOM 6635 N N . THR B 1 115 ? 0.064 -20.906 -35.938 1 39.97 115 THR B N 1
ATOM 6636 C CA . THR B 1 115 ? -0.067 -19.641 -36.625 1 39.97 115 THR B CA 1
ATOM 6637 C C . THR B 1 115 ? -0.552 -18.547 -35.688 1 39.97 115 THR B C 1
ATOM 6639 O O . THR B 1 115 ? -0.114 -17.391 -35.812 1 39.97 115 THR B O 1
ATOM 6642 N N . THR B 1 116 ? -1.308 -19.016 -34.688 1 45.06 116 THR B N 1
ATOM 6643 C CA . THR B 1 116 ? -1.879 -17.984 -33.844 1 45.06 116 THR B CA 1
ATOM 6644 C C . THR B 1 116 ? -0.87 -17.531 -32.781 1 45.06 116 THR B C 1
ATOM 6646 O O . THR B 1 116 ? -0.605 -16.328 -32.656 1 45.06 116 THR B O 1
ATOM 6649 N N . ILE B 1 117 ? -0.326 -18.609 -32.062 1 51.53 117 ILE B N 1
ATOM 6650 C CA . ILE B 1 117 ? 0.642 -18.141 -31.078 1 51.53 117 ILE B CA 1
ATOM 6651 C C . ILE B 1 117 ? 1.868 -17.562 -31.781 1 51.53 117 ILE B C 1
ATOM 6653 O O . ILE B 1 117 ? 2.348 -16.484 -31.438 1 51.53 117 ILE B O 1
ATOM 6657 N N . SER B 1 118 ? 2.375 -18.469 -32.75 1 51.16 118 SER B N 1
ATOM 6658 C CA . SER B 1 118 ? 3.539 -17.984 -33.5 1 51.16 118 SER B CA 1
ATOM 6659 C C . SER B 1 118 ? 3.229 -16.703 -34.219 1 51.16 118 SER B C 1
ATOM 6661 O O . SER B 1 118 ? 4.031 -15.766 -34.219 1 51.16 118 SER B O 1
ATOM 6663 N N . SER B 1 119 ? 2.062 -16.734 -34.781 1 50.66 119 SER B N 1
ATOM 6664 C CA . SER B 1 119 ? 1.653 -15.539 -35.5 1 50.66 119 SER B CA 1
ATOM 6665 C C . SER B 1 119 ? 1.355 -14.383 -34.562 1 50.66 119 SER B C 1
ATOM 6667 O O . SER B 1 119 ? 1.716 -13.234 -34.844 1 50.66 119 SER B O 1
ATOM 6669 N N . ALA B 1 120 ? 0.835 -14.82 -33.375 1 55.31 120 ALA B N 1
ATOM 6670 C CA . ALA B 1 120 ? 0.55 -13.766 -32.406 1 55.31 120 ALA B CA 1
ATOM 6671 C C . ALA B 1 120 ? 1.84 -13.156 -31.875 1 55.31 120 ALA B C 1
ATOM 6673 O O . ALA B 1 120 ? 1.98 -11.938 -31.812 1 55.31 120 ALA B O 1
ATOM 6674 N N . VAL B 1 121 ? 2.721 -14.07 -31.547 1 59.06 121 VAL B N 1
ATOM 6675 C CA . VAL B 1 121 ? 4 -13.602 -31.031 1 59.06 121 VAL B CA 1
ATOM 6676 C C . VAL B 1 121 ? 4.746 -12.82 -32.125 1 59.06 121 VAL B C 1
ATOM 6678 O O . VAL B 1 121 ? 5.285 -11.742 -31.844 1 59.06 121 VAL B O 1
ATOM 6681 N N . SER B 1 122 ? 4.758 -13.469 -33.219 1 55.22 122 SER B N 1
ATOM 6682 C CA . SER B 1 122 ? 5.461 -12.805 -34.312 1 55.22 122 SER B CA 1
ATOM 6683 C C . SER B 1 122 ? 4.824 -11.461 -34.625 1 55.22 122 SER B C 1
ATOM 6685 O O . SER B 1 122 ? 5.527 -10.477 -34.875 1 55.22 122 SER B O 1
ATOM 6687 N N . LEU B 1 123 ? 3.553 -11.438 -34.562 1 55 123 LEU B N 1
ATOM 6688 C CA . LEU B 1 123 ? 2.826 -10.203 -34.844 1 55 123 LEU B CA 1
ATOM 6689 C C . LEU B 1 123 ? 3.08 -9.156 -33.781 1 55 123 LEU B C 1
ATOM 6691 O O . LEU B 1 123 ? 3.266 -7.977 -34.094 1 55 123 LEU B O 1
ATOM 6695 N N . VAL B 1 124 ? 2.973 -9.648 -32.594 1 58.28 124 VAL B N 1
ATOM 6696 C CA . VAL B 1 124 ? 3.258 -8.727 -31.516 1 58.28 124 VAL B CA 1
ATOM 6697 C C . VAL B 1 124 ? 4.672 -8.164 -31.672 1 58.28 124 VAL B C 1
ATOM 6699 O O . VAL B 1 124 ? 4.879 -6.953 -31.562 1 58.28 124 VAL B O 1
ATOM 6702 N N . LEU B 1 125 ? 5.496 -9.102 -31.922 1 57.06 125 LEU B N 1
ATOM 6703 C CA . LEU B 1 125 ? 6.887 -8.688 -32.031 1 57.06 125 LEU B CA 1
ATOM 6704 C C . LEU B 1 125 ? 7.07 -7.73 -33.219 1 57.06 125 LEU B C 1
ATOM 6706 O O . LEU B 1 125 ? 7.762 -6.715 -33.094 1 57.06 125 LEU B O 1
ATOM 6710 N N . GLU B 1 126 ? 6.543 -8.078 -34.25 1 56.44 126 GLU B N 1
ATOM 6711 C CA . GLU B 1 126 ? 6.656 -7.227 -35.406 1 56.44 126 GLU B CA 1
ATOM 6712 C C . GLU B 1 126 ? 6.012 -5.863 -35.188 1 56.44 126 GLU B C 1
ATOM 6714 O O . GLU B 1 126 ? 6.547 -4.836 -35.594 1 56.44 126 GLU B O 1
ATOM 6719 N N . SER B 1 127 ? 4.871 -5.91 -34.531 1 56.78 127 SER B N 1
ATOM 6720 C CA . SER B 1 127 ? 4.18 -4.664 -34.25 1 56.78 127 SER B CA 1
ATOM 6721 C C . SER B 1 127 ? 4.957 -3.824 -33.25 1 56.78 127 SER B C 1
ATOM 6723 O O . SER B 1 127 ? 5.055 -2.604 -33.375 1 56.78 127 SER B O 1
ATOM 6725 N N . LEU B 1 128 ? 5.371 -4.535 -32.312 1 57.06 128 LEU B N 1
ATOM 6726 C CA . LEU B 1 128 ? 6.121 -3.826 -31.297 1 57.06 128 LEU B CA 1
ATOM 6727 C C . LEU B 1 128 ? 7.414 -3.248 -31.875 1 57.06 128 LEU B C 1
ATOM 6729 O O . LEU B 1 128 ? 7.801 -2.127 -31.531 1 57.06 128 LEU B O 1
ATOM 6733 N N . ASP B 1 129 ? 8.055 -4.035 -32.594 1 53.16 129 ASP B N 1
ATOM 6734 C CA . ASP B 1 129 ? 9.266 -3.543 -33.281 1 53.16 129 ASP B CA 1
ATOM 6735 C C . ASP B 1 129 ? 8.969 -2.281 -34.062 1 53.16 129 ASP B C 1
ATOM 6737 O O . ASP B 1 129 ? 9.805 -1.377 -34.156 1 53.16 129 ASP B O 1
ATOM 6741 N N . ALA B 1 130 ? 7.859 -2.312 -34.625 1 52.53 130 ALA B N 1
ATOM 6742 C CA . ALA B 1 130 ? 7.488 -1.143 -35.406 1 52.53 130 ALA B CA 1
ATOM 6743 C C . ALA B 1 130 ? 7.16 0.047 -34.5 1 52.53 130 ALA B C 1
ATOM 6745 O O . ALA B 1 130 ? 7.402 1.198 -34.875 1 52.53 130 ALA B O 1
ATOM 6746 N N . ILE B 1 131 ? 6.488 -0.203 -33.5 1 51.91 131 ILE B N 1
ATOM 6747 C CA . ILE B 1 131 ? 6.031 0.874 -32.625 1 51.91 131 ILE B CA 1
ATOM 6748 C C . ILE B 1 131 ? 7.168 1.3 -31.703 1 51.91 131 ILE B C 1
ATOM 6750 O O . ILE B 1 131 ? 7.371 2.492 -31.469 1 51.91 131 ILE B O 1
ATOM 6754 N N . LEU B 1 132 ? 7.762 0.171 -31.203 1 55.41 132 LEU B N 1
ATOM 6755 C CA . LEU B 1 132 ? 8.75 0.522 -30.188 1 55.41 132 LEU B CA 1
ATOM 6756 C C . LEU B 1 132 ? 10.164 0.469 -30.75 1 55.41 132 LEU B C 1
ATOM 6758 O O . LEU B 1 132 ? 10.633 -0.598 -31.156 1 55.41 132 LEU B O 1
ATOM 6762 N N . THR B 1 133 ? 10.711 1.532 -31.219 1 56.47 133 THR B N 1
ATOM 6763 C CA . THR B 1 133 ? 12.047 1.646 -31.781 1 56.47 133 THR B CA 1
ATOM 6764 C C . THR B 1 133 ? 13.094 1.144 -30.781 1 56.47 133 THR B C 1
ATOM 6766 O O . THR B 1 133 ? 14.148 0.638 -31.172 1 56.47 133 THR B O 1
ATOM 6769 N N . ASP B 1 134 ? 12.688 1.21 -29.484 1 74.62 134 ASP B N 1
ATOM 6770 C CA . ASP B 1 134 ? 13.633 0.833 -28.453 1 74.62 134 ASP B CA 1
ATOM 6771 C C . ASP B 1 134 ? 13.094 -0.323 -27.609 1 74.62 134 ASP B C 1
ATOM 6773 O O . ASP B 1 134 ? 12.148 -0.145 -26.828 1 74.62 134 ASP B O 1
ATOM 6777 N N . GLN B 1 135 ? 13.734 -1.535 -27.797 1 75.31 135 GLN B N 1
ATOM 6778 C CA . GLN B 1 135 ? 13.289 -2.754 -27.125 1 75.31 135 GLN B CA 1
ATOM 6779 C C . GLN B 1 135 ? 13.477 -2.65 -25.609 1 75.31 135 GLN B C 1
ATOM 6781 O O . GLN B 1 135 ? 12.875 -3.41 -24.859 1 75.31 135 GLN B O 1
ATOM 6786 N N . SER B 1 136 ? 14.258 -1.748 -25.25 1 84.56 136 SER B N 1
ATOM 6787 C CA . SER B 1 136 ? 14.57 -1.627 -23.828 1 84.56 136 SER B CA 1
ATOM 6788 C C . SER B 1 136 ? 13.75 -0.524 -23.172 1 84.56 136 SER B C 1
ATOM 6790 O O . SER B 1 136 ? 13.875 -0.284 -21.969 1 84.56 136 SER B O 1
ATOM 6792 N N . LEU B 1 137 ? 12.875 0.05 -23.953 1 87.88 137 LEU B N 1
ATOM 6793 C CA . LEU B 1 137 ? 12.109 1.175 -23.438 1 87.88 137 LEU B CA 1
ATOM 6794 C C . LEU B 1 137 ? 11.148 0.715 -22.344 1 87.88 137 LEU B C 1
ATOM 6796 O O . LEU B 1 137 ? 10.328 -0.174 -22.562 1 87.88 137 LEU B O 1
ATOM 6800 N N . GLY B 1 138 ? 11.312 1.276 -21.109 1 91.19 138 GLY B N 1
ATOM 6801 C CA . GLY B 1 138 ? 10.43 0.985 -20 1 91.19 138 GLY B CA 1
ATOM 6802 C C . GLY B 1 138 ? 9.227 1.905 -19.938 1 91.19 138 GLY B C 1
ATOM 6803 O O . GLY B 1 138 ? 9 2.703 -20.844 1 91.19 138 GLY B O 1
ATOM 6804 N N . PHE B 1 139 ? 8.422 1.701 -18.984 1 92.38 139 PHE B N 1
ATOM 6805 C CA . PHE B 1 139 ? 7.277 2.57 -18.734 1 92.38 139 PHE B CA 1
ATOM 6806 C C . PHE B 1 139 ? 7.699 3.799 -17.938 1 92.38 139 PHE B C 1
ATOM 6808 O O . PHE B 1 139 ? 8.562 3.709 -17.062 1 92.38 139 PHE B O 1
ATOM 6815 N N . VAL B 1 140 ? 7.043 4.918 -18.234 1 90.94 140 VAL B N 1
ATOM 6816 C CA . VAL B 1 140 ? 7.422 6.172 -17.594 1 90.94 140 VAL B CA 1
ATOM 6817 C C . VAL B 1 140 ? 6.562 6.402 -16.344 1 90.94 140 VAL B C 1
ATOM 6819 O O . VAL B 1 140 ? 6.988 7.066 -15.406 1 90.94 140 VAL B O 1
ATOM 6822 N N . SER B 1 141 ? 5.379 5.906 -16.406 1 91.81 141 SER B N 1
ATOM 6823 C CA . SER B 1 141 ? 4.453 6.07 -15.289 1 91.81 141 SER B CA 1
ATOM 6824 C C . SER B 1 141 ? 3.52 4.871 -15.164 1 91.81 141 SER B C 1
ATOM 6826 O O . SER B 1 141 ? 3.359 4.102 -16.109 1 91.81 141 SER B O 1
ATOM 6828 N N . PHE B 1 142 ? 2.967 4.715 -14 1 92.44 142 PHE B N 1
ATOM 6829 C CA . PHE B 1 142 ? 1.983 3.654 -13.805 1 92.44 142 PHE B CA 1
ATOM 6830 C C . PHE B 1 142 ? 0.721 3.928 -14.609 1 92.44 142 PHE B C 1
ATOM 6832 O O . PHE B 1 142 ? 0.001 2.998 -14.977 1 92.44 142 PHE B O 1
ATOM 6839 N N . GLU B 1 143 ? 0.44 5.141 -14.938 1 86.75 143 GLU B N 1
ATOM 6840 C CA . GLU B 1 143 ? -0.676 5.492 -15.805 1 86.75 143 GLU B CA 1
ATOM 6841 C C . GLU B 1 143 ? -0.495 4.895 -17.203 1 86.75 143 GLU B C 1
ATOM 6843 O O . GLU B 1 143 ? -1.466 4.473 -17.828 1 86.75 143 GLU B O 1
ATOM 6848 N N . ASP B 1 144 ? 0.755 4.93 -17.578 1 87.94 144 ASP B N 1
ATOM 6849 C CA . ASP B 1 144 ? 1.052 4.316 -18.875 1 87.94 144 ASP B CA 1
ATOM 6850 C C . ASP B 1 144 ? 0.7 2.832 -18.875 1 87.94 144 ASP B C 1
ATOM 6852 O O . ASP B 1 144 ? 0.216 2.299 -19.875 1 87.94 144 ASP B O 1
ATOM 6856 N N . ILE B 1 145 ? 0.936 2.182 -17.812 1 92.12 145 ILE B N 1
ATOM 6857 C CA . ILE B 1 145 ? 0.604 0.767 -17.672 1 92.12 145 ILE B CA 1
ATOM 6858 C C . ILE B 1 145 ? -0.912 0.587 -17.703 1 92.12 145 ILE B C 1
ATOM 6860 O O . ILE B 1 145 ? -1.427 -0.303 -18.375 1 92.12 145 ILE B O 1
ATOM 6864 N N . ASP B 1 146 ? -1.6 1.464 -17.031 1 88.44 146 ASP B N 1
ATOM 6865 C CA . ASP B 1 146 ? -3.055 1.379 -16.938 1 88.44 146 ASP B CA 1
ATOM 6866 C C . ASP B 1 146 ? -3.691 1.555 -18.328 1 88.44 146 ASP B C 1
ATOM 6868 O O . ASP B 1 146 ? -4.754 0.993 -18.594 1 88.44 146 ASP B O 1
ATOM 6872 N N . THR B 1 147 ? -3.086 2.322 -19.172 1 84.19 147 THR B N 1
ATOM 6873 C CA . THR B 1 147 ? -3.615 2.594 -20.516 1 84.19 147 THR B CA 1
ATOM 6874 C C . THR B 1 147 ? -3.693 1.31 -21.328 1 84.19 147 THR B C 1
ATOM 6876 O O . THR B 1 147 ? -4.496 1.21 -22.266 1 84.19 147 THR B O 1
ATOM 6879 N N . LEU B 1 148 ? -2.941 0.334 -20.953 1 85.75 148 LEU B N 1
ATOM 6880 C CA . LEU B 1 148 ? -2.947 -0.941 -21.656 1 85.75 148 LEU B CA 1
ATOM 6881 C C . LEU B 1 148 ? -4.305 -1.629 -21.531 1 85.75 148 LEU B C 1
ATOM 6883 O O . LEU B 1 148 ? -4.676 -2.439 -22.375 1 85.75 148 LEU B O 1
ATOM 6887 N N . TYR B 1 149 ? -5.004 -1.299 -20.5 1 87.69 149 TYR B N 1
ATOM 6888 C CA . TYR B 1 149 ? -6.266 -1.967 -20.203 1 87.69 149 TYR B CA 1
ATOM 6889 C C . TYR B 1 149 ? -7.453 -1.066 -20.531 1 87.69 149 TYR B C 1
ATOM 6891 O O . TYR B 1 149 ? -8.562 -1.55 -20.75 1 87.69 149 TYR B O 1
ATOM 6899 N N . LYS B 1 150 ? -7.281 0.215 -20.5 1 81.31 150 LYS B N 1
ATOM 6900 C CA . LYS B 1 150 ? -8.367 1.175 -20.703 1 81.31 150 LYS B CA 1
ATOM 6901 C C . LYS B 1 150 ? -8.469 1.591 -22.172 1 81.31 150 LYS B C 1
ATOM 6903 O O . LYS B 1 150 ? -9.516 1.404 -22.797 1 81.31 150 LYS B O 1
ATOM 6908 N N . GLU B 1 151 ? -7.371 2.168 -22.75 1 76.44 151 GLU B N 1
ATOM 6909 C CA . GLU B 1 151 ? -7.375 2.738 -24.094 1 76.44 151 GLU B CA 1
ATOM 6910 C C . GLU B 1 151 ? -6.727 1.786 -25.094 1 76.44 151 GLU B C 1
ATOM 6912 O O . GLU B 1 151 ? -7.168 1.693 -26.234 1 76.44 151 GLU B O 1
ATOM 6917 N N . GLY B 1 152 ? -5.879 1.015 -24.625 1 75.31 152 GLY B N 1
ATOM 6918 C CA . GLY B 1 152 ? -5.086 0.206 -25.531 1 75.31 152 GLY B CA 1
ATOM 6919 C C . GLY B 1 152 ? -4.086 1.017 -26.344 1 75.31 152 GLY B C 1
ATOM 6920 O O . GLY B 1 152 ? -3.898 2.209 -26.078 1 75.31 152 GLY B O 1
ATOM 6921 N N . PHE B 1 153 ? -3.225 0.496 -27.016 1 68.5 153 PHE B N 1
ATOM 6922 C CA . PHE B 1 153 ? -2.283 1.247 -27.844 1 68.5 153 PHE B CA 1
ATOM 6923 C C . PHE B 1 153 ? -2.449 0.897 -29.312 1 68.5 153 PHE B C 1
ATOM 6925 O O . PHE B 1 153 ? -2.848 -0.219 -29.656 1 68.5 153 PHE B O 1
ATOM 6932 N N . HIS B 1 154 ? -2.33 1.976 -30.141 1 63.06 154 HIS B N 1
ATOM 6933 C CA . HIS B 1 154 ? -2.531 1.854 -31.578 1 63.06 154 HIS B CA 1
ATOM 6934 C C . HIS B 1 154 ? -1.436 1.01 -32.219 1 63.06 154 HIS B C 1
ATOM 6936 O O . HIS B 1 154 ? -0.25 1.218 -31.953 1 63.06 154 HIS B O 1
ATOM 6942 N N . VAL B 1 155 ? -1.858 -0.009 -32.875 1 59.25 155 VAL B N 1
ATOM 6943 C CA . VAL B 1 155 ? -0.923 -0.832 -33.625 1 59.25 155 VAL B CA 1
ATOM 6944 C C . VAL B 1 155 ? -0.838 -0.323 -35.062 1 59.25 155 VAL B C 1
ATOM 6946 O O . VAL B 1 155 ? -1.861 -0.162 -35.719 1 59.25 155 VAL B O 1
ATOM 6949 N N . PRO B 1 156 ? 0.244 0.364 -35.562 1 54.09 156 PRO B N 1
ATOM 6950 C CA . PRO B 1 156 ? 0.333 0.873 -36.906 1 54.09 156 PRO B CA 1
ATOM 6951 C C . PRO B 1 156 ? -0.135 -0.144 -37.969 1 54.09 156 PRO B C 1
ATOM 6953 O O . PRO B 1 156 ? -0.04 -1.353 -37.719 1 54.09 156 PRO B O 1
ATOM 6956 N N . ALA B 1 157 ? -0.919 0.563 -39.031 1 47.84 157 ALA B N 1
ATOM 6957 C CA . ALA B 1 157 ? -1.354 -0.227 -40.188 1 47.84 157 ALA B CA 1
ATOM 6958 C C . ALA B 1 157 ? -0.193 -1.021 -40.781 1 47.84 157 ALA B C 1
ATOM 6960 O O . ALA B 1 157 ? 0.881 -0.468 -41.031 1 47.84 157 ALA B O 1
ATOM 6961 N N . LEU B 1 158 ? -0.155 -2.172 -40.438 1 44.03 158 LEU B N 1
ATOM 6962 C CA . LEU B 1 158 ? 0.884 -3.031 -41 1 44.03 158 LEU B CA 1
ATOM 6963 C C . LEU B 1 158 ? 0.965 -2.871 -42.531 1 44.03 158 LEU B C 1
ATOM 6965 O O . LEU B 1 158 ? -0.062 -2.852 -43.219 1 44.03 158 LEU B O 1
ATOM 6969 N N . GLN B 1 159 ? 1.709 -2.02 -43.188 1 40.53 159 GLN B N 1
ATOM 6970 C CA . GLN B 1 159 ? 1.861 -2.15 -44.656 1 40.53 159 GLN B CA 1
ATOM 6971 C C . GLN B 1 159 ? 1.652 -3.594 -45.094 1 40.53 159 GLN B C 1
ATOM 6973 O O . GLN B 1 159 ? 2.24 -4.516 -44.531 1 40.53 159 GLN B O 1
ATOM 6978 N N . ALA B 1 160 ? 0.547 -3.658 -45.906 1 37.59 160 ALA B N 1
ATOM 6979 C CA . ALA B 1 160 ? 0.024 -4.852 -46.562 1 37.59 160 ALA B CA 1
ATOM 6980 C C . ALA B 1 160 ? 1.152 -5.695 -47.156 1 37.59 160 ALA B C 1
ATOM 6982 O O . ALA B 1 160 ? 1.268 -5.832 -48.375 1 37.59 160 ALA B O 1
ATOM 6983 N N . ASN B 1 161 ? 2.27 -5.602 -47.031 1 31.66 161 ASN B N 1
ATOM 6984 C CA . ASN B 1 161 ? 2.838 -6.699 -47.781 1 31.66 161 ASN B CA 1
ATOM 6985 C C . ASN B 1 161 ? 2.25 -8.047 -47.375 1 31.66 161 ASN B C 1
ATOM 6987 O O . ASN B 1 161 ? 1.732 -8.18 -46.25 1 31.66 161 ASN B O 1
ATOM 6991 N N . GLY B 1 162 ? 2.469 -9.227 -47.969 1 30.27 162 GLY B N 1
ATOM 6992 C CA . GLY B 1 162 ? 1.819 -10.516 -48.125 1 30.27 162 GLY B CA 1
ATOM 6993 C C . GLY B 1 162 ? 1.229 -11.031 -46.812 1 30.27 162 GLY B C 1
ATOM 6994 O O . GLY B 1 162 ? 1.316 -10.367 -45.781 1 30.27 162 GLY B O 1
ATOM 6995 N N . ASN B 1 163 ? 1.255 -12.414 -46.469 1 32.31 163 ASN B N 1
ATOM 6996 C CA . ASN B 1 163 ? 0.318 -13.492 -46.156 1 32.31 163 ASN B CA 1
ATOM 6997 C C . ASN B 1 163 ? -0.057 -13.516 -44.688 1 32.31 163 ASN B C 1
ATOM 6999 O O . ASN B 1 163 ? -1.238 -13.586 -44.344 1 32.31 163 ASN B O 1
ATOM 7003 N N . ALA B 1 164 ? 0.871 -13.781 -43.875 1 33.03 164 ALA B N 1
ATOM 7004 C CA . ALA B 1 164 ? 0.604 -14.375 -42.562 1 33.03 164 ALA B CA 1
ATOM 7005 C C . ALA B 1 164 ? 0.094 -13.328 -41.594 1 33.03 164 ALA B C 1
ATOM 7007 O O . ALA B 1 164 ? -0.65 -13.648 -40.656 1 33.03 164 ALA B O 1
ATOM 7008 N N . LEU B 1 165 ? 0.418 -12.148 -41.812 1 35.53 165 LEU B N 1
ATOM 7009 C CA . LEU B 1 165 ? 0.106 -11.055 -40.906 1 35.53 165 LEU B CA 1
ATOM 7010 C C . LEU B 1 165 ? -1.376 -10.695 -40.969 1 35.53 165 LEU B C 1
ATOM 7012 O O . LEU B 1 165 ? -1.999 -10.43 -39.938 1 35.53 165 LEU B O 1
ATOM 7016 N N . GLN B 1 166 ? -1.961 -10.68 -42.156 1 37.88 166 GLN B N 1
ATOM 7017 C CA . GLN B 1 166 ? -3.344 -10.266 -42.375 1 37.88 166 GLN B CA 1
ATOM 7018 C C . GLN B 1 166 ? -4.32 -11.234 -41.719 1 37.88 166 GLN B C 1
ATOM 7020 O O . GLN B 1 166 ? -5.469 -10.883 -41.438 1 37.88 166 GLN B O 1
ATOM 7025 N N . ARG B 1 167 ? -3.926 -12.508 -41.656 1 38.94 167 ARG B N 1
ATOM 7026 C CA . ARG B 1 167 ? -4.867 -13.508 -41.156 1 38.94 167 ARG B CA 1
ATOM 7027 C C . ARG B 1 167 ? -4.906 -13.508 -39.625 1 38.94 167 ARG B C 1
ATOM 7029 O O . ARG B 1 167 ? -5.906 -13.906 -39.031 1 38.94 167 ARG B O 1
ATOM 7036 N N . VAL B 1 168 ? -3.771 -13.375 -39.062 1 36.38 168 VAL B N 1
ATOM 7037 C CA . VAL B 1 168 ? -3.652 -13.531 -37.594 1 36.38 168 VAL B CA 1
ATOM 7038 C C . VAL B 1 168 ? -4.031 -12.219 -36.906 1 36.38 168 VAL B C 1
ATOM 7040 O O . VAL B 1 168 ? -4.469 -12.227 -35.75 1 36.38 168 VAL B O 1
ATOM 7043 N N . ILE B 1 169 ? -3.959 -11.156 -37.688 1 41.66 169 ILE B N 1
ATOM 7044 C CA . ILE B 1 169 ? -4.254 -9.844 -37.125 1 41.66 169 ILE B CA 1
ATOM 7045 C C . ILE B 1 169 ? -5.711 -9.789 -36.656 1 41.66 169 ILE B C 1
ATOM 7047 O O . ILE B 1 169 ? -6.012 -9.32 -35.562 1 41.66 169 ILE B O 1
ATOM 7051 N N . PRO B 1 170 ? -6.508 -10.273 -37.5 1 38.66 170 PRO B N 1
ATOM 7052 C CA . PRO B 1 170 ? -7.879 -10.141 -37.031 1 38.66 170 PRO B CA 1
ATOM 7053 C C . PRO B 1 170 ? -8.109 -10.883 -35.719 1 38.66 170 PRO B C 1
ATOM 7055 O O . PRO B 1 170 ? -8.844 -10.398 -34.844 1 38.66 170 PRO B O 1
ATOM 7058 N N . LYS B 1 171 ? -7.578 -12.016 -35.531 1 40.09 171 LYS B N 1
ATOM 7059 C CA . LYS B 1 171 ? -7.863 -12.812 -34.312 1 40.09 171 LYS B CA 1
ATOM 7060 C C . LYS B 1 171 ? -7.145 -12.242 -33.094 1 40.09 171 LYS B C 1
ATOM 7062 O O . LYS B 1 171 ? -7.676 -12.281 -32 1 40.09 171 LYS B O 1
ATOM 7067 N N . LEU B 1 172 ? -5.875 -11.93 -33.344 1 42.78 172 LEU B N 1
ATOM 7068 C CA . LEU B 1 172 ? -5.215 -11.164 -32.281 1 42.78 172 LEU B CA 1
ATOM 7069 C C . LEU B 1 172 ? -6.027 -9.922 -31.938 1 42.78 172 LEU B C 1
ATOM 7071 O O . LEU B 1 172 ? -6.148 -9.562 -30.766 1 42.78 172 LEU B O 1
ATOM 7075 N N . LEU B 1 173 ? -6.48 -9.391 -33.062 1 43.31 173 LEU B N 1
ATOM 7076 C CA . LEU B 1 173 ? -7.379 -8.242 -32.906 1 43.31 173 LEU B CA 1
ATOM 7077 C C . LEU B 1 173 ? -8.688 -8.656 -32.25 1 43.31 173 LEU B C 1
ATOM 7079 O O . LEU B 1 173 ? -9.398 -7.809 -31.703 1 43.31 173 LEU B O 1
ATOM 7083 N N . SER B 1 174 ? -9.016 -9.812 -32.562 1 41.22 174 SER B N 1
ATOM 7084 C CA . SER B 1 174 ? -10.234 -10.172 -31.828 1 41.22 174 SER B CA 1
ATOM 7085 C C . SER B 1 174 ? -10 -10.148 -30.312 1 41.22 174 SER B C 1
ATOM 7087 O O . SER B 1 174 ? -10.953 -10.109 -29.531 1 41.22 174 SER B O 1
ATOM 7089 N N . VAL B 1 175 ? -8.836 -10.719 -29.891 1 43.03 175 VAL B N 1
ATOM 7090 C CA . VAL B 1 175 ? -8.5 -10.367 -28.516 1 43.03 175 VAL B CA 1
ATOM 7091 C C . VAL B 1 175 ? -8.5 -8.844 -28.359 1 43.03 175 VAL B C 1
ATOM 7093 O O . VAL B 1 175 ? -8.727 -8.328 -27.266 1 43.03 175 VAL B O 1
ATOM 7096 N N . VAL B 1 176 ? -7.898 -8.156 -29.344 1 42.97 176 VAL B N 1
ATOM 7097 C CA . VAL B 1 176 ? -8.016 -6.723 -29.578 1 42.97 176 VAL B CA 1
ATOM 7098 C C . VAL B 1 176 ? -9.359 -6.418 -30.234 1 42.97 176 VAL B C 1
ATOM 7100 O O . VAL B 1 176 ? -9.617 -6.855 -31.359 1 42.97 176 VAL B O 1
ATOM 7103 N N . ASN B 1 177 ? -10.297 -6.387 -29.578 1 39.94 177 ASN B N 1
ATOM 7104 C CA . ASN B 1 177 ? -11.633 -6.156 -30.125 1 39.94 177 ASN B CA 1
ATOM 7105 C C . ASN B 1 177 ? -11.586 -5.273 -31.359 1 39.94 177 ASN B C 1
ATOM 7107 O O . ASN B 1 177 ? -12.25 -5.562 -32.375 1 39.94 177 ASN B O 1
ATOM 7111 N N . ASP B 1 178 ? -11.367 -3.879 -31.25 1 43.06 178 ASP B N 1
ATOM 7112 C CA . ASP B 1 178 ? -12.156 -2.916 -32.031 1 43.06 178 ASP B CA 1
ATOM 7113 C C . ASP B 1 178 ? -11.539 -2.664 -33.375 1 43.06 178 ASP B C 1
ATOM 7115 O O . ASP B 1 178 ? -10.352 -2.922 -33.594 1 43.06 178 ASP B O 1
ATOM 7119 N N . LYS B 1 179 ? -12.406 -2.213 -34.5 1 45.31 179 LYS B N 1
ATOM 7120 C CA . LYS B 1 179 ? -12.258 -1.64 -35.844 1 45.31 179 LYS B CA 1
ATOM 7121 C C . LYS B 1 179 ? -11.094 -0.663 -35.906 1 45.31 179 LYS B C 1
ATOM 7123 O O . LYS B 1 179 ? -10.688 -0.225 -36.969 1 45.31 179 LYS B O 1
ATOM 7128 N N . GLN B 1 180 ? -10.609 -0.159 -34.875 1 49.81 180 GLN B N 1
ATOM 7129 C CA . GLN B 1 180 ? -9.688 0.968 -34.906 1 49.81 180 GLN B CA 1
ATOM 7130 C C . GLN B 1 180 ? -8.25 0.508 -34.688 1 49.81 180 GLN B C 1
ATOM 7132 O O . GLN B 1 180 ? -7.367 1.322 -34.406 1 49.81 180 GLN B O 1
ATOM 7137 N N . ASN B 1 181 ? -7.77 -0.795 -35.031 1 55.47 181 ASN B N 1
ATOM 7138 C CA . ASN B 1 181 ? -6.383 -1.237 -34.938 1 55.47 181 ASN B CA 1
ATOM 7139 C C . ASN B 1 181 ? -5.82 -0.989 -33.531 1 55.47 181 ASN B C 1
ATOM 7141 O O . ASN B 1 181 ? -4.711 -0.466 -33.375 1 55.47 181 ASN B O 1
ATOM 7145 N N . LEU B 1 182 ? -6.57 -1.204 -32.438 1 62.12 182 LEU B N 1
ATOM 7146 C CA . LEU B 1 182 ? -6.191 -0.957 -31.062 1 62.12 182 LEU B CA 1
ATOM 7147 C C . LEU B 1 182 ? -5.977 -2.27 -30.312 1 62.12 182 LEU B C 1
ATOM 7149 O O . LEU B 1 182 ? -6.82 -3.17 -30.375 1 62.12 182 LEU B O 1
ATOM 7153 N N . LEU B 1 183 ? -4.637 -2.557 -29.781 1 69.25 183 LEU B N 1
ATOM 7154 C CA . LEU B 1 183 ? -4.391 -3.656 -28.859 1 69.25 183 LEU B CA 1
ATOM 7155 C C . LEU B 1 183 ? -4.77 -3.264 -27.438 1 69.25 183 LEU B C 1
ATOM 7157 O O . LEU B 1 183 ? -4.141 -2.387 -26.844 1 69.25 183 LEU B O 1
ATOM 7161 N N . ARG B 1 184 ? -5.816 -3.807 -26.938 1 80.12 184 ARG B N 1
ATOM 7162 C CA . ARG B 1 184 ? -6.297 -3.545 -25.578 1 80.12 184 ARG B CA 1
ATOM 7163 C C . ARG B 1 184 ? -6.457 -4.84 -24.797 1 80.12 184 ARG B C 1
ATOM 7165 O O . ARG B 1 184 ? -7.113 -5.777 -25.266 1 80.12 184 ARG B O 1
ATOM 7172 N N . PHE B 1 185 ? -5.852 -4.973 -23.703 1 85.5 185 PHE B N 1
ATOM 7173 C CA . PHE B 1 185 ? -5.93 -6.156 -22.844 1 85.5 185 PHE B CA 1
ATOM 7174 C C . PHE B 1 185 ? -7.125 -6.066 -21.906 1 85.5 185 PHE B C 1
ATOM 7176 O O . PHE B 1 185 ? -7.492 -4.977 -21.469 1 85.5 185 PHE B O 1
ATOM 7183 N N . ASP B 1 186 ? -7.719 -7.195 -21.688 1 88.06 186 ASP B N 1
ATOM 7184 C CA . ASP B 1 186 ? -8.719 -7.246 -20.625 1 88.06 186 ASP B CA 1
ATOM 7185 C C . ASP B 1 186 ? -8.078 -7.055 -19.266 1 88.06 186 ASP B C 1
ATOM 7187 O O . ASP B 1 186 ? -6.973 -7.547 -19.016 1 88.06 186 ASP B O 1
ATOM 7191 N N . THR B 1 187 ? -8.742 -6.324 -18.438 1 92.12 187 THR B N 1
ATOM 7192 C CA . THR B 1 187 ? -8.242 -6.168 -17.062 1 92.12 187 THR B CA 1
ATOM 7193 C C . THR B 1 187 ? -8.273 -7.5 -16.328 1 92.12 187 THR B C 1
ATOM 7195 O O . THR B 1 187 ? -9.305 -8.164 -16.266 1 92.12 187 THR B O 1
ATOM 7198 N N . PRO B 1 188 ? -7.18 -7.938 -15.773 1 95.56 188 PRO B N 1
ATOM 7199 C CA . PRO B 1 188 ? -7.18 -9.195 -15.023 1 95.56 188 PRO B CA 1
ATOM 7200 C C . PRO B 1 188 ? -8.117 -9.156 -13.812 1 95.56 188 PRO B C 1
ATOM 7202 O O . PRO B 1 188 ? -8.281 -8.102 -13.195 1 95.56 188 PRO B O 1
ATOM 7205 N N . ASP B 1 189 ? -8.602 -10.281 -13.438 1 95.44 189 ASP B N 1
ATOM 7206 C CA . ASP B 1 189 ? -9.617 -10.383 -12.391 1 95.44 189 ASP B CA 1
ATOM 7207 C C . ASP B 1 189 ? -9.102 -9.828 -11.062 1 95.44 189 ASP B C 1
ATOM 7209 O O . ASP B 1 189 ? -9.828 -9.133 -10.352 1 95.44 189 ASP B O 1
ATOM 7213 N N . ALA B 1 190 ? -7.898 -10.211 -10.68 1 96.5 190 ALA B N 1
ATOM 7214 C CA . ALA B 1 190 ? -7.332 -9.734 -9.422 1 96.5 190 ALA B CA 1
ATOM 7215 C C . ALA B 1 190 ? -7.273 -8.211 -9.398 1 96.5 190 ALA B C 1
ATOM 7217 O O . ALA B 1 190 ? -7.582 -7.586 -8.383 1 96.5 190 ALA B O 1
ATOM 7218 N N . PHE B 1 191 ? -6.883 -7.551 -10.492 1 96 191 PHE B N 1
ATOM 7219 C CA . PHE B 1 191 ? -6.785 -6.105 -10.617 1 96 191 PHE B CA 1
ATOM 7220 C C . PHE B 1 191 ? -8.172 -5.461 -10.586 1 96 191 PHE B C 1
ATOM 7222 O O . PHE B 1 191 ? -8.344 -4.383 -10.016 1 96 191 PHE B O 1
ATOM 7229 N N . LYS B 1 192 ? -9.141 -6.066 -11.18 1 94.38 192 LYS B N 1
ATOM 7230 C CA . LYS B 1 192 ? -10.508 -5.566 -11.18 1 94.38 192 LYS B CA 1
ATOM 7231 C C . LYS B 1 192 ? -11.078 -5.516 -9.766 1 94.38 192 LYS B C 1
ATOM 7233 O O . LYS B 1 192 ? -11.812 -4.59 -9.422 1 94.38 192 LYS B O 1
ATOM 7238 N N . ARG B 1 193 ? -10.734 -6.453 -9.008 1 95.5 193 ARG B N 1
ATOM 7239 C CA . ARG B 1 193 ? -11.273 -6.566 -7.656 1 95.5 193 ARG B CA 1
ATOM 7240 C C . ARG B 1 193 ? -10.57 -5.609 -6.699 1 95.5 193 ARG B C 1
ATOM 7242 O O . ARG B 1 193 ? -11.203 -5.059 -5.793 1 95.5 193 ARG B O 1
ATOM 7249 N N . ASP B 1 194 ? -9.328 -5.453 -6.863 1 96.31 194 ASP B N 1
ATOM 7250 C CA . ASP B 1 194 ? -8.5 -4.559 -6.066 1 96.31 194 ASP B CA 1
ATOM 7251 C C . ASP B 1 194 ? -7.32 -4.031 -6.879 1 96.31 194 ASP B C 1
ATOM 7253 O O . ASP B 1 194 ? -6.32 -4.734 -7.059 1 96.31 194 ASP B O 1
ATOM 7257 N N . ARG B 1 195 ? -7.363 -2.828 -7.281 1 94.94 195 ARG B N 1
ATOM 7258 C CA . ARG B 1 195 ? -6.332 -2.268 -8.148 1 94.94 195 ARG B CA 1
ATOM 7259 C C . ARG B 1 195 ? -5.004 -2.146 -7.41 1 94.94 195 ARG B C 1
ATOM 7261 O O . ARG B 1 195 ? -3.949 -2.012 -8.039 1 94.94 195 ARG B O 1
ATOM 7268 N N . PHE B 1 196 ? -4.992 -2.178 -6.086 1 96.19 196 PHE B N 1
ATOM 7269 C CA . PHE B 1 196 ? -3.783 -1.977 -5.297 1 96.19 196 PHE B CA 1
ATOM 7270 C C . PHE B 1 196 ? -3.254 -3.305 -4.77 1 96.19 196 PHE B C 1
ATOM 7272 O O . PHE B 1 196 ? -2.355 -3.33 -3.926 1 96.19 196 PHE B O 1
ATOM 7279 N N . PHE B 1 197 ? -3.775 -4.453 -5.242 1 96.75 197 PHE B N 1
ATOM 7280 C CA . PHE B 1 197 ? -3.467 -5.766 -4.68 1 96.75 197 PHE B CA 1
ATOM 7281 C C . PHE B 1 197 ? -1.976 -6.062 -4.789 1 96.75 197 PHE B C 1
ATOM 7283 O O . PHE B 1 197 ? -1.408 -6.742 -3.93 1 96.75 197 PHE B O 1
ATOM 7290 N N . TRP B 1 198 ? -1.312 -5.531 -5.801 1 97.19 198 TRP B N 1
ATOM 7291 C CA . TRP B 1 198 ? 0.081 -5.859 -6.082 1 97.19 198 TRP B CA 1
ATOM 7292 C C . TRP B 1 198 ? 1.009 -5.215 -5.059 1 97.19 198 TRP B C 1
ATOM 7294 O O . TRP B 1 198 ? 2.156 -5.633 -4.898 1 97.19 198 TRP B O 1
ATOM 7304 N N . LEU B 1 199 ? 0.543 -4.23 -4.316 1 96.56 199 LEU B N 1
ATOM 7305 C CA . LEU B 1 199 ? 1.314 -3.539 -3.291 1 96.56 199 LEU B CA 1
ATOM 7306 C C . LEU B 1 199 ? 1.204 -4.258 -1.951 1 96.56 199 LEU B C 1
ATOM 7308 O O . LEU B 1 199 ? 2.037 -4.055 -1.063 1 96.56 199 LEU B O 1
ATOM 7312 N N . SER B 1 200 ? 0.222 -5.094 -1.787 1 96.19 200 SER B N 1
ATOM 7313 C CA . SER B 1 200 ? -0.174 -5.664 -0.503 1 96.19 200 SER B CA 1
ATOM 7314 C C . SER B 1 200 ? 0.718 -6.84 -0.123 1 96.19 200 SER B C 1
ATOM 7316 O O . SER B 1 200 ? 0.924 -7.754 -0.925 1 96.19 200 SER B O 1
ATOM 7318 N N . ASP B 1 201 ? 1.238 -6.836 1.113 1 97.19 201 ASP B N 1
ATOM 7319 C CA . ASP B 1 201 ? 1.968 -7.988 1.634 1 97.19 201 ASP B CA 1
ATOM 7320 C C . ASP B 1 201 ? 1.037 -9.18 1.84 1 97.19 201 ASP B C 1
ATOM 7322 O O . ASP B 1 201 ? 1.456 -10.336 1.707 1 97.19 201 ASP B O 1
ATOM 7326 N N . GLU B 1 202 ? -0.226 -8.906 2.182 1 97.31 202 GLU B N 1
ATOM 7327 C CA . GLU B 1 202 ? -1.226 -9.953 2.375 1 97.31 202 GLU B CA 1
ATOM 7328 C C . GLU B 1 202 ? -1.452 -10.742 1.092 1 97.31 202 GLU B C 1
ATOM 7330 O O . GLU B 1 202 ? -1.481 -11.977 1.115 1 97.31 202 GLU B O 1
ATOM 7335 N N . GLN B 1 203 ? -1.561 -9.977 -0.023 1 97.81 203 GLN B N 1
ATOM 7336 C CA . GLN B 1 203 ? -1.751 -10.641 -1.31 1 97.81 203 GLN B CA 1
ATOM 7337 C C . GLN B 1 203 ? -0.487 -11.383 -1.74 1 97.81 203 GLN B C 1
ATOM 7339 O O . GLN B 1 203 ? -0.562 -12.484 -2.277 1 97.81 203 GLN B O 1
ATOM 7344 N N . PHE B 1 204 ? 0.707 -10.766 -1.521 1 98.44 204 PHE B N 1
ATOM 7345 C CA . PHE B 1 204 ? 2 -11.367 -1.823 1 98.44 204 PHE B CA 1
ATOM 7346 C C . PHE B 1 204 ? 2.125 -12.734 -1.167 1 98.44 204 PHE B C 1
ATOM 7348 O O . PHE B 1 204 ? 2.492 -13.711 -1.822 1 98.44 204 PHE B O 1
ATOM 7355 N N . ALA B 1 205 ? 1.763 -12.82 0.061 1 98.5 205 ALA B N 1
ATOM 7356 C CA . ALA B 1 205 ? 1.829 -14.062 0.821 1 98.5 205 ALA B CA 1
ATOM 7357 C C . ALA B 1 205 ? 0.74 -15.039 0.378 1 98.5 205 ALA B C 1
ATOM 7359 O O . ALA B 1 205 ? 0.996 -16.234 0.206 1 98.5 205 ALA B O 1
ATOM 7360 N N . ARG B 1 206 ? -0.496 -14.562 0.178 1 98.44 206 ARG B N 1
ATOM 7361 C CA . ARG B 1 206 ? -1.636 -15.406 -0.179 1 98.44 206 ARG B CA 1
ATOM 7362 C C . ARG B 1 206 ? -1.383 -16.141 -1.491 1 98.44 206 ARG B C 1
ATOM 7364 O O . ARG B 1 206 ? -1.77 -17.297 -1.642 1 98.44 206 ARG B O 1
ATOM 7371 N N . GLU B 1 207 ? -0.712 -15.469 -2.441 1 98.44 207 GLU B N 1
ATOM 7372 C CA . GLU B 1 207 ? -0.512 -16.047 -3.766 1 98.44 207 GLU B CA 1
ATOM 7373 C C . GLU B 1 207 ? 0.451 -17.234 -3.713 1 98.44 207 GLU B C 1
ATOM 7375 O O . GLU B 1 207 ? 0.5 -18.047 -4.641 1 98.44 207 GLU B O 1
ATOM 7380 N N . THR B 1 208 ? 1.236 -17.391 -2.65 1 98.56 208 THR B N 1
ATOM 7381 C CA . THR B 1 208 ? 2.092 -18.562 -2.52 1 98.56 208 THR B CA 1
ATOM 7382 C C . THR B 1 208 ? 1.263 -19.797 -2.215 1 98.56 208 THR B C 1
ATOM 7384 O O . THR B 1 208 ? 1.706 -20.922 -2.457 1 98.56 208 THR B O 1
ATOM 7387 N N . LEU B 1 209 ? 0.037 -19.641 -1.681 1 98.56 209 LEU B N 1
ATOM 7388 C CA . LEU B 1 209 ? -0.837 -20.734 -1.273 1 98.56 209 LEU B CA 1
ATOM 7389 C C . LEU B 1 209 ? -1.959 -20.938 -2.287 1 98.56 209 LEU B C 1
ATOM 7391 O O . LEU B 1 209 ? -2.439 -22.062 -2.469 1 98.56 209 LEU B O 1
ATOM 7395 N N . ALA B 1 210 ? -2.367 -19.828 -2.852 1 98.25 210 ALA B N 1
ATOM 7396 C CA . ALA B 1 210 ? -3.602 -19.828 -3.631 1 98.25 210 ALA B CA 1
ATOM 7397 C C . ALA B 1 210 ? -3.418 -19.109 -4.961 1 98.25 210 ALA B C 1
ATOM 7399 O O . ALA B 1 210 ? -4.395 -18.688 -5.586 1 98.25 210 ALA B O 1
ATOM 7400 N N . GLY B 1 211 ? -2.199 -18.875 -5.391 1 97.56 211 GLY B N 1
ATOM 7401 C CA . GLY B 1 211 ? -1.907 -18.25 -6.672 1 97.56 211 GLY B CA 1
ATOM 7402 C C . GLY B 1 211 ? -1.55 -19.266 -7.754 1 97.56 211 GLY B C 1
ATOM 7403 O O . GLY B 1 211 ? -2.127 -20.344 -7.812 1 97.56 211 GLY B O 1
ATOM 7404 N N . VAL B 1 212 ? -0.6 -18.875 -8.625 1 97.44 212 VAL B N 1
ATOM 7405 C CA . VAL B 1 212 ? -0.308 -19.688 -9.812 1 97.44 212 VAL B CA 1
ATOM 7406 C C . VAL B 1 212 ? 0.892 -20.578 -9.539 1 97.44 212 VAL B C 1
ATOM 7408 O O . VAL B 1 212 ? 1.161 -21.516 -10.305 1 97.44 212 VAL B O 1
ATOM 7411 N N . ASN B 1 213 ? 1.578 -20.391 -8.445 1 98.31 213 ASN B N 1
ATOM 7412 C CA . ASN B 1 213 ? 2.717 -21.234 -8.109 1 98.31 213 ASN B CA 1
ATOM 7413 C C . ASN B 1 213 ? 2.645 -21.734 -6.668 1 98.31 213 ASN B C 1
ATOM 7415 O O . ASN B 1 213 ? 3.574 -21.516 -5.887 1 98.31 213 ASN B O 1
ATOM 7419 N N . PRO B 1 214 ? 1.616 -22.469 -6.383 1 98 214 PRO B N 1
ATOM 7420 C CA . PRO B 1 214 ? 1.422 -22.938 -5.004 1 98 214 PRO B CA 1
ATOM 7421 C C . PRO B 1 214 ? 2.348 -24.094 -4.637 1 98 214 PRO B C 1
ATOM 7423 O O . PRO B 1 214 ? 2.297 -24.594 -3.512 1 98 214 PRO B O 1
ATOM 7426 N N . TYR B 1 215 ? 3.25 -24.531 -5.531 1 98 215 TYR B N 1
ATOM 7427 C CA . TYR B 1 215 ? 4.113 -25.688 -5.367 1 98 215 TYR B CA 1
ATOM 7428 C C . TYR B 1 215 ? 5.445 -25.297 -4.742 1 98 215 TYR B C 1
ATOM 7430 O O . TYR B 1 215 ? 6.223 -26.156 -4.32 1 98 215 TYR B O 1
ATOM 7438 N N . SER B 1 216 ? 5.684 -23.984 -4.551 1 98.25 216 SER B N 1
ATOM 7439 C CA . SER B 1 216 ? 7.043 -23.562 -4.211 1 98.25 216 SER B CA 1
ATOM 7440 C C . SER B 1 216 ? 7.191 -23.344 -2.709 1 98.25 216 SER B C 1
ATOM 7442 O O . SER B 1 216 ? 8.289 -23.484 -2.16 1 98.25 216 SER B O 1
ATOM 7444 N N . ILE B 1 217 ? 6.129 -22.969 -2.006 1 98.69 217 ILE B N 1
ATOM 7445 C CA . ILE B 1 217 ? 6.195 -22.688 -0.577 1 98.69 217 ILE B CA 1
ATOM 7446 C C . ILE B 1 217 ? 6.5 -23.984 0.189 1 98.69 217 ILE B C 1
ATOM 7448 O O . ILE B 1 217 ? 5.988 -25.047 -0.15 1 98.69 217 ILE B O 1
ATOM 7452 N N . GLN B 1 218 ? 7.344 -23.938 1.177 1 98.69 218 GLN B N 1
ATOM 7453 C CA . GLN B 1 218 ? 7.715 -25.109 1.958 1 98.69 218 GLN B CA 1
ATOM 7454 C C . GLN B 1 218 ? 7.969 -24.75 3.416 1 98.69 218 GLN B C 1
ATOM 7456 O O . GLN B 1 218 ? 8.273 -23.594 3.729 1 98.69 218 GLN B O 1
ATOM 7461 N N . LEU B 1 219 ? 7.879 -25.688 4.242 1 98.62 219 LEU B N 1
ATOM 7462 C CA . LEU B 1 219 ? 8.164 -25.547 5.664 1 98.62 219 LEU B CA 1
ATOM 7463 C C . LEU B 1 219 ? 9.664 -25.375 5.902 1 98.62 219 LEU B C 1
ATOM 7465 O O . LEU B 1 219 ? 10.477 -26.031 5.238 1 98.62 219 LEU B O 1
ATOM 7469 N N . VAL B 1 220 ? 10.062 -24.453 6.762 1 97.88 220 VAL B N 1
ATOM 7470 C CA . VAL B 1 220 ? 11.445 -24.375 7.199 1 97.88 220 VAL B CA 1
ATOM 7471 C C . VAL B 1 220 ? 11.773 -25.531 8.141 1 97.88 220 VAL B C 1
ATOM 7473 O O . VAL B 1 220 ? 11.266 -25.578 9.258 1 97.88 220 VAL B O 1
ATOM 7476 N N . LYS B 1 221 ? 12.609 -26.375 7.789 1 93.44 221 LYS B N 1
ATOM 7477 C CA . LYS B 1 221 ? 12.914 -27.578 8.555 1 93.44 221 LYS B CA 1
ATOM 7478 C C . LYS B 1 221 ? 14.234 -27.438 9.305 1 93.44 221 LYS B C 1
ATOM 7480 O O . LYS B 1 221 ? 14.477 -28.125 10.297 1 93.44 221 LYS B O 1
ATOM 7485 N N . GLU B 1 222 ? 15.055 -26.625 8.703 1 92.25 222 GLU B N 1
ATOM 7486 C CA . GLU B 1 222 ? 16.375 -26.438 9.281 1 92.25 222 GLU B CA 1
ATOM 7487 C C . GLU B 1 222 ? 16.641 -24.969 9.594 1 92.25 222 GLU B C 1
ATOM 7489 O O . GLU B 1 222 ? 16.234 -24.094 8.836 1 92.25 222 GLU B O 1
ATOM 7494 N N . TRP B 1 223 ? 17.375 -24.75 10.68 1 93.56 223 TRP B N 1
ATOM 7495 C CA . TRP B 1 223 ? 17.766 -23.422 11.109 1 93.56 223 TRP B CA 1
ATOM 7496 C C . TRP B 1 223 ? 19.125 -23.453 11.812 1 93.56 223 TRP B C 1
ATOM 7498 O O . TRP B 1 223 ? 19.391 -24.359 12.594 1 93.56 223 TRP B O 1
ATOM 7508 N N . PRO B 1 224 ? 20.016 -22.469 11.68 1 95.12 224 PRO B N 1
ATOM 7509 C CA . PRO B 1 224 ? 19.844 -21.344 10.758 1 95.12 224 PRO B CA 1
ATOM 7510 C C . PRO B 1 224 ? 19.859 -21.781 9.297 1 95.12 224 PRO B C 1
ATOM 7512 O O . PRO B 1 224 ? 20.344 -22.875 8.977 1 95.12 224 PRO B O 1
ATOM 7515 N N . LEU B 1 225 ? 19.344 -20.953 8.445 1 96.88 225 LEU B N 1
ATOM 7516 C CA . LEU B 1 225 ? 19.328 -21.234 7.016 1 96.88 225 LEU B CA 1
ATOM 7517 C C . LEU B 1 225 ? 20.734 -21.188 6.438 1 96.88 225 LEU B C 1
ATOM 7519 O O . LEU B 1 225 ? 21.547 -20.344 6.832 1 96.88 225 LEU B O 1
ATOM 7523 N N . ARG B 1 226 ? 21.062 -22.109 5.535 1 96.88 226 ARG B N 1
ATOM 7524 C CA . ARG B 1 226 ? 22.391 -22.203 4.945 1 96.88 226 ARG B CA 1
ATOM 7525 C C . ARG B 1 226 ? 22.312 -22.656 3.492 1 96.88 226 ARG B C 1
ATOM 7527 O O . ARG B 1 226 ? 21.469 -23.484 3.139 1 96.88 226 ARG B O 1
ATOM 7534 N N . SER B 1 227 ? 23.188 -22.125 2.684 1 97.75 227 SER B N 1
ATOM 7535 C CA . SER B 1 227 ? 23.391 -22.594 1.318 1 97.75 227 SER B CA 1
ATOM 7536 C C . SER B 1 227 ? 24.141 -23.922 1.299 1 97.75 227 SER B C 1
ATOM 7538 O O . SER B 1 227 ? 25.031 -24.156 2.127 1 97.75 227 SER B O 1
ATOM 7540 N N . LYS B 1 228 ? 23.859 -24.766 0.353 1 96.88 228 LYS B N 1
ATOM 7541 C CA . LYS B 1 228 ? 24.562 -26.047 0.204 1 96.88 228 LYS B CA 1
ATOM 7542 C C . LYS B 1 228 ? 25.641 -25.953 -0.869 1 96.88 228 LYS B C 1
ATOM 7544 O O . LYS B 1 228 ? 26.344 -26.922 -1.132 1 96.88 228 LYS B O 1
ATOM 7549 N N . LEU B 1 229 ? 25.797 -24.828 -1.499 1 97.75 229 LEU B N 1
ATOM 7550 C CA . LEU B 1 229 ? 26.766 -24.625 -2.574 1 97.75 229 LEU B CA 1
ATOM 7551 C C . LEU B 1 229 ? 28.172 -24.484 -2.016 1 97.75 229 LEU B C 1
ATOM 7553 O O . LEU B 1 229 ? 28.359 -24.188 -0.829 1 97.75 229 LEU B O 1
ATOM 7557 N N . ASP B 1 230 ? 29.172 -24.703 -2.814 1 97.19 230 ASP B N 1
ATOM 7558 C CA . ASP B 1 230 ? 30.578 -24.609 -2.428 1 97.19 230 ASP B CA 1
ATOM 7559 C C . ASP B 1 230 ? 30.922 -23.203 -1.979 1 97.19 230 ASP B C 1
ATOM 7561 O O . ASP B 1 230 ? 30.953 -22.281 -2.791 1 97.19 230 ASP B O 1
ATOM 7565 N N . PRO B 1 231 ? 31.25 -23.062 -0.738 1 96.31 231 PRO B N 1
ATOM 7566 C CA . PRO B 1 231 ? 31.531 -21.719 -0.225 1 96.31 231 PRO B CA 1
ATOM 7567 C C . PRO B 1 231 ? 32.75 -21.078 -0.878 1 96.31 231 PRO B C 1
ATOM 7569 O O . PRO B 1 231 ? 32.875 -19.859 -0.898 1 96.31 231 PRO B O 1
ATOM 7572 N N . GLN B 1 232 ? 33.688 -21.844 -1.365 1 95.5 232 GLN B N 1
ATOM 7573 C CA . GLN B 1 232 ? 34.875 -21.312 -2.025 1 95.5 232 GLN B CA 1
ATOM 7574 C C . GLN B 1 232 ? 34.5 -20.594 -3.32 1 95.5 232 GLN B C 1
ATOM 7576 O O . GLN B 1 232 ? 35.188 -19.656 -3.732 1 95.5 232 GLN B O 1
ATOM 7581 N N . ILE B 1 233 ? 33.406 -21.062 -3.848 1 95.44 233 ILE B N 1
ATOM 7582 C CA . ILE B 1 233 ? 33 -20.516 -5.137 1 95.44 233 ILE B CA 1
ATOM 7583 C C . ILE B 1 233 ? 31.922 -19.422 -4.926 1 95.44 233 ILE B C 1
ATOM 7585 O O . ILE B 1 233 ? 31.969 -18.375 -5.574 1 95.44 233 ILE B O 1
ATOM 7589 N N . TYR B 1 234 ? 31.031 -19.641 -3.998 1 96.94 234 TYR B N 1
ATOM 7590 C CA . TYR B 1 234 ? 29.828 -18.797 -3.971 1 96.94 234 TYR B CA 1
ATOM 7591 C C . TYR B 1 234 ? 29.797 -17.938 -2.715 1 96.94 234 TYR B C 1
ATOM 7593 O O . TYR B 1 234 ? 28.906 -17.109 -2.553 1 96.94 234 TYR B O 1
ATOM 7601 N N . GLY B 1 235 ? 30.766 -18.062 -1.81 1 95.94 235 GLY B N 1
ATOM 7602 C CA . GLY B 1 235 ? 30.828 -17.281 -0.586 1 95.94 235 GLY B CA 1
ATOM 7603 C C . GLY B 1 235 ? 30.281 -18.016 0.622 1 95.94 235 GLY B C 1
ATOM 7604 O O . GLY B 1 235 ? 29.875 -19.172 0.521 1 95.94 235 GLY B O 1
ATOM 7605 N N . PRO B 1 236 ? 30.281 -17.328 1.812 1 96.94 236 PRO B N 1
ATOM 7606 C CA . PRO B 1 236 ? 29.828 -17.969 3.053 1 96.94 236 PRO B CA 1
ATOM 7607 C C . PRO B 1 236 ? 28.406 -18.516 2.941 1 96.94 236 PRO B C 1
ATOM 7609 O O . PRO B 1 236 ? 27.516 -17.828 2.428 1 96.94 236 PRO B O 1
ATOM 7612 N N . PRO B 1 237 ? 28.125 -19.672 3.434 1 97.06 237 PRO B N 1
ATOM 7613 C CA . PRO B 1 237 ? 26.844 -20.359 3.221 1 97.06 237 PRO B CA 1
ATOM 7614 C C . PRO B 1 237 ? 25.75 -19.859 4.152 1 97.06 237 PRO B C 1
ATOM 7616 O O . PRO B 1 237 ? 24.562 -20.156 3.943 1 97.06 237 PRO B O 1
ATOM 7619 N N . GLU B 1 238 ? 26.094 -19.125 5.227 1 97.12 238 GLU B N 1
ATOM 7620 C CA . GLU B 1 238 ? 25.109 -18.672 6.207 1 97.12 238 GLU B CA 1
ATOM 7621 C C . GLU B 1 238 ? 24.172 -17.641 5.605 1 97.12 238 GLU B C 1
ATOM 7623 O O . GLU B 1 238 ? 24.609 -16.688 4.965 1 97.12 238 GLU B O 1
ATOM 7628 N N . SER B 1 239 ? 22.906 -17.797 5.816 1 97.75 239 SER B N 1
ATOM 7629 C CA . SER B 1 239 ? 21.922 -16.812 5.383 1 97.75 239 SER B CA 1
ATOM 7630 C C . SER B 1 239 ? 22.016 -15.531 6.215 1 97.75 239 SER B C 1
ATOM 7632 O O . SER B 1 239 ? 22.391 -15.578 7.391 1 97.75 239 SER B O 1
ATOM 7634 N N . ALA B 1 240 ? 21.688 -14.422 5.609 1 97.56 240 ALA B N 1
ATOM 7635 C CA . ALA B 1 240 ? 21.625 -13.148 6.328 1 97.56 240 ALA B CA 1
ATOM 7636 C C . ALA B 1 240 ? 20.328 -13.039 7.133 1 97.56 240 ALA B C 1
ATOM 7638 O O . ALA B 1 240 ? 20.203 -12.172 8 1 97.56 240 ALA B O 1
ATOM 7639 N N . ILE B 1 241 ? 19.359 -13.891 6.891 1 97.75 241 ILE B N 1
ATOM 7640 C CA . ILE B 1 241 ? 18.156 -13.969 7.719 1 97.75 241 ILE B CA 1
ATOM 7641 C C . ILE B 1 241 ? 18.484 -14.68 9.031 1 97.75 241 ILE B C 1
ATOM 7643 O O . ILE B 1 241 ? 18.5 -15.906 9.094 1 97.75 241 ILE B O 1
ATOM 7647 N N . THR B 1 242 ? 18.625 -13.914 10.047 1 95.69 242 THR B N 1
ATOM 7648 C CA . THR B 1 242 ? 19.031 -14.438 11.344 1 95.69 242 THR B CA 1
ATOM 7649 C C . THR B 1 242 ? 17.906 -14.312 12.367 1 95.69 242 THR B C 1
ATOM 7651 O O . THR B 1 242 ? 16.859 -13.742 12.07 1 95.69 242 THR B O 1
ATOM 7654 N N . LYS B 1 243 ? 18.156 -14.883 13.516 1 92.75 243 LYS B N 1
ATOM 7655 C CA . LYS B 1 243 ? 17.234 -14.789 14.633 1 92.75 243 LYS B CA 1
ATOM 7656 C C . LYS B 1 243 ? 16.984 -13.336 15.016 1 92.75 243 LYS B C 1
ATOM 7658 O O . LYS B 1 243 ? 15.844 -12.953 15.312 1 92.75 243 LYS B O 1
ATOM 7663 N N . GLU B 1 244 ? 17.953 -12.523 15.008 1 89.44 244 GLU B N 1
ATOM 7664 C CA . GLU B 1 244 ? 17.875 -11.125 15.414 1 89.44 244 GLU B CA 1
ATOM 7665 C C . GLU B 1 244 ? 16.969 -10.32 14.484 1 89.44 244 GLU B C 1
ATOM 7667 O O . GLU B 1 244 ? 16.312 -9.367 14.922 1 89.44 244 GLU B O 1
ATOM 7672 N N . VAL B 1 245 ? 16.891 -10.781 13.25 1 90.12 245 VAL B N 1
ATOM 7673 C CA . VAL B 1 245 ? 16.078 -10.094 12.25 1 90.12 245 VAL B CA 1
ATOM 7674 C C . VAL B 1 245 ? 14.609 -10.492 12.406 1 90.12 245 VAL B C 1
ATOM 7676 O O . VAL B 1 245 ? 13.719 -9.656 12.258 1 90.12 245 VAL B O 1
ATOM 7679 N N . ILE B 1 246 ? 14.391 -11.719 12.766 1 90.38 246 ILE B N 1
ATOM 7680 C CA . ILE B 1 246 ? 13.055 -12.297 12.641 1 90.38 246 ILE B CA 1
ATOM 7681 C C . ILE B 1 246 ? 12.32 -12.203 13.977 1 90.38 246 ILE B C 1
ATOM 7683 O O . ILE B 1 246 ? 11.117 -11.953 14.016 1 90.38 246 ILE B O 1
ATOM 7687 N N . GLU B 1 247 ? 12.938 -12.359 15.016 1 86.06 247 GLU B N 1
ATOM 7688 C CA . GLU B 1 247 ? 12.305 -12.547 16.312 1 86.06 247 GLU B CA 1
ATOM 7689 C C . GLU B 1 247 ? 11.508 -11.312 16.719 1 86.06 247 GLU B C 1
ATOM 7691 O O . GLU B 1 247 ? 10.414 -11.422 17.266 1 86.06 247 GLU B O 1
ATOM 7696 N N . PRO B 1 248 ? 12.039 -10.172 16.531 1 81 248 PRO B N 1
ATOM 7697 C CA . PRO B 1 248 ? 11.25 -8.992 16.906 1 81 248 PRO B CA 1
ATOM 7698 C C . PRO B 1 248 ? 9.898 -8.938 16.203 1 81 248 PRO B C 1
ATOM 7700 O O . PRO B 1 248 ? 8.977 -8.281 16.688 1 81 248 PRO B O 1
ATOM 7703 N N . GLN B 1 249 ? 9.773 -9.586 15.133 1 84.06 249 GLN B N 1
ATOM 7704 C CA . GLN B 1 249 ? 8.555 -9.539 14.336 1 84.06 249 GLN B CA 1
ATOM 7705 C C . GLN B 1 249 ? 7.539 -10.578 14.812 1 84.06 249 GLN B C 1
ATOM 7707 O O . GLN B 1 249 ? 6.355 -10.492 14.484 1 84.06 249 GLN B O 1
ATOM 7712 N N . ILE B 1 250 ? 8 -11.555 15.648 1 77.44 250 ILE B N 1
ATOM 7713 C CA . ILE B 1 250 ? 7.078 -12.641 15.953 1 77.44 250 ILE B CA 1
ATOM 7714 C C . ILE B 1 250 ? 7.023 -12.859 17.469 1 77.44 250 ILE B C 1
ATOM 7716 O O . ILE B 1 250 ? 6.211 -13.641 17.953 1 77.44 250 ILE B O 1
ATOM 7720 N N . ILE B 1 251 ? 7.812 -12.203 18.172 1 66.12 251 ILE B N 1
ATOM 7721 C CA . ILE B 1 251 ? 8.039 -12.477 19.594 1 66.12 251 ILE B CA 1
ATOM 7722 C C . ILE B 1 251 ? 6.738 -12.266 20.375 1 66.12 251 ILE B C 1
ATOM 7724 O O . ILE B 1 251 ? 6.559 -12.828 21.453 1 66.12 251 ILE B O 1
ATOM 7728 N N . GLY B 1 252 ? 5.953 -11.445 19.906 1 59.56 252 GLY B N 1
ATOM 7729 C CA . GLY B 1 252 ? 4.652 -11.328 20.547 1 59.56 252 GLY B CA 1
ATOM 7730 C C . GLY B 1 252 ? 3.873 -12.633 20.547 1 59.56 252 GLY B C 1
ATOM 7731 O O . GLY B 1 252 ? 2.967 -12.812 21.375 1 59.56 252 GLY B O 1
ATOM 7732 N N . TYR B 1 253 ? 4.352 -13.469 19.797 1 62.66 253 TYR B N 1
ATOM 7733 C CA . TYR B 1 253 ? 3.73 -14.789 19.719 1 62.66 253 TYR B CA 1
ATOM 7734 C C . TYR B 1 253 ? 4.652 -15.859 20.281 1 62.66 253 TYR B C 1
ATOM 7736 O O . TYR B 1 253 ? 4.262 -16.609 21.172 1 62.66 253 TYR B O 1
ATOM 7744 N N . CYS B 1 254 ? 5.895 -15.82 19.688 1 74.94 254 CYS B N 1
ATOM 7745 C CA . CYS B 1 254 ? 6.812 -16.859 20.125 1 74.94 254 CYS B CA 1
ATOM 7746 C C . CYS B 1 254 ? 8.242 -16.547 19.703 1 74.94 254 CYS B C 1
ATOM 7748 O O . CYS B 1 254 ? 8.484 -15.539 19.031 1 74.94 254 CYS B O 1
ATOM 7750 N N . THR B 1 255 ? 9.195 -17.375 20.172 1 83.44 255 THR B N 1
ATOM 7751 C CA . THR B 1 255 ? 10.586 -17.297 19.719 1 83.44 255 THR B CA 1
ATOM 7752 C C . THR B 1 255 ? 10.758 -18 18.375 1 83.44 255 THR B C 1
ATOM 7754 O O . THR B 1 255 ? 9.852 -18.703 17.922 1 83.44 255 THR B O 1
ATOM 7757 N N . VAL B 1 256 ? 11.859 -17.812 17.797 1 88.44 256 VAL B N 1
ATOM 7758 C CA . VAL B 1 256 ? 12.133 -18.469 16.516 1 88.44 256 VAL B CA 1
ATOM 7759 C C . VAL B 1 256 ? 12.18 -19.984 16.703 1 88.44 256 VAL B C 1
ATOM 7761 O O . VAL B 1 256 ? 11.672 -20.734 15.859 1 88.44 256 VAL B O 1
ATOM 7764 N N . GLU B 1 257 ? 12.797 -20.391 17.766 1 90.25 257 GLU B N 1
ATOM 7765 C CA . GLU B 1 257 ? 12.891 -21.828 18.062 1 90.25 257 GLU B CA 1
ATOM 7766 C C . GLU B 1 257 ? 11.5 -22.438 18.234 1 90.25 257 GLU B C 1
ATOM 7768 O O . GLU B 1 257 ? 11.234 -23.531 17.719 1 90.25 257 GLU B O 1
ATOM 7773 N N . GLU B 1 258 ? 10.703 -21.734 18.906 1 91.12 258 GLU B N 1
ATOM 7774 C CA . GLU B 1 258 ? 9.336 -22.219 19.094 1 91.12 258 GLU B CA 1
ATOM 7775 C C . GLU B 1 258 ? 8.578 -22.234 17.766 1 91.12 258 GLU B C 1
ATOM 7777 O O . GLU B 1 258 ? 7.793 -23.156 17.5 1 91.12 258 GLU B O 1
ATOM 7782 N N . ALA B 1 259 ? 8.805 -21.234 16.984 1 92.38 259 ALA B N 1
ATOM 7783 C CA . ALA B 1 259 ? 8.148 -21.156 15.688 1 92.38 259 ALA B CA 1
ATOM 7784 C C . ALA B 1 259 ? 8.539 -22.344 14.812 1 92.38 259 ALA B C 1
ATOM 7786 O O . ALA B 1 259 ? 7.703 -22.891 14.086 1 92.38 259 ALA B O 1
ATOM 7787 N N . ILE B 1 260 ? 9.75 -22.719 14.859 1 93.38 260 ILE B N 1
ATOM 7788 C CA . ILE B 1 260 ? 10.234 -23.859 14.086 1 93.38 260 ILE B CA 1
ATOM 7789 C C . ILE B 1 260 ? 9.617 -25.141 14.633 1 93.38 260 ILE B C 1
ATOM 7791 O O . ILE B 1 260 ? 9.133 -25.984 13.859 1 93.38 260 ILE B O 1
ATOM 7795 N N . LYS B 1 261 ? 9.609 -25.297 15.914 1 93.25 261 LYS B N 1
ATOM 7796 C CA . LYS B 1 261 ? 9.055 -26.484 16.562 1 93.25 261 LYS B CA 1
ATOM 7797 C C . LYS B 1 261 ? 7.562 -26.625 16.25 1 93.25 261 LYS B C 1
ATOM 7799 O O . LYS B 1 261 ? 7.074 -27.734 16.016 1 93.25 261 LYS B O 1
ATOM 7804 N N . GLU B 1 262 ? 6.949 -25.5 16.203 1 94.19 262 GLU B N 1
ATOM 7805 C CA . GLU B 1 262 ? 5.504 -25.5 15.992 1 94.19 262 GLU B CA 1
ATOM 7806 C C . GLU B 1 262 ? 5.164 -25.438 14.508 1 94.19 262 GLU B C 1
ATOM 7808 O O . GLU B 1 262 ? 3.994 -25.344 14.133 1 94.19 262 GLU B O 1
ATOM 7813 N N . LYS B 1 263 ? 6.121 -25.438 13.641 1 95.94 263 LYS B N 1
ATOM 7814 C CA . LYS B 1 263 ? 5.949 -25.453 12.188 1 95.94 263 LYS B CA 1
ATOM 7815 C C . LYS B 1 263 ? 5.203 -24.203 11.719 1 95.94 263 LYS B C 1
ATOM 7817 O O . LYS B 1 263 ? 4.207 -24.312 11 1 95.94 263 LYS B O 1
ATOM 7822 N N . LYS B 1 264 ? 5.789 -23.109 12.094 1 96.12 264 LYS B N 1
ATOM 7823 C CA . LYS B 1 264 ? 5.113 -21.844 11.781 1 96.12 264 LYS B CA 1
ATOM 7824 C C . LYS B 1 264 ? 5.938 -21.016 10.805 1 96.12 264 LYS B C 1
ATOM 7826 O O . LYS B 1 264 ? 5.512 -19.922 10.391 1 96.12 264 LYS B O 1
ATOM 7831 N N . LEU B 1 265 ? 7.117 -21.438 10.414 1 97.25 265 LEU B N 1
ATOM 7832 C CA . LEU B 1 265 ? 7.957 -20.703 9.469 1 97.25 265 LEU B CA 1
ATOM 7833 C C . LEU B 1 265 ? 7.988 -21.406 8.117 1 97.25 265 LEU B C 1
ATOM 7835 O O . LEU B 1 265 ? 8.219 -22.609 8.047 1 97.25 265 LEU B O 1
ATOM 7839 N N . PHE B 1 266 ? 7.742 -20.688 7.129 1 98.44 266 PHE B N 1
ATOM 7840 C CA . PHE B 1 266 ? 7.742 -21.188 5.758 1 98.44 266 PHE B CA 1
ATOM 7841 C C . PHE B 1 266 ? 8.641 -20.328 4.875 1 98.44 266 PHE B C 1
ATOM 7843 O O . PHE B 1 266 ? 8.992 -19.203 5.238 1 98.44 266 PHE B O 1
ATOM 7850 N N . MET B 1 267 ? 9.008 -20.891 3.674 1 98.44 267 MET B N 1
ATOM 7851 C CA . MET B 1 267 ? 9.938 -20.094 2.865 1 98.44 267 MET B CA 1
ATOM 7852 C C . MET B 1 267 ? 9.781 -20.422 1.383 1 98.44 267 MET B C 1
ATOM 7854 O O . MET B 1 267 ? 9.352 -21.531 1.025 1 98.44 267 MET B O 1
ATOM 7858 N N . LEU B 1 268 ? 9.953 -19.469 0.515 1 98.69 268 LEU B N 1
ATOM 7859 C CA . LEU B 1 268 ? 10.375 -19.625 -0.87 1 98.69 268 LEU B CA 1
ATOM 7860 C C . LEU B 1 268 ? 11.898 -19.609 -0.974 1 98.69 268 LEU B C 1
ATOM 7862 O O . LEU B 1 268 ? 12.539 -18.625 -0.62 1 98.69 268 LEU B O 1
ATOM 7866 N N . ASP B 1 269 ? 12.469 -20.672 -1.428 1 98.38 269 ASP B N 1
ATOM 7867 C CA . ASP B 1 269 ? 13.922 -20.766 -1.491 1 98.38 269 ASP B CA 1
ATOM 7868 C C . ASP B 1 269 ? 14.398 -20.938 -2.932 1 98.38 269 ASP B C 1
ATOM 7870 O O . ASP B 1 269 ? 14.445 -22.062 -3.449 1 98.38 269 ASP B O 1
ATOM 7874 N N . TYR B 1 270 ? 14.828 -19.859 -3.512 1 98.56 270 TYR B N 1
ATOM 7875 C CA . TYR B 1 270 ? 15.359 -19.844 -4.871 1 98.56 270 TYR B CA 1
ATOM 7876 C C . TYR B 1 270 ? 16.859 -19.578 -4.871 1 98.56 270 TYR B C 1
ATOM 7878 O O . TYR B 1 270 ? 17.453 -19.328 -5.926 1 98.56 270 TYR B O 1
ATOM 7886 N N . HIS B 1 271 ? 17.438 -19.609 -3.715 1 98.5 271 HIS B N 1
ATOM 7887 C CA . HIS B 1 271 ? 18.812 -19.172 -3.508 1 98.5 271 HIS B CA 1
ATOM 7888 C C . HIS B 1 271 ? 19.797 -20.078 -4.258 1 98.5 271 HIS B C 1
ATOM 7890 O O . HIS B 1 271 ? 20.516 -19.609 -5.152 1 98.5 271 HIS B O 1
ATOM 7896 N N . ASP B 1 272 ? 19.844 -21.344 -3.984 1 98.25 272 ASP B N 1
ATOM 7897 C CA . ASP B 1 272 ? 20.875 -22.234 -4.488 1 98.25 272 ASP B CA 1
ATOM 7898 C C . ASP B 1 272 ? 20.656 -22.562 -5.965 1 98.25 272 ASP B C 1
ATOM 7900 O O . ASP B 1 272 ? 21.609 -22.875 -6.688 1 98.25 272 ASP B O 1
ATOM 7904 N N . LEU B 1 273 ? 19.391 -22.516 -6.387 1 98.25 273 LEU B N 1
ATOM 7905 C CA . LEU B 1 273 ? 19.094 -22.797 -7.789 1 98.25 273 LEU B CA 1
ATOM 7906 C C . LEU B 1 273 ? 19.594 -21.672 -8.68 1 98.25 273 LEU B C 1
ATOM 7908 O O . LEU B 1 273 ? 20.141 -21.922 -9.758 1 98.25 273 LEU B O 1
ATOM 7912 N N . PHE B 1 274 ? 19.422 -20.422 -8.273 1 98.5 274 PHE B N 1
ATOM 7913 C CA . PHE B 1 274 ? 19.672 -19.281 -9.141 1 98.5 274 PHE B CA 1
ATOM 7914 C C . PHE B 1 274 ? 21.078 -18.719 -8.914 1 98.5 274 PHE B C 1
ATOM 7916 O O . PHE B 1 274 ? 21.672 -18.156 -9.828 1 98.5 274 PHE B O 1
ATOM 7923 N N . LEU B 1 275 ? 21.656 -18.906 -7.754 1 98.5 275 LEU B N 1
ATOM 7924 C CA . LEU B 1 275 ? 22.906 -18.25 -7.387 1 98.5 275 LEU B CA 1
ATOM 7925 C C . LEU B 1 275 ? 24.016 -18.594 -8.375 1 98.5 275 LEU B C 1
ATOM 7927 O O . LEU B 1 275 ? 24.797 -17.734 -8.773 1 98.5 275 LEU B O 1
ATOM 7931 N N . PRO B 1 276 ? 24.156 -19.844 -8.836 1 98 276 PRO B N 1
ATOM 7932 C CA . PRO B 1 276 ? 25.219 -20.219 -9.766 1 98 276 PRO B CA 1
ATOM 7933 C C . PRO B 1 276 ? 25.094 -19.516 -11.117 1 98 276 PRO B C 1
ATOM 7935 O O . PRO B 1 276 ? 26.047 -19.484 -11.891 1 98 276 PRO B O 1
ATOM 7938 N N . TYR B 1 277 ? 23.922 -18.984 -11.43 1 98.31 277 TYR B N 1
ATOM 7939 C CA . TYR B 1 277 ? 23.688 -18.406 -12.75 1 98.31 277 TYR B CA 1
ATOM 7940 C C . TYR B 1 277 ? 23.766 -16.891 -12.703 1 98.31 277 TYR B C 1
ATOM 7942 O O . TYR B 1 277 ? 23.719 -16.219 -13.734 1 98.31 277 TYR B O 1
ATOM 7950 N N . VAL B 1 278 ? 23.906 -16.281 -11.523 1 98.44 278 VAL B N 1
ATOM 7951 C CA . VAL B 1 278 ? 23.875 -14.836 -11.344 1 98.44 278 VAL B CA 1
ATOM 7952 C C . VAL B 1 278 ? 24.953 -14.188 -12.203 1 98.44 278 VAL B C 1
ATOM 7954 O O . VAL B 1 278 ? 24.672 -13.25 -12.953 1 98.44 278 VAL B O 1
ATOM 7957 N N . ARG B 1 279 ? 26.203 -14.703 -12.18 1 96.88 279 ARG B N 1
ATOM 7958 C CA . ARG B 1 279 ? 27.312 -14.117 -12.914 1 96.88 279 ARG B CA 1
ATOM 7959 C C . ARG B 1 279 ? 27.047 -14.109 -14.414 1 96.88 279 ARG B C 1
ATOM 7961 O O . ARG B 1 279 ? 27.172 -13.07 -15.07 1 96.88 279 ARG B O 1
ATOM 7968 N N . LYS B 1 280 ? 26.625 -15.25 -14.953 1 96.5 280 LYS B N 1
ATOM 7969 C CA . LYS B 1 280 ? 26.422 -15.367 -16.391 1 96.5 280 LYS B CA 1
ATOM 7970 C C . LYS B 1 280 ? 25.25 -14.508 -16.859 1 96.5 280 LYS B C 1
ATOM 7972 O O . LYS B 1 280 ? 25.328 -13.852 -17.891 1 96.5 280 LYS B O 1
ATOM 7977 N N . VAL B 1 281 ? 24.188 -14.516 -16.094 1 98.12 281 VAL B N 1
ATOM 7978 C CA . VAL B 1 281 ? 23.016 -13.742 -16.469 1 98.12 281 VAL B CA 1
ATOM 7979 C C . VAL B 1 281 ? 23.344 -12.258 -16.484 1 98.12 281 VAL B C 1
ATOM 7981 O O . VAL B 1 281 ? 22.922 -11.531 -17.391 1 98.12 281 VAL B O 1
ATOM 7984 N N . ARG B 1 282 ? 24.156 -11.781 -15.578 1 97 282 ARG B N 1
ATOM 7985 C CA . ARG B 1 282 ? 24.438 -10.359 -15.43 1 97 282 ARG B CA 1
ATOM 7986 C C . ARG B 1 282 ? 25.422 -9.883 -16.5 1 97 282 ARG B C 1
ATOM 7988 O O . ARG B 1 282 ? 25.656 -8.688 -16.641 1 97 282 ARG B O 1
ATOM 7995 N N . GLU B 1 283 ? 25.969 -10.766 -17.25 1 96.38 283 GLU B N 1
ATOM 7996 C CA . GLU B 1 283 ? 26.734 -10.391 -18.422 1 96.38 283 GLU B CA 1
ATOM 7997 C C . GLU B 1 283 ? 25.828 -9.898 -19.547 1 96.38 283 GLU B C 1
ATOM 7999 O O . GLU B 1 283 ? 26.281 -9.242 -20.484 1 96.38 283 GLU B O 1
ATOM 8004 N N . ILE B 1 284 ? 24.594 -10.297 -19.422 1 96.06 284 ILE B N 1
ATOM 8005 C CA . ILE B 1 284 ? 23.609 -9.852 -20.406 1 96.06 284 ILE B CA 1
ATOM 8006 C C . ILE B 1 284 ? 23.047 -8.492 -20 1 96.06 284 ILE B C 1
ATOM 8008 O O . ILE B 1 284 ? 22.609 -8.312 -18.859 1 96.06 284 ILE B O 1
ATOM 8012 N N . LYS B 1 285 ? 23 -7.535 -20.969 1 94.19 285 LYS B N 1
ATOM 8013 C CA . LYS B 1 285 ? 22.484 -6.199 -20.672 1 94.19 285 LYS B CA 1
ATOM 8014 C C . LYS B 1 285 ? 20.969 -6.223 -20.469 1 94.19 285 LYS B C 1
ATOM 8016 O O . LYS B 1 285 ? 20.266 -6.969 -21.141 1 94.19 285 LYS B O 1
ATOM 8021 N N . GLY B 1 286 ? 20.484 -5.426 -19.578 1 94.81 286 GLY B N 1
ATOM 8022 C CA . GLY B 1 286 ? 19.047 -5.211 -19.422 1 94.81 286 GLY B CA 1
ATOM 8023 C C . GLY B 1 286 ? 18.391 -6.266 -18.547 1 94.81 286 GLY B C 1
ATOM 8024 O O . GLY B 1 286 ? 17.172 -6.434 -18.594 1 94.81 286 GLY B O 1
ATOM 8025 N N . THR B 1 287 ? 19.156 -7.008 -17.844 1 97.56 287 THR B N 1
ATOM 8026 C CA . THR B 1 287 ? 18.625 -7.992 -16.906 1 97.56 287 THR B CA 1
ATOM 8027 C C . THR B 1 287 ? 19.562 -8.148 -15.703 1 97.56 287 THR B C 1
ATOM 8029 O O . THR B 1 287 ? 20.672 -7.633 -15.711 1 97.56 287 THR B O 1
ATOM 8032 N N . THR B 1 288 ? 19.047 -8.711 -14.656 1 98.12 288 THR B N 1
ATOM 8033 C CA . THR B 1 288 ? 19.828 -9.078 -13.477 1 98.12 288 THR B CA 1
ATOM 8034 C C . THR B 1 288 ? 19.25 -10.32 -12.805 1 98.12 288 THR B C 1
ATOM 8036 O O . THR B 1 288 ? 18.25 -10.867 -13.273 1 98.12 288 THR B O 1
ATOM 8039 N N . LEU B 1 289 ? 19.953 -10.797 -11.812 1 98.56 289 LEU B N 1
ATOM 8040 C CA . LEU B 1 289 ? 19.516 -11.977 -11.078 1 98.56 289 LEU B CA 1
ATOM 8041 C C . LEU B 1 289 ? 20.156 -12.023 -9.695 1 98.56 289 LEU B C 1
ATOM 8043 O O . LEU B 1 289 ? 21.219 -11.438 -9.477 1 98.56 289 LEU B O 1
ATOM 8047 N N . TYR B 1 290 ? 19.484 -12.594 -8.727 1 98.75 290 TYR B N 1
ATOM 8048 C CA . TYR B 1 290 ? 19.984 -12.883 -7.383 1 98.75 290 TYR B CA 1
ATOM 8049 C C . TYR B 1 290 ? 19.594 -14.297 -6.957 1 98.75 290 TYR B C 1
ATOM 8051 O O . TYR B 1 290 ? 18.688 -14.898 -7.527 1 98.75 290 TYR B O 1
ATOM 8059 N N . GLY B 1 291 ? 20.438 -14.898 -6.066 1 98.62 291 GLY B N 1
ATOM 8060 C CA . GLY B 1 291 ? 19.797 -15.875 -5.188 1 98.62 291 GLY B CA 1
ATOM 8061 C C . GLY B 1 291 ? 18.875 -15.242 -4.164 1 98.62 291 GLY B C 1
ATOM 8062 O O . GLY B 1 291 ? 19.188 -14.18 -3.621 1 98.62 291 GLY B O 1
ATOM 8063 N N . SER B 1 292 ? 17.766 -15.898 -3.895 1 98.75 292 SER B N 1
ATOM 8064 C CA . SER B 1 292 ? 16.844 -15.227 -2.977 1 98.75 292 SER B CA 1
ATOM 8065 C C . SER B 1 292 ? 16.172 -16.219 -2.041 1 98.75 292 SER B C 1
ATOM 8067 O O . SER B 1 292 ? 15.992 -17.391 -2.391 1 98.75 292 SER B O 1
ATOM 8069 N N . ARG B 1 293 ? 15.859 -15.812 -0.86 1 98.75 293 ARG B N 1
ATOM 8070 C CA . ARG B 1 293 ? 15.023 -16.469 0.137 1 98.75 293 ARG B CA 1
ATOM 8071 C C . ARG B 1 293 ? 13.945 -15.531 0.666 1 98.75 293 ARG B C 1
ATOM 8073 O O . ARG B 1 293 ? 14.211 -14.344 0.877 1 98.75 293 ARG B O 1
ATOM 8080 N N . THR B 1 294 ? 12.781 -15.961 0.749 1 98.81 294 THR B N 1
ATOM 8081 C CA . THR B 1 294 ? 11.695 -15.211 1.37 1 98.81 294 THR B CA 1
ATOM 8082 C C . THR B 1 294 ? 11.094 -16 2.529 1 98.81 294 THR B C 1
ATOM 8084 O O . THR B 1 294 ? 10.633 -17.125 2.35 1 98.81 294 THR B O 1
ATOM 8087 N N . LEU B 1 295 ? 11.055 -15.414 3.676 1 98.38 295 LEU B N 1
ATOM 8088 C CA . LEU B 1 295 ? 10.57 -16.078 4.883 1 98.38 295 LEU B CA 1
ATOM 8089 C C . LEU B 1 295 ? 9.18 -15.562 5.258 1 98.38 295 LEU B C 1
ATOM 8091 O O . LEU B 1 295 ? 8.914 -14.359 5.184 1 98.38 295 LEU B O 1
ATOM 8095 N N . PHE B 1 296 ? 8.289 -16.484 5.668 1 97.88 296 PHE B N 1
ATOM 8096 C CA . PHE B 1 296 ? 6.926 -16.188 6.074 1 97.88 296 PHE B CA 1
ATOM 8097 C C . PHE B 1 296 ? 6.621 -16.766 7.449 1 97.88 296 PHE B C 1
ATOM 8099 O O . PHE B 1 296 ? 7.195 -17.797 7.832 1 97.88 296 PHE B O 1
ATOM 8106 N N . PHE B 1 297 ? 5.699 -16.141 8.133 1 96.31 297 PHE B N 1
ATOM 8107 C CA . PHE B 1 297 ? 5.184 -16.625 9.406 1 96.31 297 PHE B CA 1
ATOM 8108 C C . PHE B 1 297 ? 3.715 -17 9.289 1 96.31 297 PHE B C 1
ATOM 8110 O O . PHE B 1 297 ? 2.924 -16.266 8.695 1 96.31 297 PHE B O 1
ATOM 8117 N N . LEU B 1 298 ? 3.336 -18.172 9.805 1 96.69 298 LEU B N 1
ATOM 8118 C CA . LEU B 1 298 ? 1.951 -18.641 9.812 1 96.69 298 LEU B CA 1
ATOM 8119 C C . LEU B 1 298 ? 1.169 -18 10.953 1 96.69 298 LEU B C 1
ATOM 8121 O O . LEU B 1 298 ? 1.488 -18.219 12.125 1 96.69 298 LEU B O 1
ATOM 8125 N N . THR B 1 299 ? 0.157 -17.266 10.602 1 93.12 299 THR B N 1
ATOM 8126 C CA . THR B 1 299 ? -0.654 -16.594 11.609 1 93.12 299 THR B CA 1
ATOM 8127 C C . THR B 1 299 ? -1.693 -17.547 12.188 1 93.12 299 THR B C 1
ATOM 8129 O O . THR B 1 299 ? -1.854 -18.672 11.703 1 93.12 299 THR B O 1
ATOM 8132 N N . GLU B 1 300 ? -2.459 -17.062 13.164 1 91.19 300 GLU B N 1
ATOM 8133 C CA . GLU B 1 300 ? -3.486 -17.859 13.828 1 91.19 300 GLU B CA 1
ATOM 8134 C C . GLU B 1 300 ? -4.688 -18.078 12.906 1 91.19 300 GLU B C 1
ATOM 8136 O O . GLU B 1 300 ? -5.457 -19.031 13.109 1 91.19 300 GLU B O 1
ATOM 8141 N N . GLN B 1 301 ? -4.809 -17.344 11.906 1 93 301 GLN B N 1
ATOM 8142 C CA . GLN B 1 301 ? -5.949 -17.453 11 1 93 301 GLN B CA 1
ATOM 8143 C C . GLN B 1 301 ? -5.566 -18.203 9.727 1 93 301 GLN B C 1
ATOM 8145 O O . GLN B 1 301 ? -6.211 -18.031 8.688 1 93 301 GLN B O 1
ATOM 8150 N N . SER B 1 302 ? -4.457 -18.906 9.742 1 95.94 302 SER B N 1
ATOM 8151 C CA . SER B 1 302 ? -4 -19.781 8.68 1 95.94 302 SER B CA 1
ATOM 8152 C C . SER B 1 302 ? -3.572 -18.984 7.449 1 95.94 302 SER B C 1
ATOM 8154 O O . SER B 1 302 ? -3.713 -19.453 6.316 1 95.94 302 SER B O 1
ATOM 8156 N N . THR B 1 303 ? -3.193 -17.734 7.695 1 97 303 THR B N 1
ATOM 8157 C CA . THR B 1 303 ? -2.6 -16.906 6.641 1 97 303 THR B CA 1
ATOM 8158 C C . THR B 1 303 ? -1.102 -16.734 6.867 1 97 303 THR B C 1
ATOM 8160 O O . THR B 1 303 ? -0.596 -17.031 7.957 1 97 303 THR B O 1
ATOM 8163 N N . LEU B 1 304 ? -0.445 -16.391 5.844 1 97.62 304 LEU B N 1
ATOM 8164 C CA . LEU B 1 304 ? 0.992 -16.156 5.949 1 97.62 304 LEU B CA 1
ATOM 8165 C C . LEU B 1 304 ? 1.303 -14.672 5.984 1 97.62 304 LEU B C 1
ATOM 8167 O O . LEU B 1 304 ? 0.658 -13.883 5.293 1 97.62 304 LEU B O 1
ATOM 8171 N N . LYS B 1 305 ? 2.227 -14.312 6.805 1 96 305 LYS B N 1
ATOM 8172 C CA . LYS B 1 305 ? 2.771 -12.961 6.867 1 96 305 LYS B CA 1
ATOM 8173 C C . LYS B 1 305 ? 4.246 -12.938 6.473 1 96 305 LYS B C 1
ATOM 8175 O O . LYS B 1 305 ? 5.062 -13.648 7.066 1 96 305 LYS B O 1
ATOM 8180 N N . PRO B 1 306 ? 4.621 -12.141 5.457 1 97.38 306 PRO B N 1
ATOM 8181 C CA . PRO B 1 306 ? 6.043 -12.078 5.109 1 97.38 306 PRO B CA 1
ATOM 8182 C C . PRO B 1 306 ? 6.895 -11.445 6.207 1 97.38 306 PRO B C 1
ATOM 8184 O O . PRO B 1 306 ? 6.473 -10.469 6.828 1 97.38 306 PRO B O 1
ATOM 8187 N N . LEU B 1 307 ? 8.07 -11.977 6.402 1 96.25 307 LEU B N 1
ATOM 8188 C CA . LEU B 1 307 ? 8.953 -11.492 7.457 1 96.25 307 LEU B CA 1
ATOM 8189 C C . LEU B 1 307 ? 10.195 -10.836 6.867 1 96.25 307 LEU B C 1
ATOM 8191 O O . LEU B 1 307 ? 10.656 -9.805 7.371 1 96.25 307 LEU B O 1
ATOM 8195 N N . ALA B 1 308 ? 10.758 -11.5 5.793 1 98.06 308 ALA B N 1
ATOM 8196 C CA . ALA B 1 308 ? 12.047 -11.047 5.293 1 98.06 308 ALA B CA 1
ATOM 8197 C C . ALA B 1 308 ? 12.32 -11.594 3.895 1 98.06 308 ALA B C 1
ATOM 8199 O O . ALA B 1 308 ? 11.836 -12.672 3.539 1 98.06 308 ALA B O 1
ATOM 8200 N N . ILE B 1 309 ? 13.07 -10.852 3.117 1 98.81 309 ILE B N 1
ATOM 8201 C CA . ILE B 1 309 ? 13.617 -11.266 1.832 1 98.81 309 ILE B CA 1
ATOM 8202 C C . ILE B 1 309 ? 15.133 -11.102 1.839 1 98.81 309 ILE B C 1
ATOM 8204 O O . ILE B 1 309 ? 15.648 -10.039 2.203 1 98.81 309 ILE B O 1
ATOM 8208 N N . GLU B 1 310 ? 15.82 -12.125 1.532 1 98.81 310 GLU B N 1
ATOM 8209 C CA . GLU B 1 310 ? 17.266 -12.055 1.317 1 98.81 310 GLU B CA 1
ATOM 8210 C C . GLU B 1 310 ? 17.609 -12.102 -0.169 1 98.81 310 GLU B C 1
ATOM 8212 O O . GLU B 1 310 ? 17.125 -12.969 -0.895 1 98.81 310 GLU B O 1
ATOM 8217 N N . LEU B 1 311 ? 18.344 -11.148 -0.656 1 98.81 311 LEU B N 1
ATOM 8218 C CA . LEU B 1 311 ? 18.953 -11.188 -1.979 1 98.81 311 LEU B CA 1
ATOM 8219 C C . LEU B 1 311 ? 20.469 -11.398 -1.874 1 98.81 311 LEU B C 1
ATOM 8221 O O . LEU B 1 311 ? 21.125 -10.773 -1.039 1 98.81 311 LEU B O 1
ATOM 8225 N N . THR B 1 312 ? 21 -12.281 -2.695 1 98.75 312 THR B N 1
ATOM 8226 C CA . THR B 1 312 ? 22.406 -12.633 -2.609 1 98.75 312 THR B CA 1
ATOM 8227 C C . THR B 1 312 ? 23.062 -12.594 -3.988 1 98.75 312 THR B C 1
ATOM 8229 O O . THR B 1 312 ? 22.5 -13.102 -4.961 1 98.75 312 THR B O 1
ATOM 8232 N N . ARG B 1 313 ? 24.141 -11.953 -4.098 1 98.31 313 ARG B N 1
ATOM 8233 C CA . ARG B 1 313 ? 25.062 -12 -5.227 1 98.31 313 ARG B CA 1
ATOM 8234 C C . ARG B 1 313 ? 26.344 -12.742 -4.859 1 98.31 313 ARG B C 1
ATOM 8236 O O . ARG B 1 313 ? 26.969 -12.438 -3.85 1 98.31 313 ARG B O 1
ATOM 8243 N N . PRO B 1 314 ? 26.734 -13.742 -5.637 1 97.62 314 PRO B N 1
ATOM 8244 C CA . PRO B 1 314 ? 27.953 -14.477 -5.309 1 97.62 314 PRO B CA 1
ATOM 8245 C C . PRO B 1 314 ? 29.219 -13.648 -5.539 1 97.62 314 PRO B C 1
ATOM 8247 O O . PRO B 1 314 ? 29.141 -12.516 -6.004 1 97.62 314 PRO B O 1
ATOM 8250 N N . ASP B 1 315 ? 30.328 -14.266 -5.094 1 94.06 315 ASP B N 1
ATOM 8251 C CA . ASP B 1 315 ? 31.625 -13.688 -5.457 1 94.06 315 ASP B CA 1
ATOM 8252 C C . ASP B 1 315 ? 31.766 -13.562 -6.969 1 94.06 315 ASP B C 1
ATOM 8254 O O . ASP B 1 315 ? 31.641 -14.555 -7.691 1 94.06 315 ASP B O 1
ATOM 8258 N N . MET B 1 316 ? 31.891 -12.328 -7.387 1 91.5 316 MET B N 1
ATOM 8259 C CA . MET B 1 316 ? 32.031 -12.156 -8.828 1 91.5 316 MET B CA 1
ATOM 8260 C C . MET B 1 316 ? 32.688 -10.812 -9.148 1 91.5 316 MET B C 1
ATOM 8262 O O . MET B 1 316 ? 32.531 -9.844 -8.398 1 91.5 316 MET B O 1
ATOM 8266 N N . GLU B 1 317 ? 33.438 -10.82 -10.281 1 88.25 317 GLU B N 1
ATOM 8267 C CA . GLU B 1 317 ? 34.062 -9.609 -10.805 1 88.25 317 GLU B CA 1
ATOM 8268 C C . GLU B 1 317 ? 34.938 -8.93 -9.75 1 88.25 317 GLU B C 1
ATOM 8270 O O . GLU B 1 317 ? 34.875 -7.707 -9.586 1 88.25 317 GLU B O 1
ATOM 8275 N N . GLY B 1 318 ? 35.531 -9.656 -8.938 1 88.94 318 GLY B N 1
ATOM 8276 C CA . GLY B 1 318 ? 36.469 -9.133 -7.941 1 88.94 318 GLY B CA 1
ATOM 8277 C C . GLY B 1 318 ? 35.781 -8.602 -6.699 1 88.94 318 GLY B C 1
ATOM 8278 O O . GLY B 1 318 ? 36.406 -8.023 -5.824 1 88.94 318 GLY B O 1
ATOM 8279 N N . LYS B 1 319 ? 34.438 -8.758 -6.602 1 92 319 LYS B N 1
ATOM 8280 C CA . LYS B 1 319 ? 33.719 -8.336 -5.422 1 92 319 LYS B CA 1
ATOM 8281 C C . LYS B 1 319 ? 33.25 -9.539 -4.594 1 92 319 LYS B C 1
ATOM 8283 O O . LYS B 1 319 ? 32.844 -10.555 -5.145 1 92 319 LYS B O 1
ATOM 8288 N N . PRO B 1 320 ? 33.469 -9.406 -3.359 1 94.94 320 PRO B N 1
ATOM 8289 C CA . PRO B 1 320 ? 33 -10.492 -2.504 1 94.94 320 PRO B CA 1
ATOM 8290 C C . PRO B 1 320 ? 31.5 -10.664 -2.547 1 94.94 320 PRO B C 1
ATOM 8292 O O . PRO B 1 320 ? 30.781 -9.797 -3.062 1 94.94 320 PRO B O 1
ATOM 8295 N N . GLN B 1 321 ? 31.016 -11.773 -1.989 1 97.31 321 GLN B N 1
ATOM 8296 C CA . GLN B 1 321 ? 29.578 -12.016 -1.897 1 97.31 321 GLN B CA 1
ATOM 8297 C C . GLN B 1 321 ? 28.859 -10.844 -1.237 1 97.31 321 GLN B C 1
ATOM 8299 O O . GLN B 1 321 ? 29.359 -10.273 -0.268 1 97.31 321 GLN B O 1
ATOM 8304 N N . TRP B 1 322 ? 27.844 -10.5 -1.824 1 97.69 322 TRP B N 1
ATOM 8305 C CA . TRP B 1 322 ? 26.938 -9.5 -1.257 1 97.69 322 TRP B CA 1
ATOM 8306 C C . TRP B 1 322 ? 25.609 -10.117 -0.862 1 97.69 322 TRP B C 1
ATOM 8308 O O . TRP B 1 322 ? 25.047 -10.938 -1.602 1 97.69 322 TRP B O 1
ATOM 8318 N N . LYS B 1 323 ? 25.172 -9.922 0.302 1 97.5 323 LYS B N 1
ATOM 8319 C CA . LYS B 1 323 ? 23.828 -10.312 0.711 1 97.5 323 LYS B CA 1
ATOM 8320 C C . LYS B 1 323 ? 23.172 -9.242 1.582 1 97.5 323 LYS B C 1
ATOM 8322 O O . LYS B 1 323 ? 23.859 -8.594 2.383 1 97.5 323 LYS B O 1
ATOM 8327 N N . GLN B 1 324 ? 21.938 -9.039 1.408 1 98 324 GLN B N 1
ATOM 8328 C CA . GLN B 1 324 ? 21.156 -8.078 2.197 1 98 324 GLN B CA 1
ATOM 8329 C C . GLN B 1 324 ? 19.75 -8.609 2.486 1 98 324 GLN B C 1
ATOM 8331 O O . GLN B 1 324 ? 19.156 -9.281 1.646 1 98 324 GLN B O 1
ATOM 8336 N N . VAL B 1 325 ? 19.312 -8.336 3.758 1 98.38 325 VAL B N 1
ATOM 8337 C CA . VAL B 1 325 ? 17.953 -8.695 4.16 1 98.38 325 VAL B CA 1
ATOM 8338 C C . VAL B 1 325 ? 17.047 -7.465 4.129 1 98.38 325 VAL B C 1
ATOM 8340 O O . VAL B 1 325 ? 17.453 -6.387 4.578 1 98.38 325 VAL B O 1
ATOM 8343 N N . PHE B 1 326 ? 15.977 -7.57 3.555 1 98.19 326 PHE B N 1
ATOM 8344 C CA . PHE B 1 326 ? 14.922 -6.562 3.523 1 98.19 326 PHE B CA 1
ATOM 8345 C C . PHE B 1 326 ? 13.711 -7.02 4.328 1 98.19 326 PHE B C 1
ATOM 8347 O O . PHE B 1 326 ? 13.336 -8.195 4.281 1 98.19 326 PHE B O 1
ATOM 8354 N N . THR B 1 327 ? 13.102 -6.168 5.129 1 96.31 327 THR B N 1
ATOM 8355 C CA . THR B 1 327 ? 11.938 -6.488 5.941 1 96.31 327 THR B CA 1
ATOM 8356 C C . THR B 1 327 ? 10.844 -5.438 5.762 1 96.31 327 THR B C 1
ATOM 8358 O O . THR B 1 327 ? 11.125 -4.312 5.34 1 96.31 327 THR B O 1
ATOM 8361 N N . PRO B 1 328 ? 9.555 -5.824 6.027 1 94.06 328 PRO B N 1
ATOM 8362 C CA . PRO B 1 328 ? 8.547 -4.777 6.199 1 94.06 328 PRO B CA 1
ATOM 8363 C C . PRO B 1 328 ? 8.82 -3.885 7.406 1 94.06 328 PRO B C 1
ATOM 8365 O O . PRO B 1 328 ? 9.82 -4.07 8.102 1 94.06 328 PRO B O 1
ATOM 8368 N N . ALA B 1 329 ? 7.934 -2.883 7.57 1 89.25 329 ALA B N 1
ATOM 8369 C CA . ALA B 1 329 ? 8.086 -2 8.719 1 89.25 329 ALA B CA 1
ATOM 8370 C C . ALA B 1 329 ? 8.148 -2.799 10.023 1 89.25 329 ALA B C 1
ATOM 8372 O O . ALA B 1 329 ? 7.414 -3.775 10.188 1 89.25 329 ALA B O 1
ATOM 8373 N N . THR B 1 330 ? 9.062 -2.422 10.953 1 83.06 330 THR B N 1
ATOM 8374 C CA . THR B 1 330 ? 9.234 -3.043 12.258 1 83.06 330 THR B CA 1
ATOM 8375 C C . THR B 1 330 ? 9.242 -1.988 13.359 1 83.06 330 THR B C 1
ATOM 8377 O O . THR B 1 330 ? 9.133 -0.792 13.086 1 83.06 330 THR B O 1
ATOM 8380 N N . HIS B 1 331 ? 9.305 -2.438 14.562 1 78.81 331 HIS B N 1
ATOM 8381 C CA . HIS B 1 331 ? 9.367 -1.509 15.68 1 78.81 331 HIS B CA 1
ATOM 8382 C C . HIS B 1 331 ? 10.695 -0.756 15.695 1 78.81 331 HIS B C 1
ATOM 8384 O O . HIS B 1 331 ? 10.789 0.329 16.281 1 78.81 331 HIS B O 1
ATOM 8390 N N . SER B 1 332 ? 11.641 -1.281 15 1 81.5 332 SER B N 1
ATOM 8391 C CA . SER B 1 332 ? 12.945 -0.64 14.992 1 81.5 332 SER B CA 1
ATOM 8392 C C . SER B 1 332 ? 13.062 0.371 13.859 1 81.5 332 SER B C 1
ATOM 8394 O O . SER B 1 332 ? 13.812 1.342 13.953 1 81.5 332 SER B O 1
ATOM 8396 N N . SER B 1 333 ? 12.328 0.092 12.875 1 87.25 333 SER B N 1
ATOM 8397 C CA . SER B 1 333 ? 12.5 0.943 11.703 1 87.25 333 SER B CA 1
ATOM 8398 C C . SER B 1 333 ? 11.234 0.978 10.852 1 87.25 333 SER B C 1
ATOM 8400 O O . SER B 1 333 ? 10.742 -0.065 10.414 1 87.25 333 SER B O 1
ATOM 8402 N N . SER B 1 334 ? 10.734 2.109 10.641 1 92 334 SER B N 1
ATOM 8403 C CA . SER B 1 334 ? 9.547 2.35 9.828 1 92 334 SER B CA 1
ATOM 8404 C C . SER B 1 334 ? 9.625 3.697 9.117 1 92 334 SER B C 1
ATOM 8406 O O . SER B 1 334 ? 9.258 4.727 9.688 1 92 334 SER B O 1
ATOM 8408 N N . HIS B 1 335 ? 10.148 3.691 7.895 1 94.88 335 HIS B N 1
ATOM 8409 C CA . HIS B 1 335 ? 10.281 4.926 7.125 1 94.88 335 HIS B CA 1
ATOM 8410 C C . HIS B 1 335 ? 10.195 4.652 5.629 1 94.88 335 HIS B C 1
ATOM 8412 O O . HIS B 1 335 ? 10.258 3.498 5.199 1 94.88 335 HIS B O 1
ATOM 8418 N N . ALA B 1 336 ? 10.133 5.652 4.82 1 96.69 336 ALA B N 1
ATOM 8419 C CA . ALA B 1 336 ? 9.781 5.59 3.402 1 96.69 336 ALA B CA 1
ATOM 8420 C C . ALA B 1 336 ? 10.844 4.816 2.615 1 96.69 336 ALA B C 1
ATOM 8422 O O . ALA B 1 336 ? 10.508 4.027 1.729 1 96.69 336 ALA B O 1
ATOM 8423 N N . THR B 1 337 ? 12.117 5.062 2.859 1 97.38 337 THR B N 1
ATOM 8424 C CA . THR B 1 337 ? 13.188 4.391 2.127 1 97.38 337 THR B CA 1
ATOM 8425 C C . THR B 1 337 ? 13.117 2.881 2.336 1 97.38 337 THR B C 1
ATOM 8427 O O . THR B 1 337 ? 13.273 2.111 1.385 1 97.38 337 THR B O 1
ATOM 8430 N N . LYS B 1 338 ? 12.906 2.473 3.592 1 96.56 338 LYS B N 1
ATOM 8431 C CA . LYS B 1 338 ? 12.758 1.052 3.896 1 96.56 338 LYS B CA 1
ATOM 8432 C C . LYS B 1 338 ? 11.578 0.447 3.137 1 96.56 338 LYS B C 1
ATOM 8434 O O . LYS B 1 338 ? 11.68 -0.662 2.607 1 96.56 338 LYS B O 1
ATOM 8439 N N . LEU B 1 339 ? 10.492 1.133 3.115 1 97.69 339 LEU B N 1
ATOM 8440 C CA . LEU B 1 339 ? 9.297 0.669 2.424 1 97.69 339 LEU B CA 1
ATOM 8441 C C . LEU B 1 339 ? 9.578 0.433 0.943 1 97.69 339 LEU B C 1
ATOM 8443 O O . LEU B 1 339 ? 9.211 -0.608 0.394 1 97.69 339 LEU B O 1
ATOM 8447 N N . TRP B 1 340 ? 10.203 1.365 0.256 1 98.12 340 TRP B N 1
ATOM 8448 C CA . TRP B 1 340 ? 10.461 1.252 -1.176 1 98.12 340 TRP B CA 1
ATOM 8449 C C . TRP B 1 340 ? 11.469 0.151 -1.462 1 98.12 340 TRP B C 1
ATOM 8451 O O . TRP B 1 340 ? 11.375 -0.544 -2.477 1 98.12 340 TRP B O 1
ATOM 8461 N N . LEU B 1 341 ? 12.461 0.01 -0.598 1 98.12 341 LEU B N 1
ATOM 8462 C CA . LEU B 1 341 ? 13.414 -1.082 -0.762 1 98.12 341 LEU B CA 1
ATOM 8463 C C . LEU B 1 341 ? 12.727 -2.434 -0.604 1 98.12 341 LEU B C 1
ATOM 8465 O O . LEU B 1 341 ? 13.047 -3.387 -1.318 1 98.12 341 LEU B O 1
ATOM 8469 N N . TRP B 1 342 ? 11.82 -2.527 0.335 1 98.44 342 TRP B N 1
ATOM 8470 C CA . TRP B 1 342 ? 11.016 -3.73 0.508 1 98.44 342 TRP B CA 1
ATOM 8471 C C . TRP B 1 342 ? 10.211 -4.031 -0.752 1 98.44 342 TRP B C 1
ATOM 8473 O O . TRP B 1 342 ? 10.164 -5.18 -1.207 1 98.44 342 TRP B O 1
ATOM 8483 N N . ARG B 1 343 ? 9.617 -3.01 -1.386 1 98.38 343 ARG B N 1
ATOM 8484 C CA . ARG B 1 343 ? 8.844 -3.178 -2.613 1 98.38 343 ARG B CA 1
ATOM 8485 C C . ARG B 1 343 ? 9.734 -3.664 -3.756 1 98.38 343 ARG B C 1
ATOM 8487 O O . ARG B 1 343 ? 9.336 -4.535 -4.531 1 98.38 343 ARG B O 1
ATOM 8494 N N . LEU B 1 344 ? 10.922 -3.111 -3.844 1 98.62 344 LEU B N 1
ATOM 8495 C CA . LEU B 1 344 ? 11.867 -3.523 -4.875 1 98.62 344 LEU B CA 1
ATOM 8496 C C . LEU B 1 344 ? 12.312 -4.965 -4.656 1 98.62 344 LEU B C 1
ATOM 8498 O O . LEU B 1 344 ? 12.422 -5.734 -5.609 1 98.62 344 LEU B O 1
ATOM 8502 N N . ALA B 1 345 ? 12.586 -5.324 -3.428 1 98.81 345 ALA B N 1
ATOM 8503 C CA . ALA B 1 345 ? 12.961 -6.699 -3.115 1 98.81 345 ALA B CA 1
ATOM 8504 C C . ALA B 1 345 ? 11.852 -7.676 -3.496 1 98.81 345 ALA B C 1
ATOM 8506 O O . ALA B 1 345 ? 12.125 -8.75 -4.039 1 98.81 345 ALA B O 1
ATOM 8507 N N . LYS B 1 346 ? 10.625 -7.352 -3.189 1 98.62 346 LYS B N 1
ATOM 8508 C CA . LYS B 1 346 ? 9.492 -8.18 -3.58 1 98.62 346 LYS B CA 1
ATOM 8509 C C . LYS B 1 346 ? 9.445 -8.383 -5.094 1 98.62 346 LYS B C 1
ATOM 8511 O O . LYS B 1 346 ? 9.156 -9.477 -5.57 1 98.62 346 LYS B O 1
ATOM 8516 N N . ALA B 1 347 ? 9.734 -7.297 -5.863 1 98.69 347 ALA B N 1
ATOM 8517 C CA . ALA B 1 347 ? 9.742 -7.414 -7.316 1 98.69 347 ALA B CA 1
ATOM 8518 C C . ALA B 1 347 ? 10.781 -8.422 -7.785 1 98.69 347 ALA B C 1
ATOM 8520 O O . ALA B 1 347 ? 10.523 -9.219 -8.688 1 98.69 347 ALA B O 1
ATOM 8521 N N . HIS B 1 348 ? 11.938 -8.375 -7.172 1 98.81 348 HIS B N 1
ATOM 8522 C CA . HIS B 1 3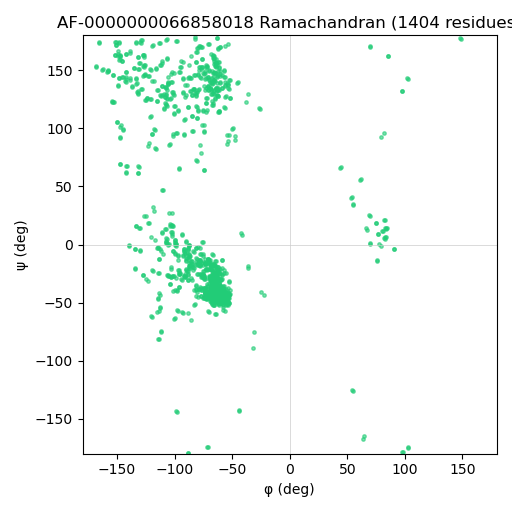48 ? 12.992 -9.328 -7.516 1 98.81 348 HIS B CA 1
ATOM 8523 C C . HIS B 1 348 ? 12.547 -10.758 -7.254 1 98.81 348 HIS B C 1
ATOM 8525 O O . HIS B 1 348 ? 12.688 -11.625 -8.117 1 98.81 348 HIS B O 1
ATOM 8531 N N . VAL B 1 349 ? 12.031 -11.016 -6.109 1 98.69 349 VAL B N 1
ATOM 8532 C CA . VAL B 1 349 ? 11.648 -12.375 -5.738 1 98.69 349 VAL B CA 1
ATOM 8533 C C . VAL B 1 349 ? 10.508 -12.852 -6.633 1 98.69 349 VAL B C 1
ATOM 8535 O O . VAL B 1 349 ? 10.438 -14.023 -6.992 1 98.69 349 VAL B O 1
ATOM 8538 N N . LEU B 1 350 ? 9.602 -11.93 -6.938 1 98.69 350 LEU B N 1
ATOM 8539 C CA . LEU B 1 350 ? 8.477 -12.305 -7.785 1 98.69 350 LEU B CA 1
ATOM 8540 C C . LEU B 1 350 ? 8.953 -12.625 -9.195 1 98.69 350 LEU B C 1
ATOM 8542 O O . LEU B 1 350 ? 8.383 -13.5 -9.859 1 98.69 350 LEU B O 1
ATOM 8546 N N . ALA B 1 351 ? 9.977 -11.93 -9.68 1 98.69 351 ALA B N 1
ATOM 8547 C CA . ALA B 1 351 ? 10.57 -12.305 -10.961 1 98.69 351 ALA B CA 1
ATOM 8548 C C . ALA B 1 351 ? 11.195 -13.695 -10.883 1 98.69 351 ALA B C 1
ATOM 8550 O O . ALA B 1 351 ? 11.086 -14.484 -11.82 1 98.69 351 ALA B O 1
ATOM 8551 N N . HIS B 1 352 ? 11.875 -13.977 -9.734 1 98.75 352 HIS B N 1
ATOM 8552 C CA . HIS B 1 352 ? 12.414 -15.312 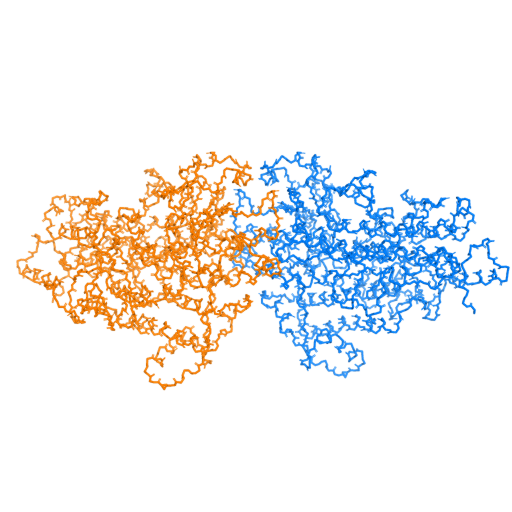-9.516 1 98.75 352 HIS B CA 1
ATOM 8553 C C . HIS B 1 352 ? 11.305 -16.359 -9.516 1 98.75 352 HIS B C 1
ATOM 8555 O O . HIS B 1 352 ? 11.438 -17.422 -10.141 1 98.75 352 HIS B O 1
ATOM 8561 N N . ASP B 1 353 ? 10.273 -16.031 -8.805 1 98.75 353 ASP B N 1
ATOM 8562 C CA . ASP B 1 353 ? 9.133 -16.938 -8.688 1 98.75 353 ASP B CA 1
ATOM 8563 C C . ASP B 1 353 ? 8.477 -17.188 -10.047 1 98.75 353 ASP B C 1
ATOM 8565 O O . ASP B 1 353 ? 8.07 -18.312 -10.352 1 98.75 353 ASP B O 1
ATOM 8569 N N . SER B 1 354 ? 8.352 -16.156 -10.852 1 98.5 354 SER B N 1
ATOM 8570 C CA . SER B 1 354 ? 7.789 -16.297 -12.195 1 98.5 354 SER B CA 1
ATOM 8571 C C . SER B 1 354 ? 8.648 -17.203 -13.062 1 98.5 354 SER B C 1
ATOM 8573 O O . SER B 1 354 ? 8.125 -18.031 -13.805 1 98.5 354 SER B O 1
ATOM 8575 N N . GLY B 1 355 ? 9.93 -17.016 -12.938 1 98.25 355 GLY B N 1
ATOM 8576 C CA . GLY B 1 355 ? 10.828 -17.906 -13.656 1 98.25 355 GLY B CA 1
ATOM 8577 C C . GLY B 1 355 ? 10.719 -19.344 -13.219 1 98.25 355 GLY B C 1
ATOM 8578 O O . GLY B 1 355 ? 10.594 -20.25 -14.047 1 98.25 355 GLY B O 1
ATOM 8579 N N . TYR B 1 356 ? 10.742 -19.531 -11.93 1 98.62 356 TYR B N 1
ATOM 8580 C CA . TYR B 1 356 ? 10.625 -20.891 -11.398 1 98.62 356 TYR B CA 1
ATOM 8581 C C . TYR B 1 356 ? 9.297 -21.516 -11.789 1 98.62 356 TYR B C 1
ATOM 8583 O O . TYR B 1 356 ? 9.25 -22.688 -12.164 1 98.62 356 TYR B O 1
ATOM 8591 N N . HIS B 1 357 ? 8.266 -20.766 -11.664 1 98.56 357 HIS B N 1
ATOM 8592 C CA . HIS B 1 357 ? 6.926 -21.219 -12.023 1 98.56 357 HIS B CA 1
ATOM 8593 C C . HIS B 1 357 ? 6.883 -21.719 -13.469 1 98.56 357 HIS B C 1
ATOM 8595 O O . HIS B 1 357 ? 6.465 -22.844 -13.727 1 98.56 357 HIS B O 1
ATOM 8601 N N . GLU B 1 358 ? 7.355 -20.938 -14.391 1 98.19 358 GLU B N 1
ATOM 8602 C CA . GLU B 1 358 ? 7.238 -21.281 -15.805 1 98.19 358 GLU B CA 1
ATOM 8603 C C . GLU B 1 358 ? 8.219 -22.391 -16.203 1 98.19 358 GLU B C 1
ATOM 8605 O O . GLU B 1 358 ? 7.867 -23.312 -16.922 1 98.19 358 GLU B O 1
ATOM 8610 N N . LEU B 1 359 ? 9.414 -22.375 -15.641 1 98.12 359 LEU B N 1
ATOM 8611 C CA . LEU B 1 359 ? 10.477 -23.25 -16.109 1 98.12 359 LEU B CA 1
ATOM 8612 C C . LEU B 1 359 ? 10.43 -24.594 -15.383 1 98.12 359 LEU B C 1
ATOM 8614 O O . LEU B 1 359 ? 10.891 -25.609 -15.914 1 98.12 359 LEU B O 1
ATOM 8618 N N . VAL B 1 360 ? 9.875 -24.578 -14.211 1 98.56 360 VAL B N 1
ATOM 8619 C CA . VAL B 1 360 ? 9.977 -25.781 -13.391 1 98.56 360 VAL B CA 1
ATOM 8620 C C . VAL B 1 360 ? 8.578 -26.312 -13.07 1 98.56 360 VAL B C 1
ATOM 8622 O O . VAL B 1 360 ? 8.156 -27.328 -13.625 1 98.56 360 VAL B O 1
ATOM 8625 N N . SER B 1 361 ? 7.777 -25.547 -12.391 1 98.56 361 SER B N 1
ATOM 8626 C CA . SER B 1 361 ? 6.477 -26.031 -11.93 1 98.56 361 SER B CA 1
ATOM 8627 C C . SER B 1 361 ? 5.543 -26.312 -13.102 1 98.56 361 SER B C 1
ATOM 8629 O O . SER B 1 361 ? 4.711 -27.219 -13.039 1 98.56 361 SER B O 1
ATOM 8631 N N . HIS B 1 362 ? 5.691 -25.531 -14.156 1 98.38 362 HIS B N 1
ATOM 8632 C CA . HIS B 1 362 ? 4.789 -25.609 -15.305 1 98.38 362 HIS B CA 1
ATOM 8633 C C . HIS B 1 362 ? 5.418 -26.406 -16.438 1 98.38 362 HIS B C 1
ATOM 8635 O O . HIS B 1 362 ? 5.047 -27.562 -16.672 1 98.38 362 HIS B O 1
ATOM 8641 N N . TRP B 1 363 ? 6.492 -25.969 -17.016 1 98.19 363 TRP B N 1
ATOM 8642 C CA . TRP B 1 363 ? 7.094 -26.609 -18.188 1 98.19 363 TRP B CA 1
ATOM 8643 C C . TRP B 1 363 ? 7.719 -27.953 -17.812 1 98.19 363 TRP B C 1
ATOM 8645 O O . TRP B 1 363 ? 7.324 -29 -18.328 1 98.19 363 TRP B O 1
ATOM 8655 N N . LEU B 1 364 ? 8.633 -27.984 -16.906 1 98.69 364 LEU B N 1
ATOM 8656 C CA . LEU B 1 364 ? 9.398 -29.188 -16.594 1 98.69 364 LEU B CA 1
ATOM 8657 C C . LEU B 1 364 ? 8.5 -30.266 -15.992 1 98.69 364 LEU B C 1
ATOM 8659 O O . LEU B 1 364 ? 8.461 -31.391 -16.484 1 98.69 364 LEU B O 1
ATOM 8663 N N . ARG B 1 365 ? 7.75 -29.938 -14.961 1 98.69 365 ARG B N 1
ATOM 8664 C CA . ARG B 1 365 ? 7.035 -30.938 -14.188 1 98.69 365 ARG B CA 1
ATOM 8665 C C . ARG B 1 365 ? 5.816 -31.453 -14.945 1 98.69 365 ARG B C 1
ATOM 8667 O O . ARG B 1 365 ? 5.344 -32.562 -14.688 1 98.69 365 ARG B O 1
ATOM 8674 N N . THR B 1 366 ? 5.336 -30.672 -15.875 1 98.44 366 THR B N 1
ATOM 8675 C CA . THR B 1 366 ? 4.148 -31.094 -16.609 1 98.44 366 THR B CA 1
ATOM 8676 C C . THR B 1 366 ? 4.492 -31.391 -18.062 1 98.44 366 THR B C 1
ATOM 8678 O O . THR B 1 366 ? 4.762 -32.531 -18.422 1 98.44 366 THR B O 1
ATOM 8681 N N . HIS B 1 367 ? 4.699 -30.453 -18.891 1 97.69 367 HIS B N 1
ATOM 8682 C CA . HIS B 1 367 ? 4.898 -30.609 -20.328 1 97.69 367 HIS B CA 1
ATOM 8683 C C . HIS B 1 367 ? 6.066 -31.562 -20.625 1 97.69 367 HIS B C 1
ATOM 8685 O O . HIS B 1 367 ? 5.875 -32.625 -21.203 1 97.69 367 HIS B O 1
ATOM 8691 N N . CYS B 1 368 ? 7.148 -31.188 -20.109 1 97.88 368 CYS B N 1
ATOM 8692 C CA . CYS B 1 368 ? 8.414 -31.844 -20.422 1 97.88 368 CYS B CA 1
ATOM 8693 C C . CYS B 1 368 ? 8.453 -33.25 -19.844 1 97.88 368 CYS B C 1
ATOM 8695 O O . CYS B 1 368 ? 8.766 -34.219 -20.547 1 97.88 368 CYS B O 1
ATOM 8697 N N . ALA B 1 369 ? 8.125 -33.406 -18.656 1 98.5 369 ALA B N 1
ATOM 8698 C CA . ALA B 1 369 ? 8.266 -34.688 -17.953 1 98.5 369 ALA B CA 1
ATOM 8699 C C . ALA B 1 369 ? 7.176 -35.688 -18.391 1 98.5 369 ALA B C 1
ATOM 8701 O O . ALA B 1 369 ? 7.336 -36.875 -18.25 1 98.5 369 ALA B O 1
ATOM 8702 N N . VAL B 1 370 ? 6.133 -35.219 -18.984 1 98.5 370 VAL B N 1
ATOM 8703 C CA . VAL B 1 370 ? 5 -36.062 -19.344 1 98.5 370 VAL B CA 1
ATOM 8704 C C . VAL B 1 370 ? 5.184 -36.594 -20.75 1 98.5 370 VAL B C 1
ATOM 8706 O O . VAL B 1 370 ? 4.699 -37.688 -21.078 1 98.5 370 VAL B O 1
ATOM 8709 N N . GLU B 1 371 ? 5.891 -35.906 -21.594 1 98.38 371 GLU B N 1
ATOM 8710 C CA . GLU B 1 371 ? 6.008 -36.312 -23 1 98.38 371 GLU B CA 1
ATOM 8711 C C . GLU B 1 371 ? 6.594 -37.719 -23.141 1 98.38 371 GLU B C 1
ATOM 8713 O O . GLU B 1 371 ? 6.117 -38.5 -23.953 1 98.38 371 GLU B O 1
ATOM 8718 N N . PRO B 1 372 ? 7.594 -38.125 -22.359 1 98.56 372 PRO B N 1
ATOM 8719 C CA . PRO B 1 372 ? 8.094 -39.5 -22.438 1 98.56 372 PRO B CA 1
ATOM 8720 C C . PRO B 1 372 ? 7.027 -40.531 -22.094 1 98.56 372 PRO B C 1
ATOM 8722 O O . PRO B 1 372 ? 7.047 -41.656 -22.641 1 98.56 372 PRO B O 1
ATOM 8725 N N . PHE B 1 373 ? 6.105 -40.219 -21.188 1 98.69 373 PHE B N 1
ATOM 8726 C CA . PHE B 1 373 ? 5.008 -41.125 -20.891 1 98.69 373 PHE B CA 1
ATOM 8727 C C . PHE B 1 373 ? 4.164 -41.375 -22.125 1 98.69 373 PHE B C 1
ATOM 8729 O O . PHE B 1 373 ? 3.738 -42.531 -22.375 1 98.69 373 PHE B O 1
ATOM 8736 N N . ILE B 1 374 ? 3.93 -40.375 -22.875 1 98.31 374 ILE B N 1
ATOM 8737 C CA . ILE B 1 374 ? 3.096 -40.469 -24.062 1 98.31 374 ILE B CA 1
ATOM 8738 C C . ILE B 1 374 ? 3.793 -41.312 -25.109 1 98.31 374 ILE B C 1
ATOM 8740 O O . ILE B 1 374 ? 3.176 -42.219 -25.703 1 98.31 374 ILE B O 1
ATOM 8744 N N . ILE B 1 375 ? 5.07 -41.031 -25.344 1 98.38 375 ILE B N 1
ATOM 8745 C CA . ILE B 1 375 ? 5.836 -41.781 -26.344 1 98.38 375 ILE B CA 1
ATOM 8746 C C . ILE B 1 375 ? 5.871 -43.25 -25.969 1 98.38 375 ILE B C 1
ATOM 8748 O O . ILE B 1 375 ? 5.559 -44.125 -26.797 1 98.38 375 ILE B O 1
ATOM 8752 N N . ALA B 1 376 ? 6.207 -43.562 -24.75 1 98.69 376 ALA B N 1
ATOM 8753 C CA . ALA B 1 376 ? 6.289 -44.969 -24.297 1 98.69 376 ALA B CA 1
ATOM 8754 C C . ALA B 1 376 ? 4.934 -45.656 -24.406 1 98.69 376 ALA B C 1
ATOM 8756 O O . ALA B 1 376 ? 4.859 -46.844 -24.734 1 98.69 376 ALA B O 1
ATOM 8757 N N . THR B 1 377 ? 3.889 -44.969 -24.062 1 98.56 377 THR B N 1
ATOM 8758 C CA . THR B 1 377 ? 2.549 -45.531 -24.125 1 98.56 377 THR B CA 1
ATOM 8759 C C . THR B 1 377 ? 2.199 -45.969 -25.547 1 98.56 377 THR B C 1
ATOM 8761 O O . THR B 1 377 ? 1.661 -47.031 -25.766 1 98.56 377 THR B O 1
ATOM 8764 N N . ASN B 1 378 ? 2.521 -45.188 -26.484 1 97.69 378 ASN B N 1
ATOM 8765 C CA . ASN B 1 378 ? 2.219 -45.469 -27.875 1 97.69 378 ASN B CA 1
ATOM 8766 C C . ASN B 1 378 ? 3.158 -46.531 -28.438 1 97.69 378 ASN B C 1
ATOM 8768 O O . ASN B 1 378 ? 2.779 -47.281 -29.344 1 97.69 378 ASN B O 1
ATOM 8772 N N . ARG B 1 379 ? 4.328 -46.656 -27.891 1 97.75 379 ARG B N 1
ATOM 8773 C CA . ARG B 1 379 ? 5.332 -47.594 -28.406 1 97.75 379 ARG B CA 1
ATOM 8774 C C . ARG B 1 379 ? 5.133 -48.969 -27.828 1 97.75 379 ARG B C 1
ATOM 8776 O O . ARG B 1 379 ? 5.453 -49.969 -28.469 1 97.75 379 ARG B O 1
ATOM 8783 N N . GLN B 1 380 ? 4.594 -49.031 -26.625 1 98.25 380 GLN B N 1
ATOM 8784 C CA . GLN B 1 380 ? 4.684 -50.312 -25.938 1 98.25 380 GLN B CA 1
ATOM 8785 C C . GLN B 1 380 ? 3.297 -50.875 -25.641 1 98.25 380 GLN B C 1
ATOM 8787 O O . GLN B 1 380 ? 3.143 -52.094 -25.422 1 98.25 380 GLN B O 1
ATOM 8792 N N . LEU B 1 381 ? 2.291 -50.062 -25.578 1 98.06 381 LEU B N 1
ATOM 8793 C CA . LEU B 1 381 ? 0.931 -50.531 -25.312 1 98.06 381 LEU B CA 1
ATOM 8794 C C . LEU B 1 381 ? 0.082 -50.469 -26.578 1 98.06 381 LEU B C 1
ATOM 8796 O O . LEU B 1 381 ? -0.059 -49.406 -27.172 1 98.06 381 LEU B O 1
ATOM 8800 N N . SER B 1 382 ? -0.486 -51.562 -26.906 1 96.19 382 SER B N 1
ATOM 8801 C CA . SER B 1 382 ? -1.437 -51.594 -28.016 1 96.19 382 SER B CA 1
ATOM 8802 C C . SER B 1 382 ? -2.66 -50.719 -27.703 1 96.19 382 SER B C 1
ATOM 8804 O O . SER B 1 382 ? -3.049 -50.594 -26.547 1 96.19 382 SER B O 1
ATOM 8806 N N . THR B 1 383 ? -3.312 -50.25 -28.766 1 93.88 383 THR B N 1
ATOM 8807 C CA . THR B 1 383 ? -4.531 -49.469 -28.594 1 93.88 383 THR B CA 1
ATOM 8808 C C . THR B 1 383 ? -5.641 -50.312 -27.984 1 93.88 383 THR B C 1
ATOM 8810 O O . THR B 1 383 ? -6.629 -49.781 -27.469 1 93.88 383 THR B O 1
ATOM 8813 N N . MET B 1 384 ? -5.434 -51.594 -28 1 94.25 384 MET B N 1
ATOM 8814 C CA . MET B 1 384 ? -6.402 -52.531 -27.406 1 94.25 384 MET B CA 1
ATOM 8815 C C . MET B 1 384 ? -6.133 -52.719 -25.922 1 94.25 384 MET B C 1
ATOM 8817 O O . MET B 1 384 ? -6.984 -53.219 -25.188 1 94.25 384 MET B O 1
ATOM 8821 N N . HIS B 1 385 ? -4.953 -52.406 -25.516 1 96.62 385 HIS B N 1
ATOM 8822 C CA . HIS B 1 385 ? -4.566 -52.594 -24.109 1 96.62 385 HIS B CA 1
ATOM 8823 C C . HIS B 1 385 ? -5.406 -51.75 -23.188 1 96.62 385 HIS B C 1
ATOM 8825 O O . HIS B 1 385 ? -5.574 -50.531 -23.422 1 96.62 385 HIS B O 1
ATOM 8831 N N . PRO B 1 386 ? -5.91 -52.219 -22.109 1 96.56 386 PRO B N 1
ATOM 8832 C CA . PRO B 1 386 ? -6.766 -51.438 -21.219 1 96.56 386 PRO B CA 1
ATOM 8833 C C . PRO B 1 386 ? -6.055 -50.219 -20.625 1 96.56 386 PRO B C 1
ATOM 8835 O O . PRO B 1 386 ? -6.668 -49.156 -20.484 1 96.56 386 PRO B O 1
ATOM 8838 N N . ILE B 1 387 ? -4.812 -50.344 -20.328 1 98.19 387 ILE B N 1
ATOM 8839 C CA . ILE B 1 387 ? -4.09 -49.219 -19.734 1 98.19 387 ILE B CA 1
ATOM 8840 C C . ILE B 1 387 ? -3.873 -48.125 -20.797 1 98.19 387 ILE B C 1
ATOM 8842 O O . ILE B 1 387 ? -3.902 -46.938 -20.469 1 98.19 387 ILE B O 1
ATOM 8846 N N . TYR B 1 388 ? -3.645 -48.469 -22.031 1 97.5 388 TYR B N 1
ATOM 8847 C CA . TYR B 1 388 ? -3.619 -47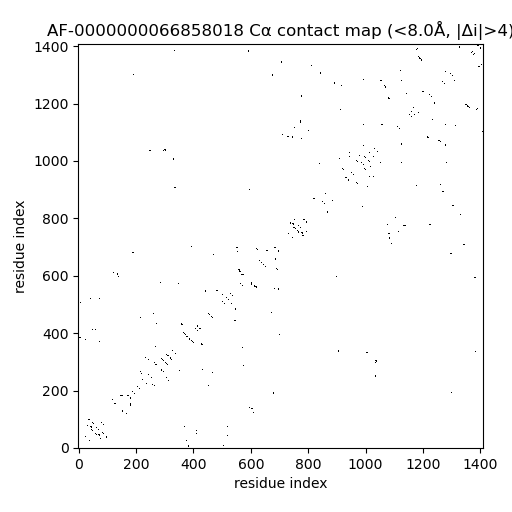.469 -23.109 1 97.5 388 TYR B CA 1
ATOM 8848 C C . TYR B 1 388 ? -4.914 -46.656 -23.125 1 97.5 388 TYR B C 1
ATOM 8850 O O . TYR B 1 388 ? -4.887 -45.438 -23.203 1 97.5 388 TYR B O 1
ATOM 8858 N N . ARG B 1 389 ? -5.996 -47.344 -23.047 1 96.19 389 ARG B N 1
ATOM 8859 C CA . ARG B 1 389 ? -7.309 -46.719 -23.125 1 96.19 389 ARG B CA 1
ATOM 8860 C C . ARG B 1 389 ? -7.551 -45.812 -21.922 1 96.19 389 ARG B C 1
ATOM 8862 O O . ARG B 1 389 ? -8.227 -44.781 -22.031 1 96.19 389 ARG B O 1
ATOM 8869 N N . LEU B 1 390 ? -7.082 -46.219 -20.781 1 97.56 390 LEU B N 1
ATOM 8870 C CA . LEU B 1 390 ? -7.223 -45.438 -19.562 1 97.56 390 LEU B CA 1
ATOM 8871 C C . LEU B 1 390 ? -6.406 -44.156 -19.656 1 97.56 390 LEU B C 1
ATOM 8873 O O . LEU B 1 390 ? -6.863 -43.094 -19.219 1 97.56 390 LEU B O 1
ATOM 8877 N N . LEU B 1 391 ? -5.195 -44.188 -20.25 1 97.62 391 LEU B N 1
ATOM 8878 C CA . LEU B 1 391 ? -4.246 -43.062 -20.234 1 97.62 391 LEU B CA 1
ATOM 8879 C C . LEU B 1 391 ? -4.477 -42.156 -21.438 1 97.62 391 LEU B C 1
ATOM 8881 O O . LEU B 1 391 ? -4.066 -41 -21.422 1 97.62 391 LEU B O 1
ATOM 8885 N N . HIS B 1 392 ? -5.07 -42.625 -22.438 1 95.31 392 HIS B N 1
ATOM 8886 C CA . HIS B 1 392 ? -5.145 -41.906 -23.719 1 95.31 392 HIS B CA 1
ATOM 8887 C C . HIS B 1 392 ? -5.719 -40.531 -23.547 1 95.31 392 HIS B C 1
ATOM 8889 O O . HIS B 1 392 ? -5.16 -39.562 -24.078 1 95.31 392 HIS B O 1
ATOM 8895 N N . PRO B 1 393 ? -6.84 -40.281 -22.797 1 95.31 393 PRO B N 1
ATOM 8896 C CA . PRO B 1 393 ? -7.352 -38.906 -22.641 1 95.31 393 PRO B CA 1
ATOM 8897 C C . PRO B 1 393 ? -6.344 -37.969 -21.969 1 95.31 393 PRO B C 1
ATOM 8899 O O . PRO B 1 393 ? -6.336 -36.781 -22.25 1 95.31 393 PRO B O 1
ATOM 8902 N N . HIS B 1 394 ? -5.508 -38.531 -21.125 1 96.94 394 HIS B N 1
ATOM 8903 C CA . HIS B 1 394 ? -4.535 -37.719 -20.375 1 96.94 394 HIS B CA 1
ATOM 8904 C C . HIS B 1 394 ? -3.342 -37.375 -21.25 1 96.94 394 HIS B C 1
ATOM 8906 O O . HIS B 1 394 ? -2.463 -36.594 -20.828 1 96.94 394 HIS B O 1
ATOM 8912 N N . MET B 1 395 ? -3.277 -37.812 -22.438 1 94.75 395 MET B N 1
ATOM 8913 C CA . MET B 1 395 ? -2.107 -37.625 -23.297 1 94.75 395 MET B CA 1
ATOM 8914 C C . MET B 1 395 ? -2.432 -36.719 -24.484 1 94.75 395 MET B C 1
ATOM 8916 O O . MET B 1 395 ? -1.526 -36.188 -25.125 1 94.75 395 MET B O 1
ATOM 8920 N N . ARG B 1 396 ? -3.672 -36.469 -24.688 1 91.56 396 ARG B N 1
ATOM 8921 C CA . ARG B 1 396 ? -4.137 -35.812 -25.906 1 91.56 396 ARG B CA 1
ATOM 8922 C C . ARG B 1 396 ? -3.557 -34.406 -26.016 1 91.56 396 ARG B C 1
ATOM 8924 O O . ARG B 1 396 ? -3.496 -33.656 -25.031 1 91.56 396 ARG B O 1
ATOM 8931 N N . TYR B 1 397 ? -3.018 -34 -27.188 1 89.19 397 TYR B N 1
ATOM 8932 C CA . TYR B 1 397 ? -2.652 -32.656 -27.641 1 89.19 397 TYR B CA 1
ATOM 8933 C C . TYR B 1 397 ? -1.356 -32.188 -26.984 1 89.19 397 TYR B C 1
ATOM 8935 O O . TYR B 1 397 ? -0.778 -31.188 -27.375 1 89.19 397 TYR B O 1
ATOM 8943 N N . THR B 1 398 ? -0.872 -32.844 -25.938 1 94.44 398 THR B N 1
ATOM 8944 C CA . THR B 1 398 ? 0.318 -32.438 -25.219 1 94.44 398 THR B CA 1
ATOM 8945 C C . THR B 1 398 ? 1.516 -32.312 -26.156 1 94.44 398 THR B C 1
ATOM 8947 O O . THR B 1 398 ? 2.254 -31.328 -26.094 1 94.44 398 THR B O 1
ATOM 8950 N N . MET B 1 399 ? 1.715 -33.281 -27.031 1 94.38 399 MET B N 1
ATOM 8951 C CA . MET B 1 399 ? 2.889 -33.281 -27.906 1 94.38 399 MET B CA 1
ATOM 8952 C C . MET B 1 399 ? 2.844 -32.156 -28.906 1 94.38 399 MET B C 1
ATOM 8954 O O . MET B 1 399 ? 3.879 -31.578 -29.234 1 94.38 399 MET B O 1
ATOM 8958 N N . GLU B 1 400 ? 1.689 -31.812 -29.391 1 89.69 400 GLU B N 1
ATOM 8959 C CA . GLU B 1 400 ? 1.558 -30.688 -30.297 1 89.69 400 GLU B CA 1
ATOM 8960 C C . GLU B 1 400 ? 1.913 -29.375 -29.594 1 89.69 400 GLU B C 1
ATOM 8962 O O . GLU B 1 400 ? 2.621 -28.531 -30.156 1 89.69 400 GLU B O 1
ATOM 8967 N N . ILE B 1 401 ? 1.364 -29.203 -28.453 1 90.19 401 ILE B N 1
ATOM 8968 C CA . ILE B 1 401 ? 1.641 -28 -27.672 1 90.19 401 ILE B CA 1
ATOM 8969 C C . ILE B 1 401 ? 3.133 -27.922 -27.359 1 90.19 401 ILE B C 1
ATOM 8971 O O . ILE B 1 401 ? 3.732 -26.844 -27.422 1 90.19 401 ILE B O 1
ATOM 8975 N N . ASN B 1 402 ? 3.721 -29.078 -26.984 1 93.81 402 ASN B N 1
ATOM 8976 C CA . ASN B 1 402 ? 5.148 -29.109 -26.688 1 93.81 402 ASN B CA 1
ATOM 8977 C C . ASN B 1 402 ? 5.98 -28.734 -27.906 1 93.81 402 ASN B C 1
ATOM 8979 O O . ASN B 1 402 ? 7.012 -28.062 -27.781 1 93.81 402 ASN B O 1
ATOM 8983 N N . SER B 1 403 ? 5.57 -29.203 -29.047 1 90.38 403 SER B N 1
ATOM 8984 C CA . SER B 1 403 ? 6.277 -28.875 -30.281 1 90.38 403 SER B CA 1
ATOM 8985 C C . SER B 1 403 ? 6.238 -27.375 -30.547 1 90.38 403 SER B C 1
ATOM 8987 O O . SER B 1 403 ? 7.25 -26.781 -30.922 1 90.38 403 SER B O 1
ATOM 8989 N N . LEU B 1 404 ? 5.133 -26.781 -30.328 1 84.88 404 LEU B N 1
ATOM 8990 C CA . LEU B 1 404 ? 4.992 -25.344 -30.5 1 84.88 404 LEU B CA 1
ATOM 8991 C C . LEU B 1 404 ? 5.84 -24.578 -29.484 1 84.88 404 LEU B C 1
ATOM 8993 O O . LEU B 1 404 ? 6.41 -23.531 -29.797 1 84.88 404 LEU B O 1
ATOM 8997 N N . ALA B 1 405 ? 5.848 -25.047 -28.281 1 91.19 405 ALA B N 1
ATOM 8998 C CA . ALA B 1 405 ? 6.672 -24.422 -27.25 1 91.19 405 ALA B CA 1
ATOM 8999 C C . ALA B 1 405 ? 8.141 -24.406 -27.656 1 91.19 405 ALA B C 1
ATOM 9001 O O . ALA B 1 405 ? 8.836 -23.406 -27.469 1 91.19 405 ALA B O 1
ATOM 9002 N N . ARG B 1 406 ? 8.633 -25.5 -28.172 1 91.94 406 ARG B N 1
ATOM 9003 C CA . ARG B 1 406 ? 10.031 -25.609 -28.594 1 91.94 406 ARG B CA 1
ATOM 9004 C C . ARG B 1 406 ? 10.305 -24.703 -29.797 1 91.94 406 ARG B C 1
ATOM 9006 O O . ARG B 1 406 ? 11.438 -24.234 -29.969 1 91.94 406 ARG B O 1
ATOM 9013 N N . GLU B 1 407 ? 9.289 -24.422 -30.453 1 85.81 407 GLU B N 1
ATOM 9014 C CA . GLU B 1 407 ? 9.445 -23.594 -31.641 1 85.81 407 GLU B CA 1
ATOM 9015 C C . GLU B 1 407 ? 9.523 -22.125 -31.281 1 85.81 407 GLU B C 1
ATOM 9017 O O . GLU B 1 407 ? 10.312 -21.375 -31.859 1 85.81 407 GLU B O 1
ATOM 9022 N N . VAL B 1 408 ? 8.672 -21.719 -30.25 1 83.5 408 VAL B N 1
ATOM 9023 C CA . VAL B 1 408 ? 8.523 -20.266 -30.172 1 83.5 408 VAL B CA 1
ATOM 9024 C C . VAL B 1 408 ? 8.656 -19.812 -28.719 1 83.5 408 VAL B C 1
ATOM 9026 O O . VAL B 1 408 ? 8.922 -18.641 -28.453 1 83.5 408 VAL B O 1
ATOM 9029 N N . LEU B 1 409 ? 8.461 -20.656 -27.797 1 90.44 409 LEU B N 1
ATOM 9030 C CA . LEU B 1 409 ? 8.406 -20.219 -26.406 1 90.44 409 LEU B CA 1
ATOM 9031 C C . LEU B 1 409 ? 9.758 -20.438 -25.719 1 90.44 409 LEU B C 1
ATOM 9033 O O . LEU B 1 409 ? 10.375 -19.484 -25.25 1 90.44 409 LEU B O 1
ATOM 9037 N N . ILE B 1 410 ? 10.242 -21.688 -25.75 1 94.19 410 ILE B N 1
ATOM 9038 C CA . ILE B 1 410 ? 11.422 -22.016 -24.969 1 94.19 410 ILE B CA 1
ATOM 9039 C C . ILE B 1 410 ? 12.648 -22.078 -25.875 1 94.19 410 ILE B C 1
ATOM 9041 O O . ILE B 1 410 ? 13.742 -22.438 -25.422 1 94.19 410 ILE B O 1
ATOM 9045 N N . SER B 1 411 ? 12.57 -21.719 -27.141 1 92.81 411 SER B N 1
ATOM 9046 C CA . SER B 1 411 ? 13.656 -21.75 -28.109 1 92.81 411 SER B CA 1
ATOM 9047 C C . SER B 1 411 ? 14.562 -20.531 -27.969 1 92.81 411 SER B C 1
ATOM 9049 O O . SER B 1 411 ? 14.227 -19.578 -27.266 1 92.81 411 SER B O 1
ATOM 9051 N N . ALA B 1 412 ? 15.711 -20.641 -28.594 1 94.25 412 ALA B N 1
ATOM 9052 C CA . ALA B 1 412 ? 16.594 -19.484 -28.688 1 94.25 412 ALA B CA 1
ATOM 9053 C C . ALA B 1 412 ? 15.844 -18.266 -29.234 1 94.25 412 ALA B C 1
ATOM 9055 O O . ALA B 1 412 ? 15.156 -18.359 -30.25 1 94.25 412 ALA B O 1
ATOM 9056 N N . ASN B 1 413 ? 15.93 -17.156 -28.453 1 88.69 413 ASN B N 1
ATOM 9057 C CA . ASN B 1 413 ? 15.266 -15.898 -28.781 1 88.69 413 ASN B CA 1
ATOM 9058 C C . ASN B 1 413 ? 13.75 -16.031 -28.703 1 88.69 413 ASN B C 1
ATOM 9060 O O . ASN B 1 413 ? 13.023 -15.172 -29.219 1 88.69 413 ASN B O 1
ATOM 9064 N N . GLY B 1 414 ? 13.273 -17.078 -28.141 1 90 414 GLY B N 1
ATOM 9065 C CA . GLY B 1 414 ? 11.844 -17.219 -27.922 1 90 414 GLY B CA 1
ATOM 9066 C C . GLY B 1 414 ? 11.305 -16.312 -26.844 1 90 414 GLY B C 1
ATOM 9067 O O . GLY B 1 414 ? 12.031 -15.453 -26.328 1 90 414 GLY B O 1
ATOM 9068 N N . VAL B 1 415 ? 10.078 -16.484 -26.531 1 89.06 415 VAL B N 1
ATOM 9069 C CA . VAL B 1 415 ? 9.367 -15.625 -25.594 1 89.06 415 VAL B CA 1
ATOM 9070 C C . VAL B 1 415 ? 10.055 -15.68 -24.234 1 89.06 415 VAL B C 1
ATOM 9072 O O . VAL B 1 415 ? 10.273 -14.641 -23.594 1 89.06 415 VAL B O 1
ATOM 9075 N N . ILE B 1 416 ? 10.406 -16.906 -23.719 1 95 416 ILE B N 1
ATOM 9076 C CA . ILE B 1 416 ? 11.008 -17.078 -22.406 1 95 416 ILE B CA 1
ATOM 9077 C C . ILE B 1 416 ? 12.352 -16.359 -22.344 1 95 416 ILE B C 1
ATOM 9079 O O . ILE B 1 416 ? 12.617 -15.57 -21.438 1 95 416 ILE B O 1
ATOM 9083 N N . GLU B 1 417 ? 13.188 -16.547 -23.328 1 94.62 417 GLU B N 1
ATOM 9084 C CA . GLU B 1 417 ? 14.516 -15.945 -23.344 1 94.62 417 GLU B CA 1
ATOM 9085 C C . GLU B 1 417 ? 14.43 -14.43 -23.484 1 94.62 417 GLU B C 1
ATOM 9087 O O . GLU B 1 417 ? 15.305 -13.711 -23 1 94.62 417 GLU B O 1
ATOM 9092 N N . SER B 1 418 ? 13.352 -13.953 -24.078 1 90.88 418 SER B N 1
ATOM 9093 C CA . SER B 1 418 ? 13.227 -12.523 -24.344 1 90.88 418 SER B CA 1
ATOM 9094 C C . SER B 1 418 ? 12.641 -11.781 -23.156 1 90.88 418 SER B C 1
ATOM 9096 O O . SER B 1 418 ? 12.82 -10.57 -23.016 1 90.88 418 SER B O 1
ATOM 9098 N N . SER B 1 419 ? 12.031 -12.516 -22.281 1 94.44 419 SER B N 1
ATOM 9099 C CA . SER B 1 419 ? 11.172 -11.766 -21.359 1 94.44 419 SER B CA 1
ATOM 9100 C C . SER B 1 419 ? 11.383 -12.211 -19.922 1 94.44 419 SER B C 1
ATOM 9102 O O . SER B 1 419 ? 10.797 -11.641 -19 1 94.44 419 SER B O 1
ATOM 9104 N N . PHE B 1 420 ? 12.18 -13.195 -19.641 1 97.38 420 PHE B N 1
ATOM 9105 C CA . PHE B 1 420 ? 12.43 -13.664 -18.281 1 97.38 420 PHE B CA 1
ATOM 9106 C C . PHE B 1 420 ? 13.867 -13.367 -17.859 1 97.38 420 PHE B C 1
ATOM 9108 O O . PHE B 1 420 ? 14.766 -13.32 -18.703 1 97.38 420 PHE B O 1
ATOM 9115 N N . SER B 1 421 ? 14.141 -13.242 -16.609 1 96.44 421 SER B N 1
ATOM 9116 C CA . SER B 1 421 ? 15.398 -12.758 -16.062 1 96.44 421 SER B CA 1
ATOM 9117 C C . SER B 1 421 ? 16.578 -13.617 -16.516 1 96.44 421 SER B C 1
ATOM 9119 O O . SER B 1 421 ? 17.641 -13.094 -16.844 1 96.44 421 SER B O 1
ATOM 9121 N N . PRO B 1 422 ? 16.484 -14.922 -16.641 1 97.62 422 PRO B N 1
ATOM 9122 C CA . PRO B 1 422 ? 17.641 -15.742 -16.969 1 97.62 422 PRO B CA 1
ATOM 9123 C C . PRO B 1 422 ? 18 -15.695 -18.453 1 97.62 422 PRO B C 1
ATOM 9125 O O . PRO B 1 422 ? 19.047 -16.203 -18.859 1 97.62 422 PRO B O 1
ATOM 9128 N N . ARG B 1 423 ? 17.125 -15.188 -19.281 1 97.06 423 ARG B N 1
ATOM 9129 C CA . ARG B 1 423 ? 17.375 -15.016 -20.703 1 97.06 423 ARG B CA 1
ATOM 9130 C C . ARG B 1 423 ? 17.812 -16.328 -21.344 1 97.06 423 ARG B C 1
ATOM 9132 O O . ARG B 1 423 ? 17.109 -17.328 -21.266 1 97.06 423 ARG B O 1
ATOM 9139 N N . LYS B 1 424 ? 18.938 -16.344 -22.016 1 97.38 424 LYS B N 1
ATOM 9140 C CA . LYS B 1 424 ? 19.359 -17.5 -22.797 1 97.38 424 LYS B CA 1
ATOM 9141 C C . LYS B 1 424 ? 19.688 -18.688 -21.906 1 97.38 424 LYS B C 1
ATOM 9143 O O . LYS B 1 424 ? 19.859 -19.812 -22.391 1 97.38 424 LYS B O 1
ATOM 9148 N N . TYR B 1 425 ? 19.734 -18.531 -20.594 1 98.31 425 TYR B N 1
ATOM 9149 C CA . TYR B 1 425 ? 20.109 -19.609 -19.672 1 98.31 425 TYR B CA 1
ATOM 9150 C C . TYR B 1 425 ? 18.875 -20.266 -19.078 1 98.31 425 TYR B C 1
ATOM 9152 O O . TYR B 1 425 ? 18.984 -21.141 -18.219 1 98.31 425 TYR B O 1
ATOM 9160 N N . SER B 1 426 ? 17.703 -19.844 -19.422 1 98.25 426 SER B N 1
ATOM 9161 C CA . SER B 1 426 ? 16.438 -20.297 -18.844 1 98.25 426 SER B CA 1
ATOM 9162 C C . SER B 1 426 ? 16.344 -21.828 -18.906 1 98.25 426 SER B C 1
ATOM 9164 O O . SER B 1 426 ? 16.094 -22.469 -17.891 1 98.25 426 SER B O 1
ATOM 9166 N N . MET B 1 427 ? 16.578 -22.422 -20.062 1 98.31 427 MET B N 1
ATOM 9167 C CA . MET B 1 427 ? 16.391 -23.859 -20.203 1 98.31 427 MET B CA 1
ATOM 9168 C C . MET B 1 427 ? 17.516 -24.625 -19.516 1 98.31 427 MET B C 1
ATOM 9170 O O . MET B 1 427 ? 17.312 -25.766 -19.094 1 98.31 427 MET B O 1
ATOM 9174 N N . GLU B 1 428 ? 18.688 -24.031 -19.406 1 98.19 428 GLU B N 1
ATOM 9175 C CA . GLU B 1 428 ? 19.719 -24.641 -18.578 1 98.19 428 GLU B CA 1
ATOM 9176 C C . GLU B 1 428 ? 19.266 -24.781 -17.125 1 98.19 428 GLU B C 1
ATOM 9178 O O . GLU B 1 428 ? 19.469 -25.812 -16.5 1 98.19 428 GLU B O 1
ATOM 9183 N N . ILE B 1 429 ? 18.656 -23.75 -16.672 1 98.25 429 ILE B N 1
ATOM 9184 C CA . ILE B 1 429 ? 18.156 -23.766 -15.297 1 98.25 429 ILE B CA 1
ATOM 9185 C C . ILE B 1 429 ? 17.078 -24.828 -15.148 1 98.25 429 ILE B C 1
ATOM 9187 O O . ILE B 1 429 ? 17.016 -25.516 -14.117 1 98.25 429 ILE B O 1
ATOM 9191 N N . SER B 1 430 ? 16.234 -24.984 -16.141 1 98.69 430 SER B N 1
ATOM 9192 C CA . SER B 1 430 ? 15.25 -26.062 -16.125 1 98.69 430 SER B CA 1
ATOM 9193 C C . SER B 1 430 ? 15.914 -27.422 -16.016 1 98.69 430 SER B C 1
ATOM 9195 O O . SER B 1 430 ? 15.438 -28.297 -15.305 1 98.69 430 SER B O 1
ATOM 9197 N N . SER B 1 431 ? 17.016 -27.625 -16.734 1 98.81 431 SER B N 1
ATOM 9198 C CA . SER B 1 431 ? 17.766 -28.875 -16.672 1 98.81 431 SER B CA 1
ATOM 9199 C C . SER B 1 431 ? 18.359 -29.109 -15.289 1 98.81 431 SER B C 1
ATOM 9201 O O . SER B 1 431 ? 18.312 -30.219 -14.773 1 98.81 431 SER B O 1
ATOM 9203 N N . VAL B 1 432 ? 18.891 -28.094 -14.727 1 98.38 432 VAL B N 1
ATOM 9204 C CA . VAL B 1 432 ? 19.453 -28.188 -13.375 1 98.38 432 VAL B CA 1
ATOM 9205 C C . VAL B 1 432 ? 18.344 -28.578 -12.398 1 98.38 432 VAL B C 1
ATOM 9207 O O . VAL B 1 432 ? 18.562 -29.406 -11.508 1 98.38 432 VAL B O 1
ATOM 9210 N N . ALA B 1 433 ? 17.219 -27.953 -12.539 1 98.56 433 ALA B N 1
ATOM 9211 C CA . ALA B 1 433 ? 16.094 -28.281 -11.68 1 98.56 433 ALA B CA 1
ATOM 9212 C C . ALA B 1 433 ? 15.68 -29.75 -11.852 1 98.56 433 ALA B C 1
ATOM 9214 O O . ALA B 1 433 ? 15.336 -30.422 -10.883 1 98.56 433 ALA B O 1
ATOM 9215 N N . TYR B 1 434 ? 15.656 -30.219 -13.102 1 98.69 434 TYR B N 1
ATOM 9216 C CA . TYR B 1 434 ? 15.367 -31.625 -13.359 1 98.69 434 TYR B CA 1
ATOM 9217 C C . TYR B 1 434 ? 16.344 -32.531 -12.609 1 98.69 434 TYR B C 1
ATOM 9219 O O . TYR B 1 434 ? 15.938 -33.5 -11.992 1 98.69 434 TYR B O 1
ATOM 9227 N N . ASP B 1 435 ? 17.547 -32.188 -12.703 1 98.12 435 ASP B N 1
ATOM 9228 C CA . ASP B 1 435 ? 18.609 -32.969 -12.07 1 98.12 435 ASP B CA 1
ATOM 9229 C C . ASP B 1 435 ? 18.438 -32.969 -10.547 1 98.12 435 ASP B C 1
ATOM 9231 O O . ASP B 1 435 ? 18.438 -34.031 -9.93 1 98.12 435 ASP B O 1
ATOM 9235 N N . GLN B 1 436 ? 18.156 -31.844 -9.992 1 96.88 436 GLN B N 1
ATOM 9236 C CA . GLN B 1 436 ? 18.281 -31.672 -8.555 1 96.88 436 GLN B CA 1
ATOM 9237 C C . GLN B 1 436 ? 16.953 -31.891 -7.852 1 96.88 436 GLN B C 1
ATOM 9239 O O . GLN B 1 436 ? 16.906 -32.281 -6.684 1 96.88 436 GLN B O 1
ATOM 9244 N N . LEU B 1 437 ? 15.891 -31.672 -8.586 1 97.44 437 LEU B N 1
ATOM 9245 C CA . LEU B 1 437 ? 14.641 -31.516 -7.848 1 97.44 437 LEU B CA 1
ATOM 9246 C C . LEU B 1 437 ? 13.594 -32.531 -8.312 1 97.44 437 LEU B C 1
ATOM 9248 O O . LEU B 1 437 ? 12.75 -32.969 -7.531 1 97.44 437 LEU B O 1
ATOM 9252 N N . TRP B 1 438 ? 13.555 -32.969 -9.539 1 98.5 438 TRP B N 1
ATOM 9253 C CA . TRP B 1 438 ? 12.453 -33.75 -10.07 1 98.5 438 TRP B CA 1
ATOM 9254 C C . TRP B 1 438 ? 12.586 -35.219 -9.672 1 98.5 438 TRP B C 1
ATOM 9256 O O . TRP B 1 438 ? 13.641 -35.844 -9.883 1 98.5 438 TRP B O 1
ATOM 9266 N N . GLN B 1 439 ? 11.625 -35.844 -9.125 1 98.62 439 GLN B N 1
ATOM 9267 C CA . GLN B 1 439 ? 11.43 -37.25 -8.812 1 98.62 439 GLN B CA 1
ATOM 9268 C C . GLN B 1 439 ? 10.016 -37.688 -9.156 1 98.62 439 GLN B C 1
ATOM 9270 O O . GLN B 1 439 ? 9.047 -37 -8.836 1 98.62 439 GLN B O 1
ATOM 9275 N N . PHE B 1 440 ? 9.891 -38.812 -9.758 1 98.62 440 PHE B N 1
ATOM 9276 C CA . PHE B 1 440 ? 8.57 -39.281 -10.172 1 98.62 440 PHE B CA 1
ATOM 9277 C C . PHE B 1 440 ? 7.645 -39.406 -8.969 1 98.62 440 PHE B C 1
ATOM 9279 O O . PHE B 1 440 ? 6.492 -38.969 -9.016 1 98.62 440 PHE B O 1
ATOM 9286 N N . ASP B 1 441 ? 8.125 -40 -7.93 1 97.81 441 ASP B N 1
ATOM 9287 C CA . ASP B 1 441 ? 7.281 -40.281 -6.77 1 97.81 441 ASP B CA 1
ATOM 9288 C C . ASP B 1 441 ? 6.809 -39 -6.113 1 97.81 441 ASP B C 1
ATOM 9290 O O . ASP B 1 441 ? 5.691 -38.906 -5.594 1 97.81 441 ASP B O 1
ATOM 9294 N N . LEU B 1 442 ? 7.59 -37.938 -6.203 1 98.19 442 LEU B N 1
ATOM 9295 C CA . LEU B 1 442 ? 7.254 -36.656 -5.59 1 98.19 442 LEU B CA 1
ATOM 9296 C C . LEU B 1 442 ? 6.289 -35.875 -6.465 1 98.19 442 LEU B C 1
ATOM 9298 O O . LEU B 1 442 ? 5.84 -34.781 -6.086 1 98.19 442 LEU B O 1
ATOM 9302 N N . GLN B 1 443 ? 5.961 -36.406 -7.613 1 98.62 443 GLN B N 1
ATOM 9303 C CA . GLN B 1 443 ? 4.953 -35.75 -8.445 1 98.62 443 GLN B CA 1
ATOM 9304 C C . GLN B 1 443 ? 3.543 -36.094 -7.977 1 98.62 443 GLN B C 1
ATOM 9306 O O . GLN B 1 443 ? 2.576 -35.438 -8.367 1 98.62 443 GLN B O 1
ATOM 9311 N N . ALA B 1 444 ? 3.404 -37.156 -7.172 1 98.69 444 ALA B N 1
ATOM 9312 C CA . ALA B 1 444 ? 2.139 -37.406 -6.48 1 98.69 444 ALA B CA 1
ATOM 9313 C C . ALA B 1 444 ? 1.855 -36.312 -5.461 1 98.69 444 ALA B C 1
ATOM 9315 O O . ALA B 1 444 ? 2.721 -35.969 -4.648 1 98.69 444 ALA B O 1
ATOM 9316 N N . LEU B 1 445 ? 0.667 -35.812 -5.465 1 98.81 445 LEU B N 1
ATOM 9317 C CA . LEU B 1 445 ? 0.345 -34.625 -4.641 1 98.81 445 LEU B CA 1
ATOM 9318 C C . LEU B 1 445 ? 0.604 -34.938 -3.168 1 98.81 445 LEU B C 1
ATOM 9320 O O . LEU B 1 445 ? 1.263 -34.156 -2.48 1 98.81 445 LEU B O 1
ATOM 9324 N N . PRO B 1 446 ? 0.096 -36.062 -2.582 1 98.62 446 PRO B N 1
ATOM 9325 C CA . PRO B 1 446 ? 0.359 -36.312 -1.163 1 98.62 446 PRO B CA 1
ATOM 9326 C C . PRO B 1 446 ? 1.851 -36.344 -0.84 1 98.62 446 PRO B C 1
ATOM 9328 O O . PRO B 1 446 ? 2.289 -35.781 0.162 1 98.62 446 PRO B O 1
ATOM 9331 N N . ASN B 1 447 ? 2.611 -37.062 -1.722 1 98.5 447 ASN B N 1
ATOM 9332 C CA . ASN B 1 447 ? 4.047 -37.156 -1.491 1 98.5 447 ASN B CA 1
ATOM 9333 C C . ASN B 1 447 ? 4.734 -35.812 -1.57 1 98.5 447 ASN B C 1
ATOM 9335 O O . ASN B 1 447 ? 5.652 -35.531 -0.797 1 98.5 447 ASN B O 1
ATOM 9339 N N . ASP B 1 448 ? 4.336 -35 -2.525 1 98.62 448 ASP B N 1
ATOM 9340 C CA . ASP B 1 448 ? 4.871 -33.656 -2.678 1 98.62 448 ASP B CA 1
ATOM 9341 C C . ASP B 1 448 ? 4.625 -32.812 -1.42 1 98.62 448 ASP B C 1
ATOM 9343 O O . ASP B 1 448 ? 5.543 -32.188 -0.915 1 98.62 448 ASP B O 1
ATOM 9347 N N . LEU B 1 449 ? 3.375 -32.844 -0.928 1 98.75 449 LEU B N 1
ATOM 9348 C CA . LEU B 1 449 ? 3 -32.062 0.252 1 98.75 449 LEU B CA 1
ATOM 9349 C C . LEU B 1 449 ? 3.824 -32.5 1.463 1 98.75 449 LEU B C 1
ATOM 9351 O O . LEU B 1 449 ? 4.293 -31.641 2.229 1 98.75 449 LEU B O 1
ATOM 9355 N N . ILE B 1 450 ? 3.975 -33.781 1.601 1 98.56 450 ILE B N 1
ATOM 9356 C CA . ILE B 1 450 ? 4.734 -34.281 2.73 1 98.56 450 ILE B CA 1
ATOM 9357 C C . ILE B 1 450 ? 6.207 -33.906 2.586 1 98.56 450 ILE B C 1
ATOM 9359 O O . ILE B 1 450 ? 6.836 -33.469 3.551 1 98.56 450 ILE B O 1
ATOM 9363 N N . PHE B 1 451 ? 6.73 -34.031 1.421 1 98.38 451 PHE B N 1
ATOM 9364 C CA . PHE B 1 451 ? 8.133 -33.719 1.15 1 98.38 451 PHE B CA 1
ATOM 9365 C C . PHE B 1 451 ? 8.461 -32.281 1.483 1 98.38 451 PHE B C 1
ATOM 9367 O O . PHE B 1 451 ? 9.5 -32 2.084 1 98.38 451 PHE B O 1
ATOM 9374 N N . ARG B 1 452 ? 7.582 -31.391 1.196 1 98.31 452 ARG B N 1
ATOM 9375 C CA . ARG B 1 452 ? 7.805 -29.969 1.417 1 98.31 452 ARG B CA 1
ATOM 9376 C C . ARG B 1 452 ? 7.484 -29.578 2.857 1 98.31 452 ARG B C 1
ATOM 9378 O O . ARG B 1 452 ? 7.676 -28.438 3.252 1 98.31 452 ARG B O 1
ATOM 9385 N N . GLY B 1 453 ? 6.977 -30.469 3.615 1 98.31 453 GLY B N 1
ATOM 9386 C CA . GLY B 1 453 ? 6.59 -30.203 4.992 1 98.31 453 GLY B CA 1
ATOM 9387 C C . GLY B 1 453 ? 5.219 -29.562 5.113 1 98.31 453 GLY B C 1
ATOM 9388 O O . GLY B 1 453 ? 4.828 -29.125 6.195 1 98.31 453 GLY B O 1
ATOM 9389 N N . MET B 1 454 ? 4.434 -29.578 4.059 1 98.56 454 MET B N 1
ATOM 9390 C CA . MET B 1 454 ? 3.129 -28.922 4.043 1 98.56 454 MET B CA 1
ATOM 9391 C C . MET B 1 454 ? 2.049 -29.859 4.586 1 98.56 454 MET B C 1
ATOM 9393 O O . MET B 1 454 ? 0.91 -29.438 4.793 1 98.56 454 MET B O 1
ATOM 9397 N N . ALA B 1 455 ? 2.396 -31.094 4.77 1 98.44 455 ALA B N 1
ATOM 9398 C CA . ALA B 1 455 ? 1.511 -32.062 5.375 1 98.44 455 ALA B CA 1
ATOM 9399 C C . ALA B 1 455 ? 2.309 -33.156 6.094 1 98.44 455 ALA B C 1
ATOM 9401 O O . ALA B 1 455 ? 3.52 -33.281 5.898 1 98.44 455 ALA B O 1
ATOM 9402 N N . VAL B 1 456 ? 1.619 -33.875 6.961 1 97.75 456 VAL B N 1
ATOM 9403 C CA . VAL B 1 456 ? 2.141 -35.094 7.57 1 97.75 456 VAL B CA 1
ATOM 9404 C C . VAL B 1 456 ? 1.149 -36.25 7.371 1 97.75 456 VAL B C 1
ATOM 9406 O O . VAL B 1 456 ? -0.063 -36 7.328 1 97.75 456 VAL B O 1
ATOM 9409 N N . ALA B 1 457 ? 1.726 -37.438 7.195 1 97.31 457 ALA B N 1
ATOM 9410 C CA . ALA B 1 457 ? 0.859 -38.594 7.059 1 97.31 457 ALA B CA 1
ATOM 9411 C C . ALA B 1 457 ? 0.044 -38.812 8.328 1 97.31 457 ALA B C 1
ATOM 9413 O O . ALA B 1 457 ? 0.579 -38.75 9.438 1 97.31 457 ALA B O 1
ATOM 9414 N N . ASP B 1 458 ? -1.221 -38.938 8.172 1 97.25 458 ASP B N 1
ATOM 9415 C CA . ASP B 1 458 ? -2.158 -39.25 9.25 1 97.25 458 ASP B CA 1
ATOM 9416 C C . ASP B 1 458 ? -3.326 -40.094 8.742 1 97.25 458 ASP B C 1
ATOM 9418 O O . ASP B 1 458 ? -4.289 -39.562 8.188 1 97.25 458 ASP B O 1
ATOM 9422 N N . PRO B 1 459 ? -3.277 -41.281 9 1 94.19 459 PRO B N 1
ATOM 9423 C CA . PRO B 1 459 ? -4.305 -42.188 8.469 1 94.19 459 PRO B CA 1
ATOM 9424 C C . PRO B 1 459 ? -5.703 -41.844 8.984 1 94.19 459 PRO B C 1
ATOM 9426 O O . PRO B 1 459 ? -6.699 -42.281 8.383 1 94.19 459 PRO B O 1
ATOM 9429 N N . ASN B 1 460 ? -5.789 -41.125 10.047 1 94.69 460 ASN B N 1
ATOM 9430 C CA . ASN B 1 460 ? -7.082 -40.812 10.641 1 94.69 460 ASN B CA 1
ATOM 9431 C C . ASN B 1 460 ? -7.633 -39.5 10.086 1 94.69 460 ASN B C 1
ATOM 9433 O O . ASN B 1 460 ? -8.773 -39.125 10.383 1 94.69 460 ASN B O 1
ATOM 9437 N N . ALA B 1 461 ? -6.824 -38.844 9.328 1 94.88 461 ALA B N 1
ATOM 9438 C CA . ALA B 1 461 ? -7.258 -37.562 8.727 1 94.88 461 ALA B CA 1
ATOM 9439 C C . ALA B 1 461 ? -7.809 -37.812 7.32 1 94.88 461 ALA B C 1
ATOM 9441 O O . ALA B 1 461 ? -7.512 -38.812 6.691 1 94.88 461 ALA B O 1
ATOM 9442 N N . PRO B 1 462 ? -8.625 -36.812 6.93 1 92.44 462 PRO B N 1
ATOM 9443 C CA . PRO B 1 462 ? -9.062 -36.938 5.539 1 92.44 462 PRO B CA 1
ATOM 9444 C C . PRO B 1 462 ? -7.891 -37.031 4.559 1 92.44 462 PRO B C 1
ATOM 9446 O O . PRO B 1 462 ? -6.863 -36.375 4.742 1 92.44 462 PRO B O 1
ATOM 9449 N N . HIS B 1 463 ? -8.07 -37.938 3.529 1 95.25 463 HIS B N 1
ATOM 9450 C CA . HIS B 1 463 ? -7.082 -38.156 2.48 1 95.25 463 HIS B CA 1
ATOM 9451 C C . HIS B 1 463 ? -5.836 -38.844 3.029 1 95.25 463 HIS B C 1
ATOM 9453 O O . HIS B 1 463 ? -4.848 -39.031 2.309 1 95.25 463 HIS B O 1
ATOM 9459 N N . GLY B 1 464 ? -5.844 -39.156 4.359 1 95.62 464 GLY B N 1
ATOM 9460 C CA . GLY B 1 464 ? -4.699 -39.781 4.988 1 95.62 464 GLY B CA 1
ATOM 9461 C C . GLY B 1 464 ? -3.588 -38.812 5.332 1 95.62 464 GLY B C 1
ATOM 9462 O O . GLY B 1 464 ? -2.443 -39.219 5.543 1 95.62 464 GLY B O 1
ATOM 9463 N N . LEU B 1 465 ? -3.863 -37.531 5.258 1 97.06 465 LEU B N 1
ATOM 9464 C CA . LEU B 1 465 ? -2.881 -36.469 5.496 1 97.06 465 LEU B CA 1
ATOM 9465 C C . LEU B 1 465 ? -3.449 -35.375 6.41 1 97.06 465 LEU B C 1
ATOM 9467 O O . LEU B 1 465 ? -4.633 -35.062 6.324 1 97.06 465 LEU B O 1
ATOM 9471 N N . LYS B 1 466 ? -2.629 -34.875 7.25 1 97.62 466 LYS B N 1
ATOM 9472 C CA . LYS B 1 466 ? -2.922 -33.625 7.973 1 97.62 466 LYS B CA 1
ATOM 9473 C C . LYS B 1 466 ? -2.084 -32.469 7.441 1 97.62 466 LYS B C 1
ATOM 9475 O O . LYS B 1 466 ? -0.854 -32.531 7.473 1 97.62 466 LYS B O 1
ATOM 9480 N N . LEU B 1 467 ? -2.748 -31.453 6.945 1 98.25 467 LEU B N 1
ATOM 9481 C CA . LEU B 1 467 ? -2.045 -30.312 6.383 1 98.25 467 LEU B CA 1
ATOM 9482 C C . LEU B 1 467 ? -1.415 -29.469 7.48 1 98.25 467 LEU B C 1
ATOM 9484 O O . LEU B 1 467 ? -2.01 -29.281 8.547 1 98.25 467 LEU B O 1
ATOM 9488 N N . THR B 1 468 ? -0.25 -28.922 7.23 1 98.12 468 THR B N 1
ATOM 9489 C CA . THR B 1 468 ? 0.439 -28.031 8.156 1 98.12 468 THR B CA 1
ATOM 9490 C C . THR B 1 468 ? -0.24 -26.672 8.195 1 98.12 468 THR B C 1
ATOM 9492 O O . THR B 1 468 ? -0.332 -26.047 9.258 1 98.12 468 THR B O 1
ATOM 9495 N N . ILE B 1 469 ? -0.641 -26.141 7.086 1 98.19 469 ILE B N 1
ATOM 9496 C CA . ILE B 1 469 ? -1.492 -24.969 6.969 1 98.19 469 ILE B CA 1
ATOM 9497 C C . ILE B 1 469 ? -2.928 -25.391 6.676 1 98.19 469 ILE B C 1
ATOM 9499 O O . ILE B 1 469 ? -3.219 -25.906 5.594 1 98.19 469 ILE B O 1
ATOM 9503 N N . GLU B 1 470 ? -3.764 -25.188 7.543 1 96.94 470 GLU B N 1
ATOM 9504 C CA . GLU B 1 470 ? -5.133 -25.688 7.434 1 96.94 470 GLU B CA 1
ATOM 9505 C C . GLU B 1 470 ? -5.844 -25.078 6.227 1 96.94 470 GLU B C 1
ATOM 9507 O O . GLU B 1 470 ? -6.523 -25.781 5.48 1 96.94 470 GLU B O 1
ATOM 9512 N N . ASP B 1 471 ? -5.684 -23.766 6.043 1 97.75 471 ASP B N 1
ATOM 9513 C CA . ASP B 1 471 ? -6.297 -23.094 4.906 1 97.75 471 ASP B CA 1
ATOM 9514 C C . ASP B 1 471 ? -5.309 -22.953 3.75 1 97.75 471 ASP B C 1
ATOM 9516 O O . ASP B 1 471 ? -4.863 -21.844 3.438 1 97.75 471 ASP B O 1
ATOM 9520 N N . TYR B 1 472 ? -4.934 -24.031 3.207 1 98.56 472 TYR B N 1
ATOM 9521 C CA . TYR B 1 472 ? -4.113 -24.141 2.006 1 98.56 472 TYR B CA 1
ATOM 9522 C C . TYR B 1 472 ? -4.957 -24.547 0.804 1 98.56 472 TYR B C 1
ATOM 9524 O O . TYR B 1 472 ? -5.039 -25.734 0.463 1 98.56 472 TYR B O 1
ATOM 9532 N N . PRO B 1 473 ? -5.59 -23.547 0.107 1 98.69 473 PRO B N 1
ATOM 9533 C CA . PRO B 1 473 ? -6.625 -23.828 -0.889 1 98.69 473 PRO B CA 1
ATOM 9534 C C . PRO B 1 473 ? -6.164 -24.812 -1.956 1 98.69 473 PRO B C 1
ATOM 9536 O O . PRO B 1 473 ? -6.906 -25.734 -2.309 1 98.69 473 PRO B O 1
ATOM 9539 N N . PHE B 1 474 ? -5.004 -24.734 -2.449 1 98.69 474 PHE B N 1
ATOM 9540 C CA . PHE B 1 474 ? -4.48 -25.641 -3.451 1 98.69 474 PHE B CA 1
ATOM 9541 C C . PHE B 1 474 ? -4.488 -27.078 -2.928 1 98.69 474 PHE B C 1
ATOM 9543 O O . PHE B 1 474 ? -4.996 -27.984 -3.594 1 98.69 474 PHE B O 1
ATOM 9550 N N . ALA B 1 475 ? -3.975 -27.281 -1.79 1 98.75 475 ALA B N 1
ATOM 9551 C CA . ALA B 1 475 ? -3.859 -28.625 -1.222 1 98.75 475 ALA B CA 1
ATOM 9552 C C . ALA B 1 475 ? -5.23 -29.172 -0.842 1 98.75 475 ALA B C 1
ATOM 9554 O O . ALA B 1 475 ? -5.535 -30.328 -1.126 1 98.75 475 ALA B O 1
ATOM 9555 N N . ASN B 1 476 ? -6.008 -28.297 -0.173 1 98.44 476 ASN B N 1
ATOM 9556 C CA . ASN B 1 476 ? -7.328 -28.734 0.267 1 98.44 476 ASN B CA 1
ATOM 9557 C C . ASN B 1 476 ? -8.18 -29.219 -0.906 1 98.44 476 ASN B C 1
ATOM 9559 O O . ASN B 1 476 ? -8.797 -30.281 -0.838 1 98.44 476 ASN B O 1
ATOM 9563 N N . ASP B 1 477 ? -8.219 -28.422 -1.916 1 98.75 477 ASP B N 1
ATOM 9564 C CA . ASP B 1 477 ? -9.039 -28.75 -3.076 1 98.75 477 ASP B CA 1
ATOM 9565 C C . ASP B 1 477 ? -8.359 -29.812 -3.945 1 98.75 477 ASP B C 1
ATOM 9567 O O . ASP B 1 477 ? -9.023 -30.672 -4.512 1 98.75 477 ASP B O 1
ATOM 9571 N N . GLY B 1 478 ? -7.016 -29.734 -4.062 1 98.81 478 GLY B N 1
ATOM 9572 C CA . GLY B 1 478 ? -6.27 -30.688 -4.859 1 98.81 478 GLY B CA 1
ATOM 9573 C C . GLY B 1 478 ? -6.402 -32.125 -4.359 1 98.81 478 GLY B C 1
ATOM 9574 O O . GLY B 1 478 ? -6.473 -33.062 -5.156 1 98.81 478 GLY B O 1
ATOM 9575 N N . LEU B 1 479 ? -6.445 -32.281 -3.055 1 98.81 479 LEU B N 1
ATOM 9576 C CA . LEU B 1 479 ? -6.527 -33.625 -2.469 1 98.81 479 LEU B CA 1
ATOM 9577 C C . LEU B 1 479 ? -7.879 -34.25 -2.764 1 98.81 479 LEU B C 1
ATOM 9579 O O . LEU B 1 479 ? -7.977 -35.5 -2.883 1 98.81 479 LEU B O 1
ATOM 9583 N N . LEU B 1 480 ? -8.953 -33.438 -2.93 1 98.75 480 LEU B N 1
ATOM 9584 C CA . LEU B 1 480 ? -10.234 -33.969 -3.369 1 98.75 480 LEU B CA 1
ATOM 9585 C C . LEU B 1 480 ? -10.133 -34.562 -4.766 1 98.75 480 LEU B C 1
ATOM 9587 O O . LEU B 1 480 ? -10.625 -35.656 -5.012 1 98.75 480 LEU B O 1
ATOM 9591 N N . ILE B 1 481 ? -9.5 -33.844 -5.652 1 98.81 481 ILE B N 1
ATOM 9592 C CA . ILE B 1 481 ? -9.344 -34.281 -7.031 1 98.81 481 ILE B CA 1
ATOM 9593 C C . ILE B 1 481 ? -8.43 -35.5 -7.078 1 98.81 481 ILE B C 1
ATOM 9595 O O . ILE B 1 481 ? -8.711 -36.469 -7.793 1 98.81 481 ILE B O 1
ATOM 9599 N N . TRP B 1 482 ? -7.355 -35.5 -6.309 1 98.81 482 TRP B N 1
ATOM 9600 C CA . TRP B 1 482 ? -6.43 -36.625 -6.238 1 98.81 482 TRP B CA 1
ATOM 9601 C C . TRP B 1 482 ? -7.16 -37.906 -5.844 1 98.81 482 TRP B C 1
ATOM 9603 O O . TRP B 1 482 ? -7 -38.938 -6.488 1 98.81 482 TRP B O 1
ATOM 9613 N N . ASP B 1 483 ? -7.945 -37.812 -4.809 1 98.62 483 ASP B N 1
ATOM 9614 C CA . ASP B 1 483 ? -8.68 -39 -4.32 1 98.62 483 ASP B CA 1
ATOM 9615 C C . ASP B 1 483 ? -9.672 -39.5 -5.371 1 98.62 483 ASP B C 1
ATOM 9617 O O . ASP B 1 483 ? -9.844 -40.688 -5.539 1 98.62 483 ASP B O 1
ATOM 9621 N N . ALA B 1 484 ? -10.344 -38.531 -5.98 1 98.81 484 ALA B N 1
ATOM 9622 C CA . ALA B 1 484 ? -11.305 -38.938 -7.016 1 98.81 484 ALA B CA 1
ATOM 9623 C C . ALA B 1 484 ? -10.609 -39.688 -8.148 1 98.81 484 ALA B C 1
ATOM 9625 O O . ALA B 1 484 ? -11.109 -40.719 -8.609 1 98.81 484 ALA B O 1
ATOM 9626 N N . ILE B 1 485 ? -9.477 -39.188 -8.625 1 98.88 485 ILE B N 1
ATOM 9627 C CA . ILE B 1 485 ? -8.711 -39.844 -9.688 1 98.88 485 ILE B CA 1
ATOM 9628 C C . ILE B 1 485 ? -8.258 -41.25 -9.219 1 98.88 485 ILE B C 1
ATOM 9630 O O . ILE B 1 485 ? -8.391 -42.219 -9.945 1 98.88 485 ILE B O 1
ATOM 9634 N N . LYS B 1 486 ? -7.758 -41.312 -8.008 1 98.75 486 LYS B N 1
ATOM 9635 C CA . LYS B 1 486 ? -7.219 -42.562 -7.492 1 98.75 486 LYS B CA 1
ATOM 9636 C C . LYS B 1 486 ? -8.312 -43.625 -7.387 1 98.75 486 LYS B C 1
ATOM 9638 O O . LYS B 1 486 ? -8.07 -44.812 -7.688 1 98.75 486 LYS B O 1
ATOM 9643 N N . GLU B 1 487 ? -9.453 -43.219 -6.922 1 98.56 487 GLU B N 1
ATOM 9644 C CA . GLU B 1 487 ? -10.57 -44.156 -6.824 1 98.56 487 GLU B CA 1
ATOM 9645 C C . GLU B 1 487 ? -10.961 -44.688 -8.203 1 98.56 487 GLU B C 1
ATOM 9647 O O . GLU B 1 487 ? -11.164 -45.906 -8.375 1 98.56 487 GLU B O 1
ATOM 9652 N N . TRP B 1 488 ? -11.094 -43.781 -9.148 1 98.56 488 TRP B N 1
ATOM 9653 C CA . TRP B 1 488 ? -11.414 -44.156 -10.523 1 98.56 488 TRP B CA 1
ATOM 9654 C C . TRP B 1 488 ? -10.367 -45.125 -11.086 1 98.56 488 TRP B C 1
ATOM 9656 O O . TRP B 1 488 ? -10.711 -46.188 -11.625 1 98.56 488 TRP B O 1
ATOM 9666 N N . VAL B 1 489 ? -9.102 -44.844 -10.938 1 98.75 489 VAL B N 1
ATOM 9667 C CA . VAL B 1 489 ? -7.996 -45.656 -11.43 1 98.75 489 VAL B CA 1
ATOM 9668 C C . VAL B 1 489 ? -7.984 -47 -10.719 1 98.75 489 VAL B C 1
ATOM 9670 O O . VAL B 1 489 ? -7.727 -48.031 -11.344 1 98.75 489 VAL B O 1
ATOM 9673 N N . SER B 1 490 ? -8.242 -46.969 -9.43 1 98.62 490 SER B N 1
ATOM 9674 C CA . SER B 1 490 ? -8.258 -48.219 -8.656 1 98.62 490 SER B CA 1
ATOM 9675 C C . SER B 1 490 ? -9.312 -49.188 -9.18 1 98.62 490 SER B C 1
ATOM 9677 O O . SER B 1 490 ? -9.039 -50.375 -9.367 1 98.62 490 SER B O 1
ATOM 9679 N N . GLU B 1 491 ? -10.492 -48.719 -9.359 1 98.25 491 GLU B N 1
ATOM 9680 C CA . GLU B 1 491 ? -11.562 -49.562 -9.867 1 98.25 491 GLU B CA 1
ATOM 9681 C C . GLU B 1 491 ? -11.234 -50.094 -11.258 1 98.25 491 GLU B C 1
ATOM 9683 O O . GLU B 1 491 ? -11.469 -51.281 -11.547 1 98.25 491 GLU B O 1
ATOM 9688 N N . TYR B 1 492 ? -10.719 -49.25 -12.078 1 98.19 492 TYR B N 1
ATOM 9689 C CA . TYR B 1 492 ? -10.359 -49.625 -13.438 1 98.19 492 TYR B CA 1
ATOM 9690 C C . TYR B 1 492 ? -9.281 -50.719 -13.438 1 98.19 492 TYR B C 1
ATOM 9692 O O . TYR B 1 492 ? -9.438 -51.75 -14.078 1 98.19 492 TYR B O 1
ATOM 9700 N N . VAL B 1 493 ? -8.172 -50.5 -12.703 1 98.38 493 VAL B N 1
ATOM 9701 C CA . VAL B 1 493 ? -7.023 -51.406 -12.672 1 98.38 493 VAL B CA 1
ATOM 9702 C C . VAL B 1 493 ? -7.418 -52.719 -12.031 1 98.38 493 VAL B C 1
ATOM 9704 O O . VAL B 1 493 ? -7.051 -53.781 -12.523 1 98.38 493 VAL B O 1
ATOM 9707 N N . ASN B 1 494 ? -8.18 -52.688 -10.953 1 97.56 494 ASN B N 1
ATOM 9708 C CA . ASN B 1 494 ? -8.562 -53.906 -10.25 1 97.56 494 ASN B CA 1
ATOM 9709 C C . ASN B 1 494 ? -9.477 -54.781 -11.109 1 97.56 494 ASN B C 1
ATOM 9711 O O . ASN B 1 494 ? -9.508 -56 -10.945 1 97.56 494 ASN B O 1
ATOM 9715 N N . HIS B 1 495 ? -10.18 -54.188 -11.969 1 96.81 495 HIS B N 1
ATOM 9716 C CA . HIS B 1 495 ? -11.016 -54.938 -12.875 1 96.81 495 HIS B CA 1
ATOM 9717 C C . HIS B 1 495 ? -10.18 -55.781 -13.844 1 96.81 495 HIS B C 1
ATOM 9719 O O . HIS B 1 495 ? -10.477 -56.938 -14.094 1 96.81 495 HIS B O 1
ATOM 9725 N N . TYR B 1 496 ? -9.141 -55.188 -14.406 1 96.19 496 TYR B N 1
ATOM 9726 C CA . TYR B 1 496 ? -8.367 -55.844 -15.445 1 96.19 496 TYR B CA 1
ATOM 9727 C C . TYR B 1 496 ? -7.199 -56.625 -14.852 1 96.19 496 TYR B C 1
ATOM 9729 O O . TYR B 1 496 ? -6.688 -57.562 -15.469 1 96.19 496 TYR B O 1
ATOM 9737 N N . TYR B 1 497 ? -6.738 -56.219 -13.688 1 97 497 TYR B N 1
ATOM 9738 C CA . TYR B 1 497 ? -5.613 -56.844 -13.016 1 97 497 TYR B CA 1
ATOM 9739 C C . TYR B 1 497 ? -6.008 -57.312 -11.617 1 97 497 TYR B C 1
ATOM 9741 O O . TYR B 1 497 ? -5.625 -56.688 -10.617 1 97 497 TYR B O 1
ATOM 9749 N N . PRO B 1 498 ? -6.555 -58.438 -11.508 1 92.62 498 PRO B N 1
ATOM 9750 C CA . PRO B 1 498 ? -7.027 -58.906 -10.203 1 92.62 498 PRO B CA 1
ATOM 9751 C C . PRO B 1 498 ? -5.902 -59.438 -9.328 1 92.62 498 PRO B C 1
ATOM 9753 O O . PRO B 1 498 ? -6.09 -59.625 -8.117 1 92.62 498 PRO B O 1
ATOM 9756 N N . SER B 1 499 ? -4.672 -59.75 -9.977 1 94.56 499 SER B N 1
ATOM 9757 C CA . SER B 1 499 ? -3.576 -60.312 -9.18 1 94.56 499 SER B CA 1
ATOM 9758 C C . SER B 1 499 ? -2.232 -59.75 -9.648 1 94.56 499 SER B C 1
ATOM 9760 O O . SER B 1 499 ? -2.115 -59.25 -10.766 1 94.56 499 SER B O 1
ATOM 9762 N N . SER B 1 500 ? -1.252 -59.938 -8.805 1 96.19 500 SER B N 1
ATOM 9763 C CA . SER B 1 500 ? 0.107 -59.5 -9.117 1 96.19 500 SER B CA 1
ATOM 9764 C C . SER B 1 500 ? 0.674 -60.281 -10.305 1 96.19 500 SER B C 1
ATOM 9766 O O . SER B 1 500 ? 1.45 -59.719 -11.094 1 96.19 500 SER B O 1
ATOM 9768 N N . SER B 1 501 ? 0.282 -61.438 -10.398 1 95.31 501 SER B N 1
ATOM 9769 C CA . SER B 1 501 ? 0.784 -62.25 -11.492 1 95.31 501 SER B CA 1
ATOM 9770 C C . SER B 1 501 ? 0.36 -61.688 -12.844 1 95.31 501 SER B C 1
ATOM 9772 O O . SER B 1 501 ? 1.127 -61.75 -13.805 1 95.31 501 SER B O 1
ATOM 9774 N N . THR B 1 502 ? -0.842 -61.188 -12.891 1 94.94 502 THR B N 1
ATOM 9775 C CA . THR B 1 502 ? -1.337 -60.594 -14.141 1 94.94 502 THR B CA 1
ATOM 9776 C C . THR B 1 502 ? -0.532 -59.375 -14.531 1 94.94 502 THR B C 1
ATOM 9778 O O . THR B 1 502 ? -0.349 -59.094 -15.711 1 94.94 502 THR B O 1
ATOM 9781 N N . ILE B 1 503 ? 0.005 -58.656 -13.523 1 96.5 503 ILE B N 1
ATOM 9782 C CA . ILE B 1 503 ? 0.851 -57.5 -13.773 1 96.5 503 ILE B CA 1
ATOM 9783 C C . ILE B 1 503 ? 2.215 -57.938 -14.281 1 96.5 503 ILE B C 1
ATOM 9785 O O . ILE B 1 503 ? 2.703 -57.438 -15.305 1 96.5 503 ILE B O 1
ATOM 9789 N N . GLU B 1 504 ? 2.742 -58.875 -13.656 1 95.44 504 GLU B N 1
ATOM 9790 C CA . GLU B 1 504 ? 4.098 -59.312 -13.945 1 95.44 504 GLU B CA 1
ATOM 9791 C C . GLU B 1 504 ? 4.172 -60 -15.312 1 95.44 504 GLU B C 1
ATOM 9793 O O . GLU B 1 504 ? 5.191 -59.906 -16 1 95.44 504 GLU B O 1
ATOM 9798 N N . PHE B 1 505 ? 3.09 -60.625 -15.727 1 95.06 505 PHE B N 1
ATOM 9799 C CA . PHE B 1 505 ? 3.113 -61.406 -16.969 1 95.06 505 PHE B CA 1
ATOM 9800 C C . PHE B 1 505 ? 2.664 -60.562 -18.141 1 95.06 505 PHE B C 1
ATOM 9802 O O . PHE B 1 505 ? 2.736 -61 -19.297 1 95.06 505 PHE B O 1
ATOM 9809 N N . ASP B 1 506 ? 2.166 -59.406 -17.859 1 97.75 506 ASP B N 1
ATOM 9810 C CA . ASP B 1 506 ? 1.814 -58.5 -18.938 1 97.75 506 ASP B CA 1
ATOM 9811 C C . ASP B 1 506 ? 3.062 -57.875 -19.562 1 97.75 506 ASP B C 1
ATOM 9813 O O . ASP B 1 506 ? 3.547 -56.844 -19.078 1 97.75 506 ASP B O 1
ATOM 9817 N N . GLN B 1 507 ? 3.52 -58.406 -20.609 1 96.19 507 GLN B N 1
ATOM 9818 C CA . GLN B 1 507 ? 4.793 -58 -21.203 1 96.19 507 GLN B CA 1
ATOM 9819 C C . GLN B 1 507 ? 4.738 -56.594 -21.766 1 96.19 507 GLN B C 1
ATOM 9821 O O . GLN B 1 507 ? 5.727 -55.844 -21.703 1 96.19 507 GLN B O 1
ATOM 9826 N N . GLU B 1 508 ? 3.6 -56.188 -22.297 1 98.06 508 GLU B N 1
ATOM 9827 C CA . GLU B 1 508 ? 3.469 -54.844 -22.797 1 98.06 508 GLU B CA 1
ATOM 9828 C C . GLU B 1 508 ? 3.562 -53.812 -21.656 1 98.06 508 GLU B C 1
ATOM 9830 O O . GLU B 1 508 ? 4.254 -52.812 -21.781 1 98.06 508 GLU B O 1
ATOM 9835 N N . LEU B 1 509 ? 2.904 -54.094 -20.578 1 98.44 509 LEU B N 1
ATOM 9836 C CA . LEU B 1 509 ? 2.887 -53.219 -19.422 1 98.44 509 LEU B CA 1
ATOM 9837 C C . LEU B 1 509 ? 4.281 -53.062 -18.812 1 98.44 509 LEU B C 1
ATOM 9839 O O . LEU B 1 509 ? 4.707 -51.969 -18.484 1 98.44 509 LEU B O 1
ATOM 9843 N N . GLN B 1 510 ? 4.941 -54.188 -18.688 1 98.25 510 GLN B N 1
ATOM 9844 C CA . GLN B 1 510 ? 6.293 -54.156 -18.141 1 98.25 510 GLN B CA 1
ATOM 9845 C C . GLN B 1 510 ? 7.25 -53.406 -19.062 1 98.25 510 GLN B C 1
ATOM 9847 O O . GLN B 1 510 ? 8.102 -52.656 -18.594 1 98.25 510 GLN B O 1
ATOM 9852 N N . ALA B 1 511 ? 7.121 -53.594 -20.344 1 98.31 511 ALA B N 1
ATOM 9853 C CA . ALA B 1 511 ? 7.949 -52.875 -21.312 1 98.31 511 ALA B CA 1
ATOM 9854 C C . ALA B 1 511 ? 7.664 -51.375 -21.266 1 98.31 511 ALA B C 1
ATOM 9856 O O . ALA B 1 511 ? 8.578 -50.562 -21.406 1 98.31 511 ALA B O 1
ATOM 9857 N N . TRP B 1 512 ? 6.434 -51.094 -21.109 1 98.69 512 TRP B N 1
ATOM 9858 C CA . TRP B 1 512 ? 5.984 -49.719 -21.016 1 98.69 512 TRP B CA 1
ATOM 9859 C C . TRP B 1 512 ? 6.68 -49 -19.859 1 98.69 512 TRP B C 1
ATOM 9861 O O . TRP B 1 512 ? 7.281 -47.938 -20.047 1 98.69 512 TRP B O 1
ATOM 9871 N N . TRP B 1 513 ? 6.641 -49.5 -18.719 1 98.62 513 TRP B N 1
ATOM 9872 C CA . TRP B 1 513 ? 7.215 -48.875 -17.531 1 98.62 513 TRP B CA 1
ATOM 9873 C C . TRP B 1 513 ? 8.734 -48.844 -17.625 1 98.62 513 TRP B C 1
ATOM 9875 O O . TRP B 1 513 ? 9.359 -47.844 -17.234 1 98.62 513 TRP B O 1
ATOM 9885 N N . THR B 1 514 ? 9.289 -49.906 -18.156 1 98.38 514 THR B N 1
ATOM 9886 C CA . THR B 1 514 ? 10.734 -49.969 -18.328 1 98.38 514 THR B CA 1
ATOM 9887 C C . THR B 1 514 ? 11.211 -48.875 -19.266 1 98.38 514 THR B C 1
ATOM 9889 O O . THR B 1 514 ? 12.203 -48.188 -19 1 98.38 514 THR B O 1
ATOM 9892 N N . GLU B 1 515 ? 10.5 -48.688 -20.359 1 98.56 515 GLU B N 1
ATOM 9893 C CA . GLU B 1 515 ? 10.906 -47.719 -21.359 1 98.56 515 GLU B CA 1
ATOM 9894 C C . GLU B 1 515 ? 10.773 -46.281 -20.812 1 98.56 515 GLU B C 1
ATOM 9896 O O . GLU B 1 515 ? 11.617 -45.438 -21.094 1 98.56 515 GLU B O 1
ATOM 9901 N N . ILE B 1 516 ? 9.766 -46 -20.047 1 98.62 516 ILE B N 1
ATOM 9902 C CA . ILE B 1 516 ? 9.594 -44.719 -19.422 1 98.62 516 ILE B CA 1
ATOM 9903 C C . ILE B 1 516 ? 10.805 -44.406 -18.547 1 98.62 516 ILE B C 1
ATOM 9905 O O . ILE B 1 516 ? 11.383 -43.312 -18.641 1 98.62 516 ILE B O 1
ATOM 9909 N N . ARG B 1 517 ? 11.234 -45.281 -17.781 1 98.44 517 ARG B N 1
ATOM 9910 C CA . ARG B 1 517 ? 12.281 -45.062 -16.797 1 98.44 517 ARG B CA 1
ATOM 9911 C C . ARG B 1 517 ? 13.656 -45.031 -17.453 1 98.44 517 ARG B C 1
ATOM 9913 O O . ARG B 1 517 ? 14.492 -44.188 -17.094 1 98.44 517 ARG B O 1
ATOM 9920 N N . THR B 1 518 ? 13.867 -45.906 -18.438 1 98.19 518 THR B N 1
ATOM 9921 C CA . THR B 1 518 ? 15.234 -46.125 -18.875 1 98.19 518 THR B CA 1
ATOM 9922 C C . THR B 1 518 ? 15.523 -45.406 -20.188 1 98.19 518 THR B C 1
ATOM 9924 O O . THR B 1 518 ? 16.688 -45.188 -20.531 1 98.19 518 THR B O 1
ATOM 9927 N N . VAL B 1 519 ? 14.5 -45.031 -20.953 1 98.25 519 VAL B N 1
ATOM 9928 C CA . VAL B 1 519 ? 14.711 -44.344 -22.219 1 98.25 519 VAL B CA 1
ATOM 9929 C C . VAL B 1 519 ? 14.133 -42.938 -22.109 1 98.25 519 VAL B C 1
ATOM 9931 O O . VAL B 1 519 ? 14.859 -41.938 -22.219 1 98.25 519 VAL B O 1
ATOM 9934 N N . GLY B 1 520 ? 12.844 -42.844 -21.812 1 98.56 520 GLY B N 1
ATOM 9935 C CA . GLY B 1 520 ? 12.195 -41.531 -21.719 1 98.56 520 GLY B CA 1
ATOM 9936 C C . GLY B 1 520 ? 12.844 -40.625 -20.703 1 98.56 520 GLY B C 1
ATOM 9937 O O . GLY B 1 520 ? 13.094 -39.438 -20.984 1 98.56 520 GLY B O 1
ATOM 9938 N N . HIS B 1 521 ? 13.078 -41.156 -19.531 1 98.69 521 HIS B N 1
ATOM 9939 C CA . HIS B 1 521 ? 13.812 -40.469 -18.469 1 98.69 521 HIS B CA 1
ATOM 9940 C C . HIS B 1 521 ? 15.164 -41.125 -18.219 1 98.69 521 HIS B C 1
ATOM 9942 O O . HIS B 1 521 ? 15.547 -41.375 -17.078 1 98.69 521 HIS B O 1
ATOM 9948 N N . GLY B 1 522 ? 15.797 -41.344 -19.328 1 98.38 522 GLY B N 1
ATOM 9949 C CA . GLY B 1 522 ? 17.016 -42.156 -19.312 1 98.38 522 GLY B CA 1
ATOM 9950 C C . GLY B 1 522 ? 18.094 -41.562 -18.422 1 98.38 522 GLY B C 1
ATOM 9951 O O . GLY B 1 522 ? 18.922 -42.281 -17.875 1 98.38 522 GLY B O 1
ATOM 9952 N N . ASP B 1 523 ? 18.125 -40.281 -18.266 1 98.31 523 ASP B N 1
ATOM 9953 C CA . ASP B 1 523 ? 19.156 -39.594 -17.484 1 98.31 523 ASP B CA 1
ATOM 9954 C C . ASP B 1 523 ? 18.969 -39.875 -15.992 1 98.31 523 ASP B C 1
ATOM 9956 O O . ASP B 1 523 ? 19.891 -39.625 -15.195 1 98.31 523 ASP B O 1
ATOM 9960 N N . LYS B 1 524 ? 17.812 -40.438 -15.641 1 97.94 524 LYS B N 1
ATOM 9961 C CA . LYS B 1 524 ? 17.531 -40.719 -14.242 1 97.94 524 LYS B CA 1
ATOM 9962 C C . LYS B 1 524 ? 17.141 -42.188 -14.062 1 97.94 524 LYS B C 1
ATOM 9964 O O . LYS B 1 524 ? 16.453 -42.562 -13.102 1 97.94 524 LYS B O 1
ATOM 9969 N N . SER B 1 525 ? 17.547 -43.062 -14.93 1 97.25 525 SER B N 1
ATOM 9970 C CA . SER B 1 525 ? 17.109 -44.438 -14.984 1 97.25 525 SER B CA 1
ATOM 9971 C C . SER B 1 525 ? 17.562 -45.219 -13.734 1 97.25 525 SER B C 1
ATOM 9973 O O . SER B 1 525 ? 16.906 -46.156 -13.328 1 97.25 525 SER B O 1
ATOM 9975 N N . GLU B 1 526 ? 18.641 -44.781 -13.055 1 95.75 526 GLU B N 1
ATOM 9976 C CA . GLU B 1 526 ? 19.219 -45.531 -11.961 1 95.75 526 GLU B CA 1
ATOM 9977 C C . GLU B 1 526 ? 18.781 -45 -10.609 1 95.75 526 GLU B C 1
ATOM 9979 O O . GLU B 1 526 ? 19.234 -45.469 -9.562 1 95.75 526 GLU B O 1
ATOM 9984 N N . GLU B 1 527 ? 17.953 -44 -10.617 1 97.06 527 GLU B N 1
ATOM 9985 C CA . GLU B 1 527 ? 17.516 -43.406 -9.352 1 97.06 527 GLU B CA 1
ATOM 9986 C C . GLU B 1 527 ? 16.656 -44.406 -8.555 1 97.06 527 GLU B C 1
ATOM 9988 O O . GLU B 1 527 ? 15.867 -45.125 -9.125 1 97.06 527 GLU B O 1
ATOM 9993 N N . PRO B 1 528 ? 16.766 -44.406 -7.277 1 96.44 528 PRO B N 1
ATOM 9994 C CA . PRO B 1 528 ? 16.125 -45.406 -6.445 1 96.44 528 PRO B CA 1
ATOM 9995 C C . PRO B 1 528 ? 14.656 -45.125 -6.18 1 96.44 528 PRO B C 1
ATOM 9997 O O . PRO B 1 528 ? 13.93 -45.969 -5.664 1 96.44 528 PRO B O 1
ATOM 10000 N N . TRP B 1 529 ? 14.234 -43.969 -6.492 1 97.12 529 TRP B N 1
ATOM 10001 C CA . TRP B 1 529 ? 12.898 -43.562 -6.078 1 97.12 529 TRP B CA 1
ATOM 10002 C C . TRP B 1 529 ? 11.859 -43.969 -7.117 1 97.12 529 TRP B C 1
ATOM 10004 O O . TRP B 1 529 ? 10.664 -43.719 -6.93 1 97.12 529 TRP B O 1
ATOM 10014 N N . TRP B 1 530 ? 12.219 -44.562 -8.266 1 97.88 530 TRP B N 1
ATOM 10015 C CA . TRP B 1 530 ? 11.25 -45.062 -9.234 1 97.88 530 TRP B CA 1
ATOM 10016 C C . TRP B 1 530 ? 10.375 -46.156 -8.617 1 97.88 530 TRP B C 1
ATOM 10018 O O . TRP B 1 530 ? 10.883 -47.062 -7.977 1 97.88 530 TRP B O 1
ATOM 10028 N N . PRO B 1 531 ? 9.086 -46.094 -8.789 1 97.06 531 PRO B N 1
ATOM 10029 C CA . PRO B 1 531 ? 8.234 -47.188 -8.281 1 97.06 531 PRO B CA 1
ATOM 10030 C C . PRO B 1 531 ? 8.453 -48.5 -9.016 1 97.06 531 PRO B C 1
ATOM 10032 O O . PRO B 1 531 ? 8.695 -48.5 -10.227 1 97.06 531 PRO B O 1
ATOM 10035 N N . ASN B 1 532 ? 8.234 -49.531 -8.219 1 93.5 532 ASN B N 1
ATOM 10036 C CA . ASN B 1 532 ? 8.172 -50.844 -8.852 1 93.5 532 ASN B CA 1
ATOM 10037 C C . ASN B 1 532 ? 6.82 -51.094 -9.523 1 93.5 532 ASN B C 1
ATOM 10039 O O . ASN B 1 532 ? 5.824 -50.469 -9.164 1 93.5 532 ASN B O 1
ATOM 10043 N N . LEU B 1 533 ? 6.855 -51.906 -10.523 1 97.94 533 LEU B N 1
ATOM 10044 C CA . LEU B 1 533 ? 5.598 -52.344 -11.133 1 97.94 533 LEU B CA 1
ATOM 10045 C C . LEU B 1 533 ? 5.402 -53.844 -10.992 1 97.94 533 LEU B C 1
ATOM 10047 O O . LEU B 1 533 ? 5.621 -54.594 -11.945 1 97.94 533 LEU B O 1
ATOM 10051 N N . LYS B 1 534 ? 4.879 -54.219 -9.781 1 97.31 534 LYS B N 1
ATOM 10052 C CA . LYS B 1 534 ? 4.758 -55.656 -9.484 1 97.31 534 LYS B CA 1
ATOM 10053 C C . LYS B 1 534 ? 3.336 -56 -9.047 1 97.31 534 LYS B C 1
ATOM 10055 O O . LYS B 1 534 ? 2.908 -57.156 -9.172 1 97.31 534 LYS B O 1
ATOM 10060 N N . THR B 1 535 ? 2.672 -55 -8.508 1 97.75 535 THR B N 1
ATOM 10061 C CA . THR B 1 535 ? 1.34 -55.25 -7.965 1 97.75 535 THR B CA 1
ATOM 10062 C C . THR B 1 535 ? 0.331 -54.25 -8.555 1 97.75 535 THR B C 1
ATOM 10064 O O . THR B 1 535 ? 0.712 -53.219 -9.109 1 97.75 535 THR B O 1
ATOM 10067 N N . PRO B 1 536 ? -0.939 -54.625 -8.406 1 97.88 536 PRO B N 1
ATOM 10068 C CA . PRO B 1 536 ? -1.958 -53.656 -8.805 1 97.88 536 PRO B CA 1
ATOM 10069 C C . PRO B 1 536 ? -1.834 -52.344 -8.062 1 97.88 536 PRO B C 1
ATOM 10071 O O . PRO B 1 536 ? -2.059 -51.281 -8.648 1 97.88 536 PRO B O 1
ATOM 10074 N N . LYS B 1 537 ? -1.445 -52.406 -6.812 1 97.56 537 LYS B N 1
ATOM 10075 C CA . LYS B 1 537 ? -1.258 -51.188 -6.027 1 97.56 537 LYS B CA 1
ATOM 10076 C C . LYS B 1 537 ? -0.186 -50.312 -6.648 1 97.56 537 LYS B C 1
ATOM 10078 O O . LYS B 1 537 ? -0.342 -49.094 -6.699 1 97.56 537 LYS B O 1
ATOM 10083 N N . ASP B 1 538 ? 0.913 -50.906 -7.086 1 98.12 538 ASP B N 1
ATOM 10084 C CA . ASP B 1 538 ? 1.971 -50.188 -7.766 1 98.12 538 ASP B CA 1
ATOM 10085 C C . ASP B 1 538 ? 1.434 -49.469 -9.008 1 98.12 538 ASP B C 1
ATOM 10087 O O . ASP B 1 538 ? 1.713 -48.281 -9.219 1 98.12 538 ASP B O 1
ATOM 10091 N N . LEU B 1 539 ? 0.67 -50.219 -9.781 1 98.62 539 LEU B N 1
ATOM 10092 C CA . LEU B 1 539 ? 0.144 -49.688 -11.031 1 98.62 539 LEU B CA 1
ATOM 10093 C C . LEU B 1 539 ? -0.833 -48.562 -10.766 1 98.62 539 LEU B C 1
ATOM 10095 O O . LEU B 1 539 ? -0.829 -47.531 -11.477 1 98.62 539 LEU B O 1
ATOM 10099 N N . ILE B 1 540 ? -1.647 -48.719 -9.758 1 98.62 540 ILE B N 1
ATOM 10100 C CA . ILE B 1 540 ? -2.625 -47.688 -9.391 1 98.62 540 ILE B CA 1
ATOM 10101 C C . ILE B 1 540 ? -1.907 -46.406 -9.023 1 98.62 540 ILE B C 1
ATOM 10103 O O . ILE B 1 540 ? -2.293 -45.312 -9.484 1 98.62 540 ILE B O 1
ATOM 10107 N N . GLU B 1 541 ? -0.849 -46.438 -8.266 1 98.38 541 GLU B N 1
ATOM 10108 C CA . GLU B 1 541 ? -0.103 -45.25 -7.859 1 98.38 541 GLU B CA 1
ATOM 10109 C C . GLU B 1 541 ? 0.569 -44.594 -9.055 1 98.38 541 GLU B C 1
ATOM 10111 O O . GLU B 1 541 ? 0.604 -43.344 -9.148 1 98.38 541 GLU B O 1
ATOM 10116 N N . ILE B 1 542 ? 1.114 -45.375 -9.875 1 98.75 542 ILE B N 1
ATOM 10117 C CA . ILE B 1 542 ? 1.817 -44.875 -11.047 1 98.75 542 ILE B CA 1
ATOM 10118 C C . ILE B 1 542 ? 0.839 -44.125 -11.953 1 98.75 542 ILE B C 1
ATOM 10120 O O . ILE B 1 542 ? 1.081 -42.969 -12.328 1 98.75 542 ILE B O 1
ATOM 10124 N N . ILE B 1 543 ? -0.303 -44.75 -12.25 1 98.81 543 ILE B N 1
ATOM 10125 C CA . ILE B 1 543 ? -1.271 -44.188 -13.188 1 98.81 543 ILE B CA 1
ATOM 10126 C C . ILE B 1 543 ? -1.93 -42.969 -12.555 1 98.81 543 ILE B C 1
ATOM 10128 O O . ILE B 1 543 ? -2.174 -41.969 -13.234 1 98.81 543 ILE B O 1
ATOM 10132 N N . THR B 1 544 ? -2.211 -43 -11.258 1 98.88 544 THR B N 1
ATOM 10133 C CA . THR B 1 544 ? -2.801 -41.875 -10.57 1 98.88 544 THR B CA 1
ATOM 10134 C C . THR B 1 544 ? -1.875 -40.656 -10.641 1 98.88 544 THR B C 1
ATOM 10136 O O . THR B 1 544 ? -2.328 -39.531 -10.883 1 98.88 544 THR B O 1
ATOM 10139 N N . THR B 1 545 ? -0.602 -40.875 -10.445 1 98.88 545 THR B N 1
ATOM 10140 C CA . THR B 1 545 ? 0.379 -39.781 -10.492 1 98.88 545 THR B CA 1
ATOM 10141 C C . THR B 1 545 ? 0.437 -39.188 -11.891 1 98.88 545 THR B C 1
ATOM 10143 O O . THR B 1 545 ? 0.423 -37.938 -12.047 1 98.88 545 THR B O 1
ATOM 10146 N N . ILE B 1 546 ? 0.475 -40.031 -12.914 1 98.81 546 ILE B N 1
ATOM 10147 C CA . ILE B 1 546 ? 0.538 -39.531 -14.297 1 98.81 546 ILE B CA 1
ATOM 10148 C C . ILE B 1 546 ? -0.723 -38.75 -14.625 1 98.81 546 ILE B C 1
ATOM 10150 O O . ILE B 1 546 ? -0.646 -37.656 -15.203 1 98.81 546 ILE B O 1
ATOM 10154 N N . ALA B 1 547 ? -1.894 -39.281 -14.227 1 98.75 547 ALA B N 1
ATOM 10155 C CA . ALA B 1 547 ? -3.168 -38.594 -14.477 1 98.75 547 ALA B CA 1
ATOM 10156 C C . ALA B 1 547 ? -3.25 -37.281 -13.734 1 98.75 547 ALA B C 1
ATOM 10158 O O . ALA B 1 547 ? -3.746 -36.281 -14.273 1 98.75 547 ALA B O 1
ATOM 10159 N N . TRP B 1 548 ? -2.764 -37.25 -12.539 1 98.75 548 TRP B N 1
ATOM 10160 C CA . TRP B 1 548 ? -2.742 -36.031 -11.742 1 98.75 548 TRP B CA 1
ATOM 10161 C C . TRP B 1 548 ? -1.888 -34.938 -12.406 1 98.75 548 TRP B C 1
ATOM 10163 O O . TRP B 1 548 ? -2.32 -33.812 -12.555 1 98.75 548 TRP B O 1
ATOM 10173 N N . VAL B 1 549 ? -0.693 -35.25 -12.805 1 98.75 549 VAL B N 1
ATOM 10174 C CA . VAL B 1 549 ? 0.258 -34.312 -13.352 1 98.75 549 VAL B CA 1
ATOM 10175 C C . VAL B 1 549 ? -0.29 -33.719 -14.648 1 98.75 549 VAL B C 1
ATOM 10177 O O . VAL B 1 549 ? -0.208 -32.5 -14.867 1 98.75 549 VAL B O 1
ATOM 10180 N N . SER B 1 550 ? -0.883 -34.531 -15.453 1 98.12 550 SER B N 1
ATOM 10181 C CA . SER B 1 550 ? -1.333 -34.094 -16.766 1 98.12 550 SER B CA 1
ATOM 10182 C C . SER B 1 550 ? -2.631 -33.281 -16.672 1 98.12 550 SER B C 1
ATOM 10184 O O . SER B 1 550 ? -2.994 -32.562 -17.594 1 98.12 550 SER B O 1
ATOM 10186 N N . SER B 1 551 ? -3.346 -33.406 -15.562 1 98.25 551 SER B N 1
ATOM 10187 C CA . SER B 1 551 ? -4.645 -32.75 -15.453 1 98.25 551 SER B CA 1
ATOM 10188 C C . SER B 1 551 ? -4.617 -31.656 -14.383 1 98.25 551 SER B C 1
ATOM 10190 O O . SER B 1 551 ? -4.172 -30.531 -14.648 1 98.25 551 SER B O 1
ATOM 10192 N N . ALA B 1 552 ? -4.758 -32.062 -13.141 1 98.56 552 ALA B N 1
ATOM 10193 C CA . ALA B 1 552 ? -5.004 -31.109 -12.055 1 98.56 552 ALA B CA 1
ATOM 10194 C C . ALA B 1 552 ? -3.744 -30.312 -11.734 1 98.56 552 ALA B C 1
ATOM 10196 O O . ALA B 1 552 ? -3.816 -29.109 -11.453 1 98.56 552 ALA B O 1
ATOM 10197 N N . HIS B 1 553 ? -2.584 -31 -11.688 1 98.62 553 HIS B N 1
ATOM 10198 C CA . HIS B 1 553 ? -1.342 -30.266 -11.5 1 98.62 553 HIS B CA 1
ATOM 10199 C C . HIS B 1 553 ? -1.182 -29.172 -12.562 1 98.62 553 HIS B C 1
ATOM 10201 O O . HIS B 1 553 ? -0.931 -28.016 -12.234 1 98.62 553 HIS B O 1
ATOM 10207 N N . HIS B 1 554 ? -1.324 -29.531 -13.773 1 98.44 554 HIS B N 1
ATOM 10208 C CA . HIS B 1 554 ? -1.183 -28.562 -14.859 1 98.44 554 HIS B CA 1
ATOM 10209 C C . HIS B 1 554 ? -2.201 -27.438 -14.742 1 98.44 554 HIS B C 1
ATOM 10211 O O . HIS B 1 554 ? -1.863 -26.266 -14.93 1 98.44 554 HIS B O 1
ATOM 10217 N N . ALA B 1 555 ? -3.426 -27.781 -14.453 1 98.06 555 ALA B N 1
ATOM 10218 C CA . ALA B 1 555 ? -4.469 -26.766 -14.312 1 98.06 555 ALA B CA 1
ATOM 10219 C C . ALA B 1 555 ? -4.113 -25.75 -13.219 1 98.06 555 ALA B C 1
ATOM 10221 O O . ALA B 1 555 ? -4.309 -24.547 -13.391 1 98.06 555 ALA B O 1
ATOM 10222 N N . ALA B 1 556 ? -3.582 -26.234 -12.133 1 98.19 556 ALA B N 1
ATOM 10223 C CA . ALA B 1 556 ? -3.266 -25.406 -10.969 1 98.19 556 ALA B CA 1
ATOM 10224 C C . ALA B 1 556 ? -2.211 -24.359 -11.305 1 98.19 556 ALA B C 1
ATOM 10226 O O . ALA B 1 556 ? -2.197 -23.281 -10.727 1 98.19 556 ALA B O 1
ATOM 10227 N N . VAL B 1 557 ? -1.337 -24.656 -12.219 1 98.19 557 VAL B N 1
ATOM 10228 C CA . VAL B 1 557 ? -0.226 -23.75 -12.492 1 98.19 557 VAL B CA 1
ATOM 10229 C C . VAL B 1 557 ? -0.442 -23.062 -13.828 1 98.19 557 VAL B C 1
ATOM 10231 O O . VAL B 1 557 ? 0.379 -22.234 -14.258 1 98.19 557 VAL B O 1
ATOM 10234 N N . ASN B 1 558 ? -1.559 -23.312 -14.5 1 97.56 558 ASN B N 1
ATOM 10235 C CA . ASN B 1 558 ? -1.706 -22.797 -15.859 1 97.56 558 ASN B CA 1
ATOM 10236 C C . ASN B 1 558 ? -2.824 -21.766 -15.945 1 97.56 558 ASN B C 1
ATOM 10238 O O . ASN B 1 558 ? -2.625 -20.672 -16.484 1 97.56 558 ASN B O 1
ATOM 10242 N N . PHE B 1 559 ? -3.941 -21.953 -15.43 1 97 559 PHE B N 1
ATOM 10243 C CA . PHE B 1 559 ? -5.133 -21.25 -15.898 1 97 559 PHE B CA 1
ATOM 10244 C C . PHE B 1 559 ? -5.34 -19.969 -15.117 1 97 559 PHE B C 1
ATOM 10246 O O . PHE B 1 559 ? -6.227 -19.172 -15.438 1 97 559 PHE B O 1
ATOM 10253 N N . ALA B 1 560 ? -4.52 -19.688 -14.109 1 96.81 560 ALA B N 1
ATOM 10254 C CA . ALA B 1 560 ? -4.602 -18.406 -13.43 1 96.81 560 ALA B CA 1
ATOM 10255 C C . ALA B 1 560 ? -3.416 -17.516 -13.781 1 96.81 560 ALA B C 1
ATOM 10257 O O . ALA B 1 560 ? -3.17 -16.5 -13.125 1 96.81 560 ALA B O 1
ATOM 10258 N N . GLN B 1 561 ? -2.66 -17.844 -14.773 1 97.19 561 GLN B N 1
ATOM 10259 C CA . GLN B 1 561 ? -1.49 -17.047 -15.156 1 97.19 561 GLN B CA 1
ATOM 10260 C C . GLN B 1 561 ? -1.881 -15.625 -15.516 1 97.19 561 GLN B C 1
ATOM 10262 O O . GLN B 1 561 ? -1.218 -14.672 -15.102 1 97.19 561 GLN B O 1
ATOM 10267 N N . TYR B 1 562 ? -2.953 -15.43 -16.266 1 96.12 562 TYR B N 1
ATOM 10268 C CA . TYR B 1 562 ? -3.365 -14.078 -16.641 1 96.12 562 TYR B CA 1
ATOM 10269 C C . TYR B 1 562 ? -3.979 -13.352 -15.445 1 96.12 562 TYR B C 1
ATOM 10271 O O . TYR B 1 562 ? -3.791 -12.141 -15.289 1 96.12 562 TYR B O 1
ATOM 10279 N N . THR B 1 563 ? -4.711 -14.055 -14.641 1 97.38 563 THR B N 1
ATOM 10280 C CA . THR B 1 563 ? -5.359 -13.469 -13.469 1 97.38 563 THR B CA 1
ATOM 10281 C C . THR B 1 563 ? -4.348 -12.727 -12.602 1 97.38 563 THR B C 1
ATOM 10283 O O . THR B 1 563 ? -4.617 -11.617 -12.141 1 97.38 563 THR B O 1
ATOM 10286 N N . TYR B 1 564 ? -3.193 -13.344 -12.398 1 97.69 564 TYR B N 1
ATOM 10287 C CA . TYR B 1 564 ? -2.23 -12.766 -11.461 1 97.69 564 TYR B CA 1
ATOM 10288 C C . TYR B 1 564 ? -1.065 -12.125 -12.211 1 97.69 564 TYR B C 1
ATOM 10290 O O . TYR B 1 564 ? -0.428 -11.203 -11.703 1 97.69 564 TYR B O 1
ATOM 10298 N N . GLY B 1 565 ? -0.789 -12.641 -13.445 1 97.25 565 GLY B N 1
ATOM 10299 C CA . GLY B 1 565 ? 0.352 -12.148 -14.203 1 97.25 565 GLY B CA 1
ATOM 10300 C C . GLY B 1 565 ? -0.029 -11.133 -15.266 1 97.25 565 GLY B C 1
ATOM 10301 O O . GLY B 1 565 ? 0.84 -10.484 -15.844 1 97.25 565 GLY B O 1
ATOM 10302 N N . GLY B 1 566 ? -1.344 -10.938 -15.484 1 95.56 566 GLY B N 1
ATOM 10303 C CA . GLY B 1 566 ? -1.794 -9.984 -16.484 1 95.56 566 GLY B CA 1
ATOM 10304 C C . GLY B 1 566 ? -1.516 -8.539 -16.094 1 95.56 566 GLY B C 1
ATOM 10305 O O . GLY B 1 566 ? -1.456 -7.66 -16.953 1 95.56 566 GLY B O 1
ATOM 10306 N N . TYR B 1 567 ? -1.452 -8.242 -14.859 1 96.69 567 TYR B N 1
ATOM 10307 C CA . TYR B 1 567 ? -0.882 -7 -14.344 1 96.69 567 TYR B CA 1
ATOM 10308 C C . TYR B 1 567 ? 0.548 -7.215 -13.867 1 96.69 567 TYR B C 1
ATOM 10310 O O . TYR B 1 567 ? 0.774 -7.547 -12.695 1 96.69 567 TYR B O 1
ATOM 10318 N N . PHE B 1 568 ? 1.461 -6.938 -14.68 1 96.75 568 PHE B N 1
ATOM 10319 C CA . PHE B 1 568 ? 2.812 -7.469 -14.555 1 96.75 568 PHE B CA 1
ATOM 10320 C C . PHE B 1 568 ? 3.527 -6.844 -13.359 1 96.75 568 PHE B C 1
ATOM 10322 O O . PHE B 1 568 ? 4.492 -7.41 -12.844 1 96.75 568 PHE B O 1
ATOM 10329 N N . PRO B 1 569 ? 3.141 -5.676 -12.812 1 97.31 569 PRO B N 1
ATOM 10330 C CA . PRO B 1 569 ? 3.799 -5.242 -11.578 1 97.31 569 PRO B CA 1
ATOM 10331 C C . PRO B 1 569 ? 3.582 -6.215 -10.422 1 97.31 569 PRO B C 1
ATOM 10333 O O . PRO B 1 569 ? 4.395 -6.27 -9.492 1 97.31 569 PRO B O 1
ATOM 10336 N N . ASN B 1 570 ? 2.502 -6.98 -10.477 1 97.88 570 ASN B N 1
ATOM 10337 C CA . ASN B 1 570 ? 2.246 -7.98 -9.445 1 97.88 570 ASN B CA 1
ATOM 10338 C C . ASN B 1 570 ? 3.176 -9.18 -9.594 1 97.88 570 ASN B C 1
ATOM 10340 O O . ASN B 1 570 ? 3.521 -9.828 -8.602 1 97.88 570 ASN B O 1
ATOM 10344 N N . ARG B 1 571 ? 3.43 -9.57 -10.828 1 97.38 571 ARG B N 1
ATOM 10345 C CA . ARG B 1 571 ? 4.23 -10.758 -11.102 1 97.38 571 ARG B CA 1
ATOM 10346 C C . ARG B 1 571 ? 5.137 -10.547 -12.305 1 97.38 571 ARG B C 1
ATOM 10348 O O . ARG B 1 571 ? 4.984 -11.211 -13.336 1 97.38 571 ARG B O 1
ATOM 10355 N N . PRO B 1 572 ? 6.117 -9.641 -12.109 1 98.31 572 PRO B N 1
ATOM 10356 C CA . PRO B 1 572 ? 7.027 -9.43 -13.234 1 98.31 572 PRO B CA 1
ATOM 10357 C C . PRO B 1 572 ? 7.828 -10.672 -13.594 1 98.31 572 PRO B C 1
ATOM 10359 O O . PRO B 1 572 ? 8.164 -11.469 -12.719 1 98.31 572 PRO B O 1
ATOM 10362 N N . THR B 1 573 ? 8.078 -10.859 -14.875 1 98.25 573 THR B N 1
ATOM 10363 C CA . THR B 1 573 ? 8.844 -12.008 -15.32 1 98.25 573 THR B CA 1
ATOM 10364 C C . THR B 1 573 ? 10.336 -11.68 -15.367 1 98.25 573 THR B C 1
ATOM 10366 O O . THR B 1 573 ? 11.172 -12.578 -15.484 1 98.25 573 THR B O 1
ATOM 10369 N N . ILE B 1 574 ? 10.633 -10.375 -15.273 1 98.38 574 ILE B N 1
ATOM 10370 C CA . ILE B 1 574 ? 12.016 -9.93 -15.32 1 98.38 574 ILE B CA 1
ATOM 10371 C C . ILE B 1 574 ? 12.172 -8.656 -14.484 1 98.38 574 ILE B C 1
ATOM 10373 O O . ILE B 1 574 ? 11.258 -7.832 -14.422 1 98.38 574 ILE B O 1
ATOM 10377 N N . VAL B 1 575 ? 13.211 -8.57 -13.727 1 98.38 575 VAL B N 1
ATOM 10378 C CA . VAL B 1 575 ? 13.695 -7.328 -13.141 1 98.38 575 VAL B CA 1
ATOM 10379 C C . VAL B 1 575 ? 15.023 -6.938 -13.789 1 98.38 575 VAL B C 1
ATOM 10381 O O . VAL B 1 575 ? 15.961 -7.734 -13.828 1 98.38 575 VAL B O 1
ATOM 10384 N N . ARG B 1 576 ? 15.094 -5.746 -14.234 1 97.75 576 ARG B N 1
ATOM 10385 C CA . ARG B 1 576 ? 16.141 -5.391 -15.188 1 97.75 576 ARG B CA 1
ATOM 10386 C C . ARG B 1 576 ? 17.328 -4.758 -14.469 1 97.75 576 ARG B C 1
ATOM 10388 O O . ARG B 1 576 ? 18.438 -4.68 -15.023 1 97.75 576 ARG B O 1
ATOM 10395 N N . ASN B 1 577 ? 17.109 -4.219 -13.281 1 96.94 577 ASN B N 1
ATOM 10396 C CA . ASN B 1 577 ? 18.156 -3.48 -12.594 1 96.94 577 ASN B CA 1
ATOM 10397 C C . ASN B 1 577 ? 18.484 -4.102 -11.242 1 96.94 577 ASN B C 1
ATOM 10399 O O . ASN B 1 577 ? 17.625 -4.711 -10.609 1 96.94 577 ASN B O 1
ATOM 10403 N N . ASN B 1 578 ? 19.719 -3.945 -10.82 1 97.38 578 ASN B N 1
ATOM 10404 C CA . ASN B 1 578 ? 20.125 -4.328 -9.469 1 97.38 578 ASN B CA 1
ATOM 10405 C C . ASN B 1 578 ? 19.406 -3.494 -8.414 1 97.38 578 ASN B C 1
ATOM 10407 O O . ASN B 1 578 ? 18.938 -2.387 -8.703 1 97.38 578 ASN B O 1
ATOM 10411 N N . ILE B 1 579 ? 19.266 -4.086 -7.258 1 97.75 579 ILE B N 1
ATOM 10412 C CA . ILE B 1 579 ? 18.75 -3.287 -6.148 1 97.75 579 ILE B CA 1
ATOM 10413 C C . ILE B 1 579 ? 19.688 -2.123 -5.871 1 97.75 579 ILE B C 1
ATOM 10415 O O . ILE B 1 579 ? 20.906 -2.279 -5.93 1 97.75 579 ILE B O 1
ATOM 10419 N N . PRO B 1 580 ? 19.141 -0.937 -5.59 1 96.38 580 PRO B N 1
ATOM 10420 C CA . PRO B 1 580 ? 19.984 0.268 -5.512 1 96.38 580 PRO B CA 1
ATOM 10421 C C . PRO B 1 580 ? 21 0.206 -4.383 1 96.38 580 PRO B C 1
ATOM 10423 O O . PRO B 1 580 ? 22 0.927 -4.414 1 96.38 580 PRO B O 1
ATOM 10426 N N . THR B 1 581 ? 20.812 -0.595 -3.404 1 96.25 581 THR B N 1
ATOM 10427 C CA . THR B 1 581 ? 21.688 -0.625 -2.242 1 96.25 581 THR B CA 1
ATOM 10428 C C . THR B 1 581 ? 22.859 -1.571 -2.477 1 96.25 581 THR B C 1
ATOM 10430 O O . THR B 1 581 ? 23.781 -1.644 -1.659 1 96.25 581 THR B O 1
ATOM 10433 N N . GLU B 1 582 ? 22.797 -2.373 -3.574 1 96.25 582 GLU B N 1
ATOM 10434 C CA . GLU B 1 582 ? 23.953 -3.178 -3.936 1 96.25 582 GLU B CA 1
ATOM 10435 C C . GLU B 1 582 ? 25.047 -2.318 -4.578 1 96.25 582 GLU B C 1
ATOM 10437 O O . GLU B 1 582 ? 24.859 -1.786 -5.672 1 96.25 582 GLU B O 1
ATOM 10442 N N . ASP B 1 583 ? 26.172 -2.168 -3.982 1 91 583 ASP B N 1
ATOM 10443 C CA . ASP B 1 583 ? 27.25 -1.31 -4.465 1 91 583 ASP B CA 1
ATOM 10444 C C . ASP B 1 583 ? 26.703 0.038 -4.934 1 91 583 ASP B C 1
ATOM 10446 O O . ASP B 1 583 ? 26.844 0.394 -6.105 1 91 583 ASP B O 1
ATOM 10450 N N . PRO B 1 584 ? 26.2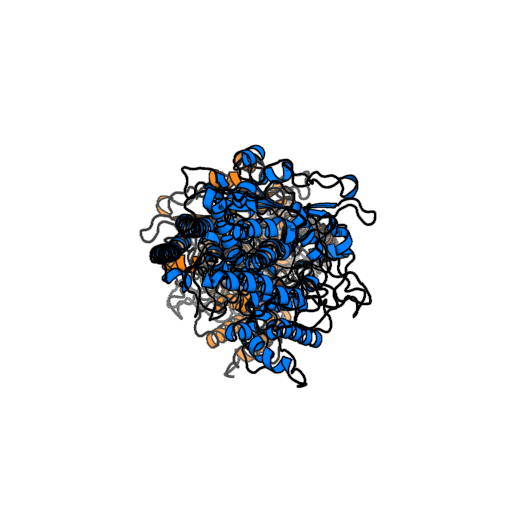03 0.823 -4.07 1 88.31 584 PRO B N 1
ATOM 10451 C CA . PRO B 1 584 ? 25.422 2.016 -4.41 1 88.31 584 PRO B CA 1
ATOM 10452 C C . PRO B 1 584 ? 26.266 3.127 -5.016 1 88.31 584 PRO B C 1
ATOM 10454 O O . PRO B 1 584 ? 27.391 3.367 -4.559 1 88.31 584 PRO B O 1
ATOM 10457 N N . SER B 1 585 ? 25.766 3.664 -6.102 1 91.31 585 SER B N 1
ATOM 10458 C CA . SER B 1 585 ? 26.297 4.938 -6.586 1 91.31 585 SER B CA 1
ATOM 10459 C C . SER B 1 585 ? 25.453 6.109 -6.07 1 91.31 585 SER B C 1
ATOM 10461 O O . SER B 1 585 ? 24.297 5.938 -5.719 1 91.31 585 SER B O 1
ATOM 10463 N N . LYS B 1 586 ? 26.094 7.203 -5.965 1 91.81 586 LYS B N 1
ATOM 10464 C CA . LYS B 1 586 ? 25.406 8.406 -5.516 1 91.81 586 LYS B CA 1
ATOM 10465 C C . LYS B 1 586 ? 24.203 8.719 -6.402 1 91.81 586 LYS B C 1
ATOM 10467 O O . LYS B 1 586 ? 23.125 9.094 -5.906 1 91.81 586 LYS B O 1
ATOM 10472 N N . GLU B 1 587 ? 24.344 8.555 -7.609 1 92.75 587 GLU B N 1
ATOM 10473 C CA . GLU B 1 587 ? 23.281 8.852 -8.578 1 92.75 587 GLU B CA 1
ATOM 10474 C C . GLU B 1 587 ? 22.078 7.938 -8.391 1 92.75 587 GLU B C 1
ATOM 10476 O O . GLU B 1 587 ? 20.938 8.398 -8.406 1 92.75 587 GLU B O 1
ATOM 10481 N N . GLU B 1 588 ? 22.297 6.707 -8.219 1 91.69 588 GLU B N 1
ATOM 10482 C CA . GLU B 1 588 ? 21.219 5.734 -8.047 1 91.69 588 GLU B CA 1
ATOM 10483 C C . GLU B 1 588 ? 20.484 5.957 -6.734 1 91.69 588 GLU B C 1
ATOM 10485 O O . GLU B 1 588 ? 19.25 5.832 -6.68 1 91.69 588 GLU B O 1
ATOM 10490 N N . LEU B 1 589 ? 21.25 6.23 -5.781 1 93.69 589 LEU B N 1
ATOM 10491 C CA . LEU B 1 589 ? 20.625 6.5 -4.484 1 93.69 589 LEU B CA 1
ATOM 10492 C C . LEU B 1 589 ? 19.797 7.777 -4.535 1 93.69 589 LEU B C 1
ATOM 10494 O O . LEU B 1 589 ? 18.719 7.84 -3.955 1 93.69 589 LEU B O 1
ATOM 10498 N N . GLU B 1 590 ? 20.344 8.773 -5.176 1 94 590 GLU B N 1
ATOM 10499 C CA . GLU B 1 590 ? 19.609 10.031 -5.332 1 94 590 GLU B CA 1
ATOM 10500 C C . GLU B 1 590 ? 18.328 9.82 -6.121 1 94 590 GLU B C 1
ATOM 10502 O O . GLU B 1 590 ? 17.297 10.422 -5.805 1 94 590 GLU B O 1
ATOM 10507 N N . LYS B 1 591 ? 18.406 9.016 -7.125 1 94.69 591 LYS B N 1
ATOM 10508 C CA . LYS B 1 591 ? 17.203 8.703 -7.906 1 94.69 591 LYS B CA 1
ATOM 10509 C C . LYS B 1 591 ? 16.156 8 -7.047 1 94.69 591 LYS B C 1
ATOM 10511 O O . LYS B 1 591 ? 14.969 8.32 -7.125 1 94.69 591 LYS B O 1
ATOM 10516 N N . LEU B 1 592 ? 16.641 7.047 -6.258 1 96.5 592 LEU B N 1
ATOM 10517 C CA . LEU B 1 592 ? 15.727 6.348 -5.359 1 96.5 592 LEU B CA 1
ATOM 10518 C C . LEU B 1 592 ? 15.055 7.328 -4.398 1 96.5 592 LEU B C 1
ATOM 10520 O O . LEU B 1 592 ? 13.844 7.258 -4.172 1 96.5 592 LEU B O 1
ATOM 10524 N N . ILE B 1 593 ? 15.812 8.211 -3.852 1 96.12 593 ILE B N 1
ATOM 10525 C CA . ILE B 1 593 ? 15.336 9.156 -2.846 1 96.12 593 ILE B CA 1
ATOM 10526 C C . ILE B 1 593 ? 14.367 10.148 -3.486 1 96.12 593 ILE B C 1
ATOM 10528 O O . ILE B 1 593 ? 13.289 10.406 -2.951 1 96.12 593 ILE B O 1
ATOM 10532 N N . ASN B 1 594 ? 14.68 10.633 -4.645 1 94.75 594 ASN B N 1
ATOM 10533 C CA . ASN B 1 594 ? 13.93 11.734 -5.25 1 94.75 594 ASN B CA 1
ATOM 10534 C C . ASN B 1 594 ? 12.758 11.219 -6.078 1 94.75 594 ASN B C 1
ATOM 10536 O O . ASN B 1 594 ? 11.758 11.922 -6.246 1 94.75 594 ASN B O 1
ATOM 10540 N N . ASN B 1 595 ? 12.938 10.008 -6.645 1 95.94 595 ASN B N 1
ATOM 10541 C CA . ASN B 1 595 ? 11.914 9.445 -7.523 1 95.94 595 ASN B CA 1
ATOM 10542 C C . ASN B 1 595 ? 11.859 7.922 -7.422 1 95.94 595 ASN B C 1
ATOM 10544 O O . ASN B 1 595 ? 12.164 7.223 -8.391 1 95.94 595 ASN B O 1
ATOM 10548 N N . PRO B 1 596 ? 11.391 7.418 -6.277 1 97.25 596 PRO B N 1
ATOM 10549 C CA . PRO B 1 596 ? 11.375 5.965 -6.078 1 97.25 596 PRO B CA 1
ATOM 10550 C C . PRO B 1 596 ? 10.477 5.242 -7.078 1 97.25 596 PRO B C 1
ATOM 10552 O O . PRO B 1 596 ? 10.758 4.105 -7.461 1 97.25 596 PRO B O 1
ATOM 10555 N N . GLU B 1 597 ? 9.391 5.84 -7.578 1 96.25 597 GLU B N 1
ATOM 10556 C CA . GLU B 1 597 ? 8.516 5.234 -8.578 1 96.25 597 GLU B CA 1
ATOM 10557 C C . GLU B 1 597 ? 9.273 4.961 -9.875 1 96.25 597 GLU B C 1
ATOM 10559 O O . GLU B 1 597 ? 9.117 3.898 -10.477 1 96.25 597 GLU B O 1
ATOM 10564 N N . LYS B 1 598 ? 10.016 5.973 -10.258 1 95.88 598 LYS B N 1
ATOM 10565 C CA . LYS B 1 598 ? 10.805 5.812 -11.477 1 95.88 598 LYS B CA 1
ATOM 10566 C C . LYS B 1 598 ? 11.812 4.68 -11.336 1 95.88 598 LYS B C 1
ATOM 10568 O O . LYS B 1 598 ? 12 3.879 -12.25 1 95.88 598 LYS B O 1
ATOM 10573 N N . THR B 1 599 ? 12.5 4.688 -10.18 1 97.06 599 THR B N 1
ATOM 10574 C CA . THR B 1 599 ? 13.438 3.605 -9.906 1 97.06 599 THR B CA 1
ATOM 10575 C C . THR B 1 599 ? 12.75 2.25 -10.031 1 97.06 599 THR B C 1
ATOM 10577 O O . THR B 1 599 ? 13.297 1.316 -10.609 1 97.06 599 THR B O 1
ATOM 10580 N N . PHE B 1 600 ? 11.586 2.098 -9.508 1 98 600 PHE B N 1
ATOM 10581 C CA . PHE B 1 600 ? 10.812 0.867 -9.555 1 98 600 PHE B CA 1
ATOM 10582 C C . PHE B 1 600 ? 10.414 0.528 -10.984 1 98 600 PHE B C 1
ATOM 10584 O O . PHE B 1 600 ? 10.602 -0.603 -11.438 1 98 600 PHE B O 1
ATOM 10591 N N . LEU B 1 601 ? 9.859 1.48 -11.719 1 97.5 601 LEU B N 1
ATOM 10592 C CA . LEU B 1 601 ? 9.367 1.289 -13.078 1 97.5 601 LEU B CA 1
ATOM 10593 C C . LEU B 1 601 ? 10.5 0.888 -14.016 1 97.5 601 LEU B C 1
ATOM 10595 O O . LEU B 1 601 ? 10.32 0.035 -14.891 1 97.5 601 LEU B O 1
ATOM 10599 N N . GLU B 1 602 ? 11.641 1.452 -13.828 1 96.38 602 GLU B N 1
ATOM 10600 C CA . GLU B 1 602 ? 12.789 1.15 -14.672 1 96.38 602 GLU B CA 1
ATOM 10601 C C . GLU B 1 602 ? 13.289 -0.274 -14.445 1 96.38 602 GLU B C 1
ATOM 10603 O O . GLU B 1 602 ? 13.984 -0.839 -15.297 1 96.38 602 GLU B O 1
ATOM 10608 N N . SER B 1 603 ? 12.945 -0.831 -13.289 1 97.25 603 SER B N 1
ATOM 10609 C CA . SER B 1 603 ? 13.352 -2.199 -12.977 1 97.25 603 SER B CA 1
ATOM 10610 C C . SER B 1 603 ? 12.375 -3.211 -13.578 1 97.25 603 SER B C 1
ATOM 10612 O O . SER B 1 603 ? 12.711 -4.387 -13.734 1 97.25 603 SER B O 1
ATOM 10614 N N . LEU B 1 604 ? 11.203 -2.873 -13.93 1 97.94 604 LEU B N 1
ATOM 10615 C CA . LEU B 1 604 ? 10.164 -3.756 -14.445 1 97.94 604 LEU B CA 1
ATOM 10616 C C . LEU B 1 604 ? 10.414 -4.086 -15.914 1 97.94 604 LEU B C 1
ATOM 10618 O O . LEU B 1 604 ? 11.312 -3.521 -16.531 1 97.94 604 LEU B O 1
ATOM 10622 N N . PRO B 1 605 ? 9.633 -5.031 -16.453 1 96.62 605 PRO B N 1
ATOM 10623 C CA . PRO B 1 605 ? 9.773 -5.348 -17.875 1 96.62 605 PRO B CA 1
ATOM 10624 C C . PRO B 1 605 ? 9.578 -4.125 -18.766 1 96.62 605 PRO B C 1
ATOM 10626 O O . PRO B 1 605 ? 8.789 -3.234 -18.438 1 96.62 605 PRO B O 1
ATOM 10629 N N . SER B 1 606 ? 10.359 -4.105 -19.859 1 92.88 606 SER B N 1
ATOM 10630 C CA . SER B 1 606 ? 10.133 -3.08 -20.875 1 92.88 606 SER B CA 1
ATOM 10631 C C . SER B 1 606 ? 8.727 -3.191 -21.453 1 92.88 606 SER B C 1
ATOM 10633 O O . SER B 1 606 ? 8.008 -4.156 -21.188 1 92.88 606 SER B O 1
ATOM 10635 N N . GLN B 1 607 ? 8.32 -2.248 -22.203 1 87.12 607 GLN B N 1
ATOM 10636 C CA . GLN B 1 607 ? 7 -2.25 -22.828 1 87.12 607 GLN B CA 1
ATOM 10637 C C . GLN B 1 607 ? 6.809 -3.479 -23.719 1 87.12 607 GLN B C 1
ATOM 10639 O O . GLN B 1 607 ? 5.758 -4.125 -23.672 1 87.12 607 GLN B O 1
ATOM 10644 N N . ILE B 1 608 ? 7.828 -3.857 -24.453 1 84.56 608 ILE B N 1
ATOM 10645 C CA . ILE B 1 608 ? 7.742 -4.992 -25.375 1 84.56 608 ILE B CA 1
ATOM 10646 C C . ILE B 1 608 ? 7.684 -6.293 -24.578 1 84.56 608 ILE B C 1
ATOM 10648 O O . ILE B 1 608 ? 6.891 -7.184 -24.891 1 84.56 608 ILE B O 1
ATOM 10652 N N . GLN B 1 609 ? 8.531 -6.398 -23.594 1 90.12 609 GLN B N 1
ATOM 10653 C CA . GLN B 1 609 ? 8.547 -7.594 -22.75 1 90.12 609 GLN B CA 1
ATOM 10654 C C . GLN B 1 609 ? 7.199 -7.805 -22.062 1 90.12 609 GLN B C 1
ATOM 10656 O O . GLN B 1 609 ? 6.664 -8.914 -22.062 1 90.12 609 GLN B O 1
ATOM 10661 N N . ALA B 1 610 ? 6.723 -6.73 -21.5 1 91.19 610 ALA B N 1
ATOM 10662 C CA . ALA B 1 610 ? 5.445 -6.812 -20.781 1 91.19 610 ALA B CA 1
ATOM 10663 C C . ALA B 1 610 ? 4.316 -7.203 -21.734 1 91.19 610 ALA B C 1
ATOM 10665 O O . ALA B 1 610 ? 3.498 -8.07 -21.406 1 91.19 610 ALA B O 1
ATOM 10666 N N . THR B 1 611 ? 4.25 -6.59 -22.875 1 84.88 611 THR B N 1
ATOM 10667 C CA . THR B 1 611 ? 3.193 -6.852 -23.844 1 84.88 611 THR B CA 1
ATOM 10668 C C . THR B 1 611 ? 3.266 -8.289 -24.359 1 84.88 611 THR B C 1
ATOM 10670 O O . THR B 1 611 ? 2.244 -8.977 -24.453 1 84.88 611 THR B O 1
ATOM 10673 N N . LEU B 1 612 ? 4.445 -8.734 -24.641 1 85.06 612 LEU B N 1
ATOM 10674 C CA . LEU B 1 612 ? 4.652 -10.094 -25.125 1 85.06 612 LEU B CA 1
ATOM 10675 C C . LEU B 1 612 ? 4.172 -11.109 -24.094 1 85.06 612 LEU B C 1
ATOM 10677 O O . LEU B 1 612 ? 3.445 -12.047 -24.438 1 85.06 612 LEU B O 1
ATOM 10681 N N . VAL B 1 613 ? 4.562 -10.922 -22.906 1 90.94 613 VAL B N 1
ATOM 10682 C CA . VAL B 1 613 ? 4.215 -11.852 -21.828 1 90.94 613 VAL B CA 1
ATOM 10683 C C . VAL B 1 613 ? 2.707 -11.828 -21.594 1 90.94 613 VAL B C 1
ATOM 10685 O O . VAL B 1 613 ? 2.082 -12.875 -21.406 1 90.94 613 VAL B O 1
ATOM 10688 N N . MET B 1 614 ? 2.127 -10.703 -21.609 1 89.38 614 MET B N 1
ATOM 10689 C CA . MET B 1 614 ? 0.693 -10.594 -21.359 1 89.38 614 MET B CA 1
ATOM 10690 C C . MET B 1 614 ? -0.104 -11.305 -22.453 1 89.38 614 MET B C 1
ATOM 10692 O O . MET B 1 614 ? -1.103 -11.961 -22.172 1 89.38 614 MET B O 1
ATOM 10696 N N . VAL B 1 615 ? 0.321 -11.164 -23.656 1 84.44 615 VAL B N 1
ATOM 10697 C CA . VAL B 1 615 ? -0.336 -11.852 -24.766 1 84.44 615 VAL B CA 1
ATOM 10698 C C . VAL B 1 615 ? -0.252 -13.367 -24.562 1 84.44 615 VAL B C 1
ATOM 10700 O O . VAL B 1 615 ? -1.254 -14.07 -24.688 1 84.44 615 VAL B O 1
ATOM 10703 N N . VAL B 1 616 ? 0.876 -13.797 -24.234 1 87.75 616 VAL B N 1
ATOM 10704 C CA . VAL B 1 616 ? 1.105 -15.227 -24.094 1 87.75 616 VAL B CA 1
ATOM 10705 C C . VAL B 1 616 ? 0.32 -15.758 -22.906 1 87.75 616 VAL B C 1
ATOM 10707 O O . VAL B 1 616 ? -0.296 -16.828 -22.984 1 87.75 616 VAL B O 1
ATOM 10710 N N . LEU B 1 617 ? 0.374 -15.023 -21.781 1 92.12 617 LEU B N 1
ATOM 10711 C CA . LEU B 1 617 ? -0.352 -15.469 -20.594 1 92.12 617 LEU B CA 1
ATOM 10712 C C . LEU B 1 617 ? -1.852 -15.531 -20.875 1 92.12 617 LEU B C 1
ATOM 10714 O O . LEU B 1 617 ? -2.545 -16.422 -20.375 1 92.12 617 LEU B O 1
ATOM 10718 N N . ASN B 1 618 ? -2.35 -14.562 -21.625 1 87.19 618 ASN B N 1
ATOM 10719 C CA . ASN B 1 618 ? -3.764 -14.562 -21.984 1 87.19 618 ASN B CA 1
ATOM 10720 C C . ASN B 1 618 ? -4.125 -15.797 -22.812 1 87.19 618 ASN B C 1
ATOM 10722 O O . ASN B 1 618 ? -5.141 -16.438 -22.562 1 87.19 618 ASN B O 1
ATOM 10726 N N . LEU B 1 619 ? -3.303 -16.125 -23.703 1 83.69 619 LEU B N 1
ATOM 10727 C CA . LEU B 1 619 ? -3.523 -17.281 -24.562 1 83.69 619 LEU B CA 1
ATOM 10728 C C . LEU B 1 619 ? -3.457 -18.578 -23.766 1 83.69 619 LEU B C 1
ATOM 10730 O O . LEU B 1 619 ? -4.289 -19.469 -23.953 1 83.69 619 LEU B O 1
ATOM 10734 N N . LEU B 1 620 ? -2.494 -18.656 -22.938 1 87.5 620 LEU B N 1
ATOM 10735 C CA . LEU B 1 620 ? -2.27 -19.875 -22.172 1 87.5 620 LEU B CA 1
ATOM 10736 C C . LEU B 1 620 ? -3.375 -20.094 -21.141 1 87.5 620 LEU B C 1
ATOM 10738 O O . LEU B 1 620 ? -3.674 -21.234 -20.766 1 87.5 620 LEU B O 1
ATOM 10742 N N . SER B 1 621 ? -3.943 -19.047 -20.719 1 91.5 621 SER B N 1
ATOM 10743 C CA . SER B 1 621 ? -4.965 -19.125 -19.672 1 91.5 621 SER B CA 1
ATOM 10744 C C . SER B 1 621 ? -6.348 -19.344 -20.281 1 91.5 621 SER B C 1
ATOM 10746 O O . SER B 1 621 ? -7.324 -19.547 -19.562 1 91.5 621 SER B O 1
ATOM 10748 N N . ASN B 1 622 ? -6.477 -19.344 -21.594 1 87.88 622 ASN B N 1
ATOM 10749 C CA . ASN B 1 622 ? -7.754 -19.406 -22.297 1 87.88 622 ASN B CA 1
ATOM 10750 C C . ASN B 1 622 ? -8.172 -20.844 -22.578 1 87.88 622 ASN B C 1
ATOM 10752 O O . ASN B 1 622 ? -7.395 -21.609 -23.156 1 87.88 622 ASN B O 1
ATOM 10756 N N . HIS B 1 623 ? -9.391 -21.203 -22.203 1 90.69 623 HIS B N 1
ATOM 10757 C CA . HIS B 1 623 ? -9.953 -22.5 -22.547 1 90.69 623 HIS B CA 1
ATOM 10758 C C . HIS B 1 623 ? -10.562 -22.469 -23.953 1 90.69 623 HIS B C 1
ATOM 10760 O O . HIS B 1 623 ? -11.328 -21.562 -24.281 1 90.69 623 HIS B O 1
ATOM 10766 N N . SER B 1 624 ? -10.234 -23.469 -24.688 1 85.44 624 SER B N 1
ATOM 10767 C CA . SER B 1 624 ? -10.898 -23.625 -25.969 1 85.44 624 SER B CA 1
ATOM 10768 C C . SER B 1 624 ? -12.344 -24.094 -25.797 1 85.44 624 SER B C 1
ATOM 10770 O O . SER B 1 624 ? -12.672 -24.766 -24.812 1 85.44 624 SER B O 1
ATOM 10772 N N . PRO B 1 625 ? -13.211 -23.75 -26.766 1 84.81 625 PRO B N 1
ATOM 10773 C CA . PRO B 1 625 ? -14.609 -24.188 -26.656 1 84.81 625 PRO B CA 1
ATOM 10774 C C . PRO B 1 625 ? -14.75 -25.703 -26.625 1 84.81 625 PRO B C 1
ATOM 10776 O O . PRO B 1 625 ? -15.719 -26.234 -26.062 1 84.81 625 PRO B O 1
ATOM 10779 N N . ASP B 1 626 ? -13.781 -26.406 -27.188 1 85.31 626 ASP B N 1
ATOM 10780 C CA . ASP B 1 626 ? -13.867 -27.859 -27.266 1 85.31 626 ASP B CA 1
ATOM 10781 C C . ASP B 1 626 ? -13 -28.516 -26.188 1 85.31 626 ASP B C 1
ATOM 10783 O O . ASP B 1 626 ? -12.664 -29.703 -26.297 1 85.31 626 ASP B O 1
ATOM 10787 N N . GLU B 1 627 ? -12.633 -27.734 -25.234 1 89.62 627 GLU B N 1
ATOM 10788 C CA . GLU B 1 627 ? -11.812 -28.281 -24.156 1 89.62 627 GLU B CA 1
ATOM 10789 C C . GLU B 1 627 ? -12.516 -29.438 -23.453 1 89.62 627 GLU B C 1
ATOM 10791 O O . GLU B 1 627 ? -13.719 -29.375 -23.188 1 89.62 627 GLU B O 1
ATOM 10796 N N . GLU B 1 628 ? -11.766 -30.531 -23.219 1 92.12 628 GLU B N 1
ATOM 10797 C CA . GLU B 1 628 ? -12.297 -31.688 -22.516 1 92.12 628 GLU B CA 1
ATOM 10798 C C . GLU B 1 628 ? -11.844 -31.703 -21.062 1 92.12 628 GLU B C 1
ATOM 10800 O O . GLU B 1 628 ? -10.648 -31.859 -20.781 1 92.12 628 GLU B O 1
ATOM 10805 N N . TYR B 1 629 ? -12.852 -31.656 -20.234 1 96.56 629 TYR B N 1
ATOM 10806 C CA . TYR B 1 629 ? -12.531 -31.625 -18.797 1 96.56 629 TYR B CA 1
ATOM 10807 C C . TYR B 1 629 ? -12.594 -33.031 -18.203 1 96.56 629 TYR B C 1
ATOM 10809 O O . TYR B 1 629 ? -13.383 -33.875 -18.641 1 96.56 629 TYR B O 1
ATOM 10817 N N . ILE B 1 630 ? -11.797 -33.281 -17.234 1 97.38 630 ILE B N 1
ATOM 10818 C CA . ILE B 1 630 ? -11.695 -34.562 -16.594 1 97.38 630 ILE B CA 1
ATOM 10819 C C . ILE B 1 630 ? -13.07 -35 -16.078 1 97.38 630 ILE B C 1
ATOM 10821 O O . ILE B 1 630 ? -13.766 -34.219 -15.43 1 97.38 630 ILE B O 1
ATOM 10825 N N . GLY B 1 631 ? -13.5 -36.188 -16.438 1 95.75 631 GLY B N 1
ATOM 10826 C CA . GLY B 1 631 ? -14.727 -36.781 -15.93 1 95.75 631 GLY B CA 1
ATOM 10827 C C . GLY B 1 631 ? -15.977 -36.25 -16.609 1 95.75 631 GLY B C 1
ATOM 10828 O O . GLY B 1 631 ? -17.094 -36.656 -16.297 1 95.75 631 GLY B O 1
ATOM 10829 N N . GLN B 1 632 ? -15.844 -35.344 -17.516 1 94 632 GLN B N 1
ATOM 10830 C CA . GLN B 1 632 ? -17 -34.719 -18.125 1 94 632 GLN B CA 1
ATOM 10831 C C . GLN B 1 632 ? -17.688 -35.656 -19.125 1 94 632 GLN B C 1
ATOM 10833 O O . GLN B 1 632 ? -18.906 -35.812 -19.094 1 94 632 GLN B O 1
ATOM 10838 N N . TYR B 1 633 ? -16.844 -36.312 -20 1 91.19 633 TYR B N 1
ATOM 10839 C CA . TYR B 1 633 ? -17.406 -37.188 -21.016 1 91.19 633 TYR B CA 1
ATOM 10840 C C . TYR B 1 633 ? -16.766 -38.594 -20.922 1 91.19 633 TYR B C 1
ATOM 10842 O O . TYR B 1 633 ? -15.57 -38.719 -20.656 1 91.19 633 TYR B O 1
ATOM 10850 N N . VAL B 1 634 ? -17.531 -39.562 -21.203 1 93.25 634 VAL B N 1
ATOM 10851 C CA . VAL B 1 634 ? -17.062 -40.969 -21.156 1 93.25 634 VAL B CA 1
ATOM 10852 C C . VAL B 1 634 ? -16.438 -41.344 -22.5 1 93.25 634 VAL B C 1
ATOM 10854 O O . VAL B 1 634 ? -16.859 -40.875 -23.547 1 93.25 634 VAL B O 1
ATOM 10857 N N . GLU B 1 635 ? -15.359 -42.188 -22.391 1 92.06 635 GLU B N 1
ATOM 10858 C CA . GLU B 1 635 ? -14.773 -42.75 -23.594 1 92.06 635 GLU B CA 1
ATOM 10859 C C . GLU B 1 635 ? -15.586 -43.938 -24.109 1 92.06 635 GLU B C 1
ATOM 10861 O O . GLU B 1 635 ? -16.109 -44.719 -23.312 1 92.06 635 GLU B O 1
ATOM 10866 N N . GLN B 1 636 ? -15.648 -44.125 -25.391 1 89.44 636 GLN B N 1
ATOM 10867 C CA . GLN B 1 636 ? -16.422 -45.188 -25.969 1 89.44 636 GLN B CA 1
ATOM 10868 C C . GLN B 1 636 ? -15.93 -46.562 -25.469 1 89.44 636 GLN B C 1
ATOM 10870 O O . GLN B 1 636 ? -16.734 -47.469 -25.219 1 89.44 636 GLN B O 1
ATOM 10875 N N . SER B 1 637 ? -14.695 -46.688 -25.359 1 90.38 637 SER B N 1
ATOM 10876 C CA . SER B 1 637 ? -14.117 -47.938 -24.906 1 90.38 637 SER B CA 1
ATOM 10877 C C . SER B 1 637 ? -14.531 -48.25 -23.469 1 90.38 637 SER B C 1
ATOM 10879 O O . SER B 1 637 ? -14.555 -49.406 -23.078 1 90.38 637 SER B O 1
ATOM 10881 N N . TRP B 1 638 ? -14.805 -47.312 -22.672 1 93.62 638 TRP B N 1
ATOM 10882 C CA . TRP B 1 638 ? -15.18 -47.5 -21.266 1 93.62 638 TRP B CA 1
ATOM 10883 C C . TRP B 1 638 ? -16.641 -47.906 -21.141 1 93.62 638 TRP B C 1
ATOM 10885 O O . TRP B 1 638 ? -17.031 -48.562 -20.188 1 93.62 638 TRP B O 1
ATOM 10895 N N . VAL B 1 639 ? -17.438 -47.531 -22.125 1 92.06 639 VAL B N 1
ATOM 10896 C CA . VAL B 1 639 ? -18.875 -47.781 -22.094 1 92.06 639 VAL B CA 1
ATOM 10897 C C . VAL B 1 639 ? -19.141 -49.25 -22.375 1 92.06 639 VAL B C 1
ATOM 10899 O O . VAL B 1 639 ? -20.109 -49.812 -21.875 1 92.06 639 VAL B O 1
ATOM 10902 N N . GLU B 1 640 ? -18.344 -49.844 -23.094 1 87.88 640 GLU B N 1
ATOM 10903 C CA . GLU B 1 640 ? -18.547 -51.25 -23.547 1 87.88 640 GLU B CA 1
ATOM 10904 C C . GLU B 1 640 ? -18.484 -52.219 -22.359 1 87.88 640 GLU B C 1
ATOM 10906 O O . GLU B 1 640 ? -19.141 -53.25 -22.391 1 87.88 640 GLU B O 1
ATOM 10911 N N . ASN B 1 641 ? -17.734 -51.969 -21.453 1 91.56 641 ASN B N 1
ATOM 10912 C CA . ASN B 1 641 ? -17.656 -52.75 -20.234 1 91.56 641 ASN B CA 1
ATOM 10913 C C . ASN B 1 641 ? -18.5 -52.125 -19.109 1 91.56 641 ASN B C 1
ATOM 10915 O O . ASN B 1 641 ? -18.172 -51.062 -18.594 1 91.56 641 ASN B O 1
ATOM 10919 N N . GLN B 1 642 ? -19.5 -52.844 -18.703 1 93.94 642 GLN B N 1
ATOM 10920 C CA . GLN B 1 642 ? -20.484 -52.281 -17.781 1 93.94 642 GLN B CA 1
ATOM 10921 C C . GLN B 1 642 ? -19.828 -51.938 -16.438 1 93.94 642 GLN B C 1
ATOM 10923 O O . GLN B 1 642 ? -20.234 -50.969 -15.789 1 93.94 642 GLN B O 1
ATOM 10928 N N . THR B 1 643 ? -18.891 -52.719 -16.031 1 95.38 643 THR B N 1
ATOM 10929 C CA . THR B 1 643 ? -18.203 -52.469 -14.781 1 95.38 643 THR B CA 1
ATOM 10930 C C . THR B 1 643 ? -17.406 -51.188 -14.875 1 95.38 643 THR B C 1
ATOM 10932 O O . THR B 1 643 ? -17.422 -50.344 -13.945 1 95.38 643 THR B O 1
ATOM 10935 N N . ILE B 1 644 ? -16.75 -51 -15.93 1 96.62 644 ILE B N 1
ATOM 10936 C CA . ILE B 1 644 ? -15.922 -49.844 -16.141 1 96.62 644 ILE B CA 1
ATOM 10937 C C . ILE B 1 644 ? -16.812 -48.594 -16.328 1 96.62 644 ILE B C 1
ATOM 10939 O O . ILE B 1 644 ? -16.516 -47.531 -15.805 1 96.62 644 ILE B O 1
ATOM 10943 N N . LYS B 1 645 ? -17.859 -48.75 -17.062 1 96.69 645 LYS B N 1
ATOM 10944 C CA . LYS B 1 645 ? -18.812 -47.656 -17.25 1 96.69 645 LYS B CA 1
ATOM 10945 C C . LYS B 1 645 ? -19.359 -47.156 -15.914 1 96.69 645 LYS B C 1
ATOM 10947 O O . LYS B 1 645 ? -19.422 -45.938 -15.672 1 96.69 645 LYS B O 1
ATOM 10952 N N . ALA B 1 646 ? -19.734 -48.062 -15.117 1 97.5 646 ALA B N 1
ATOM 10953 C CA . ALA B 1 646 ? -20.281 -47.719 -13.805 1 97.5 646 ALA B CA 1
ATOM 10954 C C . ALA B 1 646 ? -19.219 -47 -12.953 1 97.5 646 ALA B C 1
ATOM 10956 O O . ALA B 1 646 ? -19.531 -46.062 -12.219 1 97.5 646 ALA B O 1
ATOM 10957 N N . ALA B 1 647 ? -18.031 -47.5 -13.008 1 97.69 647 ALA B N 1
ATOM 10958 C CA . ALA B 1 647 ? -16.922 -46.875 -12.273 1 97.69 647 ALA B CA 1
ATOM 10959 C C . ALA B 1 647 ? -16.719 -45.438 -12.742 1 97.69 647 ALA B C 1
ATOM 10961 O O . ALA B 1 647 ? -16.5 -44.531 -11.922 1 97.69 647 ALA B O 1
ATOM 10962 N N . PHE B 1 648 ? -16.766 -45.188 -14.008 1 97.94 648 PHE B N 1
ATOM 10963 C CA . PHE B 1 648 ? -16.594 -43.844 -14.555 1 97.94 648 PHE B CA 1
ATOM 10964 C C . PHE B 1 648 ? -17.719 -42.938 -14.094 1 97.94 648 PHE B C 1
ATOM 10966 O O . PHE B 1 648 ? -17.484 -41.781 -13.781 1 97.94 648 PHE B O 1
ATOM 10973 N N . GLU B 1 649 ? -18.906 -43.438 -14.141 1 97.81 649 GLU B N 1
ATOM 10974 C CA . GLU B 1 649 ? -20.047 -42.625 -13.703 1 97.81 649 GLU B CA 1
ATOM 10975 C C . GLU B 1 649 ? -19.891 -42.188 -12.258 1 97.81 649 GLU B C 1
ATOM 10977 O O . GLU B 1 649 ? -20.234 -41.062 -11.906 1 97.81 649 GLU B O 1
ATOM 10982 N N . ARG B 1 650 ? -19.344 -43.031 -11.43 1 98.06 650 ARG B N 1
ATOM 10983 C CA . ARG B 1 650 ? -19.062 -42.656 -10.047 1 98.06 650 ARG B CA 1
ATOM 10984 C C . ARG B 1 650 ? -18 -41.562 -9.984 1 98.06 650 ARG B C 1
ATOM 10986 O O . ARG B 1 650 ? -18.094 -40.625 -9.18 1 98.06 650 ARG B O 1
ATOM 10993 N N . PHE B 1 651 ? -17.016 -41.75 -10.789 1 98.12 651 PHE B N 1
ATOM 10994 C CA . PHE B 1 651 ? -15.953 -40.75 -10.891 1 98.12 651 PHE B CA 1
ATOM 10995 C C . PHE B 1 651 ? -16.516 -39.406 -11.305 1 98.12 651 PHE B C 1
ATOM 10997 O O . PHE B 1 651 ? -16.234 -38.375 -10.672 1 98.12 651 PHE B O 1
ATOM 11004 N N . SER B 1 652 ? -17.297 -39.375 -12.312 1 98.19 652 SER B N 1
ATOM 11005 C CA . SER B 1 652 ? -17.922 -38.156 -12.82 1 98.19 652 SER B CA 1
ATOM 11006 C C . SER B 1 652 ? -18.781 -37.5 -11.758 1 98.19 652 SER B C 1
ATOM 11008 O O . SER B 1 652 ? -18.75 -36.25 -11.602 1 98.19 652 SER B O 1
ATOM 11010 N N . THR B 1 653 ? -19.562 -38.281 -11.086 1 98.25 653 THR B N 1
ATOM 11011 C CA . THR B 1 653 ? -20.422 -37.781 -10.023 1 98.25 653 THR B CA 1
ATOM 11012 C C . THR B 1 653 ? -19.594 -37.156 -8.906 1 98.25 653 THR B C 1
ATOM 11014 O O . THR B 1 653 ? -19.953 -36.125 -8.375 1 98.25 653 THR B O 1
ATOM 11017 N N . LYS B 1 654 ? -18.562 -37.812 -8.578 1 98.25 654 LYS B N 1
ATOM 11018 C CA . LYS B 1 654 ? -17.672 -37.281 -7.535 1 98.25 654 LYS B CA 1
ATOM 11019 C C . LYS B 1 654 ? -17.109 -35.938 -7.926 1 98.25 654 LYS B C 1
ATOM 11021 O O . LYS B 1 654 ? -17 -35.031 -7.086 1 98.25 654 LYS B O 1
ATOM 11026 N N . LEU B 1 655 ? -16.703 -35.75 -9.125 1 98.56 655 LEU B N 1
ATOM 11027 C CA . LEU B 1 655 ? -16.156 -34.5 -9.594 1 98.56 655 LEU B CA 1
ATOM 11028 C C . LEU B 1 655 ? -17.203 -33.406 -9.531 1 98.56 655 LEU B C 1
ATOM 11030 O O . LEU B 1 655 ? -16.875 -32.25 -9.219 1 98.56 655 LEU B O 1
ATOM 11034 N N . LYS B 1 656 ? -18.453 -33.688 -9.828 1 98.12 656 LYS B N 1
ATOM 11035 C CA . LYS B 1 656 ? -19.531 -32.719 -9.695 1 98.12 656 LYS B CA 1
ATOM 11036 C C . LYS B 1 656 ? -19.734 -32.312 -8.234 1 98.12 656 LYS B C 1
ATOM 11038 O O . LYS B 1 656 ? -20.031 -31.156 -7.941 1 98.12 656 LYS B O 1
ATOM 11043 N N . GLU B 1 657 ? -19.641 -33.312 -7.391 1 98.5 657 GLU B N 1
ATOM 11044 C CA . GLU B 1 657 ? -19.75 -33 -5.965 1 98.5 657 GLU B CA 1
ATOM 11045 C C . GLU B 1 657 ? -18.641 -32.062 -5.508 1 98.5 657 GLU B C 1
ATOM 11047 O O . GLU B 1 657 ? -18.859 -31.188 -4.68 1 98.5 657 GLU B O 1
ATOM 11052 N N . ILE B 1 658 ? -17.469 -32.281 -6.012 1 98.62 658 ILE B N 1
ATOM 11053 C CA . ILE B 1 658 ? -16.312 -31.469 -5.656 1 98.62 658 ILE B CA 1
ATOM 11054 C C . ILE B 1 658 ? -16.562 -30.016 -6.047 1 98.62 658 ILE B C 1
ATOM 11056 O O . ILE B 1 658 ? -16.156 -29.094 -5.332 1 98.62 658 ILE B O 1
ATOM 11060 N N . GLU B 1 659 ? -17.25 -29.734 -7.152 1 97.69 659 GLU B N 1
ATOM 11061 C CA . GLU B 1 659 ? -17.641 -28.375 -7.531 1 97.69 659 GLU B CA 1
ATOM 11062 C C . GLU B 1 659 ? -18.375 -27.672 -6.395 1 97.69 659 GLU B C 1
ATOM 11064 O O . GLU B 1 659 ? -18.047 -26.531 -6.043 1 97.69 659 GLU B O 1
ATOM 11069 N N . GLY B 1 660 ? -19.328 -28.344 -5.895 1 98.06 660 GLY B N 1
ATOM 11070 C CA . GLY B 1 660 ? -20.109 -27.781 -4.805 1 98.06 660 GLY B CA 1
ATOM 11071 C C . GLY B 1 660 ? -19.297 -27.547 -3.547 1 98.06 660 GLY B C 1
ATOM 11072 O O . GLY B 1 660 ? -19.5 -26.547 -2.857 1 98.06 660 GLY B O 1
ATOM 11073 N N . ILE B 1 661 ? -18.422 -28.469 -3.215 1 98.56 661 ILE B N 1
ATOM 11074 C CA . ILE B 1 661 ? -17.578 -28.344 -2.037 1 98.56 661 ILE B CA 1
ATOM 11075 C C . ILE B 1 661 ? -16.703 -27.094 -2.162 1 98.56 661 ILE B C 1
ATOM 11077 O O . ILE B 1 661 ? -16.578 -26.328 -1.213 1 98.56 661 ILE B O 1
ATOM 11081 N N . ILE B 1 662 ? -16.094 -26.891 -3.309 1 98.62 662 ILE B N 1
ATOM 11082 C CA . ILE B 1 662 ? -15.203 -25.766 -3.535 1 98.62 662 ILE B CA 1
ATOM 11083 C C . ILE B 1 662 ? -16 -24.453 -3.455 1 98.62 662 ILE B C 1
ATOM 11085 O O . ILE B 1 662 ? -15.539 -23.484 -2.861 1 98.62 662 ILE B O 1
ATOM 11089 N N . ASP B 1 663 ? -17.219 -24.438 -4.02 1 98.31 663 ASP B N 1
ATOM 11090 C CA . ASP B 1 663 ? -18.078 -23.266 -3.922 1 98.31 663 ASP B CA 1
ATOM 11091 C C . ASP B 1 663 ? -18.375 -22.922 -2.463 1 98.31 663 ASP B C 1
ATOM 11093 O O . ASP B 1 663 ? -18.344 -21.75 -2.076 1 98.31 663 ASP B O 1
ATOM 11097 N N . SER B 1 664 ? -18.703 -23.938 -1.732 1 98.44 664 SER B N 1
ATOM 11098 C CA . SER B 1 664 ? -19 -23.734 -0.318 1 98.44 664 SER B CA 1
ATOM 11099 C C . SER B 1 664 ? -17.781 -23.203 0.431 1 98.44 664 SER B C 1
ATOM 11101 O O . SER B 1 664 ? -17.906 -22.344 1.307 1 98.44 664 SER B O 1
ATOM 11103 N N . ARG B 1 665 ? -16.609 -23.75 0.162 1 98.5 665 ARG B N 1
ATOM 11104 C CA . ARG B 1 665 ? -15.375 -23.297 0.789 1 98.5 665 ARG B CA 1
ATOM 11105 C C . ARG B 1 665 ? -15.078 -21.844 0.423 1 98.5 665 ARG B C 1
ATOM 11107 O O . ARG B 1 665 ? -14.641 -21.062 1.269 1 98.5 665 ARG B O 1
ATOM 11114 N N . ASN B 1 666 ? -15.297 -21.469 -0.814 1 98 666 ASN B N 1
ATOM 11115 C CA . ASN B 1 666 ? -15.039 -20.109 -1.29 1 98 666 ASN B CA 1
ATOM 11116 C C . ASN B 1 666 ? -16.016 -19.109 -0.684 1 98 666 ASN B C 1
ATOM 11118 O O . ASN B 1 666 ? -15.734 -17.906 -0.641 1 98 666 ASN B O 1
ATOM 11122 N N . ALA B 1 667 ? -17.172 -19.562 -0.195 1 96.69 667 ALA B N 1
ATOM 11123 C CA . ALA B 1 667 ? -18.188 -18.703 0.415 1 96.69 667 ALA B CA 1
ATOM 11124 C C . ALA B 1 667 ? -17.953 -18.562 1.918 1 96.69 667 ALA B C 1
ATOM 11126 O O . ALA B 1 667 ? -18.609 -17.75 2.58 1 96.69 667 ALA B O 1
ATOM 11127 N N . ASN B 1 668 ? -17.078 -19.375 2.492 1 96.94 668 ASN B N 1
ATOM 11128 C CA . ASN B 1 668 ? -16.797 -19.375 3.924 1 96.94 668 ASN B CA 1
ATOM 11129 C C . ASN B 1 668 ? -15.844 -18.234 4.301 1 96.94 668 ASN B C 1
ATOM 11131 O O . ASN B 1 668 ? -14.656 -18.281 3.979 1 96.94 668 ASN B O 1
ATOM 11135 N N . CYS B 1 669 ? -16.234 -17.312 5.059 1 92.94 669 CYS B N 1
ATOM 11136 C CA . CYS B 1 669 ? -15.492 -16.094 5.387 1 92.94 669 CYS B CA 1
ATOM 11137 C C . CYS B 1 669 ? -14.375 -16.406 6.379 1 92.94 669 CYS B C 1
ATOM 11139 O O . CYS B 1 669 ? -13.469 -15.586 6.574 1 92.94 669 CYS B O 1
ATOM 11141 N N . ASP B 1 670 ? -14.352 -17.594 6.926 1 95 670 ASP B N 1
ATOM 11142 C CA . ASP B 1 670 ? -13.297 -17.969 7.859 1 95 670 ASP B CA 1
ATOM 11143 C C . ASP B 1 670 ? -12.062 -18.469 7.117 1 95 670 ASP B C 1
ATOM 11145 O O . ASP B 1 670 ? -10.977 -18.578 7.703 1 95 670 ASP B O 1
ATOM 11149 N N . LEU B 1 671 ? -12.219 -18.797 5.883 1 97.81 671 LEU B N 1
ATOM 11150 C CA . LEU B 1 671 ? -11.102 -19.219 5.043 1 97.81 671 LEU B CA 1
ATOM 11151 C C . LEU B 1 671 ? -10.5 -18.016 4.309 1 97.81 671 LEU B C 1
ATOM 11153 O O . LEU B 1 671 ? -10.867 -17.734 3.168 1 97.81 671 LEU B O 1
ATOM 11157 N N . LYS B 1 672 ? -9.5 -17.5 4.914 1 97.56 672 LYS B N 1
ATOM 11158 C CA . LYS B 1 672 ? -9.008 -16.172 4.559 1 97.56 672 LYS B CA 1
ATOM 11159 C C . LYS B 1 672 ? -8.148 -16.219 3.297 1 97.56 672 LYS B C 1
ATOM 11161 O O . LYS B 1 672 ? -7.902 -15.188 2.668 1 97.56 672 LYS B O 1
ATOM 11166 N N . ASN B 1 673 ? -7.672 -17.344 2.895 1 98.31 673 ASN B N 1
ATOM 11167 C CA . ASN B 1 673 ? -6.812 -17.438 1.721 1 98.31 673 ASN B CA 1
ATOM 11168 C C . ASN B 1 673 ? -7.625 -17.609 0.44 1 98.31 673 ASN B C 1
ATOM 11170 O O . ASN B 1 673 ? -7.059 -17.75 -0.644 1 98.31 673 ASN B O 1
ATOM 11174 N N . ARG B 1 674 ? -8.984 -17.656 0.542 1 98.06 674 ARG B N 1
ATOM 11175 C CA . ARG B 1 674 ? -9.82 -17.797 -0.643 1 98.06 674 ARG B CA 1
ATOM 11176 C C . ARG B 1 674 ? -11.062 -16.922 -0.543 1 98.06 674 ARG B C 1
ATOM 11178 O O . ARG B 1 674 ? -11.883 -16.891 -1.462 1 98.06 674 ARG B O 1
ATOM 11185 N N . ASN B 1 675 ? -11.211 -16.219 0.53 1 97.06 675 ASN B N 1
ATOM 11186 C CA . ASN B 1 675 ? -12.305 -15.273 0.754 1 97.06 675 ASN B CA 1
ATOM 11187 C C . ASN B 1 675 ? -11.836 -14.031 1.505 1 97.06 675 ASN B C 1
ATOM 11189 O O . ASN B 1 675 ? -11.008 -14.125 2.414 1 97.06 675 ASN B O 1
ATOM 11193 N N . GLY B 1 676 ? -12.406 -12.875 1.169 1 97.31 676 GLY B N 1
ATOM 11194 C CA . GLY B 1 676 ? -12.055 -11.602 1.785 1 97.31 676 GLY B CA 1
ATOM 11195 C C . GLY B 1 676 ? -12.172 -10.43 0.833 1 97.31 676 GLY B C 1
ATOM 11196 O O . GLY B 1 676 ? -12.461 -10.609 -0.35 1 97.31 676 GLY B O 1
ATOM 11197 N N . ALA B 1 677 ? -11.93 -9.258 1.3 1 98 677 ALA B N 1
ATOM 11198 C CA . ALA B 1 677 ? -12.094 -8.039 0.519 1 98 677 ALA B CA 1
ATOM 11199 C C . ALA B 1 677 ? -11.156 -8.023 -0.684 1 98 677 ALA B C 1
ATOM 11201 O O . ALA B 1 677 ? -9.93 -8.016 -0.523 1 98 677 ALA B O 1
ATOM 11202 N N . GLY B 1 678 ? -11.719 -8.078 -1.852 1 97.69 678 GLY B N 1
ATOM 11203 C CA . GLY B 1 678 ? -10.961 -7.992 -3.09 1 97.69 678 GLY B CA 1
ATOM 11204 C C . GLY B 1 678 ? -10.242 -9.281 -3.436 1 97.69 678 GLY B C 1
ATOM 11205 O O . GLY B 1 678 ? -9.438 -9.312 -4.367 1 97.69 678 GLY B O 1
ATOM 11206 N N . VAL B 1 679 ? -10.453 -10.383 -2.773 1 97.5 679 VAL B N 1
ATOM 11207 C CA . VAL B 1 679 ? -9.742 -11.648 -2.961 1 97.5 679 VAL B CA 1
ATOM 11208 C C . VAL B 1 679 ? -10.391 -12.438 -4.09 1 97.5 679 VAL B C 1
ATOM 11210 O O . VAL B 1 679 ? -11.617 -12.57 -4.145 1 97.5 679 VAL B O 1
ATOM 11213 N N . VAL B 1 680 ? -9.578 -12.883 -5.039 1 97.38 680 VAL B N 1
ATOM 11214 C CA . VAL B 1 680 ? -10.062 -13.82 -6.047 1 97.38 680 VAL B CA 1
ATOM 11215 C C . VAL B 1 680 ? -10.258 -15.195 -5.418 1 97.38 680 VAL B C 1
ATOM 11217 O O . VAL B 1 680 ? -9.336 -15.758 -4.836 1 97.38 680 VAL B O 1
ATOM 11220 N N . PRO B 1 681 ? -11.445 -15.742 -5.473 1 97.62 681 PRO B N 1
ATOM 11221 C CA . PRO B 1 681 ? -11.633 -17.109 -4.961 1 97.62 681 PRO B CA 1
ATOM 11222 C C . PRO B 1 681 ? -10.719 -18.125 -5.648 1 97.62 681 PRO B C 1
ATOM 11224 O O . PRO B 1 681 ? -10.328 -17.922 -6.801 1 97.62 681 PRO B O 1
ATOM 11227 N N . TYR B 1 682 ? -10.359 -19.141 -4.941 1 98.31 682 TYR B N 1
ATOM 11228 C CA . TYR B 1 682 ? -9.539 -20.188 -5.539 1 98.31 682 TYR B CA 1
ATOM 11229 C C . TYR B 1 682 ? -10.406 -21.219 -6.27 1 98.31 682 TYR B C 1
ATOM 11231 O O . TYR B 1 682 ? -11.094 -22.016 -5.637 1 98.31 682 TYR B O 1
ATOM 11239 N N . GLU B 1 683 ? -10.305 -21.219 -7.582 1 98.25 683 GLU B N 1
ATOM 11240 C CA . GLU B 1 683 ? -11.203 -22.062 -8.352 1 98.25 683 GLU B CA 1
ATOM 11241 C C . GLU B 1 683 ? -10.43 -22.906 -9.367 1 98.25 683 GLU B C 1
ATOM 11243 O O . GLU B 1 683 ? -11.031 -23.531 -10.25 1 98.25 683 GLU B O 1
ATOM 11248 N N . LEU B 1 684 ? -9.141 -22.984 -9.219 1 97.94 684 LEU B N 1
ATOM 11249 C CA . LEU B 1 684 ? -8.281 -23.641 -10.188 1 97.94 684 LEU B CA 1
ATOM 11250 C C . LEU B 1 684 ? -8.484 -25.156 -10.148 1 97.94 684 LEU B C 1
ATOM 11252 O O . LEU B 1 684 ? -8.086 -25.875 -11.07 1 97.94 684 LEU B O 1
ATOM 11256 N N . MET B 1 685 ? -9.141 -25.672 -9.086 1 98.38 685 MET B N 1
ATOM 11257 C CA . MET B 1 685 ? -9.367 -27.109 -8.938 1 98.38 685 MET B CA 1
ATOM 11258 C C . MET B 1 685 ? -10.82 -27.453 -9.234 1 98.38 685 MET B C 1
ATOM 11260 O O . MET B 1 685 ? -11.234 -28.609 -9.086 1 98.38 685 MET B O 1
ATOM 11264 N N . LYS B 1 686 ? -11.594 -26.422 -9.562 1 98.31 686 LYS B N 1
ATOM 11265 C CA . LYS B 1 686 ? -12.922 -26.75 -10.07 1 98.31 686 LYS B CA 1
ATOM 11266 C C . LYS B 1 686 ? -12.828 -27.547 -11.375 1 98.31 686 LYS B C 1
ATOM 11268 O O . LYS B 1 686 ? -12.203 -27.094 -12.336 1 98.31 686 LYS B O 1
ATOM 11273 N N . PRO B 1 687 ? -13.484 -28.656 -11.438 1 98.12 687 PRO B N 1
ATOM 11274 C CA . PRO B 1 687 ? -13.25 -29.578 -12.547 1 98.12 687 PRO B CA 1
ATOM 11275 C C . PRO B 1 687 ? -13.742 -29.031 -13.883 1 98.12 687 PRO B C 1
ATOM 11277 O O . PRO B 1 687 ? -13.133 -29.297 -14.93 1 98.12 687 PRO B O 1
ATOM 11280 N N . PHE B 1 688 ? -14.797 -28.25 -13.875 1 97.19 688 PHE B N 1
ATOM 11281 C CA . PHE B 1 688 ? -15.43 -27.859 -15.125 1 97.19 688 PHE B CA 1
ATOM 11282 C C . PHE B 1 688 ? -15.336 -26.359 -15.344 1 97.19 688 PHE B C 1
ATOM 11284 O O . PHE B 1 688 ? -15.18 -25.594 -14.383 1 97.19 688 PHE B O 1
ATOM 11291 N N . SER B 1 689 ? -15.328 -26.062 -16.625 1 95.75 689 SER B N 1
ATOM 11292 C CA . SER B 1 689 ? -15.266 -24.656 -17.016 1 95.75 689 SER B CA 1
ATOM 11293 C C . SER B 1 689 ? -15.938 -24.422 -18.359 1 95.75 689 SER B C 1
ATOM 11295 O O . SER B 1 689 ? -16.516 -25.344 -18.938 1 95.75 689 SER B O 1
ATOM 11297 N N . GLY B 1 690 ? -16.078 -23.156 -18.812 1 92.31 690 GLY B N 1
ATOM 11298 C CA . GLY B 1 690 ? -16.422 -22.719 -20.156 1 92.31 690 GLY B CA 1
ATOM 11299 C C . GLY B 1 690 ? -15.258 -22.109 -20.906 1 92.31 690 GLY B C 1
ATOM 11300 O O . GLY B 1 690 ? -14.133 -22.094 -20.391 1 92.31 690 GLY B O 1
ATOM 11301 N N . PRO B 1 691 ? -15.453 -21.766 -22.109 1 91.19 691 PRO B N 1
ATOM 11302 C CA . PRO B 1 691 ? -14.375 -21.141 -22.875 1 91.19 691 PRO B CA 1
ATOM 11303 C C . PRO B 1 691 ? -13.953 -19.781 -22.312 1 91.19 691 PRO B C 1
ATOM 11305 O O . PRO B 1 691 ? -14.727 -19.125 -21.609 1 91.19 691 PRO B O 1
ATOM 11308 N N . GLY B 1 692 ? -12.703 -19.391 -22.609 1 90 692 GLY B N 1
ATOM 11309 C CA . GLY B 1 692 ? -12.195 -18.094 -22.203 1 90 692 GLY B CA 1
ATOM 11310 C C . GLY B 1 692 ? -11.266 -18.156 -21 1 90 692 GLY B C 1
ATOM 11311 O O . GLY B 1 692 ? -10.867 -19.25 -20.578 1 90 692 GLY B O 1
ATOM 11312 N N . VAL B 1 693 ? -10.859 -16.984 -20.516 1 92.88 693 VAL B N 1
ATOM 11313 C CA . VAL B 1 693 ? -10.031 -16.891 -19.312 1 92.88 693 VAL B CA 1
ATOM 11314 C C . VAL B 1 693 ? -10.922 -16.906 -18.062 1 92.88 693 VAL B C 1
ATOM 11316 O O . VAL B 1 693 ? -11.445 -15.875 -17.656 1 92.88 693 VAL B O 1
ATOM 11319 N N . THR B 1 694 ? -11.062 -18.078 -17.453 1 94.69 694 THR B N 1
ATOM 11320 C CA . THR B 1 694 ? -12.062 -18.234 -16.406 1 94.69 694 THR B CA 1
ATOM 11321 C C . THR B 1 694 ? -11.391 -18.484 -15.055 1 94.69 694 THR B C 1
ATOM 11323 O O . THR B 1 694 ? -12.023 -18.344 -14.008 1 94.69 694 THR B O 1
ATOM 11326 N N . GLY B 1 695 ? -10.141 -19.031 -15.102 1 94.12 695 GLY B N 1
ATOM 11327 C CA . GLY B 1 695 ? -9.461 -19.391 -13.867 1 94.12 695 GLY B CA 1
ATOM 11328 C C . GLY B 1 695 ? -10.008 -20.656 -13.234 1 94.12 695 GLY B C 1
ATOM 11329 O O . GLY B 1 695 ? -9.781 -20.891 -12.047 1 94.12 695 GLY B O 1
ATOM 11330 N N . LYS B 1 696 ? -10.742 -21.484 -14.031 1 96.19 696 LYS B N 1
ATOM 11331 C CA . LYS B 1 696 ? -11.312 -22.766 -13.625 1 96.19 696 LYS B CA 1
ATOM 11332 C C . LYS B 1 696 ? -11.031 -23.844 -14.664 1 96.19 696 LYS B C 1
ATOM 11334 O O . LYS B 1 696 ? -10.375 -23.594 -15.672 1 96.19 696 LYS B O 1
ATOM 11339 N N . GLY B 1 697 ? -11.438 -25.062 -14.25 1 97.06 697 GLY B N 1
ATOM 11340 C CA . GLY B 1 697 ? -11.375 -26.156 -15.203 1 97.06 697 GLY B CA 1
ATOM 11341 C C . GLY B 1 697 ? -10.125 -27 -15.047 1 97.06 697 GLY B C 1
ATOM 11342 O O . GLY B 1 697 ? -9.016 -26.469 -14.938 1 97.06 697 GLY B O 1
ATOM 11343 N N . VAL B 1 698 ? -10.328 -28.281 -15.023 1 98.19 698 VAL B N 1
ATOM 11344 C CA . VAL B 1 698 ? -9.25 -29.266 -15.016 1 98.19 698 VAL B CA 1
ATOM 11345 C C . VAL B 1 698 ? -9.352 -30.156 -16.25 1 98.19 698 VAL B C 1
ATOM 11347 O O . VAL B 1 698 ? -10.047 -31.172 -16.234 1 98.19 698 VAL B O 1
ATOM 11350 N N . PRO B 1 699 ? -8.641 -29.812 -17.266 1 97.19 699 PRO B N 1
ATOM 11351 C CA . PRO B 1 699 ? -8.648 -30.688 -18.453 1 97.19 699 PRO B CA 1
ATOM 11352 C C . PRO B 1 699 ? -8.008 -32.031 -18.188 1 97.19 699 PRO B C 1
ATOM 11354 O O . PRO B 1 699 ? -7.246 -32.188 -17.219 1 97.19 699 PRO B O 1
ATOM 11357 N N . TYR B 1 700 ? -8.281 -33.031 -19.078 1 95.5 700 TYR B N 1
ATOM 11358 C CA . TYR B 1 700 ? -7.676 -34.344 -18.969 1 95.5 700 TYR B CA 1
ATOM 11359 C C . TYR B 1 700 ? -6.168 -34.281 -19.188 1 95.5 700 TYR B C 1
ATOM 11361 O O . TYR B 1 700 ? -5.414 -35.031 -18.594 1 95.5 700 TYR B O 1
ATOM 11369 N N . SER B 1 701 ? -5.801 -33.438 -20.062 1 95.88 701 SER B N 1
ATOM 11370 C CA . SER B 1 701 ? -4.418 -33.438 -20.531 1 95.88 701 SER B CA 1
ATOM 11371 C C . SER B 1 701 ? -3.822 -32.031 -20.469 1 95.88 701 SER B C 1
ATOM 11373 O O . SER B 1 701 ? -4.465 -31.109 -19.969 1 95.88 701 SER B O 1
ATOM 11375 N N . ILE B 1 702 ? -2.586 -32 -20.75 1 94.75 702 ILE B N 1
ATOM 11376 C CA . ILE B 1 702 ? -1.887 -30.734 -20.797 1 94.75 702 ILE B CA 1
ATOM 11377 C C . ILE B 1 702 ? -2.279 -29.969 -22.078 1 94.75 702 ILE B C 1
ATOM 11379 O O . ILE B 1 702 ? -1.451 -29.781 -22.969 1 94.75 702 ILE B O 1
ATOM 11383 N N . SER B 1 703 ? -3.662 -29.688 -21.969 1 82.88 703 SER B N 1
ATOM 11384 C CA . SER B 1 703 ? -4.254 -28.969 -23.094 1 82.88 703 SER B CA 1
ATOM 11385 C C . SER B 1 703 ? -4.523 -27.5 -22.734 1 82.88 703 SER B C 1
ATOM 11387 O O . SER B 1 703 ? -4.586 -27.156 -21.547 1 82.88 703 SER B O 1
ATOM 11389 N N . ILE B 1 704 ? -4.266 -26.656 -23.656 1 74.12 704 ILE B N 1
ATOM 11390 C CA . ILE B 1 704 ? -4.527 -25.234 -23.453 1 74.12 704 ILE B CA 1
ATOM 11391 C C . ILE B 1 704 ? -5.648 -24.781 -24.391 1 74.12 704 ILE B C 1
ATOM 11393 O O . ILE B 1 704 ? -5.785 -25.297 -25.5 1 74.12 704 ILE B O 1
#

Sequence (1408 aa):
MRLIQSYLPSQTPSGLRKLREEELKQKRGNGEGERKSTDRIYDYDVYNDLGDPDSNIDLKRPVLGGTRQYPYPRRCRTGRKHSEADPSSEKKASNFYVPRDEIFSEIKQTQFTTTTISSAVSLVLESLDAILTDQSLGFVSFEDIDTLYKEGFHVPALQANGNALQRVIPKLLSVVNDKQNLLRFDTPDAFKRDRFFWLSDEQFARETLAGVNPYSIQLVKEWPLRSKLDPQIYGPPESAITKEVIEPQIIGYCTVEEAIKEKKLFMLDYHDLFLPYVRKVREIKGTTLYGSRTLFFLTEQSTLKPLAIELTRPDMEGKPQWKQVFTPATHSSSHATKLWLWRLAKAHVLAHDSGYHELVSHWLRTHCAVEPFIIATNRQLSTMHPIYRLLHPHMRYTMEINSLAREVLISANGVIESSFSPRKYSMEISSVAYDQLWQFDLQALPNDLIFRGMAVADPNAPHGLKLTIEDYPFANDGLLIWDAIKEWVSEYVNHYYPSSSTIEFDQELQAWWTEIRTVGHGDKSEEPWWPNLKTPKDLIEIITTIAWVSSAHHAAVNFAQYTYGGYFPNRPTIVRNNIPTEDPSKEELEKLINNPEKTFLESLPSQIQATLVMVVLNLLSNHSPDEEYIGQYVEQSWVENQTIKAAFERFSTKLKEIEGIIDSRNANCDLKNRNGAGVVPYELMKPFSGPGVTGKGVPYSISIMRLIQSYLPSQTPSGLRKLREEELKQKRGNGEGERKSTDRIYDYDVYNDLGDPDSNIDLKRPVLGGTRQYPYPRRCRTGRKHSEADPSSEKKASNFYVPRDEIFSEIKQTQFTTTTISSAVSLVLESLDAILTDQSLGFVSFEDIDTLYKEGFHVPALQANGNALQRVIPKLLSVVNDKQNLLRFDTPDAFKRDRFFWLSDEQFARETLAGVNPYSIQLVKEWPLRSKLDPQIYGPPESAITKEVIEPQIIGYCTVEEAIKEKKLFMLDYHDLFLPYVRKVREIKGTTLYGSRTLFFLTEQSTLKPLAIELTRPDMEGKPQWKQVFTPATHSSSHATKLWLWRLAKAHVLAHDSGYHELVSHWLRTHCAVEPFIIATNRQLSTMHPIYRLLHPHMRYTMEINSLAREVLISANGVIESSFSPRKYSMEISSVAYDQLWQFDLQALPNDLIFRGMAVADPNAPHGLKLTIEDYPFANDGLLIWDAIKEWVSEYVNHYYPSSSTIEFDQELQAWWTEIRTVGHGDKSEEPWWPNLKTPKDLIEIITTIAWVSSAHHAAVNFAQYTYGGYFPNRPTIVRNNIPTEDPSKEELEKLINNPEKTFLESLPSQIQATLVMVVLNLLSNHSPDEEYIGQYVEQSWVENQTIKAAFERFSTKLKEIEGIIDSRNANCDLKNRNGAGVVPYELMKPFSGPGVTGKGVPYSISI

Nearest PDB structures (foldseek):
  8qdq-assembly1_A  TM=9.782E-01  e=9.674E-88  Vitis vinifera
  8qdq-assembly1_B  TM=9.809E-01  e=5.592E-86  Vitis vinifera
  8qdr-assembly1_A  TM=9.908E-01  e=3.362E-73  Vitis vinifera
  8qdr-assembly1_B  TM=9.880E-01  e=2.616E-72  Vitis vinifera
  5meg-assembly1_B  TM=8.296E-01  e=7.092E-28  Rippkaea orientalis PCC 8801

Secondary structure (DSSP, 8-state):
----S---GGG--HHHHHHHHHHHHHHH--S-S---TT-----EE-B--S--TTT-GGG--PPBSSSSSS----EE---PPBPSS-TTSBPP-SS----GGGSPPHHHHHHHTHHHHHHHHHHHHHHHHHH-S-TT---S-HHHHHHHHHT-EE-------STHHHHHHHHHHHHS-STTTEE-PPPPHHHHH-TTGGG-HHHHHHHHHHSS-TTS-EE--SSS-B--S-HHHH---B-S--HHHHHHHHTTT--HHHHHHTT-EEEEE-HHHHGGGHHHHHTSTT----EEEEEEEE-TTS-EEEEEEEEEE-SBTTB--EEEEE-S--SS---HHHHHHHHHHHHHHHHHHHHHIIIIIIIIIIIIHHHHHHHHHHHHS-TTSHHHHHHHHHHTTHHHHHHHIIIIISSTTSHHHHHSTTGGGHHHHHHHHHHHH--SGGGSHHHHHHHTTSEEE-TTSGGGEEESSTT-HHHHHHHHHHHHHHHHHHHHHHHH--SHHHHHT-HHHHHHHHHIIIIITGGGTT-TTSPP-SSHHHHHHHHHHHHHIIIIIHHHHHTTHHHHHSSTTTS-S---S--TTSS--HHHHHHHHH-HHHHHHHHSPPHHHHHHHHHHHHHHTEEPTTPPBTTTS--HHHHSSHHHHHHHHHHHHHHHHHHHHHHHHHH-TT-TTTSSTTPPP--TT-S---SEE-S---BSSS--/----S---GGG--HHHHHHHHHHHHHHH--S-S---TT-----EE-B--S--TTT-GGG--PPBSSSSSS----EE---PPBPSS-TTSBPP-SS----GGGSPPHHHHHHHTHHHHHHHHHHHHHHHHHH-S-TT---S-HHHHHHHHHT-EE-------SSHHHHHHHHHHHHS--TTTEE-PPPPHHHHH-TTGGG-HHHHHHHHHHSS-TTS-EE--SSS-B--S-HHHH---B-S--HHHHHHHHTTT--HHHHHHTT-EEEEE-HHHHGGGHHHHHTSTT----EEEEEEEE-TTS-EEEEEEEEEE-SBTTB--EEEEE-S--SS---HHHHHHHHHHHHHHHHHHHHHIIIIIIIIIIIIHHHHHHHHHHHHS-TTSHHHHHHHHHHTTHHHHHHHIIIIISSTTSHHHHHSTTGGGHHHHHHHHHHHH--SGGGSHHHHHHHTTSEEE-TTSGGGEEESSTT-HHHHHHHHHHHHHHHHHHHHHHHH--SHHHHHT-HHHHHHHHHIIIIITGGGTT-TTSPP-SSHHHHHHHHHHHHHIIIIIHHHHHTTHHHHHSSTTTS-S---S--TTSS--HHHHHHHHH-HHHHHHHHSPPHHHHHHHHHHHHHHTEEPTTPPBTTTS--HHHHSSHHHHHHHHHHHHHHHHHHHHHHHHHH-TT-TTTSSTTPPP--TT-S---SEE-S---BSSS--

Radius of gyration: 38.34 Å; Cα contacts (8 Å, |Δi|>4): 2789; chains: 2; bounding box: 72×135×85 Å

InterPro domains:
  IPR000907 Lipoxygenase [PTHR11771] (5-704)
  IPR001246 Lipoxygenase, plant [PR00468] (38-54)
  IPR001246 Lipoxygenase, plant [PR00468] (71-90)
  IPR001246 Lipoxygenase, plant [PR00468] (136-157)
  IPR001246 Lipoxygenase, plant [PR00468] (183-199)
  IPR001246 Lipoxygenase, plant [PR00468] (222-241)
  IPR001246 Lipoxygenase, plant [PR00468] (290-314)
  IPR001246 Lipoxygenase, plant [PR00468] (617-631)
  IPR013819 Lipoxygenase, C-terminal [PF00305] (15-687)
  IPR013819 Lipoxygenase, C-terminal [PR00087] (339-356)
  IPR013819 Lipoxygenase, C-terminal [PR00087] (357-374)
  IPR013819 Lipoxygenase, C-terminal [PR00087] (377-397)
  IPR013819 Lipoxygenase, C-terminal [PS51393] (6-704)
  IPR020833 Lipoxygenase, iron binding site [PS00711] (357-371)
  IPR020834 Lipoxygenase, conserved site [PS00081] (384-394)
  IPR027433 Lipoxygenase, domain 3 [G3DSA:4.10.372.10] (108-195)
  IPR036226 Lipoxigenase, C-terminal domain superfamily [SSF48484] (8-704)

Organism: Glycine max (NCBI:txid3847)

Solvent-accessible surface area (backbone atoms only — not comparable to full-atom values): 71923 Å² total; per-residue (Å²): 127,82,76,52,66,66,32,52,82,92,63,48,53,78,90,45,45,61,55,49,53,49,52,30,52,54,16,39,52,86,88,67,66,59,64,53,68,83,35,61,46,38,47,75,29,54,45,25,56,37,24,38,29,70,84,38,65,85,29,51,57,79,57,31,23,86,40,88,88,30,23,35,50,24,38,72,48,38,49,57,58,57,20,85,71,39,67,82,27,32,41,71,72,85,77,67,60,47,36,48,88,36,53,66,53,72,67,52,29,71,73,54,24,61,58,36,56,51,33,40,48,47,46,48,48,53,44,38,53,67,71,39,85,52,74,73,42,48,52,86,46,72,65,62,58,50,33,40,48,74,72,25,47,77,47,75,82,68,77,81,64,80,72,66,58,72,64,28,42,52,55,54,27,54,60,6,67,59,98,74,48,32,50,31,45,77,73,24,60,41,46,73,24,25,77,63,45,65,77,35,60,38,49,61,36,35,33,39,39,45,39,42,44,47,82,59,53,26,46,51,86,65,79,79,48,63,53,88,63,60,40,92,62,47,28,81,37,68,50,80,72,41,67,82,71,47,28,50,69,36,40,48,76,38,52,62,68,54,31,46,74,68,62,29,36,31,30,42,77,44,28,77,80,35,34,83,46,24,69,66,33,50,70,41,86,78,29,28,62,50,10,30,38,35,37,29,38,56,23,78,58,42,32,37,37,70,57,37,36,35,45,32,42,44,44,48,97,91,37,70,52,43,72,50,66,39,42,69,78,50,64,57,46,39,42,48,44,52,52,52,50,30,53,52,51,50,46,48,52,31,11,51,48,44,44,46,32,52,40,36,67,36,38,38,64,24,59,46,56,42,45,20,53,48,41,26,42,53,38,36,35,40,86,38,21,56,66,38,59,68,47,46,62,37,46,46,38,30,60,43,52,49,39,48,35,41,66,45,33,73,8,59,82,11,53,47,29,66,39,29,36,49,23,90,45,43,64,57,51,32,21,51,42,43,68,74,66,64,49,75,58,50,56,25,65,72,48,32,34,38,72,36,48,44,24,41,87,28,80,89,33,73,96,34,36,41,59,60,50,79,50,29,57,49,59,63,46,43,50,54,53,49,50,46,48,38,52,40,41,38,56,52,46,46,69,79,30,81,42,37,64,57,44,63,67,30,60,42,59,50,48,23,55,48,38,28,40,52,55,22,31,37,70,56,45,84,52,83,67,64,79,66,74,51,37,53,68,37,47,35,53,52,51,34,29,54,46,37,29,24,8,52,53,39,22,41,43,35,27,36,36,22,41,52,36,47,47,38,85,52,34,23,36,20,32,29,50,74,64,58,79,62,84,59,48,72,65,51,46,48,40,32,28,60,31,35,58,54,54,52,34,58,20,38,49,19,54,55,35,46,51,54,50,36,53,50,30,47,56,53,14,23,37,44,83,80,62,58,34,50,60,71,70,85,55,73,54,38,56,73,39,65,68,47,33,52,44,48,53,51,36,26,50,49,47,56,50,49,40,55,51,49,52,53,53,42,68,32,74,79,36,49,59,24,19,40,30,26,50,65,57,66,35,35,67,27,35,64,66,67,58,39,76,71,33,41,22,16,33,27,14,57,63,89,128,82,74,52,66,65,32,52,82,91,64,46,52,78,89,47,46,62,55,49,54,49,52,30,51,54,17,40,53,86,88,67,67,59,64,52,68,84,36,59,48,39,45,74,29,54,45,25,57,38,24,39,29,70,85,38,65,86,30,51,60,79,56,31,23,88,41,89,88,30,24,33,50,22,38,73,46,38,49,57,59,56,21,85,71,39,66,80,27,32,41,71,72,85,78,68,59,48,35,47,88,38,54,64,53,71,66,53,28,70,71,55,26,61,58,41,55,50,33,41,50,50,45,48,48,53,47,37,53,67,71,39,84,49,74,73,41,49,52,86,44,72,66,61,58,51,33,40,46,75,71,24,47,78,49,75,82,68,76,79,62,79,73,68,60,71,65,35,42,54,55,54,28,54,64,8,68,58,97,74,49,32,52,33,45,80,71,24,59,41,46,71,23,26,78,62,47,65,76,35,59,39,49,60,35,34,33,38,40,46,39,43,45,47,82,58,54,26,46,52,85,66,79,80,49,63,52,87,63,60,40,91,64,47,28,80,37,67,51,79,72,43,68,84,72,48,28,49,69,36,40,49,77,39,50,63,69,53,30,46,75,67,63,28,35,31,31,42,77,44,29,78,78,36,34,83,45,25,68,66,33,49,71,39,86,78,29,28,61,50,12,29,39,35,37,30,38,54,21,79,58,41,30,38,38,71,56,36,37,35,44,32,42,45,44,48,95,91,37,70,52,44,71,50,67,39,43,69,77,47,63,57,45,39,40,46,43,52,52,53,51,32,54,52,51,52,46,48,51,30,11,50,47,42,45,44,32,51,40,36,68,34,37,39,62,24,59,45,56,43,45,20,52,48,40,26,41,55,38,36,34,41,86,38,22,55,67,40,60,70,46,45,62,36,46,45,40,31,62,42,52,51,38,49,34,42,66,44,33,72,8,58,83,11,53,48,30,65,36,30,36,50,22,90,46,45,64,56,52,32,20,52,42,43,66,76,66,63,50,75,57,50,56,24,66,72,48,33,34,37,72,37,47,44,25,42,87,28,80,89,34,73,96,34,36,42,58,60,50,78,52,29,58,51,59,64,48,43,52,54,53,49,51,46,48,37,52,40,42,40,55,52,47,47,69,79,31,80,42,37,64,55,45,62,67,30,61,41,60,50,47,23,56,48,38,29,39,53,56,24,31,38,67,54,46,82,52,84,65,64,78,64,75,51,37,54,68,36,46,34,54,54,52,33,28,52,46,37,30,22,8,51,53,38,22,40,43,35,27,36,35,22,40,53,35,48,48,40,86,52,34,23,36,21,30,29,51,74,63,59,79,62,85,59,48,72,67,52,45,49,40,32,28,61,30,35,58,54,53,52,35,56,21,38,48,19,52,52,34,45,52,52,49,36,53,48,30,45,54,52,14,23,36,45,83,81,62,59,35,50,60,71,70,84,56,74,54,41,55,74,40,64,71,47,31,52,44,48,53,52,36,25,51,50,49,56,50,49,40,53,51,48,52,53,52,40,69,32,75,79,35,51,59,25,20,39,31,25,49,64,58,67,36,33,68,28,35,63,68,68,57,39,75,71,34,41,20,17,33,28,13,57,63,89

Foldseek 3Di:
DPLLAFDFLVRDDPVCNVVLVVQLDQQCDDPADFDDQAGNHWDWDWLQAQFAVLVPVVRHADTAPDDPLHHFFTAGDRRAAARPRDRSHHHHDPDGHDGNQQDDDPQQCLQVPLLQLVVVLVLLVVQCVVVPVDQLFFDQFVVVVVCLAVVADARPDDPPDDDSNVSNVVVCCVCVDDPRRGRHHHDFQLCVQPVCLLLDQQSLQLCCQFNQPVLQKFFDQDPPAFAPDDCVWFNGGGFPDHQVQFCQVCVVPNGPVVQNVLRFKMKRFQQRLCQVLQAVLVVDAQFGAWGKMWMWGQDPLLGIGTAWMKTWHGDDPNDHIDIDIQGAAGPVDDDDLSSLLNLLRSQRVLLSVLLCLVLALACRLFLRLLNLLLSLLSNQPGCSHLVNVVCVQAAHNSSVVVSSCSNAPSHRVHLLLSFARSRSCSNVSSSVCCVPPDDLLCLQLVNSCVVRVQWDQACVDVLRIDGSRPLRLLSVLLSLLLVLLLLLLLLSLCVQDVWLVSQVPSRSNVSSLLCSLCPSSVSRNPPPRRFDRRTSVSVSSNSSSSQSSFWLSNLSNWQCCCNQCVSPSSRANGFRDDSCPVVHDPVSVVCCVVPVSSVSRSRGRRPSSSVSSNSVSQSRNWDRQPFAFPLPDDDSSQVVDVSSVVSSPVSNVSLVVSLVVLVVVLVDCSSPSQYDRSHPHRASSNGDDGGGSDNHHIGSGNRD/DPPLAFDFLVRDDPVCNVVLVVQLDQQCDDPADFDDQAGNHWDWDWLQAQFAVLVPVVRHDDTAPDDPLHHFFIAGDRRAAARPRDRSHHHHDDDGHDGNQQDDDPQVCVQPPLLQLVVVLVLLVVQCVVVPVDQLFFDQFVVVVVCLAVVADARPPPPPDDDSNVVNQVVCCVCVPDPRNGRHHHDFQLCVQPVCLLLDQQSLQLCCQFNQPVLQKFFDQDPPAFAPDDCVWFNGGGFPDHQVQFCQVCVVPNGPVVQNVLRFKMKRFQQNLFQVLQAVLVVDAQFGAWGKMWMWGQDPLLGIGTAWMKTWHGDDPNDHIDIDIQGAAGPVDDDDLSSLLNLLRSQRVLLSVLLCLVLALACRLFLRLLNLLLSLLSNQPGCSHLVNVVCVQAAHNSSVVSSSCSNAPSHRVHLLLSFARSRSCSNVSSSVCCVPPDDLLCLQLVNSCVVRVQWDQACVDPLRIDGSRPLRLLSVLLSLLLVLLLLLLLLSLCVQDVWLVSQVPSRSNVSSLLCSQCPSSVSCNPPPRRFDRRTSVSVSSNSSSSQSSFWLSNLSNWQCCCNQCVSPSSRANGFRDDSCVVVHDPVSVVCCVVPVSSVSRSRGRRPSSSVSSNSVSQSRNWDRQPFAFPLPDDDSSQVVDVSSVVSSPVSNVSLVVSLVVLVVVLVDCSSPSQDDRSHPHRASSNGDDGGGRDNHHIGSGSRD

pLDDT: mean 90.78, std 14.3, range [30.27, 98.88]